Protein AF-A0A183IXB3-F1 (afdb_monomer_lite)

InterPro domains:
  IPR015925 Ryanodine/Inositol 1,4,5-trisphosphate receptor [PTHR46399] (3-960)

Structure (mmCIF, N/CA/C/O backbone):
data_AF-A0A183IXB3-F1
#
_entry.id   AF-A0A183IXB3-F1
#
loop_
_atom_site.group_PDB
_atom_site.id
_atom_site.type_symbol
_atom_site.label_atom_id
_atom_site.label_alt_id
_atom_site.label_comp_id
_atom_site.label_asym_id
_atom_site.label_entity_id
_atom_site.label_seq_id
_atom_site.pdbx_PDB_ins_code
_atom_site.Cartn_x
_atom_site.Cartn_y
_atom_site.Cartn_z
_atom_site.occupancy
_atom_site.B_iso_or_equiv
_atom_site.auth_seq_id
_atom_site.auth_comp_id
_atom_site.auth_asym_id
_atom_site.auth_atom_id
_atom_site.pdbx_PDB_model_num
ATOM 1 N N . MET A 1 1 ? 52.511 28.702 7.974 1.00 37.56 1 MET A N 1
ATOM 2 C CA . MET A 1 1 ? 52.671 28.571 6.511 1.00 37.56 1 MET A CA 1
ATOM 3 C C . MET A 1 1 ? 51.299 28.709 5.874 1.00 37.56 1 MET A C 1
ATOM 5 O O . MET A 1 1 ? 50.476 27.823 6.050 1.00 37.56 1 MET A O 1
ATOM 9 N N . ALA A 1 2 ? 51.013 29.846 5.237 1.00 42.59 2 ALA A N 1
ATOM 10 C CA . ALA A 1 2 ? 49.772 30.032 4.493 1.00 42.59 2 ALA A CA 1
ATOM 11 C C . ALA A 1 2 ? 49.895 29.275 3.166 1.00 42.59 2 ALA A C 1
ATOM 13 O O . ALA A 1 2 ? 50.762 29.586 2.352 1.00 42.59 2 ALA A O 1
ATOM 14 N N . THR A 1 3 ? 49.078 28.247 2.972 1.00 45.62 3 THR A N 1
ATOM 15 C CA . THR A 1 3 ? 48.996 27.524 1.705 1.00 45.62 3 THR A CA 1
ATOM 16 C C . THR A 1 3 ? 48.398 28.457 0.653 1.00 45.62 3 THR A C 1
ATOM 18 O O . THR A 1 3 ? 47.239 28.855 0.762 1.00 45.62 3 THR A O 1
ATOM 21 N N . LEU A 1 4 ? 49.201 28.830 -0.346 1.00 59.72 4 LEU A N 1
ATOM 22 C CA . LEU A 1 4 ? 48.761 29.473 -1.586 1.00 59.72 4 LEU A CA 1
ATOM 23 C C . LEU A 1 4 ? 47.841 28.498 -2.333 1.00 59.72 4 LEU A C 1
ATOM 25 O O . LEU A 1 4 ? 48.293 27.703 -3.152 1.00 59.72 4 LEU A O 1
ATOM 29 N N . VAL A 1 5 ? 46.554 28.515 -1.994 1.00 69.44 5 VAL A N 1
ATOM 30 C CA . VAL A 1 5 ? 45.537 27.691 -2.649 1.00 69.44 5 VAL A CA 1
ATOM 31 C C . VAL A 1 5 ? 44.807 28.558 -3.678 1.00 69.44 5 VAL A C 1
ATOM 33 O O . VAL A 1 5 ? 44.275 29.609 -3.307 1.00 69.44 5 VAL A O 1
ATOM 36 N N . PRO A 1 6 ? 44.771 28.155 -4.963 1.00 73.81 6 PRO A N 1
ATOM 37 C CA . PRO A 1 6 ? 43.984 28.830 -5.990 1.00 73.81 6 PRO A CA 1
ATOM 38 C C . PRO A 1 6 ? 42.522 29.009 -5.567 1.00 73.81 6 PRO A C 1
ATOM 40 O O . PRO A 1 6 ? 41.934 28.121 -4.949 1.00 73.81 6 PRO A O 1
ATOM 43 N N . TRP A 1 7 ? 41.915 30.139 -5.939 1.00 70.25 7 TRP A N 1
ATOM 44 C CA . TRP A 1 7 ? 40.543 30.502 -5.555 1.00 70.25 7 TRP A CA 1
ATOM 45 C C . TRP A 1 7 ? 39.515 29.393 -5.831 1.00 70.25 7 TRP A C 1
ATOM 47 O O . TRP A 1 7 ? 38.607 29.163 -5.031 1.00 70.25 7 TRP A O 1
ATOM 57 N N . ASP A 1 8 ? 39.694 28.659 -6.929 1.00 71.81 8 ASP A N 1
ATOM 58 C CA . ASP A 1 8 ? 38.784 27.600 -7.370 1.00 71.81 8 ASP A CA 1
ATOM 59 C C . ASP A 1 8 ? 38.846 26.327 -6.525 1.00 71.81 8 ASP A C 1
ATOM 61 O O . ASP A 1 8 ? 37.930 25.506 -6.596 1.00 71.81 8 ASP A O 1
ATOM 65 N N . LEU A 1 9 ? 39.859 26.201 -5.669 1.00 70.62 9 LEU A N 1
ATOM 66 C CA . LEU A 1 9 ? 40.050 25.081 -4.750 1.00 70.62 9 LEU A CA 1
ATOM 67 C C . LEU A 1 9 ? 39.692 25.432 -3.296 1.00 70.62 9 LEU A C 1
ATOM 69 O O . LEU A 1 9 ? 39.676 24.546 -2.447 1.00 70.62 9 LEU A O 1
ATOM 73 N N . LEU A 1 10 ? 39.348 26.693 -3.004 1.00 74.50 10 LEU A N 1
ATOM 74 C CA . LEU A 1 10 ? 38.886 27.108 -1.675 1.00 74.50 10 LEU A CA 1
ATOM 75 C C . LEU A 1 10 ? 37.510 26.516 -1.351 1.00 74.50 10 LEU A C 1
ATOM 77 O O . LEU A 1 10 ? 36.643 26.417 -2.224 1.00 74.50 10 LEU A O 1
ATOM 81 N N . THR A 1 11 ? 37.260 26.190 -0.089 1.00 73.69 11 THR A N 1
ATOM 82 C CA . THR A 1 11 ? 35.940 25.740 0.370 1.00 73.69 11 THR A CA 1
ATOM 83 C C . THR A 1 11 ? 34.926 26.889 0.390 1.00 73.69 11 THR A C 1
ATOM 85 O O . THR A 1 11 ? 35.274 28.073 0.411 1.00 73.69 11 THR A O 1
ATOM 88 N N . ASP A 1 12 ? 33.632 26.561 0.398 1.00 71.25 12 ASP A N 1
ATOM 89 C CA . ASP A 1 12 ? 32.568 27.572 0.340 1.00 71.25 12 ASP A CA 1
ATOM 90 C C . ASP A 1 12 ? 32.552 28.484 1.584 1.00 71.25 12 ASP A C 1
ATOM 92 O O . ASP A 1 12 ? 32.219 29.668 1.496 1.00 71.25 12 ASP A O 1
ATOM 96 N N . PHE A 1 13 ? 33.001 27.960 2.731 1.00 73.06 13 PHE A N 1
ATOM 97 C CA . PHE A 1 13 ? 33.194 28.729 3.961 1.00 73.06 13 PHE A CA 1
ATOM 98 C C . PHE A 1 13 ? 34.309 29.775 3.812 1.00 73.06 13 PHE A C 1
ATOM 100 O O . PHE A 1 13 ? 34.109 30.941 4.155 1.00 73.06 13 PHE A O 1
ATOM 107 N N . GLU A 1 14 ? 35.446 29.391 3.231 1.00 82.06 14 GLU A N 1
ATOM 108 C CA . GLU A 1 14 ? 36.592 30.281 3.008 1.00 82.06 14 GLU A CA 1
ATOM 109 C C . GLU A 1 14 ? 36.273 31.368 1.973 1.00 82.06 14 GLU A C 1
ATOM 111 O O . GLU A 1 14 ? 36.608 32.537 2.171 1.00 82.06 14 GLU A O 1
ATOM 116 N N . ARG A 1 15 ? 35.532 31.026 0.907 1.00 82.25 15 ARG A N 1
ATOM 117 C CA . ARG A 1 15 ? 35.107 31.998 -0.119 1.00 82.25 15 ARG A CA 1
ATOM 118 C C . ARG A 1 15 ? 34.061 32.989 0.387 1.00 82.25 15 ARG A C 1
ATOM 120 O O . ARG A 1 15 ? 33.935 34.077 -0.179 1.00 82.25 15 ARG A O 1
ATOM 127 N N . ARG A 1 16 ? 33.304 32.653 1.438 1.00 82.94 16 ARG A N 1
ATOM 128 C CA . ARG A 1 16 ? 32.133 33.425 1.891 1.00 82.94 16 ARG A CA 1
ATOM 129 C C . ARG A 1 16 ? 32.466 34.876 2.228 1.00 82.94 16 ARG A C 1
ATOM 131 O O . ARG A 1 16 ? 31.748 35.775 1.795 1.00 82.94 16 ARG A O 1
ATOM 138 N N . LYS A 1 17 ? 33.568 35.119 2.945 1.00 83.06 17 LYS A N 1
ATOM 139 C CA . LYS A 1 17 ? 34.004 36.473 3.339 1.00 83.06 17 LYS A CA 1
ATOM 140 C C . LYS A 1 17 ? 34.331 37.351 2.127 1.00 83.06 17 LYS A C 1
ATOM 142 O O . LYS A 1 17 ? 33.995 38.533 2.100 1.00 83.06 17 LYS A O 1
ATOM 147 N N . TYR A 1 18 ? 34.967 36.763 1.120 1.00 84.12 18 TYR A N 1
ATOM 148 C CA . TYR A 1 18 ? 35.392 37.455 -0.093 1.00 84.12 18 TYR A CA 1
ATOM 149 C C . TYR A 1 18 ? 34.226 37.672 -1.065 1.00 84.12 18 TYR A C 1
ATOM 151 O O . TYR A 1 18 ? 34.069 38.778 -1.574 1.00 84.12 18 TYR A O 1
ATOM 159 N N . ARG A 1 19 ? 33.345 36.673 -1.243 1.00 88.75 19 ARG A N 1
ATOM 160 C CA . ARG A 1 19 ? 32.093 36.838 -2.005 1.00 88.75 19 ARG A CA 1
ATOM 161 C C . ARG A 1 19 ? 31.212 37.926 -1.405 1.00 88.75 19 ARG A C 1
ATOM 163 O O . ARG A 1 19 ? 30.673 38.733 -2.149 1.00 88.75 19 ARG A O 1
ATOM 170 N N . PHE A 1 20 ? 31.091 37.970 -0.076 1.00 88.25 20 PHE A N 1
ATOM 171 C CA . PHE A 1 20 ? 30.305 38.999 0.601 1.00 88.25 20 PHE A CA 1
ATOM 172 C C . PHE A 1 20 ? 30.840 40.403 0.293 1.00 88.25 20 PHE A C 1
ATOM 174 O O . PHE A 1 20 ? 30.079 41.266 -0.125 1.00 88.25 20 PHE A O 1
ATOM 181 N N . ARG A 1 21 ? 32.159 40.616 0.394 1.00 86.69 21 ARG A N 1
ATOM 182 C CA . ARG A 1 21 ? 32.780 41.908 0.054 1.00 86.69 21 ARG A CA 1
ATOM 183 C C . ARG A 1 21 ? 32.625 42.280 -1.421 1.00 86.69 21 ARG A C 1
ATOM 185 O O . ARG A 1 21 ? 32.303 43.423 -1.716 1.00 86.69 21 ARG A O 1
ATOM 192 N N . ALA A 1 22 ? 32.820 41.330 -2.335 1.00 88.56 22 ALA A N 1
ATOM 193 C CA . ALA A 1 22 ? 32.638 41.575 -3.765 1.00 88.56 22 ALA A CA 1
ATOM 194 C C . ALA A 1 22 ? 31.181 41.945 -4.101 1.00 88.56 22 ALA A C 1
ATOM 196 O O . ALA A 1 22 ? 30.941 42.861 -4.884 1.00 88.56 22 ALA A O 1
ATOM 197 N N . LEU A 1 23 ? 30.209 41.285 -3.463 1.00 87.81 23 LEU A N 1
ATOM 198 C CA . LEU A 1 23 ? 28.787 41.593 -3.621 1.00 87.81 23 LEU A CA 1
ATOM 199 C C . LEU A 1 23 ? 28.423 42.976 -3.081 1.00 87.81 23 LEU A C 1
ATOM 201 O O . LEU A 1 23 ? 27.657 43.677 -3.729 1.00 87.81 23 LEU A O 1
ATOM 205 N N . GLU A 1 24 ? 28.965 43.387 -1.935 1.00 91.00 24 GLU A N 1
ATOM 206 C CA . GLU A 1 24 ? 28.725 44.732 -1.394 1.00 91.00 24 GLU A CA 1
ATOM 207 C C . GLU A 1 24 ? 29.256 45.826 -2.332 1.00 91.00 24 GLU A C 1
ATOM 209 O O . GLU A 1 24 ? 28.568 46.816 -2.568 1.00 91.00 24 GLU A O 1
ATOM 214 N N . ILE A 1 25 ? 30.418 45.611 -2.958 1.00 89.25 25 ILE A N 1
ATOM 215 C CA . ILE A 1 25 ? 30.968 46.540 -3.957 1.00 89.25 25 ILE A CA 1
ATOM 216 C C . ILE A 1 25 ? 30.069 46.606 -5.197 1.00 89.25 25 ILE A C 1
ATOM 218 O O . ILE A 1 25 ? 29.739 47.694 -5.663 1.00 89.25 25 ILE A O 1
ATOM 222 N N . LEU A 1 26 ? 29.626 45.460 -5.721 1.00 88.56 26 LEU A N 1
ATOM 223 C CA . LEU A 1 26 ? 28.742 45.425 -6.890 1.00 88.56 26 LEU A CA 1
ATOM 224 C C . LEU A 1 26 ? 27.377 46.060 -6.603 1.00 88.56 26 LEU A C 1
ATOM 226 O O . LEU A 1 26 ? 26.865 46.799 -7.441 1.00 88.56 26 LEU A O 1
ATOM 230 N N . LYS A 1 27 ? 26.807 45.828 -5.414 1.00 88.88 27 LYS A N 1
ATOM 231 C CA . LYS A 1 27 ? 25.570 46.485 -4.970 1.00 88.88 27 LYS A CA 1
ATOM 232 C C . LYS A 1 27 ? 25.749 47.990 -4.843 1.00 88.88 27 LYS A C 1
ATOM 234 O O . LYS A 1 27 ? 24.876 48.724 -5.285 1.00 88.88 27 LYS A O 1
ATOM 239 N N . PHE A 1 28 ? 26.862 48.446 -4.271 1.00 90.44 28 PHE A N 1
ATOM 240 C CA . PHE A 1 28 ? 27.171 49.868 -4.162 1.00 90.44 28 PHE A CA 1
ATOM 241 C C . PHE A 1 28 ? 27.279 50.520 -5.545 1.00 90.44 28 PHE A C 1
ATOM 243 O O . PHE A 1 28 ? 26.660 51.553 -5.787 1.00 90.44 28 PHE A O 1
ATOM 250 N N . LEU A 1 29 ? 28.002 49.897 -6.478 1.00 88.69 29 LEU A N 1
ATOM 251 C CA . LEU A 1 29 ? 28.122 50.389 -7.852 1.00 88.69 29 LEU A CA 1
ATOM 252 C C . LEU A 1 29 ? 26.759 50.433 -8.553 1.00 88.69 29 LEU A C 1
ATOM 254 O O . LEU A 1 29 ? 26.414 51.446 -9.155 1.00 88.69 29 LEU A O 1
ATOM 258 N N . HIS A 1 30 ? 25.956 49.380 -8.403 1.00 85.62 30 HIS A N 1
ATOM 259 C CA . HIS A 1 30 ? 24.617 49.315 -8.980 1.00 85.62 30 HIS A CA 1
ATOM 260 C C . HIS A 1 30 ? 23.666 50.365 -8.386 1.00 85.62 30 HIS A C 1
ATOM 262 O O . HIS A 1 30 ? 22.948 51.028 -9.127 1.00 85.62 30 HIS A O 1
ATOM 268 N N . TYR A 1 31 ? 23.700 50.562 -7.064 1.00 86.62 31 TYR A N 1
ATOM 269 C CA . TYR A 1 31 ? 22.894 51.567 -6.365 1.00 86.62 31 TYR A CA 1
ATOM 270 C C . TYR A 1 31 ? 23.221 52.993 -6.825 1.00 86.62 31 TYR A C 1
ATOM 272 O O . TYR A 1 31 ? 22.331 53.828 -6.936 1.00 86.62 31 TYR A O 1
ATOM 280 N N . ASN A 1 32 ? 24.485 53.258 -7.163 1.00 84.56 32 ASN A N 1
ATOM 281 C CA . ASN A 1 32 ? 24.925 54.540 -7.714 1.00 84.56 32 ASN A CA 1
ATOM 282 C C . ASN A 1 32 ? 24.759 54.640 -9.246 1.00 84.56 32 ASN A C 1
ATOM 284 O O . ASN A 1 32 ? 25.284 55.564 -9.861 1.00 84.56 32 ASN A O 1
ATOM 288 N N . GLY A 1 33 ? 24.051 53.698 -9.879 1.00 80.12 33 GLY A N 1
ATOM 289 C CA . GLY A 1 33 ? 23.740 53.736 -11.310 1.00 80.12 33 GLY A CA 1
ATOM 290 C C . GLY A 1 33 ? 24.886 53.325 -12.240 1.00 80.12 33 GLY A C 1
ATOM 291 O O . GLY A 1 33 ? 24.761 53.465 -13.456 1.00 80.12 33 GLY A O 1
ATOM 292 N N . TYR A 1 34 ? 25.992 52.789 -11.715 1.00 86.81 34 TYR A N 1
ATOM 293 C CA . TYR A 1 34 ? 27.088 52.288 -12.543 1.00 86.81 34 TYR A CA 1
ATOM 294 C C . TYR A 1 34 ? 26.743 50.920 -13.142 1.00 86.81 34 TYR A C 1
ATOM 296 O O . TYR A 1 34 ? 26.358 49.978 -12.442 1.00 86.81 34 TYR A O 1
ATOM 304 N N . ARG A 1 35 ? 26.939 50.784 -14.458 1.00 78.25 35 ARG A N 1
ATOM 305 C CA . ARG A 1 35 ? 26.770 49.518 -15.180 1.00 78.25 35 ARG A CA 1
ATOM 306 C C . ARG A 1 35 ? 28.109 48.789 -15.255 1.00 78.25 35 ARG A C 1
ATOM 308 O O . ARG A 1 35 ? 28.985 49.168 -16.024 1.00 78.25 35 ARG A O 1
ATOM 315 N N . VAL A 1 36 ? 28.270 47.744 -14.448 1.00 80.56 36 VAL A N 1
ATOM 316 C CA . VAL A 1 36 ? 29.469 46.894 -14.470 1.00 80.56 36 VAL A CA 1
ATOM 317 C C . VAL A 1 36 ? 29.323 45.872 -15.597 1.00 80.56 36 VAL A C 1
ATOM 319 O O . VAL A 1 36 ? 28.424 45.034 -15.555 1.00 80.56 36 VAL A O 1
ATOM 322 N N . VAL A 1 37 ? 30.190 45.950 -16.608 1.00 80.56 37 VAL A N 1
ATOM 323 C CA . VAL A 1 37 ? 30.231 45.015 -17.743 1.00 80.56 37 VAL A CA 1
ATOM 324 C C . VAL A 1 37 ? 31.506 44.184 -17.628 1.00 80.56 37 VAL A C 1
ATOM 326 O O . VAL A 1 37 ? 32.587 44.733 -17.419 1.00 80.56 37 VAL A O 1
ATOM 329 N N . GLY A 1 38 ? 31.381 42.859 -17.705 1.00 71.00 38 GLY A N 1
ATOM 330 C CA . GLY A 1 38 ? 32.539 41.967 -17.716 1.00 71.00 38 GLY A CA 1
ATOM 331 C C . GLY A 1 38 ? 33.293 42.089 -19.037 1.00 71.00 38 GLY A C 1
ATOM 332 O O . GLY A 1 38 ? 32.671 42.170 -20.092 1.00 71.00 38 GLY A O 1
ATOM 333 N N . VAL A 1 39 ? 34.625 42.096 -18.989 1.00 59.06 39 VAL A N 1
ATOM 334 C CA . VAL A 1 39 ? 35.444 41.986 -20.201 1.00 59.06 39 VAL A CA 1
ATOM 335 C C . VAL A 1 39 ? 35.280 40.561 -20.726 1.00 59.06 39 VAL A C 1
ATOM 337 O O . VAL A 1 39 ? 35.747 39.614 -20.094 1.00 59.06 39 VAL A O 1
ATOM 340 N N . GLU A 1 40 ? 34.581 40.392 -21.848 1.00 46.03 40 GLU A N 1
ATOM 341 C CA . GLU A 1 40 ? 34.599 39.132 -22.586 1.00 46.03 40 GLU A CA 1
ATOM 342 C C . GLU A 1 40 ? 36.045 38.845 -22.999 1.00 46.03 40 GLU A C 1
ATOM 344 O O . GLU A 1 40 ? 36.694 39.636 -23.689 1.00 46.03 40 GLU A O 1
ATOM 349 N N . ASN A 1 41 ? 36.585 37.731 -22.506 1.00 40.91 41 ASN A N 1
ATOM 350 C CA . ASN A 1 41 ? 37.897 37.249 -22.901 1.00 40.91 41 ASN A CA 1
ATOM 351 C C . ASN A 1 41 ? 37.908 37.047 -24.420 1.00 40.91 41 ASN A C 1
ATOM 353 O O . ASN A 1 41 ? 37.266 36.134 -24.927 1.00 40.91 41 ASN A O 1
ATOM 357 N N . ARG A 1 42 ? 38.699 37.860 -25.126 1.00 41.56 42 ARG A N 1
ATOM 358 C CA . ARG A 1 42 ? 39.133 37.608 -26.504 1.00 41.56 42 ARG A CA 1
ATOM 359 C C . ARG A 1 42 ? 40.046 36.379 -26.553 1.00 41.56 42 ARG A C 1
ATOM 361 O O . ARG A 1 42 ? 41.266 36.511 -26.658 1.00 41.56 42 ARG A O 1
ATOM 368 N N . ARG A 1 43 ? 39.476 35.183 -26.438 1.00 41.50 43 ARG A N 1
ATOM 369 C CA . ARG A 1 43 ? 40.112 33.942 -26.888 1.00 41.50 43 ARG A CA 1
ATOM 370 C C . ARG A 1 43 ? 39.084 33.133 -27.671 1.00 41.50 43 ARG A C 1
ATOM 372 O O . ARG A 1 43 ? 38.010 32.858 -27.155 1.00 41.50 43 ARG A O 1
ATOM 379 N N . ASP A 1 44 ? 39.494 32.803 -28.894 1.00 39.00 44 ASP A N 1
ATOM 380 C CA . ASP A 1 44 ? 38.886 31.890 -29.870 1.00 39.00 44 ASP A CA 1
ATOM 381 C C . ASP A 1 44 ? 37.976 32.498 -30.958 1.00 39.00 44 ASP A C 1
ATOM 383 O O . ASP A 1 44 ? 36.860 32.051 -31.191 1.00 39.00 44 ASP A O 1
ATOM 387 N N . GLU A 1 45 ? 38.530 33.422 -31.757 1.00 40.00 45 GLU A N 1
ATOM 388 C CA . GLU A 1 45 ? 38.028 33.769 -33.109 1.00 40.00 45 GLU A CA 1
ATOM 389 C C . GLU A 1 45 ? 38.405 32.729 -34.198 1.00 40.00 45 GLU A C 1
ATOM 391 O O . GLU A 1 45 ? 38.385 33.014 -35.395 1.00 40.00 45 GLU A O 1
ATOM 396 N N . HIS A 1 46 ? 38.714 31.485 -33.822 1.00 40.34 46 HIS A N 1
ATOM 397 C CA . HIS A 1 46 ? 38.923 30.377 -34.764 1.00 40.34 46 HIS A CA 1
ATOM 398 C C . HIS A 1 46 ? 38.070 29.155 -34.402 1.00 40.34 46 HIS A C 1
ATOM 400 O O . HIS A 1 46 ? 38.570 28.055 -34.204 1.00 40.34 46 HIS A O 1
ATOM 406 N N . SER A 1 47 ? 36.750 29.344 -34.334 1.00 35.88 47 SER A N 1
ATOM 407 C CA . SER A 1 47 ? 35.780 28.275 -34.611 1.00 35.88 47 SER A CA 1
ATOM 408 C C . SER A 1 47 ? 34.418 28.872 -34.982 1.00 35.88 47 SER A C 1
ATOM 410 O O . SER A 1 47 ? 33.479 28.903 -34.193 1.00 35.88 47 SER A O 1
ATOM 412 N N . THR A 1 48 ? 34.288 29.362 -36.215 1.00 38.50 48 THR A N 1
ATOM 413 C CA . THR A 1 48 ? 33.000 29.762 -36.810 1.00 38.50 48 THR A CA 1
ATOM 414 C C . THR A 1 48 ? 32.123 28.533 -37.087 1.00 38.50 48 THR A C 1
ATOM 416 O O . THR A 1 48 ? 31.933 28.164 -38.240 1.00 38.50 48 THR A O 1
ATOM 419 N N . ASN A 1 49 ? 31.668 27.861 -36.021 1.00 39.78 49 ASN A N 1
ATOM 420 C CA . ASN A 1 49 ? 30.606 26.841 -36.015 1.00 39.78 49 ASN A CA 1
ATOM 421 C C . ASN A 1 49 ? 30.034 26.545 -34.601 1.00 39.78 49 ASN A C 1
ATOM 423 O O . ASN A 1 49 ? 29.377 25.525 -34.412 1.00 39.78 49 ASN A O 1
ATOM 427 N N . SER A 1 50 ? 30.271 27.388 -33.585 1.00 36.84 50 SER A N 1
ATOM 428 C CA . SER A 1 50 ? 29.990 27.048 -32.174 1.00 36.84 50 SER A CA 1
ATOM 429 C C . SER A 1 50 ? 29.068 28.016 -31.410 1.00 36.84 50 SER A C 1
ATOM 431 O O . SER A 1 50 ? 28.993 27.937 -30.183 1.00 36.84 50 SER A O 1
ATOM 433 N N . GLU A 1 51 ? 28.305 28.887 -32.080 1.00 39.53 51 GLU A N 1
ATOM 434 C CA . GLU A 1 51 ? 27.409 29.822 -31.368 1.00 39.53 51 GLU A CA 1
ATOM 435 C C . GLU A 1 51 ? 26.208 29.139 -30.674 1.00 39.53 51 GLU A C 1
ATOM 437 O O . GLU A 1 51 ? 25.733 29.647 -29.657 1.00 39.53 51 GLU A O 1
ATOM 442 N N . ASP A 1 52 ? 25.806 27.927 -31.082 1.00 43.06 52 ASP A N 1
ATOM 443 C CA . ASP A 1 52 ? 24.748 27.160 -30.393 1.00 43.06 52 ASP A CA 1
ATOM 444 C C . ASP A 1 52 ? 25.242 26.343 -29.180 1.00 43.06 52 ASP A C 1
ATOM 446 O O . ASP A 1 52 ? 24.458 25.987 -28.295 1.00 43.06 52 ASP A O 1
ATOM 450 N N . HIS A 1 53 ? 26.547 26.069 -29.071 1.00 41.84 53 HIS A N 1
ATOM 451 C CA . HIS A 1 53 ? 27.088 25.236 -27.989 1.00 41.84 53 HIS A CA 1
ATOM 452 C C . HIS A 1 53 ? 27.311 26.010 -26.670 1.00 41.84 53 HIS A C 1
ATOM 454 O O . HIS A 1 53 ? 27.186 25.428 -25.589 1.00 41.84 53 HIS A O 1
ATOM 460 N N . SER A 1 54 ? 27.542 27.330 -26.713 1.00 51.78 54 SER A N 1
ATOM 461 C CA . SER A 1 54 ? 27.969 28.102 -25.525 1.00 51.78 54 SER A CA 1
ATOM 462 C C . SER A 1 54 ? 26.851 28.482 -24.533 1.00 51.78 54 SER A C 1
ATOM 464 O O . SER A 1 54 ? 27.132 28.808 -23.373 1.00 51.78 54 SER A O 1
ATOM 466 N N . SER A 1 55 ? 25.576 28.451 -24.943 1.00 54.69 55 SER A N 1
ATOM 467 C CA . SER A 1 55 ? 24.433 28.755 -24.059 1.00 54.69 55 SER A CA 1
ATOM 468 C C . SER A 1 55 ? 23.940 27.518 -23.291 1.00 54.69 55 SER A C 1
ATOM 470 O O . SER A 1 55 ? 23.513 27.623 -22.137 1.00 54.69 55 SER A O 1
ATOM 472 N N . MET A 1 56 ? 24.079 26.335 -23.900 1.00 54.00 56 MET A N 1
ATOM 473 C CA . MET A 1 56 ? 23.682 25.032 -23.358 1.00 54.00 56 MET A CA 1
ATOM 474 C C . MET A 1 56 ? 24.567 24.605 -22.176 1.00 54.00 56 MET A C 1
ATOM 476 O O . MET A 1 56 ? 24.058 24.156 -21.148 1.00 54.00 56 MET A O 1
ATOM 480 N N . GLU A 1 57 ? 25.885 24.798 -22.289 1.00 54.34 57 GLU A N 1
ATOM 481 C CA . GLU A 1 57 ? 26.876 24.470 -21.248 1.00 54.34 57 GLU A CA 1
ATOM 482 C C . GLU A 1 57 ? 26.808 25.403 -20.030 1.00 54.34 57 GLU A C 1
ATOM 484 O O . GLU A 1 57 ? 27.377 25.110 -18.984 1.00 54.34 57 GLU A O 1
ATOM 489 N N . LYS A 1 58 ? 26.058 26.509 -20.105 1.00 59.91 58 LYS A N 1
ATOM 490 C CA . LYS A 1 58 ? 25.801 27.399 -18.958 1.00 59.91 58 LYS A CA 1
ATOM 491 C C . LYS A 1 58 ? 24.587 26.963 -18.128 1.00 59.91 58 LYS A C 1
ATOM 493 O O . LYS A 1 58 ? 24.379 27.492 -17.034 1.00 59.91 58 LYS A O 1
ATOM 498 N N . ARG A 1 59 ? 23.782 25.997 -18.598 1.00 75.19 59 ARG A N 1
ATOM 499 C CA . ARG A 1 59 ? 22.621 25.493 -17.844 1.00 75.19 59 ARG A CA 1
ATOM 500 C C . ARG A 1 59 ? 23.076 24.634 -16.666 1.00 75.19 59 ARG A C 1
ATOM 502 O O . ARG A 1 59 ? 23.925 23.751 -16.789 1.00 75.19 59 ARG A O 1
ATOM 509 N N . PHE A 1 60 ? 22.476 24.877 -15.502 1.00 83.69 60 PHE A N 1
ATOM 510 C CA . PHE A 1 60 ? 22.775 24.124 -14.284 1.00 83.69 60 PHE A CA 1
ATOM 511 C C . PHE A 1 60 ? 22.496 22.621 -14.447 1.00 83.69 60 PHE A C 1
ATOM 513 O O . PHE A 1 60 ? 23.308 21.806 -14.015 1.00 83.69 60 PHE A O 1
ATOM 520 N N . ALA A 1 61 ? 21.378 22.255 -15.088 1.00 84.75 61 ALA A N 1
ATOM 521 C CA . ALA A 1 61 ? 20.982 20.862 -15.274 1.00 84.75 61 ALA A CA 1
ATOM 522 C C . ALA A 1 61 ? 21.958 20.102 -16.191 1.00 84.75 61 ALA A C 1
ATOM 524 O O . ALA A 1 61 ? 22.459 19.066 -15.759 1.00 84.75 61 ALA A O 1
ATOM 525 N N . CYS A 1 62 ? 22.328 20.642 -17.362 1.00 84.62 62 CYS A N 1
ATOM 526 C CA . CYS A 1 62 ? 23.417 20.105 -18.196 1.00 84.62 62 CYS A CA 1
ATOM 527 C C . CYS A 1 62 ? 24.689 19.788 -17.393 1.00 84.62 62 CYS A C 1
ATOM 529 O O . CYS A 1 62 ? 25.114 18.636 -17.335 1.00 84.62 62 CYS A O 1
ATOM 531 N N . ASN A 1 63 ? 25.258 20.791 -16.713 1.00 86.94 63 ASN A N 1
ATOM 532 C CA . ASN A 1 63 ? 26.500 20.635 -15.945 1.00 86.94 63 ASN A CA 1
ATOM 533 C C . ASN A 1 63 ? 26.386 19.587 -14.834 1.00 86.94 63 ASN A C 1
ATOM 535 O O . ASN A 1 63 ? 27.333 18.858 -14.530 1.00 86.94 63 ASN A O 1
ATOM 539 N N . LEU A 1 64 ? 25.229 19.542 -14.174 1.00 88.94 64 LEU A N 1
ATOM 540 C CA . LEU A 1 64 ? 24.972 18.584 -13.111 1.00 88.94 64 LEU A CA 1
ATOM 541 C C . LEU A 1 64 ? 24.892 17.153 -13.666 1.00 88.94 64 LEU A C 1
ATOM 543 O O . LEU A 1 64 ? 25.485 16.244 -13.083 1.00 88.94 64 LEU A O 1
ATOM 547 N N . LEU A 1 65 ? 24.206 16.956 -14.795 1.00 91.06 65 LEU A N 1
ATOM 548 C CA . LEU A 1 65 ? 24.074 15.658 -15.460 1.00 91.06 65 LEU A CA 1
ATOM 549 C C . LEU A 1 65 ? 25.416 15.150 -15.999 1.00 91.06 65 LEU A C 1
ATOM 551 O O . LEU A 1 65 ? 25.735 13.978 -15.802 1.00 91.06 65 LEU A O 1
ATOM 555 N N . GLU A 1 66 ? 26.239 16.020 -16.587 1.00 89.81 66 GLU A N 1
ATOM 556 C CA . GLU A 1 66 ? 27.592 15.671 -17.045 1.00 89.81 66 GLU A CA 1
ATOM 557 C C . GLU A 1 66 ? 28.488 15.232 -15.877 1.00 89.81 66 GLU A C 1
ATOM 559 O O . GLU A 1 66 ? 29.172 14.203 -15.949 1.00 89.81 66 GLU A O 1
ATOM 564 N N . LYS A 1 67 ? 28.424 15.942 -14.741 1.00 89.25 67 LYS A N 1
ATOM 565 C CA . LYS A 1 67 ? 29.100 15.510 -13.508 1.00 89.25 67 LYS A CA 1
ATOM 566 C C . LYS A 1 67 ? 28.588 14.155 -13.031 1.00 89.25 67 LYS A C 1
ATOM 568 O O . LYS A 1 67 ? 29.400 13.301 -12.681 1.00 89.25 67 LYS A O 1
ATOM 573 N N . PHE A 1 68 ? 27.275 13.925 -13.027 1.00 90.69 68 PHE A N 1
ATOM 574 C CA . PHE A 1 68 ? 26.708 12.635 -12.625 1.00 90.69 68 PHE A CA 1
ATOM 575 C C . PHE A 1 68 ? 27.153 11.486 -13.527 1.00 90.69 68 PHE A C 1
ATOM 577 O O . PHE A 1 68 ? 27.517 10.431 -13.006 1.00 90.69 68 PHE A O 1
ATOM 584 N N . LEU A 1 69 ? 27.186 11.689 -14.845 1.00 90.06 69 LEU A N 1
ATOM 585 C CA . LEU A 1 69 ? 27.690 10.699 -15.797 1.00 90.06 69 LEU A CA 1
ATOM 586 C C . LEU A 1 69 ? 29.166 10.378 -15.529 1.00 90.06 69 LEU A C 1
ATOM 588 O O . LEU A 1 69 ? 29.533 9.209 -15.433 1.00 90.06 69 LEU A O 1
ATOM 592 N N . THR A 1 70 ? 29.984 11.405 -15.290 1.00 89.00 70 THR A N 1
ATOM 593 C CA . THR A 1 70 ? 31.415 11.249 -14.984 1.00 89.00 70 THR A CA 1
ATOM 594 C C . THR A 1 70 ? 31.634 10.477 -13.678 1.00 89.00 70 THR A C 1
ATOM 596 O O . THR A 1 70 ? 32.452 9.558 -13.610 1.00 89.00 70 THR A O 1
ATOM 599 N N . TYR A 1 71 ? 30.878 10.801 -12.621 1.00 86.56 71 TYR A N 1
ATOM 600 C CA . TYR A 1 71 ? 30.920 10.046 -11.366 1.00 86.56 71 TYR A CA 1
ATOM 601 C C . TYR A 1 71 ? 30.480 8.594 -11.556 1.00 86.56 71 TYR A C 1
ATOM 603 O O . TYR A 1 71 ? 31.080 7.699 -10.965 1.00 86.56 71 TYR A O 1
ATOM 611 N N . MET A 1 72 ? 29.470 8.346 -12.389 1.00 86.50 72 MET A N 1
ATOM 612 C CA . MET A 1 72 ? 28.989 6.999 -12.679 1.00 86.50 72 MET A CA 1
ATOM 613 C C . MET A 1 72 ? 30.040 6.152 -13.400 1.00 86.50 72 MET A C 1
ATOM 615 O O . MET A 1 72 ? 30.243 5.003 -13.014 1.00 86.50 72 MET A O 1
ATOM 619 N N . ASP A 1 73 ? 30.755 6.721 -14.371 1.00 86.38 73 ASP A N 1
ATOM 620 C CA . ASP A 1 73 ? 31.838 6.030 -15.083 1.00 86.38 73 ASP A CA 1
ATOM 621 C C . ASP A 1 73 ? 33.004 5.709 -14.136 1.00 86.38 73 ASP A C 1
ATOM 623 O O . ASP A 1 73 ? 33.484 4.574 -14.077 1.00 86.38 73 ASP A O 1
ATOM 627 N N . ASN A 1 74 ? 33.391 6.676 -13.299 1.00 84.00 74 ASN A N 1
ATOM 628 C CA . ASN A 1 74 ? 34.420 6.485 -12.276 1.00 84.00 74 ASN A CA 1
ATOM 629 C C . ASN A 1 74 ? 34.048 5.378 -11.279 1.00 84.00 74 ASN A C 1
ATOM 631 O O . ASN A 1 74 ? 34.888 4.556 -10.902 1.00 84.00 74 ASN A O 1
ATOM 635 N N . VAL A 1 75 ? 32.786 5.332 -10.853 1.00 81.06 75 VAL A N 1
ATOM 636 C CA . VAL A 1 75 ? 32.275 4.297 -9.949 1.00 81.06 75 VAL A CA 1
ATOM 637 C C . VAL A 1 75 ? 32.215 2.948 -10.658 1.00 81.06 75 VAL A C 1
ATOM 639 O O . VAL A 1 75 ? 32.641 1.948 -10.085 1.00 81.06 75 VAL A O 1
ATOM 642 N N . ALA A 1 76 ? 31.777 2.893 -11.916 1.00 82.50 76 ALA A N 1
ATOM 643 C CA . ALA A 1 76 ? 31.723 1.653 -12.682 1.00 82.50 76 ALA A CA 1
ATOM 644 C C . ALA A 1 76 ? 33.099 0.971 -12.796 1.00 82.50 76 ALA A C 1
ATOM 646 O O . ALA A 1 76 ? 33.169 -0.262 -12.721 1.00 82.50 76 ALA A O 1
ATOM 647 N N . LEU A 1 77 ? 34.182 1.750 -12.897 1.00 81.44 77 LEU A N 1
ATOM 648 C CA . LEU A 1 77 ? 35.564 1.256 -12.872 1.00 81.44 77 LEU A CA 1
ATOM 649 C C . LEU A 1 77 ? 36.005 0.794 -11.472 1.00 81.44 77 LEU A C 1
ATOM 651 O O . LEU A 1 77 ? 36.648 -0.247 -11.340 1.00 81.44 77 LEU A O 1
ATOM 655 N N . LYS A 1 78 ? 35.643 1.542 -10.422 1.00 76.81 78 LYS A N 1
ATOM 656 C CA . LYS A 1 78 ? 36.117 1.323 -9.041 1.00 76.81 78 LYS A CA 1
ATOM 657 C C . LYS A 1 78 ? 35.341 0.261 -8.259 1.00 76.81 78 LYS A C 1
ATOM 659 O O . LYS A 1 78 ? 35.900 -0.342 -7.345 1.00 76.81 78 LYS A O 1
ATOM 664 N N . VAL A 1 79 ? 34.077 0.005 -8.595 1.00 72.62 79 VAL A N 1
ATOM 665 C CA . VAL A 1 79 ? 33.278 -1.065 -7.976 1.00 72.62 79 VAL A CA 1
ATOM 666 C C . VAL A 1 79 ? 33.861 -2.407 -8.419 1.00 72.62 79 VAL A C 1
ATOM 668 O O . VAL A 1 79 ? 33.675 -2.811 -9.563 1.00 72.62 79 VAL A O 1
ATOM 671 N N . GLN A 1 80 ? 34.569 -3.123 -7.549 1.00 64.25 80 GLN A N 1
ATOM 672 C CA . GLN A 1 80 ? 34.982 -4.506 -7.815 1.00 64.25 80 GLN A CA 1
ATOM 673 C C . GLN A 1 80 ? 34.001 -5.488 -7.161 1.00 64.25 80 GLN A C 1
ATOM 675 O O . GLN A 1 80 ? 33.463 -5.181 -6.095 1.00 64.25 80 GLN A O 1
ATOM 680 N N . PRO A 1 81 ? 33.737 -6.662 -7.771 1.00 58.59 81 PRO A N 1
ATOM 681 C CA . PRO A 1 81 ? 32.995 -7.713 -7.087 1.00 58.59 81 PRO A CA 1
ATOM 682 C C . PRO A 1 81 ? 33.745 -8.067 -5.803 1.00 58.59 81 PRO A C 1
ATOM 684 O O . PRO A 1 81 ? 34.963 -8.255 -5.841 1.00 58.59 81 PRO A O 1
ATOM 687 N N . VAL A 1 82 ? 33.028 -8.134 -4.678 1.00 53.16 82 VAL A N 1
ATOM 688 C CA . VAL A 1 82 ? 33.600 -8.537 -3.388 1.00 53.16 82 VAL A CA 1
ATOM 689 C C . VAL A 1 82 ? 34.235 -9.912 -3.587 1.00 53.16 82 VAL A C 1
ATOM 691 O O . VAL A 1 82 ? 33.533 -10.914 -3.724 1.00 53.16 82 VAL A O 1
ATOM 694 N N . LYS A 1 83 ? 35.568 -9.965 -3.685 1.00 46.59 83 LYS A N 1
ATOM 695 C CA . LYS A 1 83 ? 36.286 -11.236 -3.709 1.00 46.59 83 LYS A CA 1
ATOM 696 C C . LYS A 1 83 ? 36.136 -11.825 -2.308 1.00 46.59 83 LYS A C 1
ATOM 698 O O . LYS A 1 83 ? 36.552 -11.156 -1.361 1.00 46.59 83 LYS A O 1
ATOM 703 N N . PRO A 1 84 ? 35.566 -13.032 -2.139 1.00 45.22 84 PRO A N 1
ATOM 704 C CA . PRO A 1 84 ? 35.721 -13.726 -0.874 1.00 45.22 84 PRO A CA 1
ATOM 705 C C . PRO A 1 84 ? 37.225 -13.859 -0.626 1.00 45.22 84 PRO A C 1
ATOM 707 O O . PRO A 1 84 ? 37.986 -14.186 -1.546 1.00 45.22 84 PRO A O 1
ATOM 710 N N . SER A 1 85 ? 37.664 -13.532 0.588 1.00 42.72 85 SER A N 1
ATOM 711 C CA . SER A 1 85 ? 39.040 -13.773 1.007 1.00 42.72 85 SER A CA 1
ATOM 712 C C . SER A 1 85 ? 39.407 -15.233 0.706 1.00 42.72 85 SER A C 1
ATOM 714 O O . SER A 1 85 ? 38.544 -16.117 0.678 1.00 42.72 85 SER A O 1
ATOM 716 N N . LYS A 1 86 ? 40.686 -15.477 0.384 1.00 42.56 86 LYS A N 1
ATOM 717 C CA . LYS A 1 86 ? 41.221 -16.811 0.055 1.00 42.56 86 LYS A CA 1
ATOM 718 C C . LYS A 1 86 ? 40.623 -17.859 1.001 1.00 42.56 86 LYS A C 1
ATOM 720 O O . LYS A 1 86 ? 40.602 -17.635 2.208 1.00 42.56 86 LYS A O 1
ATOM 725 N N . ALA A 1 87 ? 40.168 -18.975 0.430 1.00 39.75 87 ALA A N 1
ATOM 726 C CA . ALA A 1 87 ? 39.234 -19.971 0.973 1.00 39.75 87 ALA A CA 1
ATOM 727 C C . ALA A 1 87 ? 39.590 -20.672 2.312 1.00 39.75 87 ALA A C 1
ATOM 729 O O . ALA A 1 87 ? 38.998 -21.697 2.625 1.00 39.75 87 ALA A O 1
ATOM 730 N N . PHE A 1 88 ? 40.517 -20.145 3.114 1.00 36.22 88 PHE A N 1
ATOM 731 C CA . PHE A 1 88 ? 40.962 -20.726 4.384 1.00 36.22 88 PHE A CA 1
ATOM 732 C C . PHE A 1 88 ? 41.220 -19.699 5.503 1.00 36.22 88 PHE A C 1
ATOM 734 O O . PHE A 1 88 ? 41.771 -20.058 6.541 1.00 36.22 88 PHE A O 1
A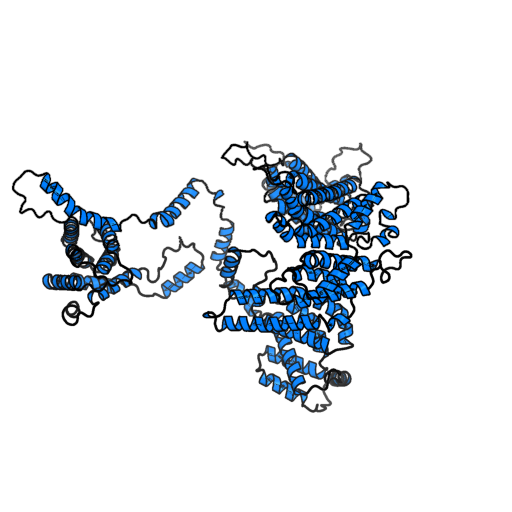TOM 741 N N . CYS A 1 89 ? 40.829 -18.428 5.350 1.00 39.72 89 CYS A N 1
ATOM 742 C CA . CYS A 1 89 ? 41.005 -17.446 6.424 1.00 39.72 89 CYS A CA 1
ATOM 743 C C . CYS A 1 89 ? 39.763 -17.366 7.330 1.00 39.72 89 CYS A C 1
ATOM 745 O O . CYS A 1 89 ? 38.674 -17.043 6.864 1.00 39.72 89 CYS A O 1
ATOM 747 N N . ARG A 1 90 ? 39.929 -17.600 8.642 1.00 45.00 90 ARG A N 1
ATOM 748 C CA . ARG A 1 90 ? 38.880 -17.395 9.669 1.00 45.00 90 ARG A CA 1
ATOM 749 C C . ARG A 1 90 ? 38.600 -15.912 9.976 1.00 45.00 90 ARG A C 1
ATOM 751 O O . ARG A 1 90 ? 37.736 -15.619 10.796 1.00 45.00 90 ARG A O 1
ATOM 758 N N . ARG A 1 91 ? 39.318 -14.978 9.338 1.00 38.91 91 ARG A N 1
ATOM 759 C CA . ARG A 1 91 ? 39.058 -13.533 9.414 1.00 38.91 91 ARG A CA 1
ATOM 760 C C . ARG A 1 91 ? 38.326 -13.064 8.160 1.00 38.91 91 ARG A C 1
ATOM 762 O O . ARG A 1 91 ? 38.824 -13.192 7.041 1.00 38.91 91 ARG A O 1
ATOM 769 N N . SER A 1 92 ? 37.133 -12.518 8.367 1.00 39.53 92 SER A N 1
ATOM 770 C CA . SER A 1 92 ? 36.344 -11.821 7.357 1.00 39.53 92 SER A CA 1
ATOM 771 C C . SER A 1 92 ? 36.914 -10.421 7.124 1.00 39.53 92 SER A C 1
ATOM 773 O O . SER A 1 92 ? 36.335 -9.430 7.564 1.00 39.53 92 SER A O 1
ATOM 775 N N . ASP A 1 93 ? 38.052 -10.336 6.440 1.00 36.47 93 ASP A N 1
ATOM 776 C CA . ASP A 1 93 ? 38.553 -9.061 5.931 1.00 36.47 93 ASP A CA 1
ATOM 777 C C . ASP A 1 93 ? 37.785 -8.742 4.640 1.00 36.47 93 ASP A C 1
ATOM 779 O O . ASP A 1 93 ? 38.179 -9.119 3.533 1.00 36.47 93 ASP A O 1
ATOM 783 N N . TYR A 1 94 ? 36.622 -8.102 4.786 1.00 48.62 94 TYR A N 1
ATOM 784 C CA . TYR A 1 94 ? 35.966 -7.436 3.665 1.00 48.62 94 TYR A CA 1
ATOM 785 C C . TYR A 1 94 ? 36.885 -6.298 3.218 1.00 48.62 94 TYR A C 1
ATOM 787 O O . TYR A 1 94 ? 37.247 -5.449 4.029 1.00 48.62 94 TYR A O 1
ATOM 795 N N . VAL A 1 95 ? 37.274 -6.268 1.941 1.00 49.72 95 VAL A N 1
ATOM 796 C CA . VAL A 1 95 ? 37.966 -5.099 1.384 1.00 49.72 95 VAL A CA 1
ATOM 797 C C . VAL A 1 95 ? 37.040 -3.902 1.579 1.00 49.72 95 VAL A C 1
ATOM 799 O O . VAL A 1 95 ? 35.927 -3.895 1.048 1.00 49.72 95 VAL A O 1
ATOM 802 N N . ASP A 1 96 ? 37.479 -2.928 2.374 1.00 49.72 96 ASP A N 1
ATOM 803 C CA . ASP A 1 96 ? 36.751 -1.686 2.598 1.00 49.72 96 ASP A CA 1
ATOM 804 C C . ASP A 1 96 ? 36.330 -1.097 1.247 1.00 49.72 96 ASP A C 1
ATOM 806 O O . ASP A 1 96 ? 37.165 -0.843 0.374 1.00 49.72 96 ASP A O 1
ATOM 810 N N . THR A 1 97 ? 35.022 -0.906 1.046 1.00 58.28 97 THR A N 1
ATOM 811 C CA . THR A 1 97 ? 34.518 -0.256 -0.169 1.00 58.28 97 THR A CA 1
ATOM 812 C C . THR A 1 97 ? 35.186 1.107 -0.304 1.00 58.28 97 THR A C 1
ATOM 814 O O . THR A 1 97 ? 35.271 1.859 0.675 1.00 58.28 97 THR A O 1
ATOM 817 N N . SER A 1 98 ? 35.693 1.421 -1.502 1.00 63.91 98 SER A N 1
ATOM 818 C CA . SER A 1 98 ? 36.411 2.676 -1.723 1.00 63.91 98 SER A CA 1
ATOM 819 C C . SER A 1 98 ? 35.539 3.868 -1.321 1.00 63.91 98 SER A C 1
ATOM 821 O O . SER A 1 98 ? 34.307 3.821 -1.420 1.00 63.91 98 SER A O 1
ATOM 823 N N . HIS A 1 99 ? 36.177 4.948 -0.864 1.00 69.12 99 HIS A N 1
ATOM 824 C CA . HIS A 1 99 ? 35.478 6.173 -0.469 1.00 69.12 99 HIS A CA 1
ATOM 825 C C . HIS A 1 99 ? 34.510 6.657 -1.565 1.00 69.12 99 HIS A C 1
ATOM 827 O O . HIS A 1 99 ? 33.402 7.088 -1.262 1.00 69.12 99 HIS A O 1
ATOM 833 N N . ASP A 1 100 ? 34.877 6.479 -2.837 1.00 68.06 100 ASP A N 1
ATOM 834 C CA . ASP A 1 100 ? 34.049 6.843 -3.989 1.00 68.06 100 ASP A CA 1
ATOM 835 C C . ASP A 1 100 ? 32.773 6.002 -4.113 1.00 68.06 100 ASP A C 1
ATOM 837 O O . ASP A 1 100 ? 31.719 6.535 -4.447 1.00 68.06 100 ASP A O 1
ATOM 841 N N . VAL A 1 101 ? 32.832 4.701 -3.803 1.00 70.94 101 VAL A N 1
ATOM 842 C CA . VAL A 1 101 ? 31.648 3.826 -3.799 1.00 70.94 101 VAL A CA 1
ATOM 843 C C . VAL A 1 101 ? 30.725 4.180 -2.631 1.00 70.94 101 VAL A C 1
ATOM 845 O O . VAL A 1 101 ? 29.510 4.242 -2.815 1.00 70.94 101 VAL A O 1
ATOM 848 N N . LYS A 1 102 ? 31.289 4.485 -1.452 1.00 74.31 102 LYS A N 1
ATOM 849 C CA . LYS A 1 102 ? 30.525 4.955 -0.280 1.00 74.31 102 LYS A CA 1
ATOM 850 C C . LYS A 1 102 ? 29.874 6.323 -0.543 1.00 74.31 102 LYS A C 1
ATOM 852 O O . LYS A 1 102 ? 28.720 6.528 -0.172 1.00 74.31 102 LYS A O 1
ATOM 857 N N . PHE A 1 103 ? 30.581 7.244 -1.201 1.00 80.69 103 PHE A N 1
ATOM 858 C CA . PHE A 1 103 ? 30.049 8.545 -1.622 1.00 80.69 103 PHE A CA 1
ATOM 859 C C . PHE A 1 103 ? 28.924 8.381 -2.652 1.00 80.69 103 PHE A C 1
ATOM 861 O O . PHE A 1 103 ? 27.854 8.978 -2.510 1.00 80.69 103 PHE A O 1
ATOM 868 N N . PHE A 1 104 ? 29.127 7.524 -3.655 1.00 82.50 104 PHE A N 1
ATOM 869 C CA . PHE A 1 104 ? 28.121 7.228 -4.669 1.00 82.50 104 PHE A CA 1
ATOM 870 C C . PHE A 1 104 ? 26.825 6.695 -4.053 1.00 82.50 104 PHE A C 1
ATOM 872 O O . PHE A 1 104 ? 25.750 7.230 -4.326 1.00 82.50 104 PHE A O 1
ATOM 879 N N . SER A 1 105 ? 26.916 5.684 -3.184 1.00 78.62 105 SER A N 1
ATOM 880 C CA . SER A 1 105 ? 25.728 5.054 -2.608 1.00 78.62 105 SER A CA 1
ATOM 881 C C . SER A 1 105 ? 25.003 5.943 -1.598 1.00 78.62 105 SER A C 1
ATOM 883 O O . SER A 1 105 ? 23.781 6.055 -1.659 1.00 78.62 105 SER A O 1
ATOM 885 N N . LYS A 1 106 ? 25.737 6.612 -0.698 1.00 82.38 106 LYS A N 1
ATOM 886 C CA . LYS A 1 106 ? 25.136 7.362 0.418 1.00 82.38 106 LYS A CA 1
ATOM 887 C C . LYS A 1 106 ? 24.766 8.801 0.090 1.00 82.38 106 LYS A C 1
ATOM 889 O O . LYS A 1 106 ? 23.924 9.369 0.780 1.00 82.38 106 LYS A O 1
ATOM 894 N N . ILE A 1 107 ? 25.403 9.408 -0.909 1.00 83.62 107 ILE A N 1
ATOM 895 C CA . ILE A 1 107 ? 25.210 10.828 -1.232 1.00 83.62 107 ILE A CA 1
ATOM 896 C C . ILE A 1 107 ? 24.655 10.978 -2.645 1.00 83.62 107 ILE A C 1
ATOM 898 O O . ILE A 1 107 ? 23.619 11.619 -2.819 1.00 83.62 107 ILE A O 1
ATOM 902 N N . LEU A 1 108 ? 25.287 10.359 -3.648 1.00 86.31 108 LEU A N 1
ATOM 903 C CA . LEU A 1 108 ? 24.917 10.598 -5.045 1.00 86.31 108 LEU A CA 1
ATOM 904 C C . LEU A 1 108 ? 23.552 10.006 -5.418 1.00 86.31 108 LEU A C 1
ATOM 906 O O . LEU A 1 108 ? 22.733 10.706 -6.010 1.00 86.31 108 LEU A O 1
ATOM 910 N N . LEU A 1 109 ? 23.277 8.750 -5.050 1.00 88.69 109 LEU A N 1
ATOM 911 C CA . LEU A 1 109 ? 21.987 8.113 -5.348 1.00 88.69 109 LEU A CA 1
ATOM 912 C C . LEU A 1 109 ? 20.804 8.822 -4.657 1.00 88.69 109 LEU A C 1
ATOM 914 O O . LEU A 1 109 ? 19.823 9.120 -5.344 1.00 88.69 109 LEU A O 1
ATOM 918 N N . PRO A 1 110 ? 20.857 9.167 -3.350 1.00 88.25 110 PRO A N 1
ATOM 919 C CA . PRO A 1 110 ? 19.793 9.951 -2.722 1.00 88.25 110 PRO A CA 1
ATOM 920 C C . PRO A 1 110 ? 19.620 11.341 -3.340 1.00 88.25 110 PRO A C 1
ATOM 922 O O . PRO A 1 110 ? 18.485 11.793 -3.494 1.00 88.25 110 PRO A O 1
ATOM 925 N N . LEU A 1 111 ? 20.719 12.000 -3.731 1.00 88.56 111 LEU A N 1
ATOM 926 C CA . LEU A 1 111 ? 20.672 13.300 -4.400 1.00 88.56 111 LEU A CA 1
ATOM 927 C C . LEU A 1 111 ? 19.976 13.208 -5.763 1.00 88.56 111 LEU A C 1
ATOM 929 O O . LEU A 1 111 ? 19.098 14.021 -6.038 1.00 88.56 111 LEU A O 1
ATOM 933 N N . LEU A 1 112 ? 20.308 12.202 -6.580 1.00 90.44 112 LEU A N 1
ATOM 934 C CA . LEU A 1 112 ? 19.631 11.928 -7.854 1.00 90.44 112 LEU A CA 1
ATOM 935 C C . LEU A 1 112 ? 18.130 11.700 -7.639 1.00 90.44 112 LEU A C 1
ATOM 937 O O . LEU A 1 112 ? 17.303 12.334 -8.293 1.00 90.44 112 LEU A O 1
ATOM 941 N N . VAL A 1 113 ? 17.770 10.848 -6.674 1.00 90.81 113 VAL A N 1
ATOM 942 C CA . VAL A 1 113 ? 16.368 10.572 -6.327 1.00 90.81 113 VAL A CA 1
ATOM 943 C C . VAL A 1 113 ? 15.626 11.850 -5.937 1.00 90.81 113 VAL A C 1
ATOM 945 O O . VAL A 1 113 ? 14.506 12.065 -6.400 1.00 90.81 113 VAL A O 1
ATOM 948 N N . ALA A 1 114 ? 16.218 12.690 -5.087 1.00 89.38 114 ALA A N 1
ATOM 949 C CA . ALA A 1 114 ? 15.602 13.941 -4.656 1.00 89.38 114 ALA A CA 1
ATOM 950 C C . ALA A 1 114 ? 15.472 14.938 -5.816 1.00 89.38 114 ALA A C 1
ATOM 952 O O . ALA A 1 114 ? 14.405 15.517 -6.013 1.00 89.38 114 ALA A O 1
ATOM 953 N N . TYR A 1 115 ? 16.526 15.093 -6.618 1.00 90.94 115 TYR A N 1
ATOM 954 C CA . TYR A 1 115 ? 16.572 16.041 -7.725 1.00 90.94 115 TYR A CA 1
ATOM 955 C C . TYR A 1 115 ? 15.499 15.751 -8.781 1.00 90.94 115 TYR A C 1
ATOM 957 O O . TYR A 1 115 ? 14.696 16.633 -9.090 1.00 90.94 115 TYR A O 1
ATOM 965 N N . PHE A 1 116 ? 15.424 14.510 -9.269 1.00 92.25 116 PHE A N 1
ATOM 966 C CA . PHE A 1 116 ? 14.460 14.114 -10.300 1.00 92.25 116 PHE A CA 1
ATOM 967 C C . PHE A 1 116 ? 13.016 14.049 -9.793 1.00 92.25 116 PHE A C 1
ATOM 969 O O . PHE A 1 116 ? 12.086 14.275 -10.560 1.00 92.25 116 PHE A O 1
ATOM 976 N N . ARG A 1 117 ? 12.789 13.794 -8.497 1.00 90.75 117 ARG A N 1
ATOM 977 C CA . ARG A 1 117 ? 11.438 13.905 -7.921 1.00 90.75 117 ARG A CA 1
ATOM 978 C C . ARG A 1 117 ? 10.943 15.346 -7.920 1.00 90.75 117 ARG A C 1
ATOM 980 O O . ARG A 1 117 ? 9.806 15.586 -8.314 1.00 90.75 117 ARG A O 1
ATOM 987 N N . SER A 1 118 ? 11.795 16.285 -7.512 1.00 88.88 118 SER A N 1
ATOM 988 C CA . SER A 1 118 ? 11.435 17.703 -7.425 1.00 88.88 118 SER A CA 1
ATOM 989 C C . SER A 1 118 ? 11.307 18.384 -8.789 1.00 88.88 118 SER A C 1
ATOM 991 O O . SER A 1 118 ? 10.558 19.345 -8.910 1.00 88.88 118 SER A O 1
ATOM 993 N N . HIS A 1 119 ? 12.002 17.887 -9.817 1.00 87.38 119 HIS A N 1
ATOM 994 C CA . HIS A 1 119 ? 12.064 18.518 -11.143 1.00 87.38 119 HIS A CA 1
ATOM 995 C C . HIS A 1 119 ? 11.468 17.647 -12.257 1.00 87.38 119 HIS A C 1
ATOM 997 O O . HIS A 1 119 ? 11.845 17.783 -13.417 1.00 87.38 119 HIS A O 1
ATOM 1003 N N . SER A 1 120 ? 10.529 16.754 -11.940 1.00 87.00 120 SER A N 1
ATOM 1004 C CA . SER A 1 120 ? 9.992 15.821 -12.942 1.00 87.00 120 SER A CA 1
ATOM 1005 C C . SER A 1 120 ? 9.279 16.492 -14.113 1.00 87.00 120 SER A C 1
ATOM 1007 O O . SER A 1 120 ? 9.512 16.140 -15.269 1.00 87.00 120 SER A O 1
ATOM 1009 N N . GLY A 1 121 ? 8.498 17.539 -13.837 1.00 85.81 121 GLY A N 1
ATOM 1010 C CA . GLY A 1 121 ? 7.858 18.340 -14.881 1.00 85.81 121 GLY A CA 1
ATOM 1011 C C . GLY A 1 121 ? 8.851 19.014 -15.837 1.00 85.81 121 GLY A C 1
ATOM 1012 O O . GLY A 1 121 ? 8.539 19.170 -17.011 1.00 85.81 121 GLY A O 1
ATOM 1013 N N . TYR A 1 122 ? 10.060 19.355 -15.375 1.00 89.00 122 TYR A N 1
ATOM 1014 C CA . TYR A 1 122 ? 11.093 19.980 -16.211 1.00 89.00 122 TYR A CA 1
ATOM 1015 C C . TYR A 1 122 ? 11.638 19.016 -17.275 1.00 89.00 122 TYR A C 1
ATOM 1017 O O . TYR A 1 122 ? 11.795 19.405 -18.433 1.00 89.00 122 TYR A O 1
ATOM 1025 N N . PHE A 1 123 ? 11.881 17.753 -16.905 1.00 89.12 123 PHE A N 1
ATOM 1026 C CA . PHE A 1 123 ? 12.418 16.738 -17.820 1.00 89.12 123 PHE A CA 1
ATOM 1027 C C . PHE A 1 123 ? 11.371 16.169 -18.784 1.00 89.12 123 PHE A C 1
ATOM 1029 O O . PHE A 1 123 ? 11.721 15.793 -19.901 1.00 89.12 123 PHE A O 1
ATOM 1036 N N . LEU A 1 124 ? 10.095 16.148 -18.383 1.00 86.94 124 LEU A N 1
ATOM 1037 C CA . LEU A 1 124 ? 8.988 15.628 -19.196 1.00 86.94 124 LEU A CA 1
ATOM 1038 C C . LEU A 1 124 ? 8.299 16.691 -20.071 1.00 86.94 124 LEU A C 1
ATOM 1040 O O . LEU A 1 124 ? 7.430 16.352 -20.874 1.00 86.94 124 LEU A O 1
ATOM 1044 N N . ALA A 1 125 ? 8.653 17.972 -19.935 1.00 83.56 125 ALA A N 1
ATOM 1045 C CA . ALA A 1 125 ? 8.054 19.040 -20.729 1.00 83.56 125 ALA A CA 1
ATOM 1046 C C . ALA A 1 125 ? 8.331 18.843 -22.233 1.00 83.56 125 ALA A C 1
ATOM 1048 O O . ALA A 1 125 ? 9.482 18.765 -22.674 1.00 83.56 125 ALA A O 1
ATOM 1049 N N . SER A 1 126 ? 7.264 18.793 -23.034 1.00 67.06 126 SER A N 1
ATOM 1050 C CA . SER A 1 126 ? 7.331 18.801 -24.499 1.00 67.06 126 SER A CA 1
ATOM 1051 C C . SER A 1 126 ? 7.283 20.244 -25.006 1.00 67.06 126 SER A C 1
ATOM 1053 O O . SER A 1 126 ? 6.224 20.863 -24.994 1.00 67.06 126 SER A O 1
ATOM 1055 N N . GLY A 1 127 ? 8.418 20.796 -25.444 1.00 57.09 127 GLY A N 1
ATOM 1056 C CA . GLY A 1 127 ? 8.446 22.096 -26.118 1.00 57.09 127 GLY A CA 1
ATOM 1057 C C . GLY A 1 127 ? 9.833 22.732 -26.210 1.00 57.09 127 GLY A C 1
ATOM 1058 O O . GLY A 1 127 ? 10.628 22.649 -25.280 1.00 57.09 127 GLY A O 1
ATOM 1059 N N . THR A 1 128 ? 10.081 23.423 -27.323 1.00 49.03 128 THR A N 1
ATOM 1060 C CA . THR A 1 128 ? 11.253 24.269 -27.629 1.00 49.03 128 THR A CA 1
ATOM 1061 C C . THR A 1 128 ? 11.247 25.619 -26.888 1.00 49.03 128 THR A C 1
ATOM 1063 O O . THR A 1 128 ? 11.997 26.529 -27.230 1.00 49.03 128 THR A O 1
ATOM 1066 N N . GLY A 1 129 ? 10.398 25.776 -25.867 1.00 52.62 129 GLY A N 1
ATOM 1067 C CA . GLY A 1 129 ? 10.368 26.963 -25.016 1.00 52.62 129 GLY A CA 1
ATOM 1068 C C . GLY A 1 129 ? 11.451 26.925 -23.932 1.00 52.62 129 GLY A C 1
ATOM 1069 O O . GLY A 1 129 ? 11.794 25.864 -23.416 1.00 52.62 129 GLY A O 1
ATOM 1070 N N . SER A 1 130 ? 11.932 28.103 -23.519 1.00 54.94 130 SER A N 1
ATOM 1071 C CA . SER A 1 130 ? 12.999 28.302 -22.512 1.00 54.94 130 SER A CA 1
ATOM 1072 C C . SER A 1 130 ? 12.762 27.613 -21.144 1.00 54.94 130 SER A C 1
ATOM 1074 O O . SER A 1 130 ? 13.687 27.483 -20.342 1.00 54.94 130 SER A O 1
ATOM 1076 N N . ALA A 1 131 ? 11.547 27.118 -20.877 1.00 63.00 131 ALA A N 1
ATOM 1077 C CA . ALA A 1 131 ? 11.132 26.527 -19.603 1.00 63.00 131 ALA A CA 1
ATOM 1078 C C . ALA A 1 131 ? 11.375 25.004 -19.453 1.00 63.00 131 ALA A C 1
ATOM 1080 O O . ALA A 1 131 ? 11.215 24.488 -18.348 1.00 63.00 131 ALA A O 1
ATOM 1081 N N . GLY A 1 132 ? 11.749 24.277 -20.518 1.00 74.81 132 GLY A N 1
ATOM 1082 C CA . GLY A 1 132 ? 11.935 22.813 -20.496 1.00 74.81 132 GLY A CA 1
ATOM 1083 C C . GLY A 1 132 ? 13.393 22.334 -20.556 1.00 74.81 132 GLY A C 1
ATOM 1084 O O . GLY A 1 132 ? 14.312 23.096 -20.895 1.00 74.81 132 GLY A O 1
ATOM 1085 N N . ALA A 1 133 ? 13.609 21.053 -20.234 1.00 83.25 133 ALA A N 1
ATOM 1086 C CA . ALA A 1 133 ? 14.875 20.364 -20.482 1.00 83.25 133 ALA A CA 1
ATOM 1087 C C . ALA A 1 133 ? 15.163 20.275 -21.988 1.00 83.25 133 ALA A C 1
ATOM 1089 O O . ALA A 1 133 ? 14.278 19.982 -22.793 1.00 83.25 133 ALA A O 1
ATOM 1090 N N . THR A 1 134 ? 16.414 20.515 -22.361 1.00 86.38 134 THR A N 1
ATOM 1091 C CA . THR A 1 134 ? 16.903 20.383 -23.736 1.00 86.38 134 THR A CA 1
ATOM 1092 C C . THR A 1 134 ? 16.989 18.922 -24.167 1.00 86.38 134 THR A C 1
ATOM 1094 O O . THR A 1 134 ? 17.019 18.004 -23.346 1.00 86.38 134 THR A O 1
ATOM 1097 N N . ASN A 1 135 ? 17.093 18.701 -25.475 1.00 85.81 135 ASN A N 1
ATOM 1098 C CA . ASN A 1 135 ? 17.285 17.372 -26.053 1.00 85.81 135 ASN A CA 1
ATOM 1099 C C . ASN A 1 135 ? 18.537 16.675 -25.492 1.00 85.81 135 ASN A C 1
ATOM 1101 O O . ASN A 1 135 ? 18.447 15.526 -25.068 1.00 85.81 135 ASN A O 1
ATOM 1105 N N . LYS A 1 136 ? 19.661 17.400 -25.371 1.00 86.06 136 LYS A N 1
ATOM 1106 C CA . LYS A 1 136 ? 20.899 16.885 -24.759 1.00 86.06 136 LYS A CA 1
ATOM 1107 C C . LYS A 1 136 ? 20.680 16.493 -23.292 1.00 86.06 136 LYS A C 1
ATOM 1109 O O . LYS A 1 136 ? 21.121 15.432 -22.864 1.00 86.06 136 LYS A O 1
ATOM 1114 N N . GLU A 1 137 ? 19.966 17.314 -22.514 1.00 88.88 137 GLU A N 1
ATOM 1115 C CA . GLU A 1 137 ? 19.623 16.986 -21.120 1.00 88.88 137 GLU A CA 1
ATOM 1116 C C . GLU A 1 137 ? 18.783 15.708 -21.040 1.00 88.88 137 GLU A C 1
ATOM 1118 O O . GLU A 1 137 ? 19.103 14.824 -20.249 1.00 88.88 137 GLU A O 1
ATOM 1123 N N . LYS A 1 138 ? 17.770 15.563 -21.900 1.00 89.19 138 LYS A N 1
ATOM 1124 C CA . LYS A 1 138 ? 16.930 14.357 -21.977 1.00 89.19 138 LYS A CA 1
ATOM 1125 C C . LYS A 1 138 ? 17.741 13.108 -22.350 1.00 89.19 138 LYS A C 1
ATOM 1127 O O . LYS A 1 138 ? 17.550 12.057 -21.736 1.00 89.19 138 LYS A O 1
ATOM 1132 N N . GLU A 1 139 ? 18.678 13.218 -23.293 1.00 89.50 139 GLU A N 1
ATOM 1133 C CA . GLU A 1 139 ? 19.589 12.122 -23.657 1.00 89.50 139 GLU A CA 1
ATOM 1134 C C . GLU A 1 139 ? 20.491 11.718 -22.488 1.00 89.50 139 GLU A C 1
ATOM 1136 O O . GLU A 1 139 ? 20.659 10.528 -22.216 1.00 89.50 139 GLU A O 1
ATOM 1141 N N . MET A 1 140 ? 21.025 12.690 -21.740 1.00 90.31 140 MET A N 1
ATOM 1142 C CA . MET A 1 140 ? 21.850 12.419 -20.561 1.00 90.31 140 MET A CA 1
ATOM 1143 C C . MET A 1 140 ? 21.072 11.690 -19.459 1.00 90.31 140 MET A C 1
ATOM 1145 O O . MET A 1 140 ? 21.637 10.809 -18.811 1.00 90.31 140 MET A O 1
ATOM 1149 N N . VAL A 1 141 ? 19.778 11.982 -19.265 1.00 92.44 141 VAL A N 1
ATOM 1150 C CA . VAL A 1 141 ? 18.922 11.228 -18.325 1.00 92.44 141 VAL A CA 1
ATOM 1151 C C . VAL A 1 141 ? 18.787 9.764 -18.755 1.00 92.44 141 VAL A C 1
ATOM 1153 O O . VAL A 1 141 ? 18.966 8.863 -17.931 1.00 92.44 141 VAL A O 1
ATOM 1156 N N . ALA A 1 142 ? 18.530 9.509 -20.041 1.00 90.75 142 ALA A N 1
ATOM 1157 C CA . ALA A 1 142 ? 18.469 8.148 -20.574 1.00 90.75 142 ALA A CA 1
ATOM 1158 C C . ALA A 1 142 ? 19.828 7.425 -20.475 1.00 90.75 142 ALA A C 1
ATOM 1160 O O . ALA A 1 142 ? 19.882 6.243 -20.126 1.00 90.75 142 ALA A O 1
ATOM 1161 N N . GLY A 1 143 ? 20.932 8.145 -20.692 1.00 90.56 143 GLY A N 1
ATOM 1162 C CA . GLY A 1 143 ? 22.293 7.640 -20.508 1.00 90.56 143 GLY A CA 1
ATOM 1163 C C . GLY A 1 143 ? 22.605 7.260 -19.057 1.00 90.56 143 GLY A C 1
ATOM 1164 O O . GLY A 1 143 ? 23.149 6.183 -18.810 1.00 90.56 143 GLY A O 1
ATOM 1165 N N . LEU A 1 144 ? 22.210 8.095 -18.086 1.00 92.44 144 LEU A N 1
ATOM 1166 C CA . LEU A 1 144 ? 22.336 7.796 -16.653 1.00 92.44 144 LEU A CA 1
ATOM 1167 C C . LEU A 1 144 ? 21.567 6.525 -16.283 1.00 92.44 144 LEU A C 1
ATOM 1169 O O . LEU A 1 144 ? 22.090 5.671 -15.566 1.00 92.44 144 LEU A O 1
ATOM 1173 N N . PHE A 1 145 ? 20.341 6.382 -16.794 1.00 93.62 145 PHE A N 1
ATOM 1174 C CA . PHE A 1 145 ? 19.539 5.178 -16.604 1.00 93.62 145 PHE A CA 1
ATOM 1175 C C . PHE A 1 145 ? 20.251 3.933 -17.148 1.00 93.62 145 PHE A C 1
ATOM 1177 O O . PHE A 1 145 ? 20.460 2.976 -16.401 1.00 93.62 145 PHE A O 1
ATOM 1184 N N . ALA A 1 146 ? 20.671 3.956 -18.415 1.00 91.44 146 ALA A N 1
ATOM 1185 C CA . ALA A 1 146 ? 21.274 2.798 -19.068 1.00 91.44 146 ALA A CA 1
ATOM 1186 C C . ALA A 1 146 ? 22.578 2.356 -18.385 1.00 91.44 146 ALA A C 1
ATOM 1188 O O . ALA A 1 146 ? 22.777 1.168 -18.119 1.00 91.44 146 ALA A O 1
ATOM 1189 N N . ARG A 1 147 ? 23.453 3.308 -18.036 1.00 90.62 147 ARG A N 1
ATOM 1190 C CA . ARG A 1 147 ? 24.728 3.023 -17.363 1.00 90.62 147 ARG A CA 1
ATOM 1191 C C . ARG A 1 147 ? 24.523 2.465 -15.954 1.00 90.62 147 ARG A C 1
ATOM 1193 O O . ARG A 1 147 ? 25.168 1.476 -15.601 1.00 90.62 147 ARG A O 1
ATOM 1200 N N . LEU A 1 148 ? 23.600 3.028 -15.169 1.00 91.31 148 LEU A N 1
ATOM 1201 C CA . LEU A 1 148 ? 23.301 2.526 -13.824 1.00 91.31 148 LEU A CA 1
ATOM 1202 C C . LEU A 1 148 ? 22.631 1.143 -13.868 1.00 91.31 148 LEU A C 1
ATOM 1204 O O . LEU A 1 148 ? 22.989 0.268 -13.078 1.00 91.31 148 LEU A O 1
ATOM 1208 N N . ALA A 1 149 ? 21.711 0.914 -14.811 1.00 91.38 149 ALA A N 1
ATOM 1209 C CA . ALA A 1 149 ? 21.061 -0.382 -15.000 1.00 91.38 149 ALA A CA 1
ATOM 1210 C C . ALA A 1 149 ? 22.085 -1.465 -15.374 1.00 91.38 149 ALA A C 1
ATOM 1212 O O . ALA A 1 149 ? 22.112 -2.535 -14.763 1.00 91.38 149 ALA A O 1
ATOM 1213 N N . MET A 1 150 ? 22.996 -1.156 -16.301 1.00 88.81 150 MET A N 1
ATOM 1214 C CA . MET A 1 150 ? 24.094 -2.048 -16.684 1.00 88.81 150 MET A CA 1
ATOM 1215 C C . MET A 1 150 ? 25.081 -2.305 -15.540 1.00 88.81 150 MET A C 1
ATOM 1217 O O . MET A 1 150 ? 25.561 -3.432 -15.381 1.00 88.81 150 MET A O 1
ATOM 1221 N N . LEU A 1 151 ? 25.378 -1.292 -14.721 1.00 87.75 151 LEU A N 1
ATOM 1222 C CA . LEU A 1 151 ? 26.244 -1.440 -13.552 1.00 87.75 151 LEU A CA 1
ATOM 1223 C C . LEU A 1 151 ? 25.626 -2.386 -12.513 1.00 87.75 151 LEU A C 1
ATOM 1225 O O . LEU A 1 151 ? 26.316 -3.290 -12.037 1.00 87.75 151 LEU A O 1
ATOM 1229 N N . LEU A 1 152 ? 24.332 -2.230 -12.205 1.00 87.44 152 LEU A N 1
ATOM 1230 C CA . LEU A 1 152 ? 23.621 -3.135 -11.296 1.00 87.44 152 LEU A CA 1
ATOM 1231 C C . LEU A 1 152 ? 23.519 -4.551 -11.863 1.00 87.44 152 LEU A C 1
ATOM 1233 O O . LEU A 1 152 ? 23.774 -5.501 -11.128 1.00 87.44 152 LEU A O 1
ATOM 1237 N N . ARG A 1 153 ? 23.233 -4.703 -13.163 1.00 87.31 153 ARG A N 1
ATOM 1238 C CA . ARG A 1 153 ? 23.211 -6.012 -13.838 1.00 87.31 153 ARG A CA 1
ATOM 1239 C C . ARG A 1 153 ? 24.532 -6.764 -13.672 1.00 87.31 153 ARG A C 1
ATOM 1241 O O . ARG A 1 153 ? 24.541 -7.945 -13.349 1.00 87.31 153 ARG A O 1
ATOM 1248 N N . ARG A 1 154 ? 25.665 -6.077 -13.848 1.00 83.62 154 ARG A N 1
ATOM 1249 C CA . ARG A 1 154 ? 27.000 -6.699 -13.783 1.00 83.62 154 ARG A CA 1
ATOM 1250 C C . ARG A 1 154 ? 27.539 -6.874 -12.363 1.00 83.62 154 ARG A C 1
ATOM 1252 O O . ARG A 1 154 ? 28.353 -7.766 -12.137 1.00 83.62 154 ARG A O 1
ATOM 1259 N N . LYS A 1 155 ? 27.173 -5.992 -11.426 1.00 79.31 155 LYS A N 1
ATOM 1260 C CA . LYS A 1 155 ? 27.846 -5.873 -10.120 1.00 79.31 155 LYS A CA 1
ATOM 1261 C C . LYS A 1 155 ? 26.886 -5.785 -8.927 1.00 79.31 155 LYS A C 1
ATOM 1263 O O . LYS A 1 155 ? 27.277 -5.226 -7.908 1.00 79.31 155 LYS A O 1
ATOM 1268 N N . LEU A 1 156 ? 25.678 -6.362 -9.001 1.00 78.88 156 LEU A N 1
ATOM 1269 C CA . LEU A 1 156 ? 24.671 -6.309 -7.921 1.00 78.88 156 LEU A CA 1
ATOM 1270 C C . LEU A 1 156 ? 25.253 -6.629 -6.533 1.00 78.88 156 LEU A C 1
ATOM 1272 O O . LEU A 1 156 ? 25.071 -5.863 -5.590 1.00 78.88 156 LEU A O 1
ATOM 1276 N N . ASN A 1 157 ? 26.023 -7.715 -6.422 1.00 73.12 157 ASN A N 1
ATOM 1277 C CA . ASN A 1 157 ? 26.601 -8.161 -5.149 1.00 73.12 157 ASN A CA 1
ATOM 1278 C C . ASN A 1 157 ? 27.566 -7.140 -4.519 1.00 73.12 157 ASN A C 1
ATOM 1280 O O . ASN A 1 157 ? 27.772 -7.163 -3.310 1.00 73.12 157 ASN A O 1
ATOM 1284 N N . ALA A 1 158 ? 28.149 -6.236 -5.312 1.00 71.38 158 ALA A N 1
ATOM 1285 C CA . ALA A 1 158 ? 29.040 -5.194 -4.809 1.00 71.38 158 ALA A CA 1
ATOM 1286 C C . ALA A 1 158 ? 28.289 -4.023 -4.147 1.00 71.38 158 ALA A C 1
ATOM 1288 O O . ALA A 1 158 ? 28.897 -3.258 -3.404 1.00 71.38 158 ALA A O 1
ATOM 1289 N N . PHE A 1 159 ? 26.978 -3.888 -4.384 1.00 72.25 159 PHE A N 1
ATOM 1290 C CA . PHE A 1 159 ? 26.141 -2.861 -3.755 1.00 72.25 159 PHE A CA 1
ATOM 1291 C C . PHE A 1 159 ? 25.628 -3.272 -2.365 1.00 72.25 159 PHE A C 1
ATOM 1293 O O . PHE A 1 159 ? 25.282 -2.403 -1.566 1.00 72.25 159 PHE A O 1
ATOM 1300 N N . GLY A 1 160 ? 25.589 -4.572 -2.049 1.00 69.69 160 GLY A N 1
ATOM 1301 C CA . GLY A 1 160 ? 25.146 -5.073 -0.743 1.00 69.69 160 GLY A CA 1
ATOM 1302 C C . GLY A 1 160 ? 23.755 -4.554 -0.341 1.00 69.69 160 GLY A C 1
ATOM 1303 O O . GLY A 1 160 ? 22.798 -4.642 -1.115 1.00 69.69 160 GLY A O 1
ATOM 1304 N N . CYS A 1 161 ? 23.646 -3.983 0.864 1.00 66.69 161 CYS A N 1
ATOM 1305 C CA . CYS A 1 161 ? 22.408 -3.395 1.396 1.00 66.69 161 CYS A CA 1
ATOM 1306 C C . CYS A 1 161 ? 21.941 -2.118 0.665 1.00 66.69 161 CYS A C 1
ATOM 1308 O O . CYS A 1 161 ? 20.779 -1.741 0.791 1.00 66.69 161 CYS A O 1
ATOM 1310 N N . GLU A 1 162 ? 22.799 -1.482 -0.138 1.00 72.69 162 GLU A N 1
ATOM 1311 C CA . GLU A 1 162 ? 22.486 -0.254 -0.893 1.00 72.69 162 GLU A CA 1
ATOM 1312 C C . GLU A 1 162 ? 21.858 -0.538 -2.276 1.00 72.69 162 GLU A C 1
ATOM 1314 O O . GLU A 1 162 ? 21.563 0.376 -3.058 1.00 72.69 162 GLU A O 1
ATOM 1319 N N . SER A 1 163 ? 21.626 -1.815 -2.597 1.00 79.62 163 SER A N 1
ATOM 1320 C CA . SER A 1 163 ? 20.949 -2.256 -3.823 1.00 79.62 163 SER A CA 1
ATOM 1321 C C . SER A 1 163 ? 19.541 -1.662 -3.947 1.00 79.62 163 SER A C 1
ATOM 1323 O O . SER A 1 163 ? 19.189 -1.138 -5.003 1.00 79.62 163 SER A O 1
ATOM 1325 N N . HIS A 1 164 ? 18.770 -1.625 -2.858 1.00 84.94 164 HIS A N 1
ATOM 1326 C CA . HIS A 1 164 ? 17.414 -1.066 -2.850 1.00 84.94 164 HIS A CA 1
ATOM 1327 C C . HIS A 1 164 ? 17.382 0.436 -3.196 1.00 84.94 164 HIS A C 1
ATOM 1329 O O . HIS A 1 164 ? 16.546 0.883 -3.985 1.00 84.94 164 HIS A O 1
ATOM 1335 N N . THR A 1 165 ? 18.326 1.227 -2.671 1.00 86.25 165 THR A N 1
ATOM 1336 C CA . THR A 1 165 ? 18.463 2.658 -3.003 1.00 86.25 165 THR A CA 1
ATOM 1337 C C . THR A 1 165 ? 18.780 2.852 -4.486 1.00 86.25 165 THR A C 1
ATOM 1339 O O . THR A 1 165 ? 18.231 3.747 -5.131 1.00 86.25 165 THR A O 1
ATOM 1342 N N . SER A 1 166 ? 19.615 1.974 -5.046 1.00 88.62 166 SER A N 1
ATOM 1343 C CA . SER A 1 166 ? 19.994 1.990 -6.462 1.00 88.62 166 SER A CA 1
ATOM 1344 C C . SER A 1 166 ? 18.814 1.647 -7.378 1.00 88.62 166 SER A C 1
ATOM 1346 O O . SER A 1 166 ? 18.571 2.356 -8.355 1.00 88.62 166 SER A O 1
ATOM 1348 N N . VAL A 1 167 ? 18.020 0.628 -7.027 1.00 91.62 167 VAL A N 1
ATOM 1349 C CA . VAL A 1 167 ? 16.781 0.268 -7.742 1.00 91.62 167 VAL A CA 1
ATOM 1350 C C . VAL A 1 167 ? 15.771 1.413 -7.684 1.00 91.62 167 VAL A C 1
ATOM 1352 O O . VAL A 1 167 ? 15.218 1.807 -8.710 1.00 91.62 167 VAL A O 1
ATOM 1355 N N . ARG A 1 168 ? 15.585 2.031 -6.512 1.00 91.19 168 ARG A N 1
ATOM 1356 C CA . ARG A 1 168 ? 14.715 3.207 -6.356 1.00 91.19 168 ARG A CA 1
ATOM 1357 C C . ARG A 1 168 ? 15.191 4.395 -7.194 1.00 91.19 168 ARG A C 1
ATOM 1359 O O . ARG A 1 168 ? 14.359 5.117 -7.742 1.00 91.19 168 ARG A O 1
ATOM 1366 N N . CYS A 1 169 ? 16.503 4.601 -7.308 1.00 93.75 169 CYS A N 1
ATOM 1367 C CA . CYS A 1 169 ? 17.076 5.610 -8.196 1.00 93.75 169 CYS A CA 1
ATOM 1368 C C . CYS A 1 169 ? 16.738 5.320 -9.660 1.00 93.75 169 CYS A C 1
ATOM 1370 O O . CYS A 1 169 ? 16.263 6.217 -10.351 1.00 93.75 169 CYS A O 1
ATOM 1372 N N . LEU A 1 170 ? 16.891 4.074 -10.115 1.00 94.94 170 LEU A N 1
ATOM 1373 C CA . LEU A 1 170 ? 16.508 3.673 -11.470 1.00 94.94 170 LEU A CA 1
ATOM 1374 C C . LEU A 1 170 ? 15.013 3.873 -11.743 1.00 94.94 170 LEU A C 1
ATOM 1376 O O . LEU A 1 170 ? 14.666 4.438 -12.773 1.00 94.94 170 LEU A O 1
ATOM 1380 N N . GLN A 1 171 ? 14.128 3.501 -10.815 1.00 95.38 171 GLN A N 1
ATOM 1381 C CA . GLN A 1 171 ? 12.684 3.734 -10.962 1.00 95.38 171 GLN A CA 1
ATOM 1382 C C . GLN A 1 171 ? 12.339 5.224 -11.080 1.00 95.38 171 GLN A C 1
ATOM 1384 O O . GLN A 1 171 ? 11.433 5.595 -11.825 1.00 95.38 171 GLN A O 1
ATOM 1389 N N . VAL A 1 172 ? 13.046 6.088 -10.344 1.00 94.69 172 VAL A N 1
ATOM 1390 C CA . VAL A 1 172 ? 12.874 7.541 -10.458 1.00 94.69 172 VAL A CA 1
ATOM 1391 C C . VAL A 1 172 ? 13.410 8.040 -11.796 1.00 94.69 172 VAL A C 1
ATOM 1393 O O . VAL A 1 172 ? 12.704 8.795 -12.453 1.00 94.69 172 VAL A O 1
ATOM 1396 N N . LEU A 1 173 ? 14.597 7.605 -12.226 1.00 94.50 173 LEU A N 1
ATOM 1397 C CA . LEU A 1 173 ? 15.164 7.989 -13.522 1.00 94.50 173 LEU A CA 1
ATOM 1398 C C . LEU A 1 173 ? 14.231 7.608 -14.672 1.00 94.50 173 LEU A C 1
ATOM 1400 O O . LEU A 1 173 ? 13.908 8.467 -15.479 1.00 94.50 173 LEU A O 1
ATOM 1404 N N . VAL A 1 174 ? 13.724 6.371 -14.687 1.00 94.00 174 VAL A N 1
ATOM 1405 C CA . VAL A 1 174 ? 12.769 5.881 -15.693 1.00 94.00 174 VAL A CA 1
ATOM 1406 C C . VAL A 1 174 ? 11.563 6.806 -15.832 1.00 94.00 174 VAL A C 1
ATOM 1408 O O . VAL A 1 174 ? 11.229 7.200 -16.943 1.00 94.00 174 VAL A O 1
ATOM 1411 N N . ARG A 1 175 ? 10.964 7.227 -14.710 1.00 92.44 175 ARG A N 1
ATOM 1412 C CA . ARG A 1 175 ? 9.807 8.142 -14.695 1.00 92.44 175 ARG A CA 1
ATOM 1413 C C . ARG A 1 175 ? 10.110 9.553 -15.211 1.00 92.44 175 ARG A C 1
ATOM 1415 O O . ARG A 1 175 ? 9.199 10.359 -15.337 1.00 92.44 175 ARG A O 1
ATOM 1422 N N . ASN A 1 176 ? 11.377 9.867 -15.464 1.00 92.06 176 ASN A N 1
ATOM 1423 C CA . ASN A 1 176 ? 11.852 11.162 -15.945 1.00 92.06 176 ASN A CA 1
ATOM 1424 C C . ASN A 1 176 ? 12.454 11.094 -17.358 1.00 92.06 176 ASN A C 1
ATOM 1426 O O . ASN A 1 176 ? 12.963 12.099 -17.846 1.00 92.06 176 ASN A O 1
ATOM 1430 N N . ILE A 1 177 ? 12.405 9.935 -18.024 1.00 90.81 177 ILE A N 1
ATOM 1431 C CA . ILE A 1 177 ? 12.851 9.796 -19.413 1.00 90.81 177 ILE A CA 1
ATOM 1432 C C . ILE A 1 177 ? 11.709 10.211 -20.346 1.00 90.81 177 ILE A C 1
ATOM 1434 O O . ILE A 1 177 ? 10.653 9.579 -20.364 1.00 90.81 177 ILE A O 1
ATOM 1438 N N . ASP A 1 178 ? 11.923 11.238 -21.167 1.00 89.56 178 ASP A N 1
ATOM 1439 C CA . ASP A 1 178 ? 10.996 11.607 -22.243 1.00 89.56 178 ASP A CA 1
ATOM 1440 C C . ASP A 1 178 ? 11.256 10.745 -23.486 1.00 89.56 178 ASP A C 1
ATOM 1442 O O . ASP A 1 178 ? 11.945 11.142 -24.428 1.00 89.56 178 ASP A O 1
ATOM 1446 N N . VAL A 1 179 ? 10.713 9.527 -23.462 1.00 87.69 179 VAL A N 1
ATOM 1447 C CA . VAL A 1 179 ? 10.879 8.532 -24.530 1.00 87.69 179 VAL A CA 1
ATOM 1448 C C . VAL A 1 179 ? 10.406 9.072 -25.879 1.00 87.69 179 VAL A C 1
ATOM 1450 O O . VAL A 1 179 ? 11.085 8.877 -26.882 1.00 87.69 179 VAL A O 1
ATOM 1453 N N . ARG A 1 180 ? 9.285 9.798 -25.918 1.00 85.44 180 ARG A N 1
ATOM 1454 C CA . ARG A 1 180 ? 8.701 10.285 -27.173 1.00 85.44 180 ARG A CA 1
ATOM 1455 C C . ARG A 1 180 ? 9.611 11.290 -27.867 1.00 85.44 180 ARG A C 1
ATOM 1457 O O . ARG A 1 180 ? 9.800 11.214 -29.078 1.00 85.44 180 ARG A O 1
ATOM 1464 N N . THR A 1 181 ? 10.180 12.229 -27.116 1.00 86.12 181 THR A N 1
ATOM 1465 C CA . THR A 1 181 ? 11.118 13.203 -27.681 1.00 86.12 181 THR A CA 1
ATOM 1466 C C . THR A 1 181 ? 12.406 12.509 -28.129 1.00 86.12 181 THR A C 1
ATOM 1468 O O . THR A 1 181 ? 12.880 12.771 -29.229 1.00 86.12 181 THR A O 1
ATOM 1471 N N . LEU A 1 182 ? 12.929 11.570 -27.337 1.00 84.31 182 LEU A N 1
ATOM 1472 C CA . LEU A 1 182 ? 14.156 10.834 -27.667 1.00 84.31 182 LEU A CA 1
ATOM 1473 C C . LEU A 1 182 ? 14.021 9.965 -28.923 1.00 84.31 182 LEU A C 1
ATOM 1475 O O . LEU A 1 182 ? 14.941 9.936 -29.740 1.00 84.31 182 LEU A O 1
ATOM 1479 N N . VAL A 1 183 ? 12.871 9.309 -29.106 1.00 82.62 183 VAL A N 1
ATOM 1480 C CA . VAL A 1 183 ? 12.565 8.554 -30.329 1.00 82.62 183 VAL A CA 1
ATOM 1481 C C . VAL A 1 183 ? 12.446 9.502 -31.524 1.00 82.62 183 VAL A C 1
ATOM 1483 O O . VAL A 1 183 ? 13.050 9.244 -32.556 1.00 82.62 183 VAL A O 1
ATOM 1486 N N . LYS A 1 184 ? 11.760 10.646 -31.385 1.00 83.31 184 LYS A N 1
ATOM 1487 C CA . LYS A 1 184 ? 11.637 11.636 -32.474 1.00 83.31 184 LYS A CA 1
ATOM 1488 C C . LYS A 1 184 ? 12.970 12.233 -32.924 1.00 83.31 184 LYS A C 1
ATOM 1490 O O . LYS A 1 184 ? 13.112 12.569 -34.093 1.00 83.31 184 LYS A O 1
ATOM 1495 N N . ILE A 1 185 ? 13.925 12.387 -32.009 1.00 81.50 185 ILE A N 1
ATOM 1496 C CA . ILE A 1 185 ? 15.272 12.891 -32.318 1.00 81.50 185 ILE A CA 1
ATOM 1497 C C . ILE A 1 185 ? 16.118 11.822 -33.034 1.00 81.50 185 ILE A C 1
ATOM 1499 O O . ILE A 1 185 ? 17.157 12.158 -33.593 1.00 81.50 185 ILE A O 1
ATOM 1503 N N . ASN A 1 186 ? 15.681 10.553 -33.059 1.00 74.44 186 ASN A N 1
ATOM 1504 C CA . ASN A 1 186 ? 16.447 9.420 -33.590 1.00 74.44 186 ASN A CA 1
ATOM 1505 C C . ASN A 1 186 ? 17.856 9.327 -32.981 1.00 74.44 186 ASN A C 1
ATOM 1507 O O . ASN A 1 186 ? 18.843 9.070 -33.664 1.00 74.44 186 ASN A O 1
ATOM 1511 N N . SER A 1 187 ? 17.957 9.524 -31.665 1.00 77.50 187 SER A N 1
ATOM 1512 C CA . SER A 1 187 ? 19.230 9.367 -30.962 1.00 77.50 187 SER A CA 1
ATOM 1513 C C . SER A 1 187 ? 19.666 7.898 -30.963 1.00 77.50 187 SER A C 1
ATOM 1515 O O . SER A 1 187 ? 19.184 7.089 -30.160 1.00 77.50 187 SER A O 1
ATOM 1517 N N . ASP A 1 188 ? 20.595 7.539 -31.853 1.00 76.56 188 ASP A N 1
ATOM 1518 C CA . ASP A 1 188 ? 21.093 6.164 -31.993 1.00 76.56 188 ASP A CA 1
ATOM 1519 C C . ASP A 1 188 ? 21.694 5.626 -30.693 1.00 76.56 188 ASP A C 1
ATOM 1521 O O . ASP A 1 188 ? 21.492 4.462 -30.339 1.00 76.56 188 ASP A O 1
ATOM 1525 N N . THR A 1 189 ? 22.366 6.487 -29.928 1.00 77.81 189 THR A N 1
ATOM 1526 C CA . THR A 1 189 ? 22.955 6.132 -28.631 1.00 77.81 189 THR A CA 1
ATOM 1527 C C . THR A 1 189 ? 21.887 5.684 -27.636 1.00 77.81 189 THR A C 1
ATOM 1529 O O . THR A 1 189 ? 22.050 4.665 -26.957 1.00 77.81 189 THR A O 1
ATOM 1532 N N . VAL A 1 190 ? 20.773 6.417 -27.548 1.00 78.06 190 VAL A N 1
ATOM 1533 C CA . VAL A 1 190 ? 19.679 6.108 -26.618 1.00 78.06 190 VAL A CA 1
ATOM 1534 C C . VAL A 1 190 ? 18.910 4.876 -27.078 1.00 78.06 190 VAL A C 1
ATOM 1536 O O . VAL A 1 190 ? 18.660 3.984 -26.266 1.00 78.06 190 VAL A O 1
ATOM 1539 N N . ARG A 1 191 ? 18.592 4.779 -28.375 1.00 82.75 191 ARG A N 1
ATOM 1540 C CA . ARG A 1 191 ? 17.897 3.619 -28.949 1.00 82.75 191 ARG A CA 1
ATOM 1541 C C . ARG A 1 191 ? 18.692 2.332 -28.734 1.00 82.75 191 ARG A C 1
ATOM 1543 O O . ARG A 1 191 ? 18.147 1.355 -28.226 1.00 82.75 191 ARG A O 1
ATOM 1550 N N . THR A 1 192 ? 19.994 2.361 -29.017 1.00 87.06 192 THR A N 1
ATOM 1551 C CA . THR A 1 192 ? 20.903 1.226 -28.787 1.00 87.06 192 THR A CA 1
ATOM 1552 C C . THR A 1 192 ? 20.989 0.878 -27.301 1.00 87.06 192 THR A C 1
ATOM 1554 O O . THR A 1 192 ? 20.914 -0.290 -26.930 1.00 87.06 192 THR A O 1
ATOM 1557 N N . SER A 1 193 ? 21.084 1.879 -26.421 1.00 87.62 193 SER A N 1
AT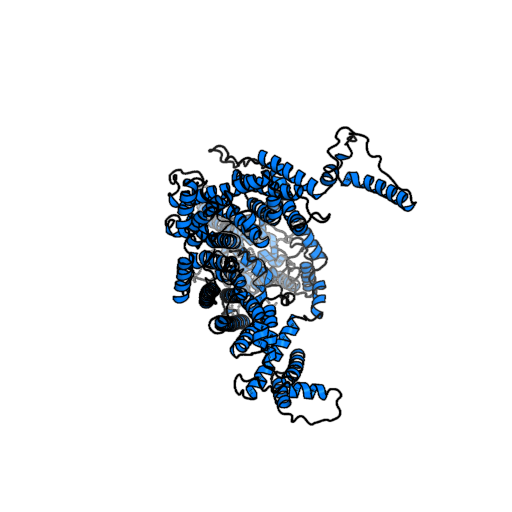OM 1558 C CA . SER A 1 193 ? 21.148 1.658 -24.969 1.00 87.62 193 SER A CA 1
ATOM 1559 C C . SER A 1 193 ? 19.881 0.999 -24.413 1.00 87.62 193 SER A C 1
ATOM 1561 O O . SER A 1 193 ? 19.969 0.084 -23.591 1.00 87.62 193 SER A O 1
ATOM 1563 N N . LEU A 1 194 ? 18.701 1.430 -24.873 1.00 88.88 194 LEU A N 1
ATOM 1564 C CA . LEU A 1 194 ? 17.420 0.832 -24.493 1.00 88.88 194 LEU A CA 1
ATOM 1565 C C . LEU A 1 194 ? 17.271 -0.581 -25.068 1.00 88.88 194 LEU A C 1
ATOM 1567 O O . LEU A 1 194 ? 16.866 -1.487 -24.344 1.00 88.88 194 LEU A O 1
ATOM 1571 N N . LEU A 1 195 ? 17.669 -0.805 -26.321 1.00 90.81 195 LEU A N 1
ATOM 1572 C CA . LEU A 1 195 ? 17.681 -2.134 -26.932 1.00 90.81 195 LEU A CA 1
ATOM 1573 C C . LEU A 1 195 ? 18.582 -3.117 -26.164 1.00 90.81 195 LEU A C 1
ATOM 1575 O O . LEU A 1 195 ? 18.176 -4.250 -25.902 1.00 90.81 195 LEU A O 1
ATOM 1579 N N . ILE A 1 196 ? 19.781 -2.689 -25.753 1.00 92.12 196 ILE A N 1
ATOM 1580 C CA . ILE A 1 196 ? 20.689 -3.493 -24.915 1.00 92.12 196 ILE A CA 1
ATOM 1581 C C . ILE A 1 196 ? 20.033 -3.819 -23.570 1.00 92.12 196 ILE A C 1
ATOM 1583 O O . ILE A 1 196 ? 20.161 -4.942 -23.080 1.00 92.12 196 ILE A O 1
ATOM 1587 N N . PHE A 1 197 ? 19.323 -2.860 -22.972 1.00 94.31 197 PHE A N 1
ATOM 1588 C CA . PHE A 1 197 ? 18.590 -3.084 -21.730 1.00 94.31 197 PHE A CA 1
ATOM 1589 C C . PHE A 1 197 ? 17.482 -4.135 -21.898 1.00 94.31 197 PHE A C 1
ATOM 1591 O O . PHE A 1 197 ? 17.437 -5.077 -21.110 1.00 94.31 197 PHE A O 1
ATOM 1598 N N . PHE A 1 198 ? 16.634 -4.022 -22.926 1.00 95.75 198 PHE A N 1
ATOM 1599 C CA . PHE A 1 198 ? 15.538 -4.969 -23.170 1.00 95.75 198 PHE A CA 1
ATOM 1600 C C . PHE A 1 198 ? 16.037 -6.376 -23.507 1.00 95.75 198 PHE A C 1
ATOM 1602 O O . PHE A 1 198 ? 15.550 -7.346 -22.929 1.00 95.75 198 PHE A O 1
ATOM 1609 N N . ASN A 1 199 ? 17.043 -6.506 -24.376 1.00 94.94 199 ASN A N 1
ATOM 1610 C CA . ASN A 1 199 ? 17.661 -7.809 -24.643 1.00 94.94 199 ASN A CA 1
ATOM 1611 C C . ASN A 1 199 ? 18.305 -8.384 -23.380 1.00 94.94 199 ASN A C 1
ATOM 1613 O O . ASN A 1 199 ? 18.135 -9.559 -23.075 1.00 94.94 199 ASN A O 1
ATOM 1617 N N . GLY A 1 200 ? 18.969 -7.539 -22.591 1.00 94.62 200 GLY A N 1
ATOM 1618 C CA . GLY A 1 200 ? 19.542 -7.955 -21.323 1.00 94.62 200 GLY A CA 1
ATOM 1619 C C . GLY A 1 200 ? 18.514 -8.475 -20.324 1.00 94.62 200 GLY A C 1
ATOM 1620 O O . GLY A 1 200 ? 18.725 -9.519 -19.715 1.00 94.62 200 GLY A O 1
ATOM 1621 N N . ALA A 1 201 ? 17.391 -7.772 -20.199 1.00 95.88 201 ALA A N 1
ATOM 1622 C CA . ALA A 1 201 ? 16.259 -8.183 -19.383 1.00 95.88 201 ALA A CA 1
ATOM 1623 C C . ALA A 1 201 ? 15.678 -9.528 -19.846 1.00 95.88 201 ALA A C 1
ATOM 1625 O O . ALA A 1 201 ? 15.412 -10.396 -19.015 1.00 95.88 201 ALA A O 1
ATOM 1626 N N . ALA A 1 202 ? 15.514 -9.707 -21.161 1.00 95.38 202 ALA A N 1
ATOM 1627 C CA . ALA A 1 202 ? 15.046 -10.955 -21.753 1.00 95.38 202 ALA A CA 1
ATOM 1628 C C . ALA A 1 202 ? 15.997 -12.119 -21.438 1.00 95.38 202 ALA A C 1
ATOM 1630 O O . ALA A 1 202 ? 15.552 -13.148 -20.934 1.00 95.38 202 ALA A O 1
ATOM 1631 N N . ASP A 1 203 ? 17.301 -11.946 -21.667 1.00 94.12 203 ASP A N 1
ATOM 1632 C CA . ASP A 1 203 ? 18.309 -12.982 -21.420 1.00 94.12 203 ASP A CA 1
ATOM 1633 C C . ASP A 1 203 ? 18.353 -13.408 -19.947 1.00 94.12 203 ASP A C 1
ATOM 1635 O O . ASP A 1 203 ? 18.419 -14.601 -19.646 1.00 94.12 203 ASP A O 1
ATOM 1639 N N . ASP A 1 204 ? 18.292 -12.445 -19.020 1.00 92.88 204 ASP A N 1
ATOM 1640 C CA . ASP A 1 204 ? 18.341 -12.719 -17.581 1.00 92.88 204 ASP A CA 1
ATOM 1641 C C . ASP A 1 204 ? 17.082 -13.468 -17.104 1.00 92.88 204 ASP A C 1
ATOM 1643 O O . ASP A 1 204 ? 17.178 -14.376 -16.273 1.00 92.88 204 ASP A O 1
ATOM 1647 N N . LEU A 1 205 ? 15.908 -13.132 -17.653 1.00 93.12 205 LEU A N 1
ATOM 1648 C CA . LEU A 1 205 ? 14.649 -13.830 -17.376 1.00 93.12 205 LEU A CA 1
ATOM 1649 C C . LEU A 1 205 ? 14.633 -15.247 -17.958 1.00 93.12 205 LEU A C 1
ATOM 1651 O O . LEU A 1 205 ? 14.302 -16.188 -17.237 1.00 93.12 205 LEU A O 1
ATOM 1655 N N . ILE A 1 206 ? 15.042 -15.418 -19.219 1.00 91.12 206 ILE A N 1
ATOM 1656 C CA . ILE A 1 206 ? 15.160 -16.736 -19.862 1.00 91.12 206 ILE A CA 1
ATOM 1657 C C . ILE A 1 206 ? 16.129 -17.614 -19.066 1.00 91.12 206 ILE A C 1
ATOM 1659 O O . ILE A 1 206 ? 15.851 -18.789 -18.816 1.00 91.12 206 ILE A O 1
ATOM 1663 N N . LEU A 1 207 ? 17.259 -17.049 -18.631 1.00 88.19 207 LEU A N 1
ATOM 1664 C CA . LEU A 1 207 ? 18.235 -17.756 -17.810 1.00 88.19 207 LEU A CA 1
ATOM 1665 C C . LEU A 1 207 ? 17.640 -18.166 -16.459 1.00 88.19 207 LEU A C 1
ATOM 1667 O O . LEU A 1 207 ? 17.815 -19.316 -16.065 1.00 88.19 207 LEU A O 1
ATOM 1671 N N . ALA A 1 208 ? 16.895 -17.285 -15.786 1.00 87.06 208 ALA A N 1
ATOM 1672 C CA . ALA A 1 208 ? 16.210 -17.623 -14.539 1.00 87.06 208 ALA A CA 1
ATOM 1673 C C . ALA A 1 208 ? 15.183 -18.755 -14.735 1.00 87.06 208 ALA A C 1
ATOM 1675 O O . ALA A 1 208 ? 15.197 -19.726 -13.977 1.00 87.06 208 ALA A O 1
ATOM 1676 N N . VAL A 1 209 ? 14.347 -18.688 -15.779 1.00 87.88 209 VAL A N 1
ATOM 1677 C CA . VAL A 1 209 ? 13.380 -19.749 -16.124 1.00 87.88 209 VAL A CA 1
ATOM 1678 C C . VAL A 1 209 ? 14.093 -21.070 -16.392 1.00 87.88 209 VAL A C 1
ATOM 1680 O O . VAL A 1 209 ? 13.705 -22.104 -15.849 1.00 87.88 209 VAL A O 1
ATOM 1683 N N . ARG A 1 210 ? 15.155 -21.050 -17.203 1.00 85.00 210 ARG A N 1
ATOM 1684 C CA . ARG A 1 210 ? 15.933 -22.244 -17.548 1.00 85.00 210 ARG A CA 1
ATOM 1685 C C . ARG A 1 210 ? 16.602 -22.858 -16.322 1.00 85.00 210 ARG A C 1
ATOM 1687 O O . ARG A 1 210 ? 16.532 -24.070 -16.145 1.00 85.00 210 ARG A O 1
ATOM 1694 N N . ASP A 1 211 ? 17.220 -22.044 -15.468 1.00 80.06 211 ASP A N 1
ATOM 1695 C CA . ASP A 1 211 ? 17.863 -22.500 -14.231 1.00 80.06 211 ASP A CA 1
ATOM 1696 C C . ASP A 1 211 ? 16.842 -23.129 -13.266 1.00 80.06 211 ASP A C 1
ATOM 1698 O O . ASP A 1 211 ? 17.143 -24.113 -12.579 1.00 80.06 211 ASP A O 1
ATOM 1702 N N . ILE A 1 212 ? 15.620 -22.585 -13.226 1.00 79.25 212 ILE A N 1
ATOM 1703 C CA . ILE A 1 212 ? 14.512 -23.140 -12.448 1.00 79.25 212 ILE A CA 1
ATOM 1704 C C . ILE A 1 212 ? 14.046 -24.463 -13.063 1.00 79.25 212 ILE A C 1
ATOM 1706 O O . ILE A 1 212 ? 14.015 -25.456 -12.341 1.00 79.25 212 ILE A O 1
ATOM 1710 N N . ARG A 1 213 ? 13.743 -24.528 -14.364 1.00 78.94 213 ARG A N 1
ATOM 1711 C CA . ARG A 1 213 ? 13.218 -25.740 -15.025 1.00 78.94 213 ARG A CA 1
ATOM 1712 C C . ARG A 1 213 ? 14.226 -26.893 -15.062 1.00 78.94 213 ARG A C 1
ATOM 1714 O O . ARG A 1 213 ? 13.876 -28.013 -14.710 1.00 78.94 213 ARG A O 1
ATOM 1721 N N . ASN A 1 214 ? 15.491 -26.626 -15.381 1.00 72.19 214 ASN A N 1
ATOM 1722 C CA . ASN A 1 214 ? 16.509 -27.662 -15.605 1.00 72.19 214 ASN A CA 1
ATOM 1723 C C . ASN A 1 214 ? 17.236 -28.099 -14.318 1.00 72.19 214 ASN A C 1
ATOM 1725 O O . ASN A 1 214 ? 18.409 -28.464 -14.366 1.00 72.19 214 ASN A O 1
ATOM 1729 N N . GLN A 1 215 ? 16.566 -28.010 -13.160 1.00 61.88 215 GLN A N 1
ATOM 1730 C CA . GLN A 1 215 ? 17.098 -28.390 -11.842 1.00 61.88 215 GLN A CA 1
ATOM 1731 C C . GLN A 1 215 ? 18.511 -27.851 -11.554 1.00 61.88 215 GLN A C 1
ATOM 1733 O O . GLN A 1 215 ? 19.309 -28.574 -10.969 1.00 61.88 215 GLN A O 1
ATOM 1738 N N . GLY A 1 216 ? 18.810 -26.609 -11.976 1.00 54.94 216 GLY A N 1
ATOM 1739 C CA . GLY A 1 216 ? 20.110 -25.940 -11.865 1.00 54.94 216 GLY A CA 1
ATOM 1740 C C . GLY A 1 216 ? 21.283 -26.899 -11.677 1.00 54.94 216 GLY A C 1
ATOM 1741 O O . GLY A 1 216 ? 21.623 -27.191 -10.530 1.00 54.94 216 GLY A O 1
ATOM 1742 N N . CYS A 1 217 ? 21.889 -27.392 -12.767 1.00 47.44 217 CYS A N 1
ATOM 1743 C CA . CYS A 1 217 ? 23.106 -28.207 -12.690 1.00 47.44 217 CYS A CA 1
ATOM 1744 C C . CYS A 1 217 ? 24.019 -27.639 -11.586 1.00 47.44 217 CYS A C 1
ATOM 1746 O O . CYS A 1 217 ? 24.228 -26.428 -11.582 1.00 47.44 217 CYS A O 1
ATOM 1748 N N . TYR A 1 218 ? 24.502 -28.489 -10.665 1.00 46.53 218 TYR A N 1
ATOM 1749 C CA . TYR A 1 218 ? 25.310 -28.189 -9.458 1.00 46.53 218 TYR A CA 1
ATOM 1750 C C . TYR A 1 218 ? 24.625 -28.276 -8.073 1.00 46.53 218 TYR A C 1
ATOM 1752 O O . TYR A 1 218 ? 25.090 -27.638 -7.130 1.00 46.53 218 TYR A O 1
ATOM 1760 N N . VAL A 1 219 ? 23.637 -29.159 -7.873 1.00 39.22 219 VAL A N 1
ATOM 1761 C CA . VAL A 1 219 ? 23.211 -29.580 -6.512 1.00 39.22 219 VAL A CA 1
ATOM 1762 C C . VAL A 1 219 ? 24.358 -30.252 -5.713 1.00 39.22 219 VAL A C 1
ATOM 1764 O O . VAL A 1 219 ? 24.323 -30.286 -4.487 1.00 39.22 219 VAL A O 1
ATOM 1767 N N . SER A 1 220 ? 25.436 -30.700 -6.371 1.00 39.09 220 SER A N 1
ATOM 1768 C CA . SER A 1 220 ? 26.538 -31.446 -5.731 1.00 39.09 220 SER A CA 1
ATOM 1769 C C . SER A 1 220 ? 27.778 -30.627 -5.325 1.00 39.09 220 SER A C 1
ATOM 1771 O O . SER A 1 220 ? 28.710 -31.199 -4.765 1.00 39.09 220 SER A O 1
ATOM 1773 N N . LEU A 1 221 ? 27.840 -29.310 -5.561 1.00 40.47 221 LEU A N 1
ATOM 1774 C CA . LEU A 1 221 ? 28.993 -28.494 -5.137 1.00 40.47 221 LEU A CA 1
ATOM 1775 C C . LEU A 1 221 ? 28.681 -27.746 -3.835 1.00 40.47 221 LEU A C 1
ATOM 1777 O O . LEU A 1 221 ? 28.205 -26.611 -3.845 1.00 40.47 221 LEU A O 1
ATOM 1781 N N . ARG A 1 222 ? 28.999 -28.372 -2.693 1.00 38.06 222 ARG A N 1
ATOM 1782 C CA . ARG A 1 222 ? 29.134 -27.674 -1.401 1.00 38.06 222 ARG A CA 1
ATOM 1783 C C . ARG A 1 222 ? 30.038 -26.446 -1.591 1.00 38.06 222 ARG A C 1
ATOM 1785 O O . ARG A 1 222 ? 31.219 -26.598 -1.886 1.00 38.06 222 ARG A O 1
ATOM 1792 N N . GLY A 1 223 ? 29.499 -25.240 -1.385 1.00 45.28 223 GLY A N 1
ATOM 1793 C CA . GLY A 1 223 ? 30.318 -24.055 -1.087 1.00 45.28 223 GLY A CA 1
ATOM 1794 C C . GLY A 1 223 ? 30.182 -22.804 -1.963 1.00 45.28 223 GLY A C 1
ATOM 1795 O O . GLY A 1 223 ? 30.946 -21.869 -1.741 1.00 45.28 223 GLY A O 1
ATOM 1796 N N . LYS A 1 224 ? 29.244 -22.700 -2.913 1.00 43.75 224 LYS A N 1
ATOM 1797 C CA . LYS A 1 224 ? 28.934 -21.422 -3.599 1.00 43.75 224 LYS A CA 1
ATOM 1798 C C . LYS A 1 224 ? 27.423 -21.288 -3.802 1.00 43.75 224 LYS A C 1
ATOM 1800 O O . LYS A 1 224 ? 26.752 -22.290 -4.015 1.00 43.75 224 LYS A O 1
ATOM 1805 N N . THR A 1 225 ? 26.890 -20.068 -3.703 1.00 51.41 225 THR A N 1
ATOM 1806 C CA . THR A 1 225 ? 25.467 -19.749 -3.930 1.00 51.41 225 THR A CA 1
ATOM 1807 C C . THR A 1 225 ? 24.952 -20.435 -5.195 1.00 51.41 225 THR A C 1
ATOM 1809 O O . THR A 1 225 ? 25.577 -20.298 -6.248 1.00 51.41 225 THR A O 1
ATOM 1812 N N . LEU A 1 226 ? 23.831 -21.159 -5.097 1.00 53.91 226 LEU A N 1
ATOM 1813 C CA . LEU A 1 226 ? 23.183 -21.804 -6.243 1.00 53.91 226 LEU A CA 1
ATOM 1814 C C . LEU A 1 226 ? 22.986 -20.771 -7.365 1.00 53.91 226 LEU A C 1
ATOM 1816 O O . LEU A 1 226 ? 22.439 -19.696 -7.115 1.00 53.91 226 LEU A O 1
ATOM 1820 N N . LYS A 1 227 ? 23.419 -21.081 -8.596 1.00 58.78 227 LYS A N 1
ATOM 1821 C CA . LYS A 1 227 ? 23.287 -20.162 -9.746 1.00 58.78 227 LYS A CA 1
ATOM 1822 C C . LYS A 1 227 ? 21.830 -19.724 -9.959 1.00 58.78 227 LYS A C 1
ATOM 1824 O O . LYS A 1 227 ? 21.580 -18.531 -10.125 1.00 58.78 227 LYS A O 1
ATOM 1829 N N . SER A 1 228 ? 20.890 -20.662 -9.800 1.00 57.84 228 SER A N 1
ATOM 1830 C CA . SER A 1 228 ? 19.440 -20.428 -9.853 1.00 57.84 228 SER A CA 1
ATOM 1831 C C . SER A 1 228 ? 18.934 -19.433 -8.804 1.00 57.84 228 SER A C 1
ATOM 1833 O O . SER A 1 228 ? 17.970 -18.715 -9.040 1.00 57.84 228 SER A O 1
ATOM 1835 N N . TRP A 1 229 ? 19.577 -19.369 -7.635 1.00 65.50 229 TRP A N 1
ATOM 1836 C CA . TRP A 1 229 ? 19.217 -18.422 -6.582 1.00 65.50 229 TRP A CA 1
ATOM 1837 C C . TRP A 1 229 ? 19.693 -17.010 -6.925 1.00 65.50 229 TRP A C 1
ATOM 1839 O O . TRP A 1 229 ? 18.947 -16.050 -6.751 1.00 65.50 229 TRP A O 1
ATOM 1849 N N . SER A 1 230 ? 20.913 -16.862 -7.452 1.00 71.62 230 SER A N 1
ATOM 1850 C CA . SER A 1 230 ? 21.446 -15.551 -7.848 1.00 71.62 230 SER A CA 1
ATOM 1851 C C . SER A 1 230 ? 20.703 -14.921 -9.030 1.00 71.62 230 SER A C 1
ATOM 1853 O O . SER A 1 230 ? 20.450 -13.717 -8.996 1.00 71.62 230 SER A O 1
ATOM 1855 N N . SER A 1 231 ? 20.319 -15.715 -10.037 1.00 79.81 231 SER A N 1
ATOM 1856 C CA . SER A 1 231 ? 19.536 -15.232 -11.182 1.00 79.81 231 SER A CA 1
ATOM 1857 C C . SER A 1 231 ? 18.129 -14.813 -10.751 1.00 79.81 231 SER A C 1
ATOM 1859 O O . SER A 1 231 ? 17.715 -13.688 -11.028 1.00 79.81 231 SER A O 1
ATOM 1861 N N . LEU A 1 232 ? 17.443 -15.647 -9.963 1.00 83.00 232 LEU A N 1
ATOM 1862 C CA . LEU A 1 232 ? 16.129 -15.316 -9.407 1.00 83.00 232 LEU A CA 1
ATOM 1863 C C . LEU A 1 232 ? 16.168 -14.077 -8.494 1.00 83.00 232 LEU A C 1
ATOM 1865 O O . LEU A 1 232 ? 15.292 -13.222 -8.580 1.00 83.00 232 LEU A O 1
ATOM 1869 N N . THR A 1 233 ? 17.205 -13.937 -7.663 1.00 84.00 233 THR A N 1
ATOM 1870 C CA . THR A 1 233 ? 17.376 -12.771 -6.777 1.00 84.00 233 THR A CA 1
ATOM 1871 C C . THR A 1 233 ? 17.493 -11.475 -7.581 1.00 84.00 233 THR A C 1
ATOM 1873 O O . THR A 1 233 ? 16.827 -10.494 -7.253 1.00 84.00 233 THR A O 1
ATOM 1876 N N . TYR A 1 234 ? 18.297 -11.461 -8.651 1.00 88.06 234 TYR A N 1
ATOM 1877 C CA . TYR A 1 234 ? 18.410 -10.293 -9.529 1.00 88.06 234 TYR A CA 1
ATOM 1878 C C . TYR A 1 234 ? 17.070 -9.956 -10.199 1.00 88.06 234 TYR A C 1
ATOM 1880 O O . TYR A 1 234 ? 16.649 -8.795 -10.181 1.00 88.06 234 TYR A O 1
ATOM 1888 N N . VAL A 1 235 ? 16.376 -10.968 -10.735 1.00 91.25 235 VAL A N 1
ATOM 1889 C CA . VAL A 1 235 ? 15.066 -10.789 -11.375 1.00 91.25 235 VAL A CA 1
ATOM 1890 C C . VAL A 1 235 ? 14.065 -10.170 -10.399 1.00 91.25 235 VAL A C 1
ATOM 1892 O O . VAL A 1 235 ? 13.492 -9.125 -10.700 1.00 91.25 235 VAL A O 1
ATOM 1895 N N . CYS A 1 236 ? 13.897 -10.761 -9.215 1.00 89.19 236 CYS A N 1
ATOM 1896 C CA . CYS A 1 236 ? 12.904 -10.320 -8.237 1.00 89.19 236 CYS A CA 1
ATOM 1897 C C . CYS A 1 236 ? 13.236 -8.958 -7.609 1.00 89.19 236 CYS A C 1
ATOM 1899 O O . CYS A 1 236 ? 12.340 -8.135 -7.430 1.00 89.19 236 CYS A O 1
ATOM 1901 N N . GLN A 1 237 ? 14.505 -8.695 -7.274 1.00 87.50 237 GLN A N 1
ATOM 1902 C CA . GLN A 1 237 ? 14.887 -7.489 -6.524 1.00 87.50 237 GLN A CA 1
ATOM 1903 C C . GLN A 1 237 ? 15.188 -6.274 -7.408 1.00 87.50 237 GLN A C 1
ATOM 1905 O O . GLN A 1 237 ? 15.042 -5.143 -6.945 1.00 87.50 237 GLN A O 1
ATOM 1910 N N . VAL A 1 238 ? 15.628 -6.480 -8.654 1.00 91.12 238 VAL A N 1
ATOM 1911 C CA . VAL A 1 238 ? 16.081 -5.396 -9.543 1.00 91.12 238 VAL A CA 1
ATOM 1912 C C . VAL A 1 238 ? 15.217 -5.303 -10.787 1.00 91.12 238 VAL A C 1
ATOM 1914 O O . VAL A 1 238 ? 14.622 -4.254 -11.038 1.00 91.12 238 VAL A O 1
ATOM 1917 N N . LEU A 1 239 ? 15.155 -6.377 -11.576 1.00 94.19 239 LEU A N 1
ATOM 1918 C CA . LEU A 1 239 ? 14.586 -6.305 -12.918 1.00 94.19 239 LEU A CA 1
ATOM 1919 C C . LEU A 1 239 ? 13.070 -6.107 -12.887 1.00 94.19 239 LEU A C 1
ATOM 1921 O O . LEU A 1 239 ? 12.546 -5.253 -13.596 1.00 94.19 239 LEU A O 1
ATOM 1925 N N . LEU A 1 240 ? 12.370 -6.844 -12.029 1.00 94.75 240 LEU A N 1
ATOM 1926 C CA . LEU A 1 240 ? 10.916 -6.826 -11.947 1.00 94.75 240 LEU A CA 1
ATOM 1927 C C . LEU A 1 240 ? 10.355 -5.461 -11.484 1.00 94.75 240 LEU A C 1
ATOM 1929 O O . LEU A 1 240 ? 9.500 -4.908 -12.186 1.00 94.75 240 LEU A O 1
ATOM 1933 N N . PRO A 1 241 ? 10.861 -4.827 -10.402 1.00 95.00 241 PRO A N 1
ATOM 1934 C CA . PRO A 1 241 ? 10.463 -3.464 -10.040 1.00 95.00 241 PRO A CA 1
ATOM 1935 C C . PRO A 1 241 ? 10.814 -2.419 -11.105 1.00 95.00 241 PRO A C 1
ATOM 1937 O O . PRO A 1 241 ? 10.149 -1.381 -11.184 1.00 95.00 241 PRO A O 1
ATOM 1940 N N . LEU A 1 242 ? 11.867 -2.662 -11.894 1.00 95.69 242 LEU A N 1
ATOM 1941 C CA . LEU A 1 242 ? 12.326 -1.739 -12.924 1.00 95.69 242 LEU A CA 1
ATOM 1942 C C . LEU A 1 242 ? 11.479 -1.812 -14.195 1.00 95.69 242 LEU A C 1
ATOM 1944 O O . LEU A 1 242 ? 11.026 -0.772 -14.670 1.00 95.69 242 LEU A O 1
ATOM 1948 N N . LEU A 1 243 ? 11.215 -3.019 -14.702 1.00 96.88 243 LEU A N 1
ATOM 1949 C CA . LEU A 1 243 ? 10.310 -3.253 -15.830 1.00 96.88 243 LEU A CA 1
ATOM 1950 C C . LEU A 1 243 ? 8.901 -2.749 -15.509 1.00 96.88 243 LEU A C 1
ATOM 1952 O O . LEU A 1 243 ? 8.310 -2.040 -16.317 1.00 96.88 243 LEU A O 1
ATOM 1956 N N . THR A 1 244 ? 8.406 -3.008 -14.293 1.00 97.00 244 THR A N 1
ATOM 1957 C CA . THR A 1 244 ? 7.106 -2.486 -13.839 1.00 97.00 244 THR A CA 1
ATOM 1958 C C . THR A 1 244 ? 7.063 -0.957 -13.908 1.00 97.00 244 THR A C 1
ATOM 1960 O O . THR A 1 244 ? 6.102 -0.384 -14.419 1.00 97.00 244 THR A O 1
ATOM 1963 N N . ALA A 1 245 ? 8.109 -0.274 -13.425 1.00 96.56 245 ALA A N 1
ATOM 1964 C CA . ALA A 1 245 ? 8.188 1.184 -13.485 1.00 96.56 245 ALA A CA 1
ATOM 1965 C C . ALA A 1 245 ? 8.305 1.709 -14.926 1.00 96.56 245 ALA A C 1
ATOM 1967 O O . ALA A 1 245 ? 7.719 2.747 -15.229 1.00 96.56 245 ALA A O 1
ATOM 1968 N N . LEU A 1 246 ? 9.028 0.998 -15.797 1.00 95.88 246 LEU A N 1
ATOM 1969 C CA . LEU A 1 246 ? 9.199 1.348 -17.206 1.00 95.88 246 LEU A CA 1
ATOM 1970 C C . LEU A 1 246 ? 7.889 1.233 -17.977 1.00 95.88 246 LEU A C 1
ATOM 1972 O O . LEU A 1 246 ? 7.468 2.210 -18.584 1.00 95.88 246 LEU A O 1
ATOM 1976 N N . PHE A 1 247 ? 7.203 0.096 -17.897 1.00 97.12 247 PHE A N 1
ATOM 1977 C CA . PHE A 1 247 ? 5.926 -0.094 -18.583 1.00 97.12 247 PHE A CA 1
ATOM 1978 C C . PHE A 1 247 ? 4.843 0.860 -18.064 1.00 97.12 247 PHE A C 1
ATOM 1980 O O . PHE A 1 247 ? 4.130 1.474 -18.857 1.00 97.12 247 PHE A O 1
ATOM 1987 N N . ALA A 1 248 ? 4.777 1.087 -16.747 1.00 95.19 248 ALA A N 1
ATOM 1988 C CA . ALA A 1 248 ? 3.860 2.075 -16.177 1.00 95.19 248 ALA A CA 1
ATOM 1989 C C . ALA A 1 248 ? 4.155 3.502 -16.679 1.00 95.19 248 ALA A C 1
ATOM 1991 O O . ALA A 1 248 ? 3.228 4.261 -16.965 1.00 95.19 248 ALA A O 1
ATOM 1992 N N . HIS A 1 249 ? 5.436 3.863 -16.820 1.00 94.38 249 HIS A N 1
ATOM 1993 C CA . HIS A 1 249 ? 5.841 5.154 -17.381 1.00 94.38 249 HIS A CA 1
ATOM 1994 C C . HIS A 1 249 ? 5.464 5.281 -18.862 1.00 94.38 249 HIS A C 1
ATOM 1996 O O . HIS A 1 249 ? 4.891 6.298 -19.260 1.00 94.38 249 HIS A O 1
ATOM 2002 N N . LEU A 1 250 ? 5.704 4.235 -19.661 1.00 94.31 250 LEU A N 1
ATOM 2003 C CA . LEU A 1 250 ? 5.335 4.189 -21.081 1.00 94.31 250 LEU A CA 1
ATOM 2004 C C . LEU A 1 250 ? 3.826 4.331 -21.297 1.00 94.31 250 LEU A C 1
ATOM 2006 O O . LEU A 1 250 ? 3.423 5.026 -22.228 1.00 94.31 250 LEU A O 1
ATOM 2010 N N . ASN A 1 251 ? 3.005 3.734 -20.428 1.00 92.25 251 ASN A N 1
ATOM 2011 C CA . ASN A 1 251 ? 1.558 3.947 -20.429 1.00 92.25 251 ASN A CA 1
ATOM 2012 C C . ASN A 1 251 ? 1.221 5.414 -20.099 1.00 92.25 251 ASN A C 1
ATOM 2014 O O . ASN A 1 251 ? 0.584 6.099 -20.891 1.00 92.25 251 ASN A O 1
ATOM 2018 N N . SER A 1 252 ? 1.733 5.951 -18.984 1.00 90.38 252 SER A N 1
ATOM 2019 C CA . SER A 1 252 ? 1.413 7.325 -18.550 1.00 90.38 252 SER A CA 1
ATOM 2020 C C . SER A 1 252 ? 1.805 8.417 -19.556 1.00 90.38 252 SER A C 1
ATOM 2022 O O . SER A 1 252 ? 1.178 9.473 -19.606 1.00 90.38 252 SER A O 1
ATOM 2024 N N . THR A 1 253 ? 2.833 8.158 -20.368 1.00 88.62 253 THR A N 1
ATOM 2025 C CA . THR A 1 253 ? 3.330 9.066 -21.412 1.00 88.62 253 THR A CA 1
ATOM 2026 C C . THR A 1 253 ? 2.794 8.734 -22.808 1.00 88.62 253 THR A C 1
ATOM 2028 O O . THR A 1 253 ? 3.079 9.467 -23.757 1.00 88.62 253 THR A O 1
ATOM 2031 N N . ASN A 1 254 ? 2.007 7.659 -22.959 1.00 88.19 254 ASN A N 1
ATOM 2032 C CA . ASN A 1 254 ? 1.563 7.113 -24.245 1.00 88.19 254 ASN A CA 1
ATOM 2033 C C . ASN A 1 254 ? 2.721 6.899 -25.244 1.00 88.19 254 ASN A C 1
ATOM 2035 O O . ASN A 1 254 ? 2.579 7.172 -26.438 1.00 88.19 254 ASN A O 1
ATOM 2039 N N . ALA A 1 255 ? 3.880 6.454 -24.752 1.00 88.69 255 ALA A N 1
ATOM 2040 C CA . ALA A 1 255 ? 5.102 6.260 -25.541 1.00 88.69 255 ALA A CA 1
ATOM 2041 C C . ALA A 1 255 ? 5.362 4.786 -25.914 1.00 88.69 255 ALA A C 1
ATOM 2043 O O . ALA A 1 255 ? 6.375 4.464 -26.531 1.00 88.69 255 ALA A O 1
ATOM 2044 N N . GLY A 1 256 ? 4.458 3.870 -25.547 1.00 89.56 256 GLY A N 1
ATOM 2045 C CA . GLY A 1 256 ? 4.595 2.439 -25.843 1.00 89.56 256 GLY A CA 1
ATOM 2046 C C . GLY A 1 256 ? 4.669 2.128 -27.342 1.00 89.56 256 GLY A C 1
ATOM 2047 O O . GLY A 1 256 ? 5.553 1.393 -27.768 1.00 89.56 256 GLY A O 1
ATOM 2048 N N . GLN A 1 257 ? 3.818 2.768 -28.148 1.00 89.62 257 GLN A N 1
ATOM 2049 C CA . GLN A 1 257 ? 3.833 2.676 -29.617 1.00 89.62 257 GLN A CA 1
ATOM 2050 C C . GLN A 1 257 ? 5.077 3.298 -30.276 1.00 89.62 257 GLN A C 1
ATOM 2052 O O . GLN A 1 257 ? 5.380 2.970 -31.419 1.00 89.62 257 GLN A O 1
ATOM 2057 N N . ASP A 1 258 ? 5.793 4.173 -29.561 1.00 88.81 258 ASP A N 1
ATOM 2058 C CA . ASP A 1 258 ? 7.009 4.827 -30.053 1.00 88.81 258 ASP A CA 1
ATOM 2059 C C . ASP A 1 258 ? 8.261 3.961 -29.780 1.00 88.81 258 ASP A C 1
ATOM 2061 O O . ASP A 1 258 ? 9.201 3.970 -30.569 1.00 88.81 258 ASP A O 1
ATOM 2065 N N . LEU A 1 259 ? 8.290 3.212 -28.665 1.00 90.38 259 LEU A N 1
ATOM 2066 C CA . LEU A 1 259 ? 9.474 2.459 -28.215 1.00 90.38 259 LEU A CA 1
ATOM 2067 C C . LEU A 1 259 ? 9.376 0.936 -28.392 1.00 90.38 259 LEU A C 1
ATOM 2069 O O . LEU A 1 259 ? 10.382 0.299 -28.693 1.00 90.38 259 LEU A O 1
ATOM 2073 N N . LEU A 1 260 ? 8.209 0.325 -28.166 1.00 92.94 260 LEU A N 1
ATOM 2074 C CA . LEU A 1 260 ? 8.036 -1.138 -28.111 1.00 92.94 260 LEU A CA 1
ATOM 2075 C C . LEU A 1 260 ? 7.751 -1.744 -29.498 1.00 92.94 260 LEU A C 1
ATOM 2077 O O . LEU A 1 260 ? 6.844 -2.561 -29.673 1.00 92.94 260 LEU A O 1
ATOM 2081 N N . ILE A 1 261 ? 8.531 -1.318 -30.486 1.00 89.06 261 ILE A N 1
ATOM 2082 C CA . ILE A 1 261 ? 8.437 -1.724 -31.893 1.00 89.06 261 ILE A CA 1
ATOM 2083 C C . ILE A 1 261 ? 9.746 -2.390 -32.350 1.00 89.06 261 ILE A C 1
ATOM 2085 O O . ILE A 1 261 ? 10.753 -2.361 -31.638 1.00 89.06 261 ILE A O 1
ATOM 2089 N N . ASP A 1 262 ? 9.727 -3.013 -33.529 1.00 85.88 262 ASP A N 1
ATOM 2090 C CA . ASP A 1 262 ? 10.904 -3.606 -34.184 1.00 85.88 262 ASP A CA 1
ATOM 2091 C C . ASP A 1 262 ? 11.669 -4.604 -33.289 1.00 85.88 262 ASP A C 1
ATOM 2093 O O . ASP A 1 262 ? 11.069 -5.490 -32.681 1.00 85.88 262 ASP A O 1
ATOM 2097 N N . GLU A 1 263 ? 12.995 -4.496 -33.183 1.00 85.50 263 GLU A N 1
ATOM 2098 C CA . GLU A 1 263 ? 13.825 -5.431 -32.408 1.00 85.50 263 GLU A CA 1
ATOM 2099 C C . GLU A 1 263 ? 13.492 -5.433 -30.905 1.00 85.50 263 GLU A C 1
ATOM 2101 O O . GLU A 1 263 ? 13.568 -6.474 -30.244 1.00 85.50 263 GLU A O 1
ATOM 2106 N N . ILE A 1 264 ? 13.070 -4.284 -30.357 1.00 90.69 264 ILE A N 1
ATOM 2107 C CA . ILE A 1 264 ? 12.638 -4.180 -28.956 1.00 90.69 264 ILE A CA 1
ATOM 2108 C C . ILE A 1 264 ? 11.353 -4.985 -28.743 1.00 90.69 264 ILE A C 1
ATOM 2110 O O . ILE A 1 264 ? 11.177 -5.588 -27.682 1.00 90.69 264 ILE A O 1
ATOM 2114 N N . GLN A 1 265 ? 10.477 -5.064 -29.747 1.00 91.38 265 GLN A N 1
ATOM 2115 C CA . GLN A 1 265 ? 9.255 -5.861 -29.671 1.00 91.38 265 GLN A CA 1
ATOM 2116 C C . GLN A 1 265 ? 9.559 -7.352 -29.469 1.00 91.38 265 GLN A C 1
ATOM 2118 O O . GLN A 1 265 ? 8.970 -7.974 -28.587 1.00 91.38 265 GLN A O 1
ATOM 2123 N N . ILE A 1 266 ? 10.532 -7.912 -30.200 1.00 88.75 266 ILE A N 1
ATOM 2124 C CA . ILE A 1 266 ? 10.955 -9.318 -30.051 1.00 88.75 266 ILE A CA 1
ATOM 2125 C C . ILE A 1 266 ? 11.510 -9.573 -28.642 1.00 88.75 266 ILE A C 1
ATOM 2127 O O . ILE A 1 266 ? 11.138 -10.552 -27.990 1.00 88.75 266 ILE A O 1
ATOM 2131 N N . ALA A 1 267 ? 12.376 -8.685 -28.140 1.00 92.81 267 ALA A N 1
ATOM 2132 C CA . ALA A 1 267 ? 12.888 -8.776 -26.770 1.00 92.81 267 ALA A CA 1
ATOM 2133 C C . ALA A 1 267 ? 11.754 -8.705 -25.733 1.00 92.81 267 ALA A C 1
ATOM 2135 O O . ALA A 1 267 ? 11.786 -9.386 -24.711 1.00 92.81 267 ALA A O 1
ATOM 2136 N N . THR A 1 268 ? 10.716 -7.924 -26.019 1.00 94.44 268 THR A N 1
ATOM 2137 C CA . THR A 1 268 ? 9.565 -7.764 -25.133 1.00 94.44 268 THR A CA 1
ATOM 2138 C C . THR A 1 268 ? 8.672 -9.009 -25.108 1.00 94.44 268 THR A C 1
ATOM 2140 O O . THR A 1 268 ? 8.272 -9.429 -24.025 1.00 94.44 268 THR A O 1
ATOM 2143 N N . TYR A 1 269 ? 8.450 -9.676 -26.246 1.00 93.38 269 TYR A N 1
ATOM 2144 C CA . TYR A 1 269 ? 7.786 -10.989 -26.272 1.00 93.38 269 TYR A CA 1
ATOM 2145 C C . TYR A 1 269 ? 8.539 -12.031 -25.433 1.00 93.38 269 TYR A C 1
ATOM 2147 O O . TYR A 1 269 ? 7.920 -12.730 -24.634 1.00 93.38 269 TYR A O 1
ATOM 2155 N N . LYS A 1 270 ? 9.877 -12.073 -25.526 1.00 94.00 270 LYS A N 1
ATOM 2156 C CA . LYS A 1 270 ? 10.719 -12.947 -24.685 1.00 94.00 270 LYS A CA 1
ATOM 2157 C C . LYS A 1 270 ? 10.565 -12.661 -23.190 1.00 94.00 270 LYS A C 1
ATOM 2159 O O . LYS A 1 270 ? 10.523 -13.592 -22.385 1.00 94.00 270 LYS A O 1
ATOM 2164 N N . ILE A 1 271 ? 10.499 -11.380 -22.812 1.00 95.94 271 ILE A N 1
ATOM 2165 C CA . ILE A 1 271 ? 10.275 -10.953 -21.423 1.00 95.94 271 ILE A CA 1
ATOM 2166 C C . ILE A 1 271 ? 8.924 -11.473 -20.926 1.00 95.94 271 ILE A C 1
ATOM 2168 O O . ILE A 1 271 ? 8.864 -12.048 -19.843 1.00 95.94 271 ILE A O 1
ATOM 2172 N N . VAL A 1 272 ? 7.855 -11.296 -21.703 1.00 94.94 272 VAL A N 1
ATOM 2173 C CA . VAL A 1 272 ? 6.489 -11.679 -21.308 1.00 94.94 272 VAL A CA 1
ATOM 2174 C C . VAL A 1 272 ? 6.339 -13.192 -21.204 1.00 94.94 272 VAL A C 1
ATOM 2176 O O . VAL A 1 272 ? 5.864 -13.665 -20.174 1.00 94.94 272 VAL A O 1
ATOM 2179 N N . ASP A 1 273 ? 6.815 -13.940 -22.204 1.00 93.94 273 ASP A N 1
ATOM 2180 C CA . ASP A 1 273 ? 6.873 -15.408 -22.174 1.00 93.94 273 ASP A CA 1
ATOM 2181 C C . ASP A 1 273 ? 7.608 -15.900 -20.918 1.00 93.94 273 ASP A C 1
ATOM 2183 O O . ASP A 1 273 ? 7.091 -16.709 -20.146 1.00 93.94 273 ASP A O 1
ATOM 2187 N N . SER A 1 274 ? 8.776 -15.321 -20.625 1.00 93.88 274 SER A N 1
ATOM 2188 C CA . SER A 1 274 ? 9.564 -15.708 -19.453 1.00 93.88 274 SER A CA 1
ATOM 2189 C C . SER A 1 274 ? 8.891 -15.340 -18.126 1.00 93.88 274 SER A C 1
ATOM 2191 O O . SER A 1 274 ? 8.924 -16.132 -17.186 1.00 93.88 274 SER A O 1
ATOM 2193 N N . LEU A 1 275 ? 8.264 -14.163 -18.017 1.00 93.81 275 LEU A N 1
ATOM 2194 C CA . LEU A 1 275 ? 7.511 -13.761 -16.821 1.00 93.81 275 LEU A CA 1
ATOM 2195 C C . LEU A 1 275 ? 6.316 -14.690 -16.579 1.00 93.81 275 LEU A C 1
ATOM 2197 O O . LEU A 1 275 ? 6.072 -15.098 -15.441 1.00 93.81 275 LEU A O 1
ATOM 2201 N N . TYR A 1 276 ? 5.610 -15.066 -17.644 1.00 90.06 276 TYR A N 1
ATOM 2202 C CA . TYR A 1 276 ? 4.493 -15.997 -17.568 1.00 90.06 276 TYR A CA 1
ATOM 2203 C C . TYR A 1 276 ? 4.972 -17.401 -17.167 1.00 90.06 276 TYR A C 1
ATOM 2205 O O . TYR A 1 276 ? 4.463 -17.986 -16.207 1.00 90.06 276 TYR A O 1
ATOM 2213 N N . ALA A 1 277 ? 6.050 -17.892 -17.783 1.00 89.69 277 ALA A N 1
ATOM 2214 C CA . ALA A 1 277 ? 6.710 -19.137 -17.405 1.00 89.69 277 ALA A CA 1
ATOM 2215 C C . ALA A 1 277 ? 7.163 -19.154 -15.933 1.00 89.69 277 ALA A C 1
ATOM 2217 O O . ALA A 1 277 ? 6.987 -20.174 -15.262 1.00 89.69 277 ALA A O 1
ATOM 2218 N N . LEU A 1 278 ? 7.715 -18.051 -15.408 1.00 88.44 278 LEU A N 1
ATOM 2219 C CA . LEU A 1 278 ? 8.081 -17.923 -13.990 1.00 88.44 278 LEU A CA 1
ATOM 2220 C C . LEU A 1 278 ? 6.856 -18.020 -13.075 1.00 88.44 278 LEU A C 1
ATOM 2222 O O . LEU A 1 278 ? 6.929 -18.703 -12.055 1.00 88.44 278 LEU A O 1
ATOM 2226 N N . SER A 1 279 ? 5.736 -17.390 -13.447 1.00 85.81 279 SER A N 1
ATOM 2227 C CA . SER A 1 279 ? 4.501 -17.439 -12.650 1.00 85.81 279 SER A CA 1
ATOM 2228 C C . SER A 1 279 ? 3.911 -18.852 -12.546 1.00 85.81 279 SER A C 1
ATOM 2230 O O . SER A 1 279 ? 3.474 -19.269 -11.475 1.00 85.81 279 SER A O 1
ATOM 2232 N N . LEU A 1 280 ? 4.001 -19.637 -13.624 1.00 81.06 280 LEU A N 1
ATOM 2233 C CA . LEU A 1 280 ? 3.520 -21.022 -13.677 1.00 81.06 280 LEU A CA 1
ATOM 2234 C C . LEU A 1 280 ? 4.504 -22.043 -13.080 1.00 81.06 280 LEU A C 1
ATOM 2236 O O . LEU A 1 280 ? 4.147 -23.197 -12.846 1.00 81.06 280 LEU A O 1
ATOM 2240 N N . SER A 1 281 ? 5.752 -21.648 -12.810 1.00 71.25 281 SER A N 1
ATOM 2241 C CA . SER A 1 281 ? 6.807 -22.572 -12.365 1.00 71.25 281 SER A CA 1
ATOM 2242 C C . SER A 1 281 ? 6.627 -23.084 -10.929 1.00 71.25 281 SER A C 1
ATOM 2244 O O . SER A 1 281 ? 7.366 -23.973 -10.514 1.00 71.25 281 SER A O 1
ATOM 2246 N N . THR A 1 282 ? 5.650 -22.597 -10.156 1.00 64.88 282 THR A N 1
ATOM 2247 C CA . THR A 1 282 ? 5.430 -23.038 -8.765 1.00 64.88 282 THR A CA 1
ATOM 2248 C C . THR A 1 282 ? 5.083 -24.522 -8.643 1.00 64.88 282 THR A C 1
ATOM 2250 O O . THR A 1 282 ? 5.485 -25.161 -7.671 1.00 64.88 282 THR A O 1
ATOM 2253 N N . THR A 1 283 ? 4.431 -25.101 -9.655 1.00 60.16 283 THR A N 1
ATOM 2254 C CA . THR A 1 283 ? 4.105 -26.538 -9.704 1.00 60.16 283 THR A CA 1
ATOM 2255 C C . THR A 1 283 ? 5.325 -27.398 -10.060 1.00 60.16 283 THR A C 1
ATOM 2257 O O . THR A 1 283 ? 5.449 -28.518 -9.583 1.00 60.16 283 THR A O 1
ATOM 2260 N N . ALA A 1 284 ? 6.285 -26.861 -10.822 1.00 60.00 284 ALA A N 1
ATOM 2261 C CA . ALA A 1 284 ? 7.502 -27.570 -11.242 1.00 60.00 284 ALA A CA 1
ATOM 2262 C C . ALA A 1 284 ? 8.629 -27.570 -10.181 1.00 60.00 284 ALA A C 1
ATOM 2264 O O . ALA A 1 284 ? 9.689 -28.166 -10.378 1.00 60.00 284 ALA A O 1
ATOM 2265 N N . VAL A 1 285 ? 8.442 -26.859 -9.063 1.00 63.75 285 VAL A N 1
ATOM 2266 C CA . VAL A 1 285 ? 9.477 -26.591 -8.042 1.00 63.75 285 VAL A CA 1
ATOM 2267 C C . VAL A 1 285 ? 9.057 -27.146 -6.668 1.00 63.75 285 VAL A C 1
ATOM 2269 O O . VAL A 1 285 ? 9.603 -26.737 -5.647 1.00 63.75 285 VAL A O 1
ATOM 2272 N N . GLN A 1 286 ? 8.115 -28.101 -6.618 1.00 62.94 286 GLN A N 1
ATOM 2273 C CA . GLN A 1 286 ? 7.569 -28.650 -5.363 1.00 62.94 286 GLN A CA 1
ATOM 2274 C C . GLN A 1 286 ? 8.655 -29.107 -4.370 1.00 62.94 286 GLN A C 1
ATOM 2276 O O . GLN A 1 286 ? 8.561 -28.794 -3.182 1.00 62.94 286 GLN A O 1
ATOM 2281 N N . ASP A 1 287 ? 9.739 -29.712 -4.859 1.00 65.31 287 ASP A N 1
ATOM 2282 C CA . ASP A 1 287 ? 10.823 -30.238 -4.016 1.00 65.31 287 ASP A CA 1
ATOM 2283 C C . ASP A 1 287 ? 11.802 -29.167 -3.491 1.00 65.31 287 ASP A C 1
ATOM 2285 O O . ASP A 1 287 ? 12.602 -29.423 -2.589 1.00 65.31 287 ASP A O 1
ATOM 2289 N N . ARG A 1 288 ? 11.765 -27.934 -4.021 1.00 73.06 288 ARG A N 1
ATOM 2290 C CA . ARG A 1 288 ? 12.720 -26.854 -3.693 1.00 73.06 288 ARG A CA 1
ATOM 2291 C C . ARG A 1 288 ? 12.038 -25.726 -2.918 1.00 73.06 288 ARG A C 1
ATOM 2293 O O . ARG A 1 288 ? 11.802 -24.638 -3.446 1.00 73.06 288 ARG A O 1
ATOM 2300 N N . LYS A 1 289 ? 11.788 -25.977 -1.626 1.00 74.62 289 LYS A N 1
ATOM 2301 C CA . LYS A 1 289 ? 11.047 -25.085 -0.707 1.00 74.62 289 LYS A CA 1
ATOM 2302 C C . LYS A 1 289 ? 11.509 -23.618 -0.722 1.00 74.62 289 LYS A C 1
ATOM 2304 O O . LYS A 1 289 ? 10.665 -22.732 -0.721 1.00 74.62 289 LYS A O 1
ATOM 2309 N N . SER A 1 290 ? 12.816 -23.342 -0.767 1.00 73.50 290 SER A N 1
ATOM 2310 C CA . SER A 1 290 ? 13.344 -21.965 -0.758 1.00 73.50 290 SER A CA 1
ATOM 2311 C C . SER A 1 290 ? 13.063 -21.198 -2.053 1.00 73.50 290 SER A C 1
ATOM 2313 O O . SER A 1 290 ? 12.667 -20.038 -2.004 1.00 73.50 290 SER A O 1
ATOM 2315 N N . ILE A 1 291 ? 13.236 -21.843 -3.211 1.00 76.12 291 ILE A N 1
ATOM 2316 C CA . ILE A 1 291 ? 12.950 -21.241 -4.522 1.00 76.12 291 ILE A CA 1
ATOM 2317 C C . ILE A 1 291 ? 11.441 -21.055 -4.684 1.00 76.12 291 ILE A C 1
ATOM 2319 O O . ILE A 1 291 ? 11.005 -19.988 -5.107 1.00 76.12 291 ILE A O 1
ATOM 2323 N N . LYS A 1 292 ? 10.648 -22.059 -4.287 1.00 79.69 292 LYS A N 1
ATOM 2324 C CA . LYS A 1 292 ? 9.185 -21.975 -4.269 1.00 79.69 292 LYS A CA 1
ATOM 2325 C C . LYS A 1 292 ? 8.712 -20.782 -3.433 1.00 79.69 292 LYS A C 1
ATOM 2327 O O . LYS A 1 292 ? 7.987 -19.943 -3.953 1.00 79.69 292 LYS A O 1
ATOM 2332 N N . TYR A 1 293 ? 9.198 -20.660 -2.196 1.00 82.31 293 TYR A N 1
ATOM 2333 C CA . TYR A 1 293 ? 8.869 -19.541 -1.311 1.00 82.31 293 TYR A CA 1
ATOM 2334 C C . TYR A 1 293 ? 9.210 -18.179 -1.934 1.00 82.31 293 TYR A C 1
ATOM 2336 O O . TYR A 1 293 ? 8.400 -17.256 -1.881 1.00 82.31 293 TYR A O 1
ATOM 2344 N N . GLU A 1 294 ? 10.384 -18.036 -2.559 1.00 81.38 294 GLU A N 1
ATOM 2345 C CA . GLU A 1 294 ? 10.796 -16.754 -3.143 1.00 81.38 294 GLU A CA 1
ATOM 2346 C C . GLU A 1 294 ? 9.967 -16.374 -4.386 1.00 81.38 294 GLU A C 1
ATOM 2348 O O . GLU A 1 294 ? 9.659 -15.192 -4.566 1.00 81.38 294 GLU A O 1
ATOM 2353 N N . ILE A 1 295 ? 9.561 -17.353 -5.208 1.00 83.06 295 ILE A N 1
ATOM 2354 C CA . ILE A 1 295 ? 8.646 -17.145 -6.346 1.00 83.06 295 ILE A CA 1
ATOM 2355 C C . ILE A 1 295 ? 7.246 -16.779 -5.841 1.00 83.06 295 ILE A C 1
ATOM 2357 O O . ILE A 1 295 ? 6.673 -15.794 -6.299 1.00 83.06 295 ILE A O 1
ATOM 2361 N N . GLU A 1 296 ? 6.710 -17.515 -4.863 1.00 85.75 296 GLU A N 1
ATOM 2362 C CA . GLU A 1 296 ? 5.394 -17.247 -4.265 1.00 85.75 296 GLU A CA 1
ATOM 2363 C C . GLU A 1 296 ? 5.325 -15.849 -3.648 1.00 85.75 296 GLU A C 1
ATOM 2365 O O . GLU A 1 296 ? 4.365 -15.112 -3.872 1.00 85.75 296 GLU A O 1
ATOM 2370 N N . LYS A 1 297 ? 6.388 -15.444 -2.948 1.00 87.62 297 LYS A N 1
ATOM 2371 C CA . LYS A 1 297 ? 6.536 -14.111 -2.357 1.00 87.62 297 LYS A CA 1
ATOM 2372 C C . LYS A 1 297 ? 6.498 -12.984 -3.396 1.00 87.62 297 LYS A C 1
ATOM 2374 O O . LYS A 1 297 ? 5.988 -11.907 -3.092 1.00 87.62 297 LYS A O 1
ATOM 2379 N N . HIS A 1 298 ? 7.027 -13.206 -4.602 1.00 89.06 298 HIS A N 1
ATOM 2380 C CA . HIS A 1 298 ? 7.104 -12.191 -5.663 1.00 89.06 298 HIS A CA 1
ATOM 2381 C C . HIS A 1 298 ? 6.068 -12.370 -6.783 1.00 89.06 298 HIS A C 1
ATOM 2383 O O . HIS A 1 298 ? 6.041 -11.552 -7.702 1.00 89.06 298 HIS A O 1
ATOM 2389 N N . ARG A 1 299 ? 5.177 -13.367 -6.710 1.00 91.00 299 ARG A N 1
ATOM 2390 C CA . ARG A 1 299 ? 4.142 -13.625 -7.729 1.00 91.00 299 ARG A CA 1
ATOM 2391 C C . ARG A 1 299 ? 3.299 -12.386 -8.030 1.00 91.00 299 ARG A C 1
ATOM 2393 O O . ARG A 1 299 ? 3.159 -12.004 -9.187 1.00 91.00 299 ARG A O 1
ATOM 2400 N N . SER A 1 300 ? 2.814 -11.707 -6.991 1.00 91.25 300 SER A N 1
ATOM 2401 C CA . SER A 1 300 ? 2.057 -10.458 -7.152 1.00 91.25 300 SER A CA 1
ATOM 2402 C C . SER A 1 300 ? 2.848 -9.358 -7.874 1.00 91.25 300 SER A C 1
ATOM 2404 O O . SER A 1 300 ? 2.271 -8.588 -8.638 1.00 91.25 300 SER A O 1
ATOM 2406 N N . ALA A 1 301 ? 4.172 -9.293 -7.701 1.00 92.88 301 ALA A N 1
ATOM 2407 C CA . ALA A 1 301 ? 5.019 -8.351 -8.430 1.00 92.88 301 ALA A CA 1
ATOM 2408 C C . ALA A 1 301 ? 5.175 -8.752 -9.911 1.00 92.88 301 ALA A C 1
ATOM 2410 O O . ALA A 1 301 ? 5.205 -7.874 -10.771 1.00 92.88 301 ALA A O 1
ATOM 2411 N N . ILE A 1 302 ? 5.207 -10.058 -10.224 1.00 94.06 302 ILE A N 1
ATOM 2412 C CA . ILE A 1 302 ? 5.179 -10.571 -11.608 1.00 94.06 302 ILE A CA 1
ATOM 2413 C C . ILE A 1 302 ? 3.879 -10.141 -12.286 1.00 94.06 302 ILE A C 1
ATOM 2415 O O . ILE A 1 302 ? 3.911 -9.551 -13.366 1.00 94.06 302 ILE A O 1
ATOM 2419 N N . GLY A 1 303 ? 2.746 -10.343 -11.614 1.00 93.94 303 GLY A N 1
ATOM 2420 C CA . GLY A 1 303 ? 1.446 -9.903 -12.107 1.00 93.94 303 GLY A CA 1
ATOM 2421 C C . GLY A 1 303 ? 1.321 -8.387 -12.257 1.00 93.94 303 GLY A C 1
ATOM 2422 O O . GLY A 1 303 ? 0.780 -7.919 -13.254 1.00 93.94 303 GLY A O 1
ATOM 2423 N N . GLN A 1 304 ? 1.889 -7.591 -11.345 1.00 93.62 304 GLN A N 1
ATOM 2424 C CA . GLN A 1 304 ? 1.962 -6.130 -11.501 1.00 93.62 304 GLN A CA 1
ATOM 2425 C C . GLN A 1 304 ? 2.795 -5.708 -12.718 1.00 93.62 304 GLN A C 1
ATOM 2427 O O . GLN A 1 304 ? 2.417 -4.764 -13.414 1.00 93.62 304 GLN A O 1
ATOM 2432 N N . CYS A 1 305 ? 3.897 -6.405 -13.003 1.00 96.38 305 CYS A N 1
ATOM 2433 C CA . CYS A 1 305 ? 4.710 -6.148 -14.187 1.00 96.38 305 CYS A CA 1
ATOM 2434 C C . CYS A 1 305 ? 3.955 -6.492 -15.476 1.00 96.38 305 CYS A C 1
ATOM 2436 O O . CYS A 1 305 ? 3.934 -5.677 -16.397 1.00 96.38 305 CYS A O 1
ATOM 2438 N N . LEU A 1 306 ? 3.289 -7.652 -15.526 1.00 96.25 306 LEU A N 1
ATOM 2439 C CA . LEU A 1 306 ? 2.457 -8.067 -16.663 1.00 96.25 306 LEU A CA 1
ATOM 2440 C C . LEU A 1 306 ? 1.250 -7.139 -16.860 1.00 96.25 306 LEU A C 1
ATOM 2442 O O . LEU A 1 306 ? 0.938 -6.760 -17.985 1.00 96.25 306 LEU A O 1
ATOM 2446 N N . ARG A 1 307 ? 0.623 -6.682 -15.771 1.00 94.81 307 ARG A N 1
ATOM 2447 C CA . ARG A 1 307 ? -0.412 -5.640 -15.786 1.00 94.81 307 ARG A CA 1
ATOM 2448 C C . ARG A 1 307 ? 0.093 -4.336 -16.399 1.00 94.81 307 ARG A C 1
ATOM 2450 O O . ARG A 1 307 ? -0.597 -3.746 -17.231 1.00 94.81 307 ARG A O 1
ATOM 2457 N N . ALA A 1 308 ? 1.256 -3.855 -15.958 1.00 96.12 308 ALA A N 1
ATOM 2458 C CA . ALA A 1 308 ? 1.843 -2.623 -16.475 1.00 96.12 308 ALA A CA 1
ATOM 2459 C C . ALA A 1 308 ? 2.184 -2.769 -17.964 1.00 96.12 308 ALA A C 1
ATOM 2461 O O . ALA A 1 308 ? 1.838 -1.895 -18.757 1.00 96.12 308 ALA A O 1
ATOM 2462 N N . PHE A 1 309 ? 2.772 -3.905 -18.347 1.00 96.88 309 PHE A N 1
ATOM 2463 C CA . PHE A 1 309 ? 3.059 -4.262 -19.733 1.00 96.88 309 PHE A CA 1
ATOM 2464 C C . PHE A 1 309 ? 1.799 -4.254 -20.616 1.00 96.88 309 PHE A C 1
ATOM 2466 O O . PHE A 1 309 ? 1.771 -3.589 -21.653 1.00 96.88 309 PHE A O 1
ATOM 2473 N N . ALA A 1 310 ? 0.728 -4.909 -20.161 1.00 96.00 310 ALA A N 1
ATOM 2474 C CA . ALA A 1 310 ? -0.539 -4.997 -20.883 1.00 96.00 310 ALA A CA 1
ATOM 2475 C C . ALA A 1 310 ? -1.198 -3.632 -21.150 1.00 96.00 310 ALA A C 1
ATOM 2477 O O . ALA A 1 310 ? -2.004 -3.520 -22.066 1.00 96.00 310 ALA A O 1
ATOM 2478 N N . SER A 1 311 ? -0.835 -2.596 -20.385 1.00 93.81 311 SER A N 1
ATOM 2479 C CA . SER A 1 311 ? -1.348 -1.232 -20.565 1.00 93.81 311 SER A CA 1
ATOM 2480 C C . SER A 1 311 ? -0.545 -0.340 -21.511 1.00 93.81 311 SER A C 1
ATOM 2482 O O . SER A 1 311 ? -0.918 0.812 -21.701 1.00 93.81 311 SER A O 1
ATOM 2484 N N . CYS A 1 312 ? 0.584 -0.805 -22.049 1.00 94.62 312 CYS A N 1
ATOM 2485 C CA . CYS A 1 312 ? 1.424 0.019 -22.925 1.00 94.62 312 CYS A CA 1
ATOM 2486 C C . CYS A 1 312 ? 1.881 -0.676 -24.205 1.00 94.62 312 CYS A C 1
ATOM 2488 O O . CYS A 1 312 ? 2.431 -0.009 -25.081 1.00 94.62 312 CYS A O 1
ATOM 2490 N N . PHE A 1 313 ? 1.744 -1.998 -24.306 1.00 95.50 313 PHE A N 1
ATOM 2491 C CA . PHE A 1 313 ? 2.248 -2.730 -25.459 1.00 95.50 313 PHE A CA 1
ATOM 2492 C C . PHE A 1 313 ? 1.380 -2.480 -26.702 1.00 95.50 313 PHE A C 1
ATOM 2494 O O . PHE A 1 313 ? 0.169 -2.673 -26.627 1.00 95.50 313 PHE A O 1
ATOM 2501 N N . PRO A 1 314 ? 1.963 -2.082 -27.850 1.00 92.50 314 PRO A N 1
ATOM 2502 C CA . PRO A 1 314 ? 1.196 -1.669 -29.026 1.00 92.50 314 PRO A CA 1
ATOM 2503 C C . PRO A 1 314 ? 0.689 -2.837 -29.891 1.00 92.50 314 PRO A C 1
ATOM 2505 O O . PRO A 1 314 ? 0.184 -2.602 -30.989 1.00 92.50 314 PRO A O 1
ATOM 2508 N N . VAL A 1 315 ? 0.831 -4.088 -29.435 1.00 91.88 315 VAL A N 1
ATOM 2509 C CA . VAL A 1 315 ? 0.392 -5.300 -30.149 1.00 91.88 315 VAL A CA 1
ATOM 2510 C C . VAL A 1 315 ? -0.521 -6.155 -29.266 1.00 91.88 315 VAL A C 1
ATOM 2512 O O . VAL A 1 315 ? -0.270 -6.293 -28.067 1.00 91.88 315 VAL A O 1
ATOM 2515 N N . ALA A 1 316 ? -1.594 -6.700 -29.847 1.00 91.75 316 ALA A N 1
ATOM 2516 C CA . ALA A 1 316 ? -2.631 -7.460 -29.151 1.00 91.75 316 ALA A CA 1
ATOM 2517 C C . ALA A 1 316 ? -2.102 -8.863 -28.807 1.00 91.75 316 ALA A C 1
ATOM 2519 O O . ALA A 1 316 ? -2.385 -9.866 -29.456 1.00 91.75 316 ALA A O 1
ATOM 2520 N N . PHE A 1 317 ? -1.218 -8.934 -27.812 1.00 93.00 317 PHE A N 1
ATOM 2521 C CA . PHE A 1 317 ? -0.431 -10.137 -27.536 1.00 93.00 317 PHE A CA 1
ATOM 2522 C C . PHE A 1 317 ? -1.242 -11.315 -26.968 1.00 93.00 317 PHE A C 1
ATOM 2524 O O . PHE A 1 317 ? -0.727 -12.428 -26.989 1.00 93.00 317 PHE A O 1
ATOM 2531 N N . LEU A 1 318 ? -2.470 -11.083 -26.484 1.00 94.50 318 LEU A N 1
ATOM 2532 C CA . LEU A 1 318 ? -3.413 -12.139 -26.077 1.00 94.50 318 LEU A CA 1
ATOM 2533 C C . LEU A 1 318 ? -4.355 -12.566 -27.217 1.00 94.50 318 LEU A C 1
ATOM 2535 O O . LEU A 1 318 ? -5.109 -13.522 -27.059 1.00 94.50 318 LEU A O 1
ATOM 2539 N N . GLU A 1 319 ? -4.325 -11.860 -28.350 1.00 93.19 319 GLU A N 1
ATOM 2540 C CA . GLU A 1 319 ? -5.155 -12.121 -29.529 1.00 93.19 319 GLU A CA 1
ATOM 2541 C C . GLU A 1 319 ? -4.256 -12.193 -30.782 1.00 93.19 319 GLU A C 1
ATOM 2543 O O . GLU A 1 319 ? -4.284 -11.300 -31.638 1.00 93.19 319 GLU A O 1
ATOM 2548 N N . PRO A 1 320 ? -3.395 -13.227 -30.885 1.00 88.94 320 PRO A N 1
ATOM 2549 C CA . PRO A 1 320 ? -2.369 -13.317 -31.921 1.00 88.94 320 PRO A CA 1
ATOM 2550 C C . PRO A 1 320 ? -2.917 -13.237 -33.351 1.00 88.94 320 PRO A C 1
ATOM 2552 O O . PRO A 1 320 ? -2.224 -12.719 -34.229 1.00 88.94 320 PRO A O 1
ATOM 2555 N N . ASP A 1 321 ? -4.164 -13.656 -33.563 1.00 88.06 321 ASP A N 1
ATOM 2556 C CA . ASP A 1 321 ? -4.843 -13.663 -34.861 1.00 88.06 321 ASP A CA 1
ATOM 2557 C C . ASP A 1 321 ? -4.996 -12.263 -35.484 1.00 88.06 321 ASP A C 1
ATOM 2559 O O . ASP A 1 321 ? -5.028 -12.131 -36.707 1.00 88.06 321 ASP A O 1
ATOM 2563 N N . PHE A 1 322 ? -5.024 -11.192 -34.679 1.00 87.44 322 PHE A N 1
ATOM 2564 C CA . PHE A 1 322 ? -5.117 -9.814 -35.187 1.00 87.44 322 PHE A CA 1
ATOM 2565 C C . PHE A 1 322 ? -3.758 -9.157 -35.449 1.00 87.44 322 PHE A C 1
ATOM 2567 O O . PHE A 1 322 ? -3.686 -8.059 -36.015 1.00 87.44 322 PHE A O 1
ATOM 2574 N N . ASN A 1 323 ? -2.653 -9.803 -35.068 1.00 87.75 323 ASN A N 1
ATOM 2575 C CA . ASN A 1 323 ? -1.331 -9.183 -35.126 1.00 87.75 323 ASN A CA 1
ATOM 2576 C C . ASN A 1 323 ? -0.792 -9.035 -36.552 1.00 87.75 323 ASN A C 1
ATOM 2578 O O . ASN A 1 323 ? 0.111 -8.227 -36.762 1.00 87.75 323 ASN A O 1
ATOM 2582 N N . THR A 1 324 ? -1.343 -9.738 -37.542 1.00 84.00 324 THR A N 1
ATOM 2583 C CA . THR A 1 324 ? -1.046 -9.485 -38.962 1.00 84.00 324 THR A CA 1
ATOM 2584 C C . THR A 1 324 ? -1.658 -8.176 -39.454 1.00 84.00 324 THR A C 1
ATOM 2586 O O . THR A 1 324 ? -1.089 -7.531 -40.325 1.00 84.00 324 THR A O 1
ATOM 2589 N N . ASN A 1 325 ? -2.777 -7.742 -38.867 1.00 84.00 325 ASN A N 1
ATOM 2590 C CA . ASN A 1 325 ? -3.501 -6.533 -39.276 1.00 84.00 325 ASN A CA 1
ATOM 2591 C C . ASN A 1 325 ? -3.014 -5.276 -38.535 1.00 84.00 325 ASN A C 1
ATOM 2593 O O . ASN A 1 325 ? -3.282 -4.147 -38.950 1.00 84.00 325 ASN A O 1
ATOM 2597 N N . ASN A 1 326 ? -2.298 -5.448 -37.423 1.00 86.50 326 ASN A N 1
ATOM 2598 C CA . ASN A 1 326 ? -1.834 -4.353 -36.580 1.00 86.50 326 ASN A CA 1
ATOM 2599 C C . ASN A 1 326 ? -0.586 -3.669 -37.169 1.00 86.50 326 ASN A C 1
ATOM 2601 O O . ASN A 1 326 ? 0.463 -4.288 -37.313 1.00 86.50 326 ASN A O 1
ATOM 2605 N N . ARG A 1 327 ? -0.655 -2.365 -37.470 1.00 85.56 327 ARG A N 1
ATOM 2606 C CA . ARG A 1 327 ? 0.453 -1.578 -38.066 1.00 85.56 327 ARG A CA 1
ATOM 2607 C C . ARG A 1 327 ? 1.756 -1.539 -37.254 1.00 85.56 327 ARG A C 1
ATOM 2609 O O . ARG A 1 327 ? 2.820 -1.296 -37.815 1.00 85.56 327 ARG A O 1
ATOM 2616 N N . PHE A 1 328 ? 1.675 -1.711 -35.937 1.00 87.12 328 PHE A N 1
ATOM 2617 C CA . PHE A 1 328 ? 2.830 -1.694 -35.036 1.00 87.12 328 PHE A CA 1
ATOM 2618 C C . PHE A 1 328 ? 3.433 -3.083 -34.833 1.00 87.12 328 PHE A C 1
ATOM 2620 O O . PHE A 1 328 ? 4.518 -3.209 -34.261 1.00 87.12 328 PHE A O 1
ATOM 2627 N N . SER A 1 329 ? 2.736 -4.124 -35.283 1.00 87.25 329 SER A N 1
ATOM 2628 C CA . SER A 1 329 ? 3.214 -5.493 -35.205 1.00 87.25 329 SER A CA 1
ATOM 2629 C C . SER A 1 329 ? 4.367 -5.713 -36.170 1.00 87.25 329 SER A C 1
ATOM 2631 O O . SER A 1 329 ? 4.292 -5.375 -37.353 1.00 87.25 329 SER A O 1
ATOM 2633 N N . PHE A 1 330 ? 5.417 -6.354 -35.667 1.00 81.38 330 PHE A N 1
ATOM 2634 C CA . PHE A 1 330 ? 6.522 -6.850 -36.473 1.00 81.38 330 PHE A CA 1
ATOM 2635 C C . PHE A 1 330 ? 6.029 -7.791 -37.585 1.00 81.38 330 PHE A C 1
ATOM 2637 O O . PHE A 1 330 ? 6.626 -7.835 -38.653 1.00 81.38 330 PHE A O 1
ATOM 2644 N N . LEU A 1 331 ? 4.904 -8.488 -37.373 1.00 77.69 331 LEU A N 1
ATOM 2645 C CA . LEU A 1 331 ? 4.314 -9.398 -38.360 1.00 77.69 331 LEU A CA 1
ATOM 2646 C C . LEU A 1 331 ? 3.656 -8.677 -39.549 1.00 77.69 331 LEU A C 1
ATOM 2648 O O . LEU A 1 331 ? 3.557 -9.272 -40.617 1.00 77.69 331 LEU A O 1
ATOM 2652 N N . ASN A 1 332 ? 3.226 -7.419 -39.387 1.00 77.44 332 ASN A N 1
ATOM 2653 C CA . ASN A 1 332 ? 2.579 -6.638 -40.453 1.00 77.44 332 ASN A CA 1
ATOM 2654 C C . ASN A 1 332 ? 3.591 -5.895 -41.347 1.00 77.44 332 ASN A C 1
ATOM 2656 O O . ASN A 1 332 ? 3.303 -5.561 -42.494 1.00 77.44 332 ASN A O 1
ATOM 2660 N N . LYS A 1 333 ? 4.811 -5.628 -40.863 1.00 69.69 333 LYS A N 1
ATOM 2661 C CA . LYS A 1 333 ? 5.863 -5.009 -41.686 1.00 69.69 333 LYS A CA 1
ATOM 2662 C C . LYS A 1 333 ? 6.325 -6.028 -42.754 1.00 69.69 333 LYS A C 1
ATOM 2664 O O . LYS A 1 333 ? 7.090 -6.943 -42.470 1.00 69.69 333 LYS A O 1
ATOM 2669 N N . PHE A 1 334 ? 5.766 -5.894 -43.960 1.00 56.78 334 PHE A N 1
ATOM 2670 C CA . PHE A 1 334 ? 5.780 -6.819 -45.105 1.00 56.78 334 PHE A CA 1
ATOM 2671 C C . PHE A 1 334 ? 7.102 -7.567 -45.432 1.00 56.78 334 PHE A C 1
ATOM 2673 O O . PHE A 1 334 ? 8.192 -7.007 -45.405 1.00 56.78 334 PHE A O 1
ATOM 2680 N N . HIS A 1 335 ? 6.924 -8.838 -45.834 1.00 49.78 335 HIS A N 1
ATOM 2681 C CA . HIS A 1 335 ? 7.710 -9.768 -46.681 1.00 49.78 335 HIS A CA 1
ATOM 2682 C C . HIS A 1 335 ? 9.253 -9.913 -46.604 1.00 49.78 335 HIS A C 1
ATOM 2684 O O . HIS A 1 335 ? 9.697 -11.058 -46.684 1.00 49.78 335 HIS A O 1
ATOM 2690 N N . ASP A 1 336 ? 10.069 -8.882 -46.377 1.00 48.94 336 ASP A N 1
ATOM 2691 C CA . ASP A 1 336 ? 11.534 -8.914 -46.630 1.00 48.94 336 ASP A CA 1
ATOM 2692 C C . ASP A 1 336 ? 12.427 -9.333 -45.440 1.00 48.94 336 ASP A C 1
ATOM 2694 O O . ASP A 1 336 ? 13.631 -9.074 -45.409 1.00 48.94 336 ASP A O 1
ATOM 2698 N N . GLN A 1 337 ? 11.863 -9.982 -44.421 1.00 57.72 337 GLN A N 1
ATOM 2699 C CA . GLN A 1 337 ? 12.578 -10.256 -43.169 1.00 57.72 337 GLN A CA 1
ATOM 2700 C C . GLN A 1 337 ? 12.610 -11.739 -42.784 1.00 57.72 337 GLN A C 1
ATOM 2702 O O . GLN A 1 337 ? 11.715 -12.517 -43.117 1.00 57.72 337 GLN A O 1
ATOM 2707 N N . SER A 1 338 ? 13.689 -12.098 -42.078 1.00 61.75 338 SER A N 1
ATOM 2708 C CA . SER A 1 338 ? 14.106 -13.450 -41.687 1.00 61.75 338 SER A CA 1
ATOM 2709 C C . SER A 1 338 ? 12.949 -14.351 -41.241 1.00 61.75 338 SER A C 1
ATOM 2711 O O . SER A 1 338 ? 12.284 -14.069 -40.243 1.00 61.75 338 SER A O 1
ATOM 2713 N N . VAL A 1 339 ? 12.764 -15.480 -41.936 1.00 67.19 339 VAL A N 1
ATOM 2714 C CA . VAL A 1 339 ? 11.834 -16.568 -41.565 1.00 67.19 339 VAL A CA 1
ATOM 2715 C C . VAL A 1 339 ? 11.994 -16.951 -40.088 1.00 67.19 339 VAL A C 1
ATOM 2717 O O . VAL A 1 339 ? 11.004 -17.113 -39.377 1.00 67.19 339 VAL A O 1
ATOM 2720 N N . LEU A 1 340 ? 13.236 -16.948 -39.594 1.00 69.50 340 LEU A N 1
ATOM 2721 C CA . LEU A 1 340 ? 13.570 -17.266 -38.207 1.00 69.50 340 LEU A CA 1
ATOM 2722 C C . LEU A 1 340 ? 12.929 -16.294 -37.205 1.00 69.50 340 LEU A C 1
ATOM 2724 O O . LEU A 1 340 ? 12.523 -16.708 -36.127 1.00 69.50 340 LEU A O 1
ATOM 2728 N N . ALA A 1 341 ? 12.810 -15.003 -37.529 1.00 69.19 341 ALA A N 1
ATOM 2729 C CA . ALA A 1 341 ? 12.198 -14.033 -36.619 1.00 69.19 341 ALA A CA 1
ATOM 2730 C C . ALA A 1 341 ? 10.685 -14.271 -36.464 1.00 69.19 341 ALA A C 1
ATOM 2732 O O . ALA A 1 341 ? 10.151 -14.121 -35.364 1.00 69.19 341 ALA A O 1
ATOM 2733 N N . ARG A 1 342 ? 10.006 -14.699 -37.539 1.00 72.69 342 ARG A N 1
ATOM 2734 C CA . ARG A 1 342 ? 8.578 -15.058 -37.499 1.00 72.69 342 ARG A CA 1
ATOM 2735 C C . ARG A 1 342 ? 8.341 -16.356 -36.731 1.00 72.69 342 ARG A C 1
ATOM 2737 O O . ARG A 1 342 ? 7.457 -16.392 -35.881 1.00 72.69 342 ARG A O 1
ATOM 2744 N N . GLU A 1 343 ? 9.152 -17.384 -36.974 1.00 77.00 343 GLU A N 1
ATOM 2745 C CA . GLU A 1 343 ? 9.080 -18.657 -36.238 1.00 77.00 343 GLU A CA 1
ATOM 2746 C C . GLU A 1 343 ? 9.322 -18.462 -34.734 1.00 77.00 343 GLU A C 1
ATOM 2748 O O . GLU A 1 343 ? 8.607 -19.021 -33.898 1.00 77.00 343 GLU A O 1
ATOM 2753 N N . MET A 1 344 ? 10.283 -17.606 -34.372 1.00 77.50 344 MET A N 1
ATOM 2754 C CA . MET A 1 344 ? 10.553 -17.258 -32.976 1.00 77.50 344 MET A CA 1
ATOM 2755 C C . MET A 1 344 ? 9.366 -16.537 -32.329 1.00 77.50 344 MET A C 1
ATOM 2757 O O . MET A 1 344 ? 8.969 -16.899 -31.223 1.00 77.50 344 MET A O 1
ATOM 2761 N N . LEU A 1 345 ? 8.767 -15.550 -33.008 1.00 79.88 345 LEU A N 1
ATOM 2762 C CA . LEU A 1 345 ? 7.579 -14.857 -32.498 1.00 79.88 345 LEU A CA 1
ATOM 2763 C C . LEU A 1 345 ? 6.396 -15.810 -32.324 1.00 79.88 345 LEU A C 1
ATOM 2765 O O . LEU A 1 345 ? 5.770 -15.787 -31.270 1.00 79.88 345 LEU A O 1
ATOM 2769 N N . HIS A 1 346 ? 6.148 -16.693 -33.292 1.00 81.50 346 HIS A N 1
ATOM 2770 C CA . HIS A 1 346 ? 5.109 -17.715 -33.178 1.00 81.50 346 HIS A CA 1
ATOM 2771 C C . HIS A 1 346 ? 5.335 -18.619 -31.955 1.00 81.50 346 HIS A C 1
ATOM 2773 O O . HIS A 1 346 ? 4.408 -18.860 -31.186 1.00 81.50 346 HIS A O 1
ATOM 2779 N N . THR A 1 347 ? 6.578 -19.058 -31.727 1.00 85.69 347 THR A N 1
ATOM 2780 C CA . THR A 1 347 ? 6.946 -19.909 -30.580 1.00 85.69 347 THR A CA 1
ATOM 2781 C C . THR A 1 347 ? 6.691 -19.216 -29.237 1.00 85.69 347 THR A C 1
ATOM 2783 O O . THR A 1 347 ? 6.154 -19.824 -28.311 1.00 85.69 347 THR A O 1
ATOM 2786 N N . TYR A 1 348 ? 7.053 -17.937 -29.107 1.00 85.56 348 TYR A N 1
ATOM 2787 C CA . TYR A 1 348 ? 6.802 -17.188 -27.872 1.00 85.56 348 TYR A CA 1
ATOM 2788 C C . TYR A 1 348 ? 5.318 -16.869 -27.683 1.00 85.56 348 TYR A C 1
ATOM 2790 O O . TYR A 1 348 ? 4.814 -16.964 -26.567 1.00 85.56 348 TYR A O 1
ATOM 2798 N N . SER A 1 349 ? 4.602 -16.537 -28.759 1.00 84.44 349 SER A N 1
ATOM 2799 C CA . SER A 1 349 ? 3.160 -16.296 -28.710 1.00 84.44 349 SER A CA 1
ATOM 2800 C C . SER A 1 349 ? 2.375 -17.545 -28.314 1.00 84.44 349 SER A C 1
ATOM 2802 O O . SER A 1 349 ? 1.431 -17.413 -27.549 1.00 84.44 349 SER A O 1
ATOM 2804 N N . SER A 1 350 ? 2.788 -18.749 -28.730 1.00 86.06 350 SER A N 1
ATOM 2805 C CA . SER A 1 350 ? 2.099 -19.993 -28.347 1.00 86.06 350 SER A CA 1
ATOM 2806 C C . SER A 1 350 ? 2.210 -20.356 -26.861 1.00 86.06 350 SER A C 1
ATOM 2808 O O . SER A 1 350 ? 1.411 -21.142 -26.362 1.00 86.06 350 SER A O 1
ATOM 2810 N N . ASN A 1 351 ? 3.192 -19.803 -26.141 1.00 86.69 351 ASN A N 1
ATOM 2811 C CA . ASN A 1 351 ? 3.358 -20.031 -24.700 1.00 86.69 351 ASN A CA 1
ATOM 2812 C C . ASN A 1 351 ? 2.563 -19.035 -23.838 1.00 86.69 351 ASN A C 1
ATOM 2814 O O . ASN A 1 351 ? 2.394 -19.248 -22.633 1.00 86.69 351 ASN A O 1
ATOM 2818 N N . ILE A 1 352 ? 2.116 -17.931 -24.440 1.00 90.81 352 ILE A N 1
ATOM 2819 C CA . ILE A 1 352 ? 1.265 -16.921 -23.815 1.00 90.81 352 ILE A CA 1
ATOM 2820 C C . ILE A 1 352 ? -0.191 -17.382 -23.998 1.00 90.81 352 ILE A C 1
ATOM 2822 O O . ILE A 1 352 ? -0.553 -17.835 -25.080 1.00 90.81 352 ILE A O 1
ATOM 2826 N N . PRO A 1 353 ? -1.039 -17.305 -22.961 1.00 91.56 353 PRO A N 1
ATOM 2827 C CA . PRO A 1 353 ? -2.412 -17.784 -23.050 1.00 91.56 353 PRO A CA 1
ATOM 2828 C C . PRO A 1 353 ? -3.263 -16.866 -23.940 1.00 91.56 353 PRO A C 1
ATOM 2830 O O . PRO A 1 353 ? -3.006 -15.661 -24.024 1.00 91.56 353 PRO A O 1
ATOM 2833 N N . LEU A 1 354 ? -4.312 -17.419 -24.544 1.00 94.56 354 LEU A N 1
ATOM 2834 C CA . LEU A 1 354 ? -5.270 -16.643 -25.328 1.00 94.56 354 LEU A CA 1
ATOM 2835 C C . LEU A 1 354 ? -6.233 -15.867 -24.421 1.00 94.56 354 LEU A C 1
ATOM 2837 O O . LEU A 1 354 ? -6.521 -16.281 -23.296 1.00 94.56 354 LEU A O 1
ATOM 2841 N N . LEU A 1 355 ? -6.745 -14.740 -24.923 1.00 94.94 355 LEU A N 1
ATOM 2842 C CA . LEU A 1 355 ? -7.702 -13.877 -24.222 1.00 94.94 355 LEU A CA 1
ATOM 2843 C C . LEU A 1 355 ? -8.900 -14.665 -23.666 1.00 94.94 355 LEU A C 1
ATOM 2845 O O . LEU A 1 355 ? -9.191 -14.560 -22.472 1.00 94.94 355 LEU A O 1
ATOM 2849 N N . ASP A 1 356 ? -9.553 -15.459 -24.516 1.00 95.00 356 ASP A N 1
ATOM 2850 C CA . ASP A 1 356 ? -10.756 -16.216 -24.156 1.00 95.00 356 ASP A CA 1
ATOM 2851 C C . ASP A 1 356 ? -10.454 -17.313 -23.120 1.00 95.00 356 ASP A C 1
ATOM 2853 O O . ASP A 1 356 ? -11.204 -17.468 -22.160 1.00 95.00 356 ASP A O 1
ATOM 2857 N N . ASP A 1 357 ? -9.308 -17.997 -23.224 1.00 94.25 357 ASP A N 1
ATOM 2858 C CA . ASP A 1 357 ? -8.895 -19.027 -22.258 1.00 94.25 357 ASP A CA 1
ATOM 2859 C C . ASP A 1 357 ? -8.683 -18.450 -20.852 1.00 94.25 357 ASP A C 1
ATOM 2861 O O . ASP A 1 357 ? -9.031 -19.069 -19.843 1.00 94.25 357 ASP A O 1
ATOM 2865 N N . VAL A 1 358 ? -8.061 -17.268 -20.764 1.00 94.81 358 VAL A N 1
ATOM 2866 C CA . VAL A 1 358 ? -7.824 -16.598 -19.476 1.00 94.81 358 VAL A CA 1
ATOM 2867 C C . VAL A 1 358 ? -9.134 -16.076 -18.899 1.00 94.81 358 VAL A C 1
ATOM 2869 O O . VAL A 1 358 ? -9.353 -16.212 -17.694 1.00 94.81 358 VAL A O 1
ATOM 2872 N N . LEU A 1 359 ? -9.997 -15.491 -19.735 1.00 96.88 359 LEU A N 1
ATOM 2873 C CA . LEU A 1 359 ? -11.301 -14.999 -19.302 1.00 96.88 359 LEU A CA 1
ATOM 2874 C C . LEU A 1 359 ? -12.171 -16.141 -18.771 1.00 96.88 359 LEU A C 1
ATOM 2876 O O . LEU A 1 359 ? -12.667 -16.031 -17.651 1.00 96.88 359 LEU A O 1
ATOM 2880 N N . GLN A 1 360 ? -12.262 -17.253 -19.504 1.00 96.62 360 GLN A N 1
ATOM 2881 C CA . GLN A 1 360 ? -13.049 -18.415 -19.098 1.00 96.62 360 GLN A CA 1
ATOM 2882 C C . GLN A 1 360 ? -12.571 -18.973 -17.753 1.00 96.62 360 GLN A C 1
ATOM 2884 O O . GLN A 1 360 ? -13.381 -19.203 -16.863 1.00 96.62 360 GLN A O 1
ATOM 2889 N N . LYS A 1 361 ? -11.254 -19.099 -17.535 1.00 94.56 361 LYS A N 1
ATOM 2890 C CA . LYS A 1 361 ? -10.706 -19.539 -16.235 1.00 94.56 361 LYS A CA 1
ATOM 2891 C C . LYS A 1 361 ? -11.089 -18.612 -15.080 1.00 94.56 361 LYS A C 1
ATOM 2893 O O . LYS A 1 361 ? -11.336 -19.080 -13.970 1.00 94.56 361 LYS A O 1
ATOM 2898 N N . ILE A 1 362 ? -11.114 -17.300 -15.321 1.00 96.06 362 ILE A N 1
ATOM 2899 C CA . ILE A 1 362 ? -11.543 -16.316 -14.319 1.00 96.06 362 ILE A CA 1
ATOM 2900 C C . ILE A 1 362 ? -13.044 -16.465 -14.043 1.00 96.06 362 ILE A C 1
ATOM 2902 O O . ILE A 1 362 ? -13.445 -16.442 -12.880 1.00 96.06 362 ILE A O 1
ATOM 2906 N N . GLU A 1 363 ? -13.863 -16.636 -15.082 1.00 96.44 363 GLU A N 1
ATOM 2907 C CA . GLU A 1 363 ? -15.305 -16.860 -14.951 1.00 96.44 363 GLU A CA 1
ATOM 2908 C C . GLU A 1 363 ? -15.613 -18.167 -14.213 1.00 96.44 363 GLU A C 1
ATOM 2910 O O . GLU A 1 363 ? -16.462 -18.174 -13.324 1.00 96.44 363 GLU A O 1
ATOM 2915 N N . ASP A 1 364 ? -14.887 -19.246 -14.495 1.00 94.94 364 ASP A N 1
ATOM 2916 C CA . ASP A 1 364 ? -15.039 -20.537 -13.822 1.00 94.94 364 ASP A CA 1
ATOM 2917 C C . ASP A 1 364 ? -14.742 -20.417 -12.321 1.00 94.94 364 ASP A C 1
ATOM 2919 O O . ASP A 1 364 ? -15.550 -20.837 -11.488 1.00 94.94 364 ASP A O 1
ATOM 2923 N N . VAL A 1 365 ? -13.632 -19.766 -11.951 1.00 94.00 365 VAL A N 1
ATOM 2924 C CA . VAL A 1 365 ? -13.298 -19.516 -10.539 1.00 94.00 365 VAL A CA 1
ATOM 2925 C C . VAL A 1 365 ? -14.322 -18.612 -9.867 1.00 94.00 365 VAL A C 1
ATOM 2927 O O . VAL A 1 365 ? -14.731 -18.894 -8.739 1.00 94.00 365 VAL A O 1
ATOM 2930 N N . ALA A 1 366 ? -14.771 -17.560 -10.552 1.00 93.69 366 ALA A N 1
ATOM 2931 C CA . ALA A 1 366 ? -15.823 -16.688 -10.051 1.00 93.69 366 ALA A CA 1
ATOM 2932 C C . ALA A 1 366 ? -17.140 -17.453 -9.851 1.00 93.69 366 ALA A C 1
ATOM 2934 O O . ALA A 1 366 ? -17.867 -17.194 -8.900 1.00 93.69 366 ALA A O 1
ATOM 2935 N N . ASN A 1 367 ? -17.463 -18.409 -10.723 1.00 93.50 367 ASN A N 1
ATOM 2936 C CA . ASN A 1 367 ? -18.703 -19.175 -10.660 1.00 93.50 367 ASN A CA 1
ATOM 2937 C C . ASN A 1 367 ? -18.714 -20.247 -9.578 1.00 93.50 367 ASN A C 1
ATOM 2939 O O . ASN A 1 367 ? -19.753 -20.442 -8.948 1.00 93.50 367 ASN A O 1
ATOM 2943 N N . VAL A 1 368 ? -17.572 -20.886 -9.336 1.00 92.38 368 VAL A N 1
ATOM 2944 C CA . VAL A 1 368 ? -17.406 -21.916 -8.302 1.00 92.38 368 VAL A CA 1
ATOM 2945 C C . VAL A 1 368 ? -17.143 -21.308 -6.914 1.00 92.38 368 VAL A C 1
ATOM 2947 O O . VAL A 1 368 ? -17.309 -21.992 -5.905 1.00 92.38 368 VAL A O 1
ATOM 2950 N N . GLY A 1 369 ? -16.763 -20.028 -6.835 1.00 88.38 369 GLY A N 1
ATOM 2951 C CA . GLY A 1 369 ? -16.347 -19.387 -5.583 1.00 88.38 369 GLY A CA 1
ATOM 2952 C C . GLY A 1 369 ? -14.971 -19.878 -5.119 1.00 88.38 369 GLY A C 1
ATOM 2953 O O . GLY A 1 369 ? -14.756 -20.109 -3.926 1.00 88.38 369 GLY A O 1
ATOM 2954 N N . GLY A 1 370 ? -14.052 -20.100 -6.068 1.00 87.75 370 GLY A N 1
ATOM 2955 C CA . GLY A 1 370 ? -12.715 -20.634 -5.795 1.00 87.75 370 GLY A CA 1
ATOM 2956 C C . GLY A 1 370 ? -11.899 -19.716 -4.882 1.00 87.75 370 GLY A C 1
ATOM 2957 O O . GLY A 1 370 ? -11.996 -18.490 -4.976 1.00 87.75 370 GLY A O 1
ATOM 2958 N N . LYS A 1 371 ? -11.094 -20.295 -3.984 1.00 87.94 371 LYS A N 1
ATOM 2959 C CA . LYS A 1 371 ? -10.315 -19.526 -3.006 1.00 87.94 371 LYS A CA 1
ATOM 2960 C C . LYS A 1 371 ? -8.944 -19.162 -3.559 1.00 87.94 371 LYS A C 1
ATOM 2962 O O . LYS A 1 371 ? -8.379 -19.862 -4.394 1.00 87.94 371 LYS A O 1
ATOM 2967 N N . TYR A 1 372 ? -8.360 -18.100 -3.006 1.00 88.31 372 TYR A N 1
ATOM 2968 C CA . TYR A 1 372 ? -6.990 -17.682 -3.324 1.00 88.31 372 TYR A CA 1
ATOM 2969 C C . TYR A 1 372 ? -5.958 -18.813 -3.216 1.00 88.31 372 TYR A C 1
ATOM 2971 O O . TYR A 1 372 ? -5.074 -18.915 -4.061 1.00 88.31 372 TYR A O 1
ATOM 2979 N N . ASP A 1 373 ? -6.073 -19.653 -2.186 1.00 86.44 373 ASP A N 1
ATOM 2980 C CA . ASP A 1 373 ? -5.111 -20.724 -1.911 1.00 86.44 373 ASP A CA 1
ATOM 2981 C C . ASP A 1 373 ? -5.177 -21.867 -2.947 1.00 86.44 373 ASP A C 1
ATOM 2983 O O . ASP A 1 373 ? -4.192 -22.590 -3.104 1.00 86.44 373 ASP A O 1
ATOM 2987 N N . ASP A 1 374 ? -6.294 -21.999 -3.676 1.00 87.56 374 ASP A N 1
ATOM 2988 C CA . ASP A 1 374 ? -6.514 -23.060 -4.667 1.00 87.56 374 ASP A CA 1
ATOM 2989 C C . ASP A 1 374 ? -5.756 -22.773 -5.975 1.00 87.56 374 ASP A C 1
ATOM 2991 O O . ASP A 1 374 ? -5.074 -23.649 -6.508 1.00 87.56 374 ASP A O 1
ATOM 2995 N N . ASP A 1 375 ? -5.823 -21.531 -6.469 1.00 88.19 375 ASP A N 1
ATOM 2996 C CA . ASP A 1 375 ? -5.044 -21.078 -7.630 1.00 88.19 375 ASP A CA 1
ATOM 2997 C C . ASP A 1 375 ? -4.615 -19.602 -7.508 1.00 88.19 375 ASP A C 1
ATOM 2999 O O . ASP A 1 375 ? -5.244 -18.704 -8.078 1.00 88.19 375 ASP A O 1
ATOM 3003 N N . PRO A 1 376 ? -3.493 -19.316 -6.819 1.00 89.69 376 PRO A N 1
ATOM 3004 C CA . PRO A 1 376 ? -2.999 -17.953 -6.632 1.00 89.69 376 PRO A CA 1
ATOM 3005 C C . PRO A 1 376 ? -2.666 -17.205 -7.933 1.00 89.69 376 PRO A C 1
ATOM 3007 O O . PRO A 1 376 ? -2.603 -15.973 -7.929 1.00 89.69 376 PRO A O 1
ATOM 3010 N N . ASN A 1 377 ? -2.409 -17.911 -9.044 1.00 90.06 377 ASN A N 1
ATOM 3011 C CA . ASN A 1 377 ? -2.025 -17.277 -10.310 1.00 90.06 377 ASN A CA 1
ATOM 3012 C C . ASN A 1 377 ? -3.205 -16.540 -10.951 1.00 90.06 377 ASN A C 1
ATOM 3014 O O . ASN A 1 377 ? -3.010 -15.473 -11.540 1.00 90.06 377 ASN A O 1
ATOM 3018 N N . ILE A 1 378 ? -4.430 -17.037 -10.767 1.00 92.25 378 ILE A N 1
ATOM 3019 C CA . ILE A 1 378 ? -5.642 -16.355 -11.233 1.00 92.25 378 ILE A CA 1
ATOM 3020 C C . ILE A 1 378 ? -5.765 -14.970 -10.590 1.00 92.25 378 ILE A C 1
ATOM 3022 O O . ILE A 1 378 ? -5.972 -13.977 -11.292 1.00 92.25 378 ILE A O 1
ATOM 3026 N N . PHE A 1 379 ? -5.541 -14.881 -9.280 1.00 92.69 379 PHE A N 1
ATOM 3027 C CA . PHE A 1 379 ? -5.707 -13.650 -8.504 1.00 92.69 379 PHE A CA 1
ATOM 3028 C C . PHE A 1 379 ? -4.550 -12.665 -8.660 1.00 92.69 379 PHE A C 1
ATOM 3030 O O . PHE A 1 379 ? -4.774 -11.471 -8.864 1.00 92.69 379 PHE A O 1
ATOM 3037 N N . ASP A 1 380 ? -3.307 -13.140 -8.548 1.00 92.31 380 ASP A N 1
ATOM 3038 C CA . ASP A 1 380 ? -2.138 -12.260 -8.555 1.00 92.31 380 ASP A CA 1
ATOM 3039 C C . ASP A 1 380 ? -1.675 -11.904 -9.977 1.00 92.31 380 ASP A C 1
ATOM 3041 O O . ASP A 1 380 ? -1.030 -10.868 -10.130 1.00 92.31 380 ASP A O 1
ATOM 3045 N N . VAL A 1 381 ? -1.979 -12.720 -11.001 1.00 93.25 381 VAL A N 1
ATOM 3046 C CA . VAL A 1 381 ? -1.445 -12.564 -12.370 1.00 93.25 381 VAL A CA 1
ATOM 3047 C C . VAL A 1 381 ? -2.541 -12.342 -13.411 1.00 93.25 381 VAL A C 1
ATOM 3049 O O . VAL A 1 381 ? -2.548 -11.289 -14.051 1.00 93.25 381 VAL A O 1
ATOM 3052 N N . HIS A 1 382 ? -3.462 -13.294 -13.593 1.00 94.81 382 HIS A N 1
ATOM 3053 C CA . HIS A 1 382 ? -4.438 -13.243 -14.691 1.00 94.81 382 HIS A CA 1
ATOM 3054 C C . HIS A 1 382 ? -5.414 -12.075 -14.551 1.00 94.81 382 HIS A C 1
ATOM 3056 O O . HIS A 1 382 ? -5.524 -11.265 -15.471 1.00 94.81 382 HIS A O 1
ATOM 3062 N N . LEU A 1 383 ? -6.055 -11.932 -13.388 1.00 94.75 383 LEU A N 1
ATOM 3063 C CA . LEU A 1 383 ? -7.025 -10.870 -13.120 1.00 94.75 383 LEU A CA 1
ATOM 3064 C C . LEU A 1 383 ? -6.438 -9.455 -13.339 1.00 94.75 383 LEU A C 1
ATOM 3066 O O . LEU A 1 383 ? -6.983 -8.710 -14.161 1.00 94.75 383 LEU A O 1
ATOM 3070 N N . PRO A 1 384 ? -5.322 -9.049 -12.690 1.00 95.00 384 PRO A N 1
ATOM 3071 C CA . PRO A 1 384 ? -4.738 -7.722 -12.895 1.00 95.00 384 PRO A CA 1
ATOM 3072 C C . PRO A 1 384 ? -4.277 -7.468 -14.335 1.00 95.00 384 PRO A C 1
ATOM 3074 O O . PRO A 1 384 ? -4.420 -6.345 -14.826 1.00 95.00 384 PRO A O 1
ATOM 3077 N N . MET A 1 385 ? -3.714 -8.483 -15.002 1.00 95.56 385 MET A N 1
ATOM 3078 C CA . MET A 1 385 ? -3.255 -8.384 -16.389 1.00 95.56 385 MET A CA 1
ATOM 3079 C C . MET A 1 385 ? -4.428 -8.143 -17.337 1.00 95.56 385 MET A C 1
ATOM 3081 O O . MET A 1 385 ? -4.385 -7.193 -18.120 1.00 95.56 385 MET A O 1
ATOM 3085 N N . LEU A 1 386 ? -5.487 -8.949 -17.226 1.00 96.56 386 LEU A N 1
ATOM 3086 C CA . LEU A 1 386 ? -6.630 -8.897 -18.131 1.00 96.56 386 LEU A CA 1
ATOM 3087 C C . LEU A 1 386 ? -7.428 -7.597 -17.985 1.00 96.56 386 LEU A C 1
ATOM 3089 O O . LEU A 1 386 ? -7.788 -6.988 -18.990 1.00 96.56 386 LEU A O 1
ATOM 3093 N N . CYS A 1 387 ? -7.607 -7.105 -16.750 1.00 95.88 387 CYS A N 1
ATOM 3094 C CA . CYS A 1 387 ? -8.262 -5.813 -16.498 1.00 95.88 387 CYS A CA 1
ATOM 3095 C C . CYS A 1 387 ? -7.553 -4.671 -17.244 1.00 95.88 387 CYS A C 1
ATOM 3097 O O . CYS A 1 387 ? -8.181 -3.796 -17.840 1.00 95.88 387 CYS A O 1
ATOM 3099 N N . SER A 1 388 ? -6.221 -4.691 -17.215 1.00 95.31 388 SER A N 1
ATOM 3100 C CA . SER A 1 388 ? -5.362 -3.686 -17.841 1.00 95.31 388 SER A CA 1
ATOM 3101 C C . SER A 1 388 ? -5.343 -3.814 -19.363 1.00 95.31 388 SER A C 1
ATOM 3103 O O . SER A 1 388 ? -5.491 -2.811 -20.059 1.00 95.31 388 SER A O 1
ATOM 3105 N N . TYR A 1 389 ? -5.230 -5.052 -19.859 1.00 95.94 389 TYR A N 1
ATOM 3106 C CA . TYR A 1 389 ? -5.267 -5.384 -21.280 1.00 95.94 389 TYR A CA 1
ATOM 3107 C C . TYR A 1 389 ? -6.569 -4.901 -21.920 1.00 95.94 389 TYR A C 1
ATOM 3109 O O . TYR A 1 389 ? -6.530 -4.095 -22.845 1.00 95.94 389 TYR A O 1
ATOM 3117 N N . MET A 1 390 ? -7.722 -5.312 -21.378 1.00 94.56 390 MET A N 1
ATOM 3118 C CA . MET A 1 390 ? -9.028 -4.946 -21.931 1.00 94.56 390 MET A CA 1
ATOM 3119 C C . MET A 1 390 ? -9.282 -3.439 -21.872 1.00 94.56 390 MET A C 1
ATOM 3121 O O . MET A 1 390 ? -9.778 -2.863 -22.837 1.00 94.56 390 MET A O 1
ATOM 3125 N N . THR A 1 391 ? -8.887 -2.776 -20.777 1.00 92.75 391 THR A N 1
ATOM 3126 C CA . THR A 1 391 ? -9.028 -1.315 -20.669 1.00 92.75 391 THR A CA 1
ATOM 3127 C C . THR A 1 391 ? -8.218 -0.589 -21.743 1.00 92.75 391 THR A C 1
ATOM 3129 O O . THR A 1 391 ? -8.699 0.382 -22.324 1.00 92.75 391 THR A O 1
ATOM 3132 N N . TYR A 1 392 ? -6.988 -1.040 -22.002 1.00 91.94 392 TYR A N 1
ATOM 3133 C CA . TYR A 1 392 ? -6.112 -0.423 -22.993 1.00 91.94 392 TYR A CA 1
ATOM 3134 C C . TYR A 1 392 ? -6.565 -0.709 -24.429 1.00 91.94 392 TYR A C 1
ATOM 3136 O O . TYR A 1 392 ? -6.597 0.206 -25.248 1.00 91.94 392 TYR A O 1
ATOM 3144 N N . TRP A 1 393 ? -6.943 -1.950 -24.741 1.00 91.31 393 TRP A N 1
ATOM 3145 C CA . TRP A 1 393 ? -7.275 -2.369 -26.106 1.00 91.31 393 TRP A CA 1
ATOM 3146 C C . TRP A 1 393 ? -8.677 -1.970 -26.563 1.00 91.31 393 TRP A C 1
ATOM 3148 O O . TRP A 1 393 ? -8.882 -1.764 -27.757 1.00 91.31 393 TRP A O 1
ATOM 3158 N N . ARG A 1 394 ? -9.619 -1.717 -25.644 1.00 89.69 394 ARG A N 1
ATOM 3159 C CA . ARG A 1 394 ? -10.968 -1.234 -25.994 1.00 89.69 394 ARG A CA 1
ATOM 3160 C C . ARG A 1 394 ? -10.976 0.069 -26.798 1.00 89.69 394 ARG A C 1
ATOM 3162 O O . ARG A 1 394 ? -11.921 0.329 -27.541 1.00 89.69 394 ARG A O 1
ATOM 3169 N N . GLN A 1 395 ? -9.969 0.930 -26.661 1.00 86.56 395 GLN A N 1
ATOM 3170 C CA . GLN A 1 395 ? -9.905 2.161 -27.465 1.00 86.56 395 GLN A CA 1
ATOM 3171 C C . GLN A 1 395 ? -9.625 1.889 -28.959 1.00 86.56 395 GLN A C 1
ATOM 3173 O O . GLN A 1 395 ? -9.895 2.756 -29.788 1.00 86.56 395 GLN A O 1
ATOM 3178 N N . PHE A 1 396 ? -9.130 0.690 -29.290 1.00 83.69 396 PHE A N 1
ATOM 3179 C CA . PHE A 1 396 ? -8.815 0.228 -30.646 1.00 83.69 396 PHE A CA 1
ATOM 3180 C C . PHE A 1 396 ? -9.815 -0.811 -31.193 1.00 83.69 396 PHE A C 1
ATOM 3182 O O . PHE A 1 396 ? -9.655 -1.255 -32.328 1.00 83.69 396 PHE A O 1
ATOM 3189 N N . GLY A 1 397 ? -10.810 -1.218 -30.397 1.00 79.88 397 GLY A N 1
ATOM 3190 C CA . GLY A 1 397 ? -11.891 -2.116 -30.817 1.00 79.88 397 GLY A CA 1
ATOM 3191 C C . GLY A 1 397 ? -13.031 -1.392 -31.539 1.00 79.88 397 GLY A C 1
ATOM 3192 O O . GLY A 1 397 ? -12.962 -0.187 -31.779 1.00 79.88 397 GLY A O 1
ATOM 3193 N N . GLU A 1 398 ? -14.105 -2.123 -31.848 1.00 70.38 398 GLU A N 1
ATOM 3194 C CA . GLU A 1 398 ? -15.273 -1.619 -32.602 1.00 70.38 398 GLU A CA 1
ATOM 3195 C C . GLU A 1 398 ? -15.952 -0.412 -31.927 1.00 70.38 398 GLU A C 1
ATOM 3197 O O . GLU A 1 398 ? -16.385 0.516 -32.604 1.00 70.38 398 GLU A O 1
ATOM 3202 N N . ASP A 1 399 ? -15.955 -0.369 -30.590 1.00 65.62 399 ASP A N 1
ATOM 3203 C CA . ASP A 1 399 ? -16.504 0.743 -29.800 1.00 65.62 399 ASP A CA 1
ATOM 3204 C C . ASP A 1 399 ? -15.563 1.973 -29.730 1.00 65.62 399 ASP A C 1
ATOM 3206 O O . ASP A 1 399 ? -15.863 2.971 -29.061 1.00 65.62 399 ASP A O 1
ATOM 3210 N N . GLY A 1 400 ? -14.358 1.872 -30.299 1.00 67.69 400 GLY A N 1
ATOM 3211 C CA . GLY A 1 400 ? -13.260 2.839 -30.235 1.00 67.69 400 GLY A CA 1
ATOM 3212 C C . GLY A 1 400 ? -13.180 3.786 -31.427 1.00 67.69 400 GLY A C 1
ATOM 3213 O O . GLY A 1 400 ? -14.187 4.241 -31.964 1.00 67.69 400 GLY A O 1
ATOM 3214 N N . THR A 1 401 ? -11.958 4.147 -31.821 1.00 63.44 401 THR A N 1
ATOM 3215 C CA . THR A 1 401 ? -11.752 4.908 -33.059 1.00 63.44 401 THR A CA 1
ATOM 3216 C C . THR A 1 401 ? -11.987 3.990 -34.260 1.00 63.44 401 THR A C 1
ATOM 3218 O O . THR A 1 401 ? -11.311 2.961 -34.332 1.00 63.44 401 THR A O 1
ATOM 3221 N N . PRO A 1 402 ? -12.871 4.342 -35.213 1.00 58.41 402 PRO A N 1
ATOM 3222 C CA . PRO A 1 402 ? -13.129 3.499 -36.372 1.00 58.41 402 PRO A CA 1
ATOM 3223 C C . PRO A 1 402 ? -11.837 3.327 -37.178 1.00 58.41 402 PRO A C 1
ATOM 3225 O O . PRO A 1 402 ? -11.248 4.302 -37.647 1.00 58.41 402 PRO A O 1
ATOM 3228 N N . SER A 1 403 ? -11.382 2.082 -37.303 1.00 64.81 403 SER A N 1
ATOM 3229 C CA . SER A 1 403 ? -10.280 1.688 -38.177 1.00 64.81 403 SER A CA 1
ATOM 3230 C C . SER A 1 403 ? -10.827 0.786 -39.277 1.00 64.81 403 SER A C 1
ATOM 3232 O O . SER A 1 403 ? -11.697 -0.041 -39.015 1.00 64.81 403 SER A O 1
ATOM 3234 N N . GLU A 1 404 ? -10.329 0.945 -40.504 1.00 63.41 404 GLU A N 1
ATOM 3235 C CA . GLU A 1 404 ? -10.724 0.108 -41.647 1.00 63.41 404 GLU A CA 1
ATOM 3236 C C . GLU A 1 404 ? -10.330 -1.366 -41.448 1.00 63.41 404 GLU A C 1
ATOM 3238 O O . GLU A 1 404 ? -10.963 -2.255 -42.014 1.00 63.41 404 GLU A O 1
ATOM 3243 N N . THR A 1 405 ? -9.315 -1.640 -40.618 1.00 75.81 405 THR A N 1
ATOM 3244 C CA . THR A 1 405 ? -8.851 -2.992 -40.295 1.00 75.81 405 THR A CA 1
ATOM 3245 C C . THR A 1 405 ? -9.060 -3.316 -38.819 1.00 75.81 405 THR A C 1
ATOM 3247 O O . THR A 1 405 ? -8.662 -2.573 -37.921 1.00 75.81 405 THR A O 1
ATOM 3250 N N . LYS A 1 406 ? -9.676 -4.471 -38.550 1.00 82.69 406 LYS A N 1
ATOM 3251 C CA . LYS A 1 406 ? -9.905 -4.955 -37.185 1.00 82.69 406 LYS A CA 1
ATOM 3252 C C . LYS A 1 406 ? -8.590 -5.436 -36.561 1.00 82.69 406 LYS A C 1
ATOM 3254 O O . LYS A 1 406 ? -7.935 -6.324 -37.111 1.00 82.69 406 LYS A O 1
ATOM 3259 N N . VAL A 1 407 ? -8.221 -4.843 -35.420 1.00 85.75 407 VAL A N 1
ATOM 3260 C CA . VAL A 1 407 ? -6.963 -5.115 -34.688 1.00 85.75 407 VAL A CA 1
ATOM 3261 C C . VAL A 1 407 ? -7.161 -5.763 -33.306 1.00 85.75 407 VAL A C 1
ATOM 3263 O O . VAL A 1 407 ? -6.175 -6.103 -32.661 1.00 85.75 407 VAL A O 1
ATOM 3266 N N . THR A 1 408 ? -8.407 -5.926 -32.847 1.00 90.38 408 THR A N 1
ATOM 3267 C CA . THR A 1 408 ? -8.800 -6.628 -31.605 1.00 90.38 408 THR A CA 1
ATOM 3268 C C . THR A 1 408 ? -10.297 -6.974 -31.654 1.00 90.38 408 THR A C 1
ATOM 3270 O O . THR A 1 408 ? -11.067 -6.303 -32.351 1.00 90.38 408 THR A O 1
ATOM 3273 N N . ASN A 1 409 ? -10.718 -8.004 -30.918 1.00 88.88 409 ASN A N 1
ATOM 3274 C CA . ASN A 1 409 ? -12.117 -8.369 -30.672 1.00 88.88 409 ASN A CA 1
ATOM 3275 C C . ASN A 1 409 ? -12.713 -7.707 -29.419 1.00 88.88 409 ASN A C 1
ATOM 3277 O O . ASN A 1 409 ? -13.903 -7.876 -29.154 1.00 88.88 409 ASN A O 1
ATOM 3281 N N . ILE A 1 410 ? -11.924 -6.962 -28.640 1.00 90.88 410 ILE A N 1
ATOM 3282 C CA . ILE A 1 410 ? -12.399 -6.386 -27.380 1.00 90.88 410 ILE A CA 1
ATOM 3283 C C . ILE A 1 410 ? -13.493 -5.344 -27.633 1.00 90.88 410 ILE A C 1
ATOM 3285 O O . ILE A 1 410 ? -13.276 -4.324 -28.290 1.00 90.88 410 ILE A O 1
ATOM 3289 N N . ASN A 1 411 ? -14.648 -5.580 -27.018 1.00 88.31 411 ASN A N 1
ATOM 3290 C CA . ASN A 1 411 ? -15.810 -4.699 -27.003 1.00 88.31 411 ASN A CA 1
ATOM 3291 C C . ASN A 1 411 ? -16.322 -4.507 -25.560 1.00 88.31 411 ASN A C 1
ATOM 3293 O O . ASN A 1 411 ? -15.772 -5.052 -24.593 1.00 88.31 411 ASN A O 1
ATOM 3297 N N . SER A 1 412 ? -17.390 -3.729 -25.396 1.00 87.25 412 SER A N 1
ATOM 3298 C CA . SER A 1 412 ? -18.037 -3.525 -24.097 1.00 87.25 412 SER A CA 1
ATOM 3299 C C . SER A 1 412 ? -18.550 -4.817 -23.440 1.00 87.25 412 SER A C 1
ATOM 3301 O O . SER A 1 412 ? -18.582 -4.882 -22.212 1.00 87.25 412 SER A O 1
ATOM 3303 N N . GLU A 1 413 ? -18.919 -5.858 -24.192 1.00 89.69 413 GLU A N 1
ATOM 3304 C CA . GLU A 1 413 ? -19.378 -7.136 -23.624 1.00 89.69 413 GLU A CA 1
ATOM 3305 C C . GLU A 1 413 ? -18.248 -7.850 -22.868 1.00 89.69 413 GLU A C 1
ATOM 3307 O O . GLU A 1 413 ? -18.428 -8.229 -21.711 1.00 89.69 413 GLU A O 1
ATOM 3312 N N . TYR A 1 414 ? -17.057 -7.941 -23.470 1.00 92.38 414 TYR A N 1
ATOM 3313 C CA . TYR A 1 414 ? -15.862 -8.511 -22.834 1.00 92.38 414 TYR A CA 1
ATOM 3314 C C . TYR A 1 414 ? -15.495 -7.793 -21.529 1.00 92.38 414 TYR A C 1
ATOM 3316 O O . TYR A 1 414 ? -15.207 -8.435 -20.515 1.00 92.38 414 TYR A O 1
ATOM 3324 N N . ILE A 1 415 ? -15.557 -6.457 -21.529 1.00 93.06 415 ILE A N 1
ATOM 3325 C CA . ILE A 1 415 ? -15.314 -5.650 -20.326 1.00 93.06 415 ILE A CA 1
ATOM 3326 C C . ILE A 1 415 ? -16.343 -5.956 -19.236 1.00 93.06 415 ILE A C 1
ATOM 3328 O O . ILE A 1 415 ? -15.960 -6.113 -18.076 1.00 93.06 415 ILE A O 1
ATOM 3332 N N . ASN A 1 416 ? -17.630 -6.040 -19.589 1.00 93.00 416 ASN A N 1
ATOM 3333 C CA . ASN A 1 416 ? -18.688 -6.336 -18.624 1.00 93.00 416 ASN A CA 1
ATOM 3334 C C . ASN A 1 416 ? -18.529 -7.742 -18.032 1.00 93.00 416 ASN A C 1
ATOM 3336 O O . ASN A 1 416 ? -18.581 -7.867 -16.810 1.00 93.00 416 ASN A O 1
ATOM 3340 N N . LYS A 1 417 ? -18.259 -8.767 -18.855 1.00 94.31 417 LYS A N 1
ATOM 3341 C CA . LYS A 1 417 ? -18.006 -10.146 -18.392 1.00 94.31 417 LYS A CA 1
ATOM 3342 C C . LYS A 1 417 ? -16.875 -10.198 -17.369 1.00 94.31 417 LYS A C 1
ATOM 3344 O O . LYS A 1 417 ? -17.076 -10.653 -16.242 1.00 94.31 417 LYS A O 1
ATOM 3349 N N . LEU A 1 418 ? -15.713 -9.635 -17.713 1.00 96.38 418 LEU A N 1
ATOM 3350 C CA . LEU A 1 418 ? -14.567 -9.611 -16.805 1.00 96.38 418 LEU A CA 1
ATOM 3351 C C . LEU A 1 418 ? -14.854 -8.812 -15.528 1.00 96.38 418 LEU A C 1
ATOM 3353 O O . LEU A 1 418 ? -14.490 -9.246 -14.436 1.00 96.38 418 LEU A O 1
ATOM 3357 N N . PHE A 1 419 ? -15.489 -7.644 -15.643 1.00 95.50 419 PHE A N 1
ATOM 3358 C CA . PHE A 1 419 ? -15.782 -6.803 -14.484 1.00 95.50 419 PHE A CA 1
ATOM 3359 C C . PHE A 1 419 ? -16.764 -7.481 -13.521 1.00 95.50 419 PHE A C 1
ATOM 3361 O O . PHE A 1 419 ? -16.552 -7.443 -12.309 1.00 95.50 419 PHE A O 1
ATOM 3368 N N . VAL A 1 420 ? -17.795 -8.146 -14.048 1.00 94.94 420 VAL A N 1
ATOM 3369 C CA . VAL A 1 420 ? -18.758 -8.934 -13.268 1.00 94.94 420 VAL A CA 1
ATOM 3370 C C . VAL A 1 420 ? -18.074 -10.116 -12.583 1.00 94.94 420 VAL A C 1
ATOM 3372 O O . VAL A 1 420 ? -18.207 -10.268 -11.367 1.00 94.94 420 VAL A O 1
ATOM 3375 N N . ALA A 1 421 ? -17.284 -10.907 -13.316 1.00 95.75 421 ALA A N 1
ATOM 3376 C CA . ALA A 1 421 ? -16.532 -12.021 -12.742 1.00 95.75 421 ALA A CA 1
ATOM 3377 C C . ALA A 1 421 ? -15.594 -11.541 -11.621 1.00 95.75 421 ALA A C 1
ATOM 3379 O O . ALA A 1 421 ? -15.581 -12.095 -10.523 1.00 95.75 421 ALA A O 1
ATOM 3380 N N . ALA A 1 422 ? -14.875 -10.441 -11.847 1.00 95.44 422 ALA A N 1
ATOM 3381 C CA . ALA A 1 422 ? -14.008 -9.841 -10.846 1.00 95.44 422 ALA A CA 1
ATOM 3382 C C . ALA A 1 422 ? -14.764 -9.330 -9.608 1.00 95.44 422 ALA A C 1
ATOM 3384 O O . ALA A 1 422 ? -14.295 -9.532 -8.486 1.00 95.44 422 ALA A O 1
ATOM 3385 N N . LEU A 1 423 ? -15.921 -8.680 -9.778 1.00 94.56 423 LEU A N 1
ATOM 3386 C CA . LEU A 1 423 ? -16.751 -8.235 -8.656 1.00 94.56 423 LEU A CA 1
ATOM 3387 C C . LEU A 1 423 ? -17.309 -9.409 -7.850 1.00 94.56 423 LEU A C 1
ATOM 3389 O O . LEU A 1 423 ? -17.346 -9.321 -6.624 1.00 94.56 423 LEU A O 1
ATOM 3393 N N . LYS A 1 424 ? -17.683 -10.511 -8.508 1.00 94.12 424 LYS A N 1
ATOM 3394 C CA . LYS A 1 424 ? -18.107 -11.748 -7.843 1.00 94.12 424 LYS A CA 1
ATOM 3395 C C . LYS A 1 424 ? -16.991 -12.308 -6.961 1.00 94.12 424 LYS A C 1
ATOM 3397 O O . LYS A 1 424 ? -17.194 -12.502 -5.766 1.00 94.12 424 LYS A O 1
ATOM 3402 N N . VAL A 1 425 ? -15.771 -12.402 -7.497 1.00 93.12 425 VAL A N 1
ATOM 3403 C CA . VAL A 1 425 ? -14.597 -12.824 -6.719 1.00 93.12 425 VAL A CA 1
ATOM 3404 C C . VAL A 1 425 ? -14.330 -11.880 -5.535 1.00 93.12 425 VAL A C 1
ATOM 3406 O O . VAL A 1 425 ? -14.037 -12.344 -4.429 1.00 93.12 425 VAL A O 1
ATOM 3409 N N . VAL A 1 426 ? -14.442 -10.559 -5.727 1.00 93.44 426 VAL A N 1
ATOM 3410 C CA . VAL A 1 426 ? -14.306 -9.573 -4.637 1.00 93.44 426 VAL A CA 1
ATOM 3411 C C . VAL A 1 426 ? -15.383 -9.781 -3.566 1.00 93.44 426 VAL A C 1
ATOM 3413 O O . VAL A 1 426 ? -15.071 -9.745 -2.372 1.00 93.44 426 VAL A O 1
ATOM 3416 N N . ALA A 1 427 ? -16.630 -10.036 -3.963 1.00 92.81 427 ALA A N 1
ATOM 3417 C CA . ALA A 1 427 ? -17.740 -10.276 -3.045 1.00 92.81 427 ALA A CA 1
ATOM 3418 C C . ALA A 1 427 ? -17.529 -11.529 -2.185 1.00 92.81 427 ALA A C 1
ATOM 3420 O O . ALA A 1 427 ? -17.701 -11.472 -0.958 1.00 92.81 427 ALA A O 1
ATOM 3421 N N . ASP A 1 428 ? -17.076 -12.621 -2.798 1.00 91.56 428 ASP A N 1
ATOM 3422 C CA . ASP A 1 428 ? -16.816 -13.889 -2.113 1.00 91.56 428 ASP A CA 1
ATOM 3423 C C . ASP A 1 428 ? -15.712 -13.741 -1.057 1.00 91.56 428 ASP A C 1
ATOM 3425 O O . ASP A 1 428 ? -15.850 -14.213 0.075 1.00 91.56 428 ASP A O 1
ATOM 3429 N N . HIS A 1 429 ? -14.658 -12.985 -1.376 1.00 92.06 429 HIS A N 1
ATOM 3430 C CA . HIS A 1 429 ? -13.479 -12.829 -0.519 1.00 92.06 429 HIS A CA 1
ATOM 3431 C C . HIS A 1 429 ? -13.555 -11.679 0.494 1.00 92.06 429 HIS A C 1
ATOM 3433 O O . HIS A 1 429 ? -12.747 -11.634 1.427 1.00 92.06 429 HIS A O 1
ATOM 3439 N N . THR A 1 430 ? -14.519 -10.766 0.357 1.00 92.69 430 THR A N 1
ATOM 3440 C CA . THR A 1 430 ? -14.802 -9.741 1.376 1.00 92.69 430 THR A CA 1
ATOM 3441 C C . THR A 1 430 ? -15.076 -10.436 2.721 1.00 92.69 430 THR A C 1
ATOM 3443 O O . THR A 1 430 ? -15.798 -11.428 2.773 1.00 92.69 430 THR A O 1
ATOM 3446 N N . GLY A 1 431 ? -14.473 -9.977 3.812 1.00 88.75 431 GLY A N 1
ATOM 3447 C CA . GLY A 1 431 ? -14.554 -10.572 5.149 1.00 88.75 431 GLY A CA 1
ATOM 3448 C C . GLY A 1 431 ? -13.644 -11.786 5.386 1.00 88.75 431 GLY A C 1
ATOM 3449 O O . GLY A 1 431 ? -13.574 -12.280 6.507 1.00 88.75 431 GLY A O 1
ATOM 3450 N N . SER A 1 432 ? -12.924 -12.284 4.372 1.00 89.88 432 SER A N 1
ATOM 3451 C CA . SER A 1 432 ? -12.031 -13.446 4.523 1.00 89.88 432 SER A CA 1
ATOM 3452 C C . SER A 1 432 ? -10.650 -13.054 5.056 1.00 89.88 432 SER A C 1
ATOM 3454 O O . SER A 1 432 ? -10.060 -12.081 4.583 1.00 89.88 432 SER A O 1
ATOM 3456 N N . LYS A 1 433 ? -10.073 -13.836 5.979 1.00 84.38 433 LYS A N 1
ATOM 3457 C CA . LYS A 1 433 ? -8.738 -13.586 6.565 1.00 84.38 433 LYS A CA 1
ATOM 3458 C C . LYS A 1 433 ? -7.605 -13.623 5.524 1.00 84.38 433 LYS A C 1
ATOM 3460 O O . LYS A 1 433 ? -6.758 -12.733 5.500 1.00 84.38 433 LYS A O 1
ATOM 3465 N N . ASN A 1 434 ? -7.648 -14.569 4.582 1.00 80.06 434 ASN A N 1
ATOM 3466 C CA . ASN A 1 434 ? -6.566 -14.811 3.610 1.00 80.06 434 ASN A CA 1
ATOM 3467 C C . ASN A 1 434 ? -6.601 -13.882 2.375 1.00 80.06 434 ASN A C 1
ATOM 3469 O O . ASN A 1 434 ? -5.771 -13.995 1.476 1.00 80.06 434 ASN A O 1
ATOM 3473 N N . ALA A 1 435 ? -7.529 -12.923 2.313 1.00 85.31 435 ALA A N 1
ATOM 3474 C CA . ALA A 1 435 ? -7.772 -12.099 1.126 1.00 85.31 435 ALA A CA 1
ATOM 3475 C C . ALA A 1 435 ? -7.002 -10.758 1.090 1.00 85.31 435 ALA A C 1
ATOM 3477 O O . ALA A 1 435 ? -7.501 -9.751 0.589 1.00 85.31 435 ALA A O 1
ATOM 3478 N N . ILE A 1 436 ? -5.760 -10.715 1.594 1.00 83.00 436 ILE A N 1
ATOM 3479 C CA . ILE A 1 436 ? -4.913 -9.494 1.586 1.00 83.00 436 ILE A CA 1
ATOM 3480 C C . ILE A 1 436 ? -4.681 -8.965 0.155 1.00 83.00 436 ILE A C 1
ATOM 3482 O O . ILE A 1 436 ? -4.481 -7.767 -0.060 1.00 83.00 436 ILE A O 1
ATOM 3486 N N . TRP A 1 437 ? -4.738 -9.850 -0.840 1.00 87.50 437 TRP A N 1
ATOM 3487 C CA . TRP A 1 437 ? -4.566 -9.531 -2.255 1.00 87.50 437 TRP A CA 1
ATOM 3488 C C . TRP A 1 437 ? -5.636 -8.565 -2.807 1.00 87.50 437 TRP A C 1
ATOM 3490 O O . TRP A 1 437 ? -5.326 -7.825 -3.744 1.00 87.50 437 TRP A O 1
ATOM 3500 N N . LEU A 1 438 ? -6.835 -8.483 -2.201 1.00 88.75 438 LEU A N 1
ATOM 3501 C CA . LEU A 1 438 ? -7.939 -7.622 -2.659 1.00 88.75 438 LEU A CA 1
ATOM 3502 C C . LEU A 1 438 ? -7.508 -6.161 -2.827 1.00 88.75 438 LEU A C 1
ATOM 3504 O O . LEU A 1 438 ? -7.708 -5.570 -3.884 1.00 88.75 438 LEU A O 1
ATOM 3508 N N . PHE A 1 439 ? -6.827 -5.594 -1.828 1.00 83.81 439 PHE A N 1
ATOM 3509 C CA . PHE A 1 439 ? -6.355 -4.206 -1.870 1.00 83.81 439 PHE A CA 1
ATOM 3510 C C . PHE A 1 439 ? -5.349 -3.940 -3.007 1.00 83.81 439 PHE A C 1
ATOM 3512 O O . PHE A 1 439 ? -5.286 -2.835 -3.543 1.00 83.81 439 PHE A O 1
ATOM 3519 N N . ARG A 1 440 ? -4.554 -4.947 -3.401 1.00 83.81 440 ARG A N 1
ATOM 3520 C CA . ARG A 1 440 ? -3.609 -4.827 -4.527 1.00 83.81 440 ARG A CA 1
ATOM 3521 C C . ARG A 1 440 ? -4.320 -4.932 -5.875 1.00 83.81 440 ARG A C 1
ATOM 3523 O O . ARG A 1 440 ? -3.912 -4.273 -6.833 1.00 83.81 440 ARG A O 1
ATOM 3530 N N . PHE A 1 441 ? -5.357 -5.763 -5.944 1.00 88.81 441 PHE A N 1
ATOM 3531 C CA . PHE A 1 441 ? -6.099 -6.053 -7.163 1.00 88.81 441 PHE A CA 1
ATOM 3532 C C . PHE A 1 441 ? -7.095 -4.950 -7.536 1.00 88.81 441 PHE A C 1
ATOM 3534 O O . PHE A 1 441 ? -7.056 -4.492 -8.679 1.00 88.81 441 PHE A O 1
ATOM 3541 N N . THR A 1 442 ? -7.940 -4.480 -6.609 1.00 89.94 442 THR A N 1
ATOM 3542 C CA . THR A 1 442 ? -9.063 -3.573 -6.925 1.00 89.94 442 THR A CA 1
ATOM 3543 C C . THR A 1 442 ? -8.677 -2.264 -7.632 1.00 89.94 442 THR A C 1
ATOM 3545 O O . THR A 1 442 ? -9.452 -1.810 -8.478 1.00 89.94 442 THR A O 1
ATOM 3548 N N . PRO A 1 443 ? -7.479 -1.664 -7.448 1.00 89.19 443 PRO A N 1
ATOM 3549 C CA . PRO A 1 443 ? -7.041 -0.540 -8.280 1.00 89.19 443 PRO A CA 1
ATOM 3550 C C . PRO A 1 443 ? -6.950 -0.855 -9.784 1.00 89.19 443 PRO A C 1
ATOM 3552 O O . PRO A 1 443 ? -6.888 0.070 -10.590 1.00 89.19 443 PRO A O 1
ATOM 3555 N N . SER A 1 444 ? -6.901 -2.133 -10.174 1.00 90.25 444 SER A N 1
ATOM 3556 C CA . SER A 1 444 ? -6.906 -2.599 -11.572 1.00 90.25 444 SER A CA 1
ATOM 3557 C C . SER A 1 444 ? -8.294 -2.566 -12.206 1.00 90.25 444 SER A C 1
ATOM 3559 O O . SER A 1 444 ? -8.379 -2.411 -13.416 1.00 90.25 444 SER A O 1
ATOM 3561 N N . LEU A 1 445 ? -9.361 -2.656 -11.405 1.00 93.50 445 LEU A N 1
ATOM 3562 C CA . LEU A 1 445 ? -10.748 -2.593 -11.880 1.00 93.50 445 LEU A CA 1
ATOM 3563 C C . LEU A 1 445 ? -11.228 -1.160 -12.102 1.00 93.50 445 LEU A C 1
ATOM 3565 O O . LEU A 1 445 ? -12.076 -0.901 -12.949 1.00 93.50 445 LEU A O 1
ATOM 3569 N N . GLN A 1 446 ? -10.680 -0.204 -11.352 1.00 92.25 446 GLN A N 1
ATOM 3570 C CA . GLN A 1 446 ? -11.115 1.189 -11.420 1.00 92.25 446 GLN A CA 1
ATOM 3571 C C . GLN A 1 446 ? -11.086 1.813 -12.832 1.00 92.25 446 GLN A C 1
ATOM 3573 O O . GLN A 1 446 ? -12.002 2.576 -13.135 1.00 92.25 446 GLN A O 1
ATOM 3578 N N . PRO A 1 447 ? -10.069 1.567 -13.684 1.00 91.94 447 PRO A N 1
ATOM 3579 C CA . PRO A 1 447 ? -10.040 2.081 -15.053 1.00 91.94 447 PRO A CA 1
ATOM 3580 C C . PRO A 1 447 ? -11.104 1.479 -15.982 1.00 91.94 447 PRO A C 1
ATOM 3582 O O . PRO A 1 447 ? -11.395 2.087 -17.005 1.00 91.94 447 PRO A O 1
ATOM 3585 N N . MET A 1 448 ? -11.691 0.327 -15.630 1.00 93.56 448 MET A N 1
ATOM 3586 C CA . MET A 1 448 ? -12.734 -0.328 -16.430 1.00 93.56 448 MET A CA 1
ATOM 3587 C C . MET A 1 448 ? -14.104 0.331 -16.250 1.00 93.56 448 MET A C 1
ATOM 3589 O O . MET A 1 448 ? -14.892 0.344 -17.187 1.00 93.56 448 MET A O 1
ATOM 3593 N N . ILE A 1 449 ? -14.370 0.911 -15.071 1.00 93.19 449 ILE A N 1
ATOM 3594 C CA . ILE A 1 449 ? -15.677 1.464 -14.666 1.00 93.19 449 ILE A CA 1
ATOM 3595 C C . ILE A 1 449 ? -16.356 2.335 -15.743 1.00 93.19 449 ILE A C 1
ATOM 3597 O O . ILE A 1 449 ? -17.541 2.118 -15.974 1.00 93.19 449 ILE A O 1
ATOM 3601 N N . PRO A 1 450 ? -15.672 3.269 -16.442 1.00 91.19 450 PRO A N 1
ATOM 3602 C CA . PRO A 1 450 ? -16.297 4.091 -17.486 1.00 91.19 450 PRO A CA 1
ATOM 3603 C C . PRO A 1 450 ? -16.939 3.313 -18.645 1.00 91.19 450 PRO A C 1
ATOM 3605 O O . PRO A 1 450 ? -17.731 3.889 -19.385 1.00 91.19 450 PRO A O 1
ATOM 3608 N N . TYR A 1 451 ? -16.579 2.041 -18.824 1.00 89.06 451 TYR A N 1
ATOM 3609 C CA . TYR A 1 451 ? -16.993 1.195 -19.945 1.00 89.06 451 TYR A CA 1
ATOM 3610 C C . TYR A 1 451 ? -17.945 0.060 -19.535 1.00 89.06 451 TYR A C 1
ATOM 3612 O O . TYR A 1 451 ? -18.326 -0.752 -20.378 1.00 89.06 451 TYR A O 1
ATOM 3620 N N . VAL A 1 452 ? -18.305 -0.012 -18.253 1.00 90.50 452 VAL A N 1
ATOM 3621 C CA . VAL A 1 452 ? -19.199 -1.028 -17.688 1.00 90.50 452 VAL A CA 1
ATOM 3622 C C . VAL A 1 452 ? -20.630 -0.481 -17.647 1.00 90.50 452 VAL A C 1
ATOM 3624 O O . VAL A 1 452 ? -20.857 0.723 -17.520 1.00 90.50 452 VAL A O 1
ATOM 3627 N N . THR A 1 453 ? -21.605 -1.375 -17.777 1.00 89.50 453 THR A N 1
ATOM 3628 C CA . THR A 1 453 ? -23.033 -1.079 -17.608 1.00 89.50 453 THR A CA 1
ATOM 3629 C C . THR A 1 453 ? -23.391 -0.767 -16.148 1.00 89.50 453 THR A C 1
ATOM 3631 O O . THR A 1 453 ? -22.601 -0.962 -15.225 1.00 89.50 453 THR A O 1
ATOM 3634 N N . ILE A 1 454 ? -24.607 -0.265 -15.918 1.00 87.38 454 ILE A N 1
ATOM 3635 C CA . ILE A 1 454 ? -25.119 -0.009 -14.561 1.00 87.38 454 ILE A CA 1
ATOM 3636 C C . ILE A 1 454 ? -25.540 -1.301 -13.831 1.00 87.38 454 ILE A C 1
ATOM 3638 O O . ILE A 1 454 ? -25.644 -1.304 -12.604 1.00 87.38 454 ILE A O 1
ATOM 3642 N N . ASP A 1 455 ? -25.743 -2.391 -14.574 1.00 88.12 455 ASP A N 1
ATOM 3643 C CA . ASP A 1 455 ? -26.324 -3.661 -14.122 1.00 88.12 455 ASP A CA 1
ATOM 3644 C C . ASP A 1 455 ? -25.631 -4.289 -12.891 1.00 88.12 455 ASP A C 1
ATOM 3646 O O . ASP A 1 455 ? -26.341 -4.762 -12.000 1.00 88.12 455 ASP A O 1
ATOM 3650 N N . PRO A 1 456 ? -24.290 -4.219 -12.715 1.00 89.50 456 PRO A N 1
ATOM 3651 C CA . PRO A 1 456 ? -23.619 -4.807 -11.550 1.00 89.50 456 PRO A CA 1
ATOM 3652 C C . PRO A 1 456 ? -23.970 -4.171 -10.191 1.00 89.50 456 PRO A C 1
ATOM 3654 O O . PRO A 1 456 ? -23.530 -4.664 -9.146 1.00 89.50 456 PRO A O 1
ATOM 3657 N N . LEU A 1 457 ? -24.718 -3.060 -10.178 1.00 89.19 457 LEU A N 1
ATOM 3658 C CA . LEU A 1 457 ? -25.119 -2.359 -8.959 1.00 89.19 457 LEU A CA 1
ATOM 3659 C C . LEU A 1 457 ? -25.875 -3.274 -7.987 1.00 89.19 457 LEU A C 1
ATOM 3661 O O . LEU A 1 457 ? -25.524 -3.329 -6.806 1.00 89.19 457 LEU A O 1
ATOM 3665 N N . ASN A 1 458 ? -26.896 -3.969 -8.487 1.00 88.81 458 ASN A N 1
ATOM 3666 C CA . ASN A 1 458 ? -27.834 -4.718 -7.652 1.00 88.81 458 ASN A CA 1
ATOM 3667 C C . ASN A 1 458 ? -27.245 -6.053 -7.199 1.00 88.81 458 ASN A C 1
ATOM 3669 O O . ASN A 1 458 ? -27.321 -6.385 -6.019 1.00 88.81 458 ASN A O 1
ATOM 3673 N N . ASP A 1 459 ? -26.606 -6.772 -8.118 1.00 88.56 459 ASP A N 1
ATOM 3674 C CA . ASP A 1 459 ? -26.174 -8.149 -7.877 1.00 88.56 459 ASP A CA 1
ATOM 3675 C C . ASP A 1 459 ? -24.807 -8.243 -7.188 1.00 88.56 459 ASP A C 1
ATOM 3677 O O . ASP A 1 459 ? -24.494 -9.268 -6.581 1.00 88.56 459 ASP A O 1
ATOM 3681 N N . TYR A 1 460 ? -23.994 -7.177 -7.230 1.00 91.75 460 TYR A N 1
ATOM 3682 C CA . TYR A 1 460 ? -22.625 -7.214 -6.702 1.00 91.75 460 TYR A CA 1
ATOM 3683 C C . TYR A 1 460 ? -22.282 -6.039 -5.786 1.00 91.75 460 TYR A C 1
ATOM 3685 O O . TYR A 1 460 ? -21.929 -6.256 -4.625 1.00 91.75 460 TYR A O 1
ATOM 3693 N N . LEU A 1 461 ? -22.390 -4.788 -6.254 1.00 94.00 461 LEU A N 1
ATOM 3694 C CA . LEU A 1 461 ? -21.948 -3.632 -5.455 1.00 94.00 461 LEU A CA 1
ATOM 3695 C C . LEU A 1 461 ? -22.761 -3.479 -4.162 1.00 94.00 461 LEU A C 1
ATOM 3697 O O . LEU A 1 461 ? -22.184 -3.268 -3.091 1.00 94.00 461 LEU A O 1
ATOM 3701 N N . LEU A 1 462 ? -24.087 -3.609 -4.239 1.00 94.44 462 LEU A N 1
ATOM 3702 C CA . LEU A 1 462 ? -24.958 -3.513 -3.072 1.00 94.44 462 LEU A CA 1
ATOM 3703 C C . LEU A 1 462 ? -24.720 -4.662 -2.063 1.00 94.44 462 LEU A C 1
ATOM 3705 O O . LEU A 1 462 ? -24.535 -4.361 -0.879 1.00 94.44 462 LEU A O 1
ATOM 3709 N N . PRO A 1 463 ? -24.637 -5.946 -2.470 1.00 94.94 463 PRO A N 1
ATOM 3710 C CA . PRO A 1 463 ? -24.260 -7.043 -1.578 1.00 94.94 463 PRO A CA 1
ATOM 3711 C C . PRO A 1 463 ? -22.903 -6.864 -0.891 1.00 94.94 463 PRO A C 1
ATOM 3713 O O . PRO A 1 463 ? -22.804 -7.121 0.312 1.00 94.94 463 PRO A O 1
ATOM 3716 N N . ILE A 1 464 ? -21.876 -6.377 -1.603 1.00 96.00 464 ILE A N 1
ATOM 3717 C CA . ILE A 1 464 ? -20.560 -6.088 -1.005 1.00 96.00 464 ILE A CA 1
ATOM 3718 C C . ILE A 1 464 ? -20.692 -5.000 0.069 1.00 96.00 464 ILE A C 1
ATOM 3720 O O . ILE A 1 464 ? -20.214 -5.182 1.191 1.00 96.00 464 ILE A O 1
ATOM 3724 N N . ALA A 1 465 ? -21.392 -3.900 -0.231 1.00 97.19 465 ALA A N 1
ATOM 3725 C CA . ALA A 1 465 ? -21.633 -2.824 0.731 1.00 97.19 465 ALA A CA 1
ATOM 3726 C C . ALA A 1 465 ? -22.384 -3.323 1.981 1.00 97.19 465 ALA A C 1
ATOM 3728 O O . ALA A 1 465 ? -22.014 -2.987 3.106 1.00 97.19 465 ALA A O 1
ATOM 3729 N N . ALA A 1 466 ? -23.398 -4.173 1.798 1.00 96.25 466 ALA A N 1
ATOM 3730 C CA . ALA A 1 466 ? -24.155 -4.775 2.893 1.00 96.25 466 ALA A CA 1
ATOM 3731 C C . ALA A 1 466 ? -23.321 -5.762 3.732 1.00 96.25 466 ALA A C 1
ATOM 3733 O O . ALA A 1 466 ? -23.552 -5.902 4.935 1.00 96.25 466 ALA A O 1
ATOM 3734 N N . LYS A 1 467 ? -22.356 -6.459 3.118 1.00 95.75 467 LYS A N 1
ATOM 3735 C CA . LYS A 1 467 ? -21.414 -7.347 3.815 1.00 95.75 467 LYS A CA 1
ATOM 3736 C C . LYS A 1 467 ? -20.421 -6.540 4.656 1.00 95.75 467 LYS A C 1
ATOM 3738 O O . LYS A 1 467 ? -20.274 -6.834 5.836 1.00 95.75 467 LYS A O 1
ATOM 3743 N N . ILE A 1 468 ? -19.843 -5.471 4.098 1.00 96.00 468 ILE A N 1
ATOM 3744 C CA . ILE A 1 468 ? -18.960 -4.544 4.832 1.00 96.00 468 ILE A CA 1
ATOM 3745 C C . ILE A 1 468 ? -19.700 -3.892 6.003 1.00 96.00 468 ILE A C 1
ATOM 3747 O O . ILE A 1 468 ? -19.146 -3.810 7.095 1.00 96.00 468 ILE A O 1
ATOM 3751 N N . ARG A 1 469 ? -20.962 -3.484 5.814 1.00 96.06 469 ARG A N 1
ATOM 3752 C CA . ARG A 1 469 ? -21.801 -2.977 6.908 1.00 96.06 469 ARG A CA 1
ATOM 3753 C C . ARG A 1 469 ? -21.931 -3.989 8.045 1.00 96.06 469 ARG A C 1
ATOM 3755 O O . ARG A 1 469 ? -21.676 -3.630 9.189 1.00 96.06 469 ARG A O 1
ATOM 3762 N N . ARG A 1 470 ? -22.295 -5.240 7.740 1.00 96.00 470 ARG A N 1
ATOM 3763 C CA . ARG A 1 470 ? -22.416 -6.307 8.750 1.00 96.00 470 ARG A CA 1
ATOM 3764 C C . ARG A 1 470 ? -21.094 -6.555 9.478 1.00 96.00 470 ARG A C 1
ATOM 3766 O O . ARG A 1 470 ? -21.088 -6.682 10.697 1.00 96.00 470 ARG A O 1
ATOM 3773 N N . SER A 1 471 ? -19.977 -6.565 8.750 1.00 93.75 471 SER A N 1
ATOM 3774 C CA . SER A 1 471 ? -18.642 -6.673 9.349 1.00 93.75 471 SER A CA 1
ATOM 3775 C C . SER A 1 471 ? -18.303 -5.477 10.244 1.00 93.75 471 SER A C 1
ATOM 3777 O O . SER A 1 471 ? -17.707 -5.677 11.295 1.00 93.75 471 SER A O 1
ATOM 3779 N N . ALA A 1 472 ? -18.708 -4.255 9.881 1.00 93.75 472 ALA A N 1
ATOM 3780 C CA . ALA A 1 472 ? -18.517 -3.069 10.716 1.00 93.75 472 ALA A CA 1
ATOM 3781 C C . ALA A 1 472 ? -19.341 -3.124 12.010 1.00 93.75 472 ALA A C 1
ATOM 3783 O O . ALA A 1 472 ? -18.818 -2.821 13.077 1.00 93.75 472 ALA A O 1
ATOM 3784 N N . GLU A 1 473 ? -20.605 -3.547 11.928 1.00 94.38 473 GLU A N 1
ATOM 3785 C CA . GLU A 1 473 ? -21.480 -3.737 13.094 1.00 94.38 473 GLU A CA 1
ATOM 3786 C C . GLU A 1 473 ? -20.922 -4.815 14.045 1.00 94.38 473 GLU A C 1
ATOM 3788 O O . GLU A 1 473 ? -20.908 -4.619 15.260 1.00 94.38 473 GLU A O 1
ATOM 3793 N N . GLN A 1 474 ? -20.411 -5.928 13.504 1.00 91.94 474 GLN A N 1
ATOM 3794 C CA . GLN A 1 474 ? -19.774 -6.983 14.298 1.00 91.94 474 GLN A CA 1
ATOM 3795 C C . GLN A 1 474 ? -18.473 -6.505 14.959 1.00 91.94 474 GLN A C 1
ATOM 3797 O O . GLN A 1 474 ? -18.314 -6.674 16.166 1.00 91.94 474 GLN A O 1
ATOM 3802 N N . ALA A 1 475 ? -17.581 -5.870 14.194 1.00 88.50 475 ALA A N 1
ATOM 3803 C CA . ALA A 1 475 ? -16.314 -5.347 14.704 1.00 88.50 475 ALA A CA 1
ATOM 3804 C C . ALA A 1 475 ? -16.533 -4.316 15.823 1.00 88.50 475 ALA A C 1
ATOM 3806 O O . ALA A 1 475 ? -15.857 -4.347 16.848 1.00 88.50 475 ALA A O 1
ATOM 3807 N N . PHE A 1 476 ? -17.536 -3.446 15.669 1.00 88.81 476 PHE A N 1
ATOM 3808 C CA . PHE A 1 476 ? -17.917 -2.480 16.698 1.00 88.81 476 PHE A CA 1
ATOM 3809 C C . PHE A 1 476 ? -18.413 -3.148 17.980 1.00 88.81 476 PHE A C 1
ATOM 3811 O O . PHE A 1 476 ? -18.047 -2.737 19.080 1.00 88.81 476 PHE A O 1
ATOM 3818 N N . LYS A 1 477 ? -19.218 -4.209 17.852 1.00 90.19 477 LYS A N 1
ATOM 3819 C CA . LYS A 1 477 ? -19.712 -4.974 19.000 1.00 90.19 477 LYS A CA 1
ATOM 3820 C C . LYS A 1 477 ? -18.569 -5.639 19.773 1.00 90.19 477 LYS A C 1
ATOM 3822 O O . LYS A 1 477 ? -18.581 -5.613 21.002 1.00 90.19 477 LYS A O 1
ATOM 3827 N N . GLU A 1 478 ? -17.582 -6.204 19.080 1.00 85.88 478 GLU A N 1
ATOM 3828 C CA . GLU A 1 478 ? -16.399 -6.786 19.726 1.00 85.88 478 GLU A CA 1
ATOM 3829 C C . GLU A 1 478 ? -15.472 -5.714 20.327 1.00 85.88 478 GLU A C 1
ATOM 3831 O O . GLU A 1 478 ? -14.947 -5.915 21.423 1.00 85.88 478 GLU A O 1
ATOM 3836 N N . GLU A 1 479 ? -15.332 -4.541 19.696 1.00 84.38 479 GLU A N 1
ATOM 3837 C CA . GLU A 1 479 ? -14.633 -3.385 20.284 1.00 84.38 479 GLU A CA 1
ATOM 3838 C C . GLU A 1 479 ? -15.321 -2.915 21.579 1.00 84.38 479 GLU A C 1
ATOM 3840 O O . GLU A 1 479 ? -14.662 -2.668 22.593 1.00 84.38 479 GLU A O 1
ATOM 3845 N N . GLU A 1 480 ? -16.653 -2.844 21.594 1.00 84.69 480 GLU A N 1
ATOM 3846 C CA . GLU A 1 480 ? -17.417 -2.480 22.787 1.00 84.69 480 GLU A CA 1
ATOM 3847 C C . GLU A 1 480 ? -17.353 -3.561 23.877 1.00 84.69 480 GLU A C 1
ATOM 3849 O O . GLU A 1 480 ? -17.263 -3.238 25.069 1.00 84.69 480 GLU A O 1
ATOM 3854 N N . ARG A 1 481 ? -17.318 -4.843 23.494 1.00 83.94 481 ARG A N 1
ATOM 3855 C CA . ARG A 1 481 ? -17.084 -5.955 24.425 1.00 83.94 481 ARG A CA 1
ATOM 3856 C C . ARG A 1 481 ? -15.699 -5.866 25.056 1.00 83.94 481 ARG A C 1
ATOM 3858 O O . ARG A 1 481 ? -15.596 -5.991 26.271 1.00 83.94 481 ARG A O 1
ATOM 3865 N N . LEU A 1 482 ? -14.663 -5.556 24.275 1.00 82.88 482 LEU A N 1
ATOM 3866 C CA . LEU A 1 482 ? -13.315 -5.326 24.794 1.00 82.88 482 LEU A CA 1
ATOM 3867 C C . LEU A 1 482 ? -13.274 -4.131 25.757 1.00 82.88 482 LEU A C 1
ATOM 3869 O O . LEU A 1 482 ? -12.622 -4.195 26.797 1.00 82.88 482 LEU A O 1
ATOM 3873 N N . ARG A 1 483 ? -14.005 -3.054 25.443 1.00 81.31 483 ARG A N 1
ATOM 3874 C CA . ARG A 1 483 ? -14.108 -1.865 26.303 1.00 81.31 483 ARG A CA 1
ATOM 3875 C C . ARG A 1 483 ? -14.805 -2.156 27.634 1.00 81.31 483 ARG A C 1
ATOM 3877 O O . ARG A 1 483 ? -14.423 -1.585 28.650 1.00 81.31 483 ARG A O 1
ATOM 3884 N N . THR A 1 484 ? -15.844 -2.987 27.621 1.00 84.81 484 THR A N 1
ATOM 3885 C CA . THR A 1 484 ? -16.668 -3.289 28.806 1.00 84.81 484 THR A CA 1
ATOM 3886 C C . THR A 1 484 ? -16.130 -4.461 29.630 1.00 84.81 484 THR A C 1
ATOM 3888 O O . THR A 1 484 ? -16.271 -4.450 30.848 1.00 84.81 484 THR A O 1
ATOM 3891 N N . HIS A 1 485 ? -15.487 -5.442 28.992 1.00 84.31 485 HIS A N 1
ATOM 3892 C CA . HIS A 1 485 ? -15.013 -6.689 29.602 1.00 84.31 485 HIS A CA 1
ATOM 3893 C C . HIS A 1 485 ? -13.594 -7.062 29.105 1.00 84.31 485 HIS A C 1
ATOM 3895 O O . HIS A 1 485 ? -13.422 -8.088 28.428 1.00 84.31 485 HIS A O 1
ATOM 3901 N N . PRO A 1 486 ? -12.560 -6.262 29.438 1.00 79.56 486 PRO A N 1
ATOM 3902 C CA . PRO A 1 486 ? -11.201 -6.435 28.911 1.00 79.56 486 PRO A CA 1
ATOM 3903 C C . PRO A 1 486 ? -10.529 -7.745 29.351 1.00 79.56 486 PRO A C 1
ATOM 3905 O O . PRO A 1 486 ? -9.753 -8.315 28.596 1.00 79.56 486 PRO A O 1
ATOM 3908 N N . GLU A 1 487 ? -10.875 -8.264 30.530 1.00 77.69 487 GLU A N 1
ATOM 3909 C CA . GLU A 1 487 ? -10.326 -9.505 31.108 1.00 77.69 487 GLU A CA 1
ATOM 3910 C C . GLU A 1 487 ? -10.686 -10.768 30.293 1.00 77.69 487 GLU A C 1
ATOM 3912 O O . GLU A 1 487 ? -9.983 -11.772 30.341 1.00 77.69 487 GLU A O 1
ATOM 3917 N N . THR A 1 488 ? -11.795 -10.733 29.543 1.00 79.94 488 THR A N 1
ATOM 3918 C CA . THR A 1 488 ? -12.370 -11.910 28.849 1.00 79.94 488 THR A CA 1
ATOM 3919 C C . THR A 1 488 ? -12.272 -11.838 27.327 1.00 79.94 488 THR A C 1
ATOM 3921 O O . THR A 1 488 ? -12.676 -12.768 26.623 1.00 79.94 488 THR A O 1
ATOM 3924 N N . THR A 1 489 ? -11.780 -10.719 26.798 1.00 77.06 489 THR A N 1
ATOM 3925 C CA . THR A 1 489 ? -11.791 -10.431 25.364 1.00 77.06 489 THR A CA 1
ATOM 3926 C C . THR A 1 489 ? -10.363 -10.420 24.837 1.00 77.06 489 THR A C 1
ATOM 3928 O O . THR A 1 489 ? -9.530 -9.657 25.317 1.00 77.06 489 THR A O 1
ATOM 3931 N N . ASP A 1 490 ? -10.070 -11.254 23.835 1.00 83.50 490 ASP A N 1
ATOM 3932 C CA . ASP A 1 490 ? -8.752 -11.266 23.198 1.00 83.50 490 ASP A CA 1
ATOM 3933 C C . ASP A 1 490 ? -8.560 -10.003 22.351 1.00 83.50 490 ASP A C 1
ATOM 3935 O O . ASP A 1 490 ? -9.104 -9.865 21.254 1.00 83.50 490 ASP A O 1
ATOM 3939 N N . GLU A 1 491 ? -7.740 -9.085 22.861 1.00 81.25 491 GLU A N 1
ATOM 3940 C CA . GLU A 1 491 ? -7.352 -7.860 22.165 1.00 81.25 491 GLU A CA 1
ATOM 3941 C C . GLU A 1 491 ? -6.805 -8.125 20.752 1.00 81.25 491 GLU A C 1
ATOM 3943 O O . GLU A 1 491 ? -7.025 -7.316 19.851 1.00 81.25 491 GLU A O 1
ATOM 3948 N N . ASN A 1 492 ? -6.088 -9.235 20.529 1.00 81.12 492 ASN A N 1
ATOM 3949 C CA . ASN A 1 492 ? -5.504 -9.527 19.219 1.00 81.12 492 ASN A CA 1
ATOM 3950 C C . ASN A 1 492 ? -6.567 -9.926 18.195 1.00 81.12 492 ASN A C 1
ATOM 3952 O O . ASN A 1 492 ? -6.441 -9.543 17.032 1.00 81.12 492 ASN A O 1
ATOM 3956 N N . ALA A 1 493 ? -7.605 -10.649 18.622 1.00 82.31 493 ALA A N 1
ATOM 3957 C CA . ALA A 1 493 ? -8.719 -11.033 17.763 1.00 82.31 493 ALA A CA 1
ATOM 3958 C C . ALA A 1 493 ? -9.493 -9.798 17.277 1.00 82.31 493 ALA A C 1
ATOM 3960 O O . ALA A 1 493 ? -9.738 -9.666 16.080 1.00 82.31 493 ALA A O 1
ATOM 3961 N N . VAL A 1 494 ? -9.769 -8.841 18.173 1.00 82.38 494 VAL A N 1
ATOM 3962 C CA . VAL A 1 494 ? -10.432 -7.569 17.821 1.00 82.38 494 VAL A CA 1
ATOM 3963 C C . VAL A 1 494 ? -9.595 -6.765 16.820 1.00 82.38 494 VAL A C 1
ATOM 3965 O O . VAL A 1 494 ? -10.115 -6.259 15.828 1.00 82.38 494 VAL A O 1
ATOM 3968 N N . ILE A 1 495 ? -8.276 -6.682 17.026 1.00 79.44 495 ILE A N 1
ATOM 3969 C CA . ILE A 1 495 ? -7.368 -5.997 16.088 1.00 79.44 495 ILE A CA 1
ATOM 3970 C C . ILE A 1 495 ? -7.351 -6.699 14.721 1.00 79.44 495 ILE A C 1
ATOM 3972 O O . ILE A 1 495 ? -7.312 -6.035 13.682 1.00 79.44 495 ILE A O 1
ATOM 3976 N N . GLU A 1 496 ? -7.362 -8.033 14.697 1.00 82.44 496 GLU A N 1
ATOM 3977 C CA . GLU A 1 496 ? -7.394 -8.807 13.456 1.00 82.44 496 GLU A CA 1
ATOM 3978 C C . GLU A 1 496 ? -8.696 -8.552 12.680 1.00 82.44 496 GLU A C 1
ATOM 3980 O O . GLU A 1 496 ? -8.633 -8.212 11.496 1.00 82.44 496 GLU A O 1
ATOM 3985 N N . GLU A 1 497 ? -9.856 -8.627 13.337 1.00 83.31 497 GLU A N 1
ATOM 3986 C CA . GLU A 1 497 ? -11.162 -8.334 12.730 1.00 83.31 497 GLU A CA 1
ATOM 3987 C C . GLU A 1 497 ? -11.240 -6.899 12.196 1.00 83.31 497 GLU A C 1
ATOM 3989 O O . GLU A 1 497 ? -11.627 -6.685 11.041 1.00 83.31 497 GLU A O 1
ATOM 3994 N N . ASN A 1 498 ? -10.761 -5.924 12.974 1.00 85.25 498 ASN A N 1
ATOM 3995 C CA . ASN A 1 498 ? -10.667 -4.533 12.538 1.00 85.25 498 ASN A CA 1
ATOM 3996 C C . ASN A 1 498 ? -9.782 -4.399 11.293 1.00 85.25 498 ASN A C 1
ATOM 3998 O O . ASN A 1 498 ? -10.148 -3.712 10.341 1.00 85.25 498 ASN A O 1
ATOM 4002 N N . SER A 1 499 ? -8.640 -5.092 11.243 1.00 85.50 499 SER A N 1
ATOM 4003 C CA . SER A 1 499 ? -7.736 -5.035 10.090 1.00 85.50 499 SER A CA 1
ATOM 4004 C C . SER A 1 499 ? -8.367 -5.580 8.800 1.00 85.50 499 SER A C 1
ATOM 4006 O O . SER A 1 499 ? -8.117 -5.037 7.718 1.00 85.50 499 SER A O 1
ATOM 4008 N N . ILE A 1 500 ? -9.220 -6.606 8.908 1.00 87.06 500 ILE A N 1
ATOM 4009 C CA . ILE A 1 500 ? -9.980 -7.174 7.785 1.00 87.06 500 ILE A CA 1
ATOM 4010 C C . ILE A 1 500 ? -11.013 -6.159 7.300 1.00 87.06 500 ILE A C 1
ATOM 4012 O O . ILE A 1 500 ? -11.067 -5.873 6.103 1.00 87.06 500 ILE A O 1
ATOM 4016 N N . LEU A 1 501 ? -11.762 -5.550 8.225 1.00 89.94 501 LEU A N 1
ATOM 4017 C CA . LEU A 1 501 ? -12.733 -4.507 7.903 1.00 89.94 501 LEU A CA 1
ATOM 4018 C C . LEU A 1 501 ? -12.072 -3.322 7.187 1.00 89.94 501 LEU A C 1
ATOM 4020 O O . LEU A 1 501 ? -12.554 -2.887 6.139 1.00 89.94 501 LEU A O 1
ATOM 4024 N N . VAL A 1 502 ? -10.945 -2.819 7.708 1.00 88.81 502 VAL A N 1
ATOM 4025 C CA . VAL A 1 502 ? -10.219 -1.709 7.075 1.00 88.81 502 VAL A CA 1
ATOM 4026 C C . VAL A 1 502 ? -9.745 -2.104 5.678 1.00 88.81 502 VAL A C 1
ATOM 4028 O O . VAL A 1 502 ? -9.949 -1.347 4.730 1.00 88.81 502 VAL A O 1
ATOM 4031 N N . ARG A 1 503 ? -9.158 -3.294 5.507 1.00 90.00 503 ARG A N 1
ATOM 4032 C CA . ARG A 1 503 ? -8.754 -3.785 4.181 1.00 90.00 503 ARG A CA 1
ATOM 4033 C C . ARG A 1 503 ? -9.930 -3.772 3.203 1.00 90.00 503 ARG A C 1
ATOM 4035 O O . ARG A 1 503 ? -9.776 -3.277 2.086 1.00 90.00 503 ARG A O 1
ATOM 4042 N N . ASP A 1 504 ? -11.081 -4.294 3.611 1.00 92.06 504 ASP A N 1
ATOM 4043 C CA . ASP A 1 504 ? -12.246 -4.426 2.740 1.00 92.06 504 ASP A CA 1
ATOM 4044 C C . ASP A 1 504 ? -12.818 -3.063 2.347 1.00 92.06 504 ASP A C 1
ATOM 4046 O O . ASP A 1 504 ? -13.031 -2.816 1.157 1.00 92.06 504 ASP A O 1
ATOM 4050 N N . ILE A 1 505 ? -12.928 -2.131 3.301 1.00 92.12 505 ILE A N 1
ATOM 4051 C CA . ILE A 1 505 ? -13.294 -0.730 3.047 1.00 92.12 505 ILE A CA 1
ATOM 4052 C C . ILE A 1 505 ? -12.340 -0.101 2.024 1.00 92.12 505 ILE A C 1
ATOM 4054 O O . ILE A 1 505 ? -12.784 0.445 1.013 1.00 92.12 505 ILE A O 1
ATOM 4058 N N . TYR A 1 506 ? -11.026 -0.206 2.239 1.00 90.50 506 TYR A N 1
ATOM 4059 C CA . TYR A 1 506 ? -10.025 0.393 1.350 1.00 90.50 506 TYR A CA 1
ATOM 4060 C C . TYR A 1 506 ? -9.913 -0.316 -0.007 1.00 90.50 506 TYR A C 1
ATOM 4062 O O . TYR A 1 506 ? -9.418 0.282 -0.963 1.00 90.50 506 TYR A O 1
ATOM 4070 N N . SER A 1 507 ? -10.392 -1.556 -0.124 1.00 91.00 507 SER A N 1
ATOM 4071 C CA . SER A 1 507 ? -10.476 -2.269 -1.399 1.00 91.00 507 SER A CA 1
ATOM 4072 C C . SER A 1 507 ? -11.715 -1.865 -2.211 1.00 91.00 507 SER A C 1
ATOM 4074 O O . SER A 1 507 ? -11.596 -1.632 -3.417 1.00 91.00 507 SER A O 1
ATOM 4076 N N . PHE A 1 508 ? -12.876 -1.723 -1.559 1.00 95.19 508 PHE A N 1
ATOM 4077 C CA . PHE A 1 508 ? -14.176 -1.536 -2.207 1.00 95.19 508 PHE A CA 1
ATOM 4078 C C . PHE A 1 508 ? -14.572 -0.064 -2.380 1.00 95.19 508 PHE A C 1
ATOM 4080 O O . PHE A 1 508 ? -15.043 0.325 -3.448 1.00 95.19 508 PHE A O 1
ATOM 4087 N N . TYR A 1 509 ? -14.356 0.795 -1.379 1.00 94.88 509 TYR A N 1
ATOM 4088 C CA . TYR A 1 509 ? -14.845 2.182 -1.413 1.00 94.88 509 TYR A CA 1
ATOM 4089 C C . TYR A 1 509 ? -14.266 3.001 -2.575 1.00 94.88 509 TYR A C 1
ATOM 4091 O O . TYR A 1 509 ? -15.015 3.769 -3.179 1.00 94.88 509 TYR A O 1
ATOM 4099 N N . PRO A 1 510 ? -12.989 2.836 -2.975 1.00 93.81 510 PRO A N 1
ATOM 4100 C CA . PRO A 1 510 ? -12.478 3.482 -4.182 1.00 93.81 510 PRO A CA 1
ATOM 4101 C C . PRO A 1 510 ? -13.204 3.072 -5.475 1.00 93.81 510 PRO A C 1
ATOM 4103 O O . PRO A 1 510 ? -13.366 3.908 -6.366 1.00 93.81 510 PRO A O 1
ATOM 4106 N N . LEU A 1 511 ? -13.654 1.812 -5.585 1.00 94.25 511 LEU A N 1
ATOM 4107 C CA . LEU A 1 511 ? -14.489 1.355 -6.704 1.00 94.25 511 LEU A CA 1
ATOM 4108 C C . LEU A 1 511 ? -15.860 2.022 -6.640 1.00 94.25 511 LEU A C 1
ATOM 4110 O O . LEU A 1 511 ? -16.313 2.595 -7.629 1.00 94.25 511 LEU A O 1
ATOM 4114 N N . LEU A 1 512 ? -16.471 2.021 -5.453 1.00 95.38 512 LEU A N 1
ATOM 4115 C CA . LEU A 1 512 ? -17.793 2.591 -5.239 1.00 95.38 512 LEU A CA 1
ATOM 4116 C C . LEU A 1 512 ? -17.841 4.098 -5.517 1.00 95.38 512 LEU A C 1
ATOM 4118 O O . LEU A 1 512 ? -18.790 4.576 -6.133 1.00 95.38 512 LEU A O 1
ATOM 4122 N N . ILE A 1 513 ? -16.808 4.844 -5.114 1.00 94.44 513 ILE A N 1
ATOM 4123 C CA . ILE A 1 513 ? -16.672 6.282 -5.388 1.00 94.44 513 ILE A CA 1
ATOM 4124 C C . ILE A 1 513 ? -16.674 6.539 -6.895 1.00 94.44 513 ILE A C 1
ATOM 4126 O O . ILE A 1 513 ? -17.456 7.359 -7.371 1.00 94.44 513 ILE A O 1
ATOM 4130 N N . LYS A 1 514 ? -15.832 5.823 -7.650 1.00 94.19 514 LYS A N 1
ATOM 4131 C CA . LYS A 1 514 ? -15.740 5.994 -9.107 1.00 94.19 514 LYS A CA 1
ATOM 4132 C C . LYS A 1 514 ? -17.023 5.579 -9.824 1.00 94.19 514 LYS A C 1
ATOM 4134 O O . LYS A 1 514 ? -17.454 6.283 -10.731 1.00 94.19 514 LYS A O 1
ATOM 4139 N N . PHE A 1 515 ? -17.644 4.479 -9.401 1.00 93.94 515 PHE A N 1
ATOM 4140 C CA . PHE A 1 515 ? -18.915 4.017 -9.961 1.00 93.94 515 PHE A CA 1
ATOM 4141 C C . PHE A 1 515 ? -20.047 5.016 -9.684 1.00 93.94 515 PHE A C 1
ATOM 4143 O O . PHE A 1 515 ? -20.808 5.377 -10.580 1.00 93.94 515 PHE A O 1
ATOM 4150 N N . THR A 1 516 ? -20.094 5.550 -8.460 1.00 93.38 516 THR A N 1
ATOM 4151 C CA . THR A 1 516 ? -21.030 6.614 -8.079 1.00 93.38 516 THR A CA 1
ATOM 4152 C C . THR A 1 516 ? -20.827 7.850 -8.941 1.00 93.38 516 THR A C 1
ATOM 4154 O O . THR A 1 516 ? -21.799 8.379 -9.463 1.00 93.38 516 THR A O 1
ATOM 4157 N N . ASP A 1 517 ? -19.589 8.305 -9.138 1.00 93.25 517 ASP A N 1
ATOM 4158 C CA . ASP A 1 517 ? -19.302 9.492 -9.950 1.00 93.25 517 ASP A CA 1
ATOM 4159 C C . ASP A 1 517 ? -19.786 9.368 -11.392 1.00 93.25 517 ASP A C 1
ATOM 4161 O O . ASP A 1 517 ? -20.316 10.337 -11.940 1.00 93.25 517 ASP A O 1
ATOM 4165 N N . LEU A 1 518 ? -19.657 8.176 -11.978 1.00 92.88 518 LEU A N 1
ATOM 4166 C CA . LEU A 1 518 ? -20.124 7.893 -13.330 1.00 92.88 518 LEU A CA 1
ATOM 4167 C C . LEU A 1 518 ? -21.656 7.968 -13.436 1.00 92.88 518 LEU A C 1
ATOM 4169 O O . LEU A 1 518 ? -22.186 8.584 -14.361 1.00 92.88 518 LEU A O 1
ATOM 4173 N N . HIS A 1 519 ? -22.380 7.379 -12.479 1.00 91.25 519 HIS A N 1
ATOM 4174 C CA . HIS A 1 519 ? -23.837 7.221 -12.563 1.00 91.25 519 HIS A CA 1
ATOM 4175 C C . HIS A 1 519 ? -24.646 8.247 -11.756 1.00 91.25 519 HIS A C 1
ATOM 4177 O O . HIS A 1 519 ? -25.871 8.289 -11.870 1.00 91.25 519 HIS A O 1
ATOM 4183 N N . LYS A 1 520 ? -23.999 9.137 -10.995 1.00 90.31 520 LYS A N 1
ATOM 4184 C CA . LYS A 1 520 ? -24.656 10.109 -10.101 1.00 90.31 520 LYS A CA 1
ATOM 4185 C C . LYS A 1 520 ? -25.744 10.928 -10.786 1.00 90.31 520 LYS A C 1
ATOM 4187 O O . LYS A 1 520 ? -26.834 11.080 -10.244 1.00 90.31 520 LYS A O 1
ATOM 4192 N N . ALA A 1 521 ? -25.475 11.450 -11.982 1.00 88.69 521 ALA A N 1
ATOM 4193 C CA . ALA A 1 521 ? -26.458 12.244 -12.720 1.00 88.69 521 ALA A CA 1
ATOM 4194 C C . ALA A 1 521 ? -27.700 11.421 -13.110 1.00 88.69 521 ALA A C 1
ATOM 4196 O O . ALA A 1 521 ? -28.809 11.953 -13.125 1.00 88.69 521 ALA A O 1
ATOM 4197 N N . HIS A 1 522 ? -27.521 10.130 -13.406 1.00 88.44 522 HIS A N 1
ATOM 4198 C CA . HIS A 1 522 ? -28.616 9.208 -13.687 1.00 88.44 522 HIS A CA 1
ATOM 4199 C C . HIS A 1 522 ? -29.415 8.901 -12.415 1.00 88.44 522 HIS A C 1
ATOM 4201 O O . HIS A 1 522 ? -30.631 9.065 -12.424 1.00 88.44 522 HIS A O 1
ATOM 4207 N N . TRP A 1 523 ? -28.741 8.559 -11.313 1.00 88.81 523 TRP A N 1
ATOM 4208 C CA . TRP A 1 523 ? -29.376 8.245 -10.024 1.00 88.81 523 TRP A CA 1
ATOM 4209 C C . TRP A 1 523 ? -30.166 9.419 -9.439 1.00 88.81 523 TRP A C 1
ATOM 4211 O O . TRP A 1 523 ? -31.213 9.222 -8.831 1.00 88.81 523 TRP A O 1
ATOM 4221 N N . LEU A 1 524 ? -29.715 10.658 -9.664 1.00 85.94 524 LEU A N 1
ATOM 4222 C CA . LEU A 1 524 ? -30.458 11.847 -9.238 1.00 85.94 524 LEU A CA 1
ATOM 4223 C C . LEU A 1 524 ? -31.729 12.083 -10.072 1.00 85.94 524 LEU A C 1
ATOM 4225 O O . LEU A 1 524 ? -32.731 12.556 -9.542 1.00 85.94 524 LEU A O 1
ATOM 4229 N N . LYS A 1 525 ? -31.710 11.743 -11.369 1.00 84.12 525 LYS A N 1
ATOM 4230 C CA . LYS A 1 525 ? -32.882 11.857 -12.258 1.00 84.12 525 LYS A CA 1
ATOM 4231 C C . LYS A 1 525 ? -33.868 10.699 -12.088 1.00 84.12 525 LYS A C 1
ATOM 4233 O O . LYS A 1 525 ? -35.069 10.897 -12.251 1.00 84.12 525 LYS A O 1
ATOM 4238 N N . LYS A 1 526 ? -33.358 9.499 -11.813 1.00 81.50 526 LYS A N 1
ATOM 4239 C CA . LYS A 1 526 ? -34.110 8.255 -11.626 1.00 81.50 526 LYS A CA 1
ATOM 4240 C C . LYS A 1 526 ? -33.649 7.585 -10.323 1.00 81.50 526 LYS A C 1
ATOM 4242 O O . LYS A 1 526 ? -32.791 6.704 -10.377 1.00 81.50 526 LYS A O 1
ATOM 4247 N N . PRO A 1 527 ? -34.165 8.025 -9.162 1.00 80.56 527 PRO A N 1
ATOM 4248 C CA . PRO A 1 527 ? -33.838 7.394 -7.889 1.00 80.56 527 PRO A CA 1
ATOM 4249 C C . PRO A 1 527 ? -34.391 5.965 -7.844 1.00 80.56 527 PRO A C 1
ATOM 4251 O O . PRO A 1 527 ? -35.468 5.697 -8.378 1.00 80.56 527 PRO A O 1
ATOM 4254 N N . SER A 1 528 ? -33.663 5.060 -7.192 1.00 83.56 528 SER A N 1
ATOM 4255 C CA . SER A 1 528 ? -34.055 3.656 -7.020 1.00 83.56 528 SER A CA 1
ATOM 4256 C C . SER A 1 528 ? -33.910 3.221 -5.557 1.00 83.56 528 SER A C 1
ATOM 4258 O O . SER A 1 528 ? -33.221 3.886 -4.776 1.00 83.56 528 SER A O 1
ATOM 4260 N N . LEU A 1 529 ? -34.549 2.115 -5.162 1.00 83.25 529 LEU A N 1
ATOM 4261 C CA . LEU A 1 529 ? -34.410 1.587 -3.798 1.00 83.25 529 LEU A CA 1
ATOM 4262 C C . LEU A 1 529 ? -32.959 1.180 -3.519 1.00 83.25 529 LEU A C 1
ATOM 4264 O O . LEU A 1 529 ? -32.428 1.442 -2.445 1.00 83.25 529 LEU A O 1
ATOM 4268 N N . GLU A 1 530 ? -32.304 0.594 -4.510 1.00 86.75 530 GLU A N 1
ATOM 4269 C CA . GLU A 1 530 ? -30.971 0.011 -4.412 1.00 86.75 530 GLU A CA 1
ATOM 4270 C C . GLU A 1 530 ? -29.904 1.090 -4.233 1.00 86.75 530 GLU A C 1
ATOM 4272 O O . GLU A 1 530 ? -29.026 0.960 -3.381 1.00 86.75 530 GLU A O 1
ATOM 4277 N N . THR A 1 531 ? -30.026 2.208 -4.956 1.00 88.69 531 THR A N 1
ATOM 4278 C CA . THR A 1 531 ? -29.150 3.380 -4.777 1.00 88.69 531 THR A CA 1
ATOM 4279 C C . THR A 1 531 ? -29.316 4.023 -3.397 1.00 88.69 531 THR A C 1
ATOM 4281 O O . THR A 1 531 ? -28.330 4.480 -2.813 1.00 88.69 531 THR A O 1
ATOM 4284 N N . ASN A 1 532 ? -30.526 3.997 -2.825 1.00 87.00 532 ASN A N 1
ATOM 4285 C CA . ASN A 1 532 ? -30.743 4.404 -1.438 1.00 87.00 532 ASN A CA 1
ATOM 4286 C C . ASN A 1 532 ? -30.124 3.411 -0.442 1.00 87.00 532 ASN A C 1
ATOM 4288 O O . ASN A 1 532 ? -29.367 3.817 0.435 1.00 87.00 532 ASN A O 1
ATOM 4292 N N . CYS A 1 533 ? -30.386 2.110 -0.586 1.00 90.50 533 CYS A N 1
ATOM 4293 C CA . CYS A 1 533 ? -29.802 1.089 0.284 1.00 90.50 533 CYS A CA 1
ATOM 4294 C C . CYS A 1 533 ? -28.267 1.126 0.253 1.00 90.50 533 CYS A C 1
ATOM 4296 O O . CYS A 1 533 ? -27.615 0.910 1.274 1.00 90.50 533 CYS A O 1
ATOM 4298 N N . LEU A 1 534 ? -27.673 1.452 -0.895 1.00 94.06 534 LEU A N 1
ATOM 4299 C CA . LEU A 1 534 ? -26.237 1.656 -1.028 1.00 94.06 534 LEU A CA 1
ATOM 4300 C C . LEU A 1 534 ? -25.740 2.834 -0.171 1.00 94.06 534 LEU A C 1
ATOM 4302 O O . LEU A 1 534 ? -24.761 2.679 0.561 1.00 94.06 534 LEU A O 1
ATOM 4306 N N . TYR A 1 535 ? -26.429 3.982 -0.217 1.00 94.81 535 TYR A N 1
ATOM 4307 C CA . TYR A 1 535 ? -26.148 5.115 0.672 1.00 94.81 535 TYR A CA 1
ATOM 4308 C C . TYR A 1 535 ? -26.308 4.723 2.148 1.00 94.81 535 TYR A C 1
ATOM 4310 O O . TYR A 1 535 ? -25.407 4.986 2.941 1.00 94.81 535 TYR A O 1
ATOM 4318 N N . GLU A 1 536 ? -27.409 4.060 2.512 1.00 93.69 536 GLU A N 1
ATOM 4319 C CA . GLU A 1 536 ? -27.689 3.641 3.891 1.00 93.69 536 GLU A CA 1
ATOM 4320 C C . GLU A 1 536 ? -26.589 2.718 4.441 1.00 93.69 536 GLU A C 1
ATOM 4322 O O . GLU A 1 536 ? -26.132 2.915 5.566 1.00 93.69 536 GLU A O 1
ATOM 4327 N N . ASN A 1 537 ? -26.098 1.762 3.641 1.00 96.75 537 ASN A N 1
ATOM 4328 C CA . ASN A 1 537 ? -24.991 0.891 4.044 1.00 96.75 537 ASN A CA 1
ATOM 4329 C C . ASN A 1 537 ? -23.713 1.683 4.358 1.00 96.75 537 ASN A C 1
ATOM 4331 O O . ASN A 1 537 ? -23.103 1.476 5.408 1.00 96.75 537 ASN A O 1
ATOM 4335 N N . VAL A 1 538 ? -23.328 2.622 3.486 1.00 96.75 538 VAL A N 1
ATOM 4336 C CA . VAL A 1 538 ? -22.134 3.461 3.692 1.00 96.75 538 VAL A CA 1
ATOM 4337 C C . VAL A 1 538 ? -22.321 4.433 4.861 1.00 96.75 538 VAL A C 1
ATOM 4339 O O . VAL A 1 538 ? -21.373 4.672 5.606 1.00 96.75 538 VAL A O 1
ATOM 4342 N N . ALA A 1 539 ? -23.529 4.965 5.058 1.00 95.31 539 ALA A N 1
ATOM 4343 C CA . ALA A 1 539 ? -23.853 5.875 6.152 1.00 95.31 539 ALA A CA 1
ATOM 4344 C C . ALA A 1 539 ? -23.746 5.199 7.527 1.00 95.31 539 ALA A C 1
ATOM 4346 O O . ALA A 1 539 ? -23.181 5.791 8.447 1.00 95.31 539 ALA A O 1
ATOM 4347 N N . VAL A 1 540 ? -24.209 3.949 7.657 1.00 94.88 540 VAL A N 1
ATOM 4348 C CA . VAL A 1 540 ? -24.040 3.160 8.889 1.00 94.88 540 VAL A CA 1
ATOM 4349 C C . VAL A 1 540 ? -22.562 2.902 9.167 1.00 94.88 540 VAL A C 1
ATOM 4351 O O . VAL A 1 540 ? -22.099 3.182 10.270 1.00 94.88 540 VAL A O 1
ATOM 4354 N N . VAL A 1 541 ? -21.798 2.448 8.165 1.00 94.69 541 VAL A N 1
ATOM 4355 C CA . VAL A 1 541 ? -20.349 2.236 8.329 1.00 94.69 541 VAL A CA 1
ATOM 4356 C C . VAL A 1 541 ? -19.655 3.533 8.733 1.00 94.69 541 VAL A C 1
ATOM 4358 O O . VAL A 1 541 ? -18.817 3.507 9.625 1.00 94.69 541 VAL A O 1
ATOM 4361 N N . PHE A 1 542 ? -20.011 4.672 8.131 1.00 93.69 542 PHE A N 1
ATOM 4362 C CA . PHE A 1 542 ? -19.466 5.971 8.521 1.00 93.69 542 PHE A CA 1
ATOM 4363 C C . PHE A 1 542 ? -19.780 6.329 9.974 1.00 93.69 542 PHE A C 1
ATOM 4365 O O . PHE A 1 542 ? -18.880 6.781 10.677 1.00 93.69 542 PHE A O 1
ATOM 4372 N N . LYS A 1 543 ? -21.022 6.126 10.429 1.00 89.50 543 LYS A N 1
ATOM 4373 C CA . LYS A 1 543 ? -21.400 6.421 11.815 1.00 89.50 543 LYS A CA 1
ATOM 4374 C C . LYS A 1 543 ? -20.542 5.612 12.786 1.00 89.50 543 LYS A C 1
ATOM 4376 O O . LYS A 1 543 ? -19.862 6.205 13.619 1.00 89.50 543 LYS A O 1
ATOM 4381 N N . ILE A 1 544 ? -20.483 4.295 12.587 1.00 89.06 544 ILE A N 1
ATOM 4382 C CA . ILE A 1 544 ? -19.637 3.400 13.384 1.00 89.06 544 ILE A CA 1
ATOM 4383 C C . ILE A 1 544 ? -18.177 3.871 13.328 1.00 89.06 544 ILE A C 1
ATOM 4385 O O . ILE A 1 544 ? -17.537 4.053 14.357 1.00 89.06 544 ILE A O 1
ATOM 4389 N N . TRP A 1 545 ? -17.663 4.161 12.131 1.00 87.19 545 TRP A N 1
ATOM 4390 C CA . TRP A 1 545 ? -16.292 4.634 11.927 1.00 87.19 545 TRP A CA 1
ATOM 4391 C C . TRP A 1 545 ? -15.984 5.948 12.655 1.00 87.19 545 TRP A C 1
ATOM 4393 O O . TRP A 1 545 ? -14.864 6.148 13.116 1.00 87.19 545 TRP A O 1
ATOM 4403 N N . SER A 1 546 ? -16.962 6.849 12.765 1.00 80.38 546 SER A N 1
ATOM 4404 C CA . SER A 1 546 ? -16.814 8.129 13.466 1.00 80.38 546 SER A CA 1
ATOM 4405 C C . SER A 1 546 ? -16.795 7.990 14.995 1.00 80.38 546 SER A C 1
ATOM 4407 O O . SER A 1 546 ? -16.265 8.864 15.689 1.00 80.38 546 SER A O 1
ATOM 4409 N N . GLU A 1 547 ? -17.347 6.892 15.515 1.00 76.88 547 GLU A N 1
ATOM 4410 C CA . GLU A 1 547 ? -17.440 6.578 16.943 1.00 76.88 547 GLU A CA 1
ATOM 4411 C C . GLU A 1 547 ? -16.299 5.650 17.417 1.00 76.88 547 GLU A C 1
ATOM 4413 O O . GLU A 1 547 ? -15.827 5.802 18.548 1.00 76.88 547 GLU A O 1
ATOM 4418 N N . SER A 1 548 ? -15.816 4.756 16.545 1.00 68.25 548 SER A N 1
ATOM 4419 C CA . SER A 1 548 ? -14.745 3.773 16.792 1.00 68.25 548 SER A CA 1
ATOM 4420 C C . SER A 1 548 ? -13.319 4.322 16.729 1.00 68.25 548 SER A C 1
ATOM 4422 O O . SER A 1 548 ? -13.046 5.387 16.172 1.00 68.25 548 SER A O 1
ATOM 4424 N N . GLN A 1 549 ? -12.360 3.528 17.224 1.00 59.72 549 GLN A N 1
ATOM 4425 C CA . GLN A 1 549 ? -10.917 3.791 17.094 1.00 59.72 549 GLN A CA 1
ATOM 4426 C C . GLN A 1 549 ? -10.265 3.189 15.827 1.00 59.72 549 GLN A C 1
ATOM 4428 O O . GLN A 1 549 ? -9.038 3.131 15.734 1.00 59.72 549 GLN A O 1
ATOM 4433 N N . PHE A 1 550 ? -11.047 2.773 14.822 1.00 53.88 550 PHE A N 1
ATOM 4434 C CA . PHE A 1 550 ? -10.556 2.045 13.636 1.00 53.88 550 PHE A CA 1
ATOM 4435 C C . PHE A 1 550 ? -9.476 2.773 12.809 1.00 53.88 550 PHE A C 1
ATOM 4437 O O . PHE A 1 550 ? -8.694 2.124 12.112 1.00 53.88 550 PHE A O 1
ATOM 4444 N N . GLU A 1 551 ? -9.400 4.108 12.868 1.00 47.72 551 GLU A N 1
ATOM 4445 C CA . GLU A 1 551 ? -8.416 4.892 12.098 1.00 47.72 551 GLU A CA 1
ATOM 4446 C C . GLU A 1 551 ? -6.968 4.726 12.579 1.00 47.72 551 GLU A C 1
ATOM 4448 O O . GLU A 1 551 ? -6.032 4.968 11.814 1.00 47.72 551 GLU A O 1
ATOM 4453 N N . ASP A 1 552 ? -6.750 4.307 13.828 1.00 45.94 552 ASP A N 1
ATOM 4454 C CA . ASP A 1 552 ? -5.421 4.350 14.438 1.00 45.94 552 ASP A CA 1
ATOM 4455 C C . ASP A 1 552 ? -4.506 3.163 14.076 1.00 45.94 552 ASP A C 1
ATOM 4457 O O . ASP A 1 552 ? -3.296 3.227 14.336 1.00 45.94 552 ASP A O 1
ATOM 4461 N N . ASP A 1 553 ? -5.034 2.118 13.432 1.00 43.62 553 ASP A N 1
ATOM 4462 C CA . ASP A 1 553 ? -4.292 0.885 13.128 1.00 43.62 553 ASP A CA 1
ATOM 4463 C C . ASP A 1 553 ? -3.652 0.838 11.728 1.00 43.62 553 ASP A C 1
ATOM 4465 O O . ASP A 1 553 ? -2.789 -0.009 11.475 1.00 43.62 553 ASP A O 1
ATOM 4469 N N . VAL A 1 554 ? -3.972 1.777 10.825 1.00 42.41 554 VAL A N 1
ATOM 4470 C CA . VAL A 1 554 ? -3.440 1.785 9.447 1.00 42.41 554 VAL A CA 1
ATOM 4471 C C . VAL A 1 554 ? -2.818 3.139 9.102 1.00 42.41 554 VAL A C 1
ATOM 4473 O O . VAL A 1 554 ? -3.426 4.013 8.493 1.00 42.41 554 VAL A O 1
ATOM 4476 N N . GLY A 1 555 ? -1.547 3.317 9.475 1.00 37.81 555 GLY A N 1
ATOM 4477 C CA . GLY A 1 555 ? -0.736 4.407 8.928 1.00 37.81 555 GLY A CA 1
ATOM 4478 C C . GLY A 1 555 ? -0.514 4.244 7.408 1.00 37.81 555 GLY A C 1
ATOM 4479 O O . GLY A 1 555 ? -0.540 3.118 6.912 1.00 37.81 555 GLY A O 1
ATOM 4480 N N . PRO A 1 556 ? -0.204 5.317 6.650 1.00 32.16 556 PRO A N 1
ATOM 4481 C CA . PRO A 1 556 ? -0.176 5.318 5.174 1.00 32.16 556 PRO A CA 1
ATOM 4482 C C . PRO A 1 556 ? 0.963 4.507 4.524 1.00 32.16 556 PRO A C 1
ATOM 4484 O O . PRO A 1 556 ? 1.170 4.585 3.315 1.00 32.16 556 PRO A O 1
ATOM 4487 N N . SER A 1 557 ? 1.723 3.746 5.308 1.00 33.03 557 SER A N 1
ATOM 4488 C CA . SER A 1 557 ? 2.842 2.929 4.845 1.00 33.03 557 SER A CA 1
ATOM 4489 C C . SER A 1 557 ? 2.596 1.485 5.258 1.00 33.03 557 SER A C 1
ATOM 4491 O O . SER A 1 557 ? 3.088 1.038 6.294 1.00 33.03 557 SER A O 1
ATOM 4493 N N . ILE A 1 558 ? 1.835 0.754 4.443 1.00 39.78 558 ILE A N 1
ATOM 4494 C CA . ILE A 1 558 ? 1.677 -0.700 4.560 1.00 39.78 558 ILE A CA 1
ATOM 4495 C C . ILE A 1 558 ? 2.976 -1.358 4.058 1.00 39.78 558 ILE A C 1
ATOM 4497 O O . ILE A 1 558 ? 3.047 -1.938 2.981 1.00 39.78 558 ILE A O 1
ATOM 4501 N N . GLU A 1 559 ? 4.043 -1.228 4.844 1.00 26.92 559 GLU A N 1
ATOM 4502 C CA . GLU A 1 559 ? 5.042 -2.285 4.972 1.00 26.92 559 GLU A CA 1
ATOM 4503 C C . GLU A 1 559 ? 4.598 -3.110 6.178 1.00 26.92 559 GLU A C 1
ATOM 4505 O O . GLU A 1 559 ? 4.725 -2.664 7.320 1.00 26.92 559 GLU A O 1
ATOM 4510 N N . VAL A 1 560 ? 4.041 -4.298 5.935 1.00 31.17 560 VAL A N 1
ATOM 4511 C CA . VAL A 1 560 ? 3.710 -5.256 6.996 1.00 31.17 560 VAL A CA 1
ATOM 4512 C C . VAL A 1 560 ? 5.024 -5.696 7.647 1.00 31.17 560 VAL A C 1
ATOM 4514 O O . VAL A 1 560 ? 5.678 -6.636 7.206 1.00 31.17 560 VAL A O 1
ATOM 4517 N N . LYS A 1 561 ? 5.466 -4.970 8.676 1.00 26.25 561 LYS A N 1
ATOM 4518 C CA . LYS A 1 561 ? 6.613 -5.365 9.496 1.00 26.25 561 LYS A CA 1
ATOM 4519 C C . LYS A 1 561 ? 6.144 -6.446 10.463 1.00 26.25 561 LYS A C 1
ATOM 4521 O O . LYS A 1 561 ? 5.529 -6.150 11.482 1.00 26.25 561 LYS A O 1
ATOM 4526 N N . THR A 1 562 ? 6.421 -7.702 10.138 1.00 26.75 562 THR A N 1
ATOM 4527 C CA . THR A 1 562 ? 6.172 -8.855 11.011 1.00 26.75 562 THR A CA 1
ATOM 4528 C C . THR A 1 562 ? 7.176 -8.911 12.172 1.00 26.75 562 THR A C 1
ATOM 4530 O O . THR A 1 562 ? 8.363 -8.640 11.983 1.00 26.75 562 THR A O 1
ATOM 4533 N N . GLY A 1 563 ? 6.722 -9.307 13.369 1.00 33.81 563 GLY A N 1
ATOM 4534 C CA . GLY A 1 563 ? 7.569 -9.620 14.534 1.00 33.81 563 GLY A CA 1
ATOM 4535 C C . GLY A 1 563 ? 7.518 -8.611 15.695 1.00 33.81 563 GLY A C 1
ATOM 4536 O O . GLY A 1 563 ? 6.726 -7.670 15.700 1.00 33.81 563 GLY A O 1
ATOM 4537 N N . LYS A 1 564 ? 8.398 -8.801 16.697 1.00 28.08 564 LYS A N 1
ATOM 4538 C CA . LYS A 1 564 ? 8.478 -8.039 17.971 1.00 28.08 564 LYS A CA 1
ATOM 4539 C C . LYS A 1 564 ? 8.517 -6.501 17.805 1.00 28.08 564 LYS A C 1
ATOM 4541 O O . LYS A 1 564 ? 8.127 -5.774 18.716 1.00 28.08 564 LYS A O 1
ATOM 4546 N N . ALA A 1 565 ? 8.915 -5.996 16.633 1.00 29.19 565 ALA A N 1
ATOM 4547 C CA . ALA A 1 565 ? 8.904 -4.570 16.293 1.00 29.19 565 ALA A CA 1
ATOM 4548 C C . ALA A 1 565 ? 7.487 -3.973 16.140 1.00 29.19 565 ALA A C 1
ATOM 4550 O O . ALA A 1 565 ? 7.284 -2.811 16.491 1.00 29.19 565 ALA A O 1
ATOM 4551 N N . ALA A 1 566 ? 6.495 -4.755 15.694 1.00 32.91 566 ALA A N 1
ATOM 4552 C CA . ALA A 1 566 ? 5.092 -4.326 15.642 1.00 32.91 566 ALA A CA 1
ATOM 4553 C C . ALA A 1 566 ? 4.502 -4.158 17.054 1.00 32.91 566 ALA A C 1
ATOM 4555 O O . ALA A 1 566 ? 3.774 -3.204 17.327 1.00 32.91 566 ALA A O 1
ATOM 4556 N N . VAL A 1 567 ? 4.895 -5.033 17.985 1.00 35.09 567 VAL A N 1
ATOM 4557 C CA . VAL A 1 567 ? 4.472 -4.996 19.397 1.00 35.09 567 VAL A CA 1
ATOM 4558 C C . VAL A 1 567 ? 5.053 -3.774 20.124 1.00 35.09 567 VAL A C 1
ATOM 4560 O O . VAL A 1 567 ? 4.358 -3.122 20.903 1.00 35.09 567 VAL A O 1
ATOM 4563 N N . ALA A 1 568 ? 6.302 -3.400 19.824 1.00 32.50 568 ALA A N 1
ATOM 4564 C CA . ALA A 1 568 ? 6.957 -2.231 20.417 1.00 32.50 568 ALA A CA 1
ATOM 4565 C C . ALA A 1 568 ? 6.353 -0.889 19.953 1.00 32.50 568 ALA A C 1
ATOM 4567 O O . ALA A 1 568 ? 6.218 0.039 20.755 1.00 32.50 568 ALA A O 1
ATOM 4568 N N . VAL A 1 569 ? 5.936 -0.783 18.683 1.00 34.41 569 VAL A N 1
ATOM 4569 C CA . VAL A 1 569 ? 5.214 0.400 18.174 1.00 34.41 569 VAL A CA 1
ATOM 4570 C C . VAL A 1 569 ? 3.805 0.481 18.780 1.00 34.41 569 VAL A C 1
ATOM 4572 O O . VAL A 1 569 ? 3.384 1.568 19.175 1.00 34.41 569 VAL A O 1
ATOM 4575 N N . ARG A 1 570 ? 3.123 -0.661 18.966 1.00 40.59 570 ARG A N 1
ATOM 4576 C CA . ARG A 1 570 ? 1.797 -0.750 19.611 1.00 40.59 570 ARG A CA 1
ATOM 4577 C C . ARG A 1 570 ? 1.815 -0.352 21.095 1.00 40.59 570 ARG A C 1
ATOM 4579 O O . ARG A 1 570 ? 0.994 0.465 21.509 1.00 40.59 570 ARG A O 1
ATOM 4586 N N . LYS A 1 571 ? 2.801 -0.806 21.886 1.00 38.16 571 LYS A N 1
ATOM 4587 C CA . LYS A 1 571 ? 2.947 -0.401 23.306 1.00 38.16 571 LYS A CA 1
ATOM 4588 C C . LYS A 1 571 ? 3.226 1.097 23.482 1.00 38.16 571 LYS A C 1
ATOM 4590 O O . LYS A 1 571 ? 2.777 1.692 24.459 1.00 38.16 571 LYS A O 1
ATOM 4595 N N . LYS A 1 572 ? 3.925 1.730 22.533 1.00 35.03 572 LYS A N 1
ATOM 4596 C CA . LYS A 1 572 ? 4.224 3.172 22.574 1.00 35.03 572 LYS A CA 1
ATOM 4597 C C . LYS A 1 572 ? 3.021 4.047 22.186 1.00 35.03 572 LYS A C 1
ATOM 4599 O O . LYS A 1 572 ? 2.963 5.198 22.612 1.00 35.03 572 LYS A O 1
ATOM 4604 N N . LYS A 1 573 ? 2.061 3.508 21.420 1.00 37.25 573 LYS A N 1
ATOM 4605 C CA . LYS A 1 573 ? 0.849 4.218 20.969 1.00 37.25 573 LYS A CA 1
ATOM 4606 C C . LYS A 1 573 ? -0.300 4.161 21.994 1.00 37.25 573 LYS A C 1
ATOM 4608 O O . LYS A 1 573 ? -1.021 5.141 22.127 1.00 37.25 573 LYS A O 1
ATOM 4613 N N . ARG A 1 574 ? -0.387 3.096 22.809 1.00 40.75 574 ARG A N 1
ATOM 4614 C CA . ARG A 1 574 ? -1.415 2.920 23.865 1.00 40.75 574 ARG A CA 1
ATOM 4615 C C . ARG A 1 574 ? -1.400 3.959 25.002 1.00 40.75 574 ARG A C 1
ATOM 4617 O O . ARG A 1 574 ? -2.419 4.140 25.651 1.00 40.75 574 ARG A O 1
ATOM 4624 N N . ARG A 1 575 ? -0.284 4.658 25.256 1.00 36.31 575 ARG A N 1
ATOM 4625 C CA . ARG A 1 575 ? -0.174 5.651 26.355 1.00 36.31 575 ARG A CA 1
ATOM 4626 C C . ARG A 1 575 ? -0.501 7.097 25.956 1.00 36.31 575 ARG A C 1
ATOM 4628 O O . ARG A 1 575 ? -0.401 7.990 26.790 1.00 36.31 575 ARG A O 1
ATOM 4635 N N . VAL A 1 576 ? -0.878 7.358 24.702 1.00 35.94 576 VAL A N 1
ATOM 4636 C CA . VAL A 1 576 ? -1.223 8.709 24.228 1.00 35.94 576 VAL A CA 1
ATOM 4637 C C . VAL A 1 576 ? -2.666 8.708 23.738 1.00 35.94 576 VAL A C 1
ATOM 4639 O O . VAL A 1 576 ? -2.926 8.504 22.558 1.00 35.94 576 VAL A O 1
ATOM 4642 N N . SER A 1 577 ? -3.617 8.971 24.635 1.00 34.84 577 SER A N 1
ATOM 4643 C CA . SER A 1 577 ? -5.013 9.235 24.271 1.00 34.84 577 SER A CA 1
ATOM 4644 C C . SER A 1 577 ? -5.125 10.600 23.573 1.00 34.84 577 SER A C 1
ATOM 4646 O O . SER A 1 577 ? -5.506 11.604 24.179 1.00 34.84 577 SER A O 1
ATOM 4648 N N . LYS A 1 578 ? -4.707 10.694 22.307 1.00 40.28 578 LYS A N 1
ATOM 4649 C CA . LYS A 1 578 ? -5.018 11.837 21.437 1.00 40.28 578 LYS A CA 1
ATOM 4650 C C . LYS A 1 578 ? -4.609 11.563 19.993 1.00 40.28 578 LYS A C 1
ATOM 4652 O O . LYS A 1 578 ? -3.408 11.485 19.735 1.00 40.28 578 LYS A O 1
ATOM 4657 N N . ARG A 1 579 ? -5.580 11.607 19.066 1.00 43.47 579 ARG A N 1
ATOM 4658 C CA . ARG A 1 579 ? -5.664 12.589 17.953 1.00 43.47 579 ARG A CA 1
ATOM 4659 C C . ARG A 1 579 ? -6.794 12.241 16.963 1.00 43.47 579 ARG A C 1
ATOM 4661 O O . ARG A 1 579 ? -6.633 11.358 16.141 1.00 43.47 579 ARG A O 1
ATOM 4668 N N . ARG A 1 580 ? -7.880 13.030 16.974 1.00 45.59 580 ARG A N 1
ATOM 4669 C CA . ARG A 1 580 ? -8.947 13.059 15.944 1.00 45.59 580 ARG A CA 1
ATOM 4670 C C . ARG A 1 580 ? -8.667 14.068 14.805 1.00 45.59 580 ARG A C 1
ATOM 4672 O O . ARG A 1 580 ? -9.585 14.480 14.116 1.00 45.59 580 ARG A O 1
ATOM 4679 N N . ASP A 1 581 ? -7.414 14.493 14.611 1.00 39.59 581 ASP A N 1
ATOM 4680 C CA . ASP A 1 581 ? -7.056 15.542 13.630 1.00 39.59 581 ASP A CA 1
ATOM 4681 C C . ASP A 1 581 ? -6.827 15.003 12.192 1.00 39.59 581 ASP A C 1
ATOM 4683 O O . ASP A 1 581 ? -6.500 15.779 11.298 1.00 39.59 581 ASP A O 1
ATOM 4687 N N . GLN A 1 582 ? -6.971 13.690 11.938 1.00 42.91 582 GLN A N 1
ATOM 4688 C CA . GLN A 1 582 ? -6.760 13.070 10.610 1.00 42.91 582 GLN A CA 1
ATOM 4689 C C . GLN A 1 582 ? -8.031 12.541 9.918 1.00 42.91 582 GLN A C 1
ATOM 4691 O O . GLN A 1 582 ? -7.957 12.148 8.753 1.00 42.91 582 GLN A O 1
ATOM 4696 N N . SER A 1 583 ? -9.196 12.599 10.566 1.00 45.91 583 SER A N 1
ATOM 4697 C CA . SER A 1 583 ? -10.446 12.006 10.060 1.00 45.91 583 SER A CA 1
ATOM 4698 C C . SER A 1 583 ? -11.037 12.729 8.838 1.00 45.91 583 SER A C 1
ATOM 4700 O O . SER A 1 583 ? -11.762 12.128 8.046 1.00 45.91 583 SER A O 1
ATOM 4702 N N . GLY A 1 584 ? -10.676 13.998 8.602 1.00 44.62 584 GLY A N 1
ATOM 4703 C CA . GLY A 1 584 ? -11.161 14.781 7.453 1.00 44.62 584 GLY A CA 1
ATOM 4704 C C . GLY A 1 584 ? -10.749 14.242 6.070 1.00 44.62 584 GLY A C 1
ATOM 4705 O O . GLY A 1 584 ? -11.424 14.537 5.083 1.00 44.62 584 GLY A O 1
ATOM 4706 N N . ASN A 1 585 ? -9.691 13.421 5.996 1.00 52.59 585 ASN A N 1
ATOM 4707 C CA . ASN A 1 585 ? -9.175 12.815 4.756 1.00 52.59 585 ASN A CA 1
ATOM 4708 C C . ASN A 1 585 ? -9.462 11.303 4.641 1.00 52.59 585 ASN A C 1
ATOM 4710 O O . ASN A 1 585 ? -8.857 10.623 3.810 1.00 52.59 585 ASN A O 1
ATOM 4714 N N . SER A 1 586 ? -10.365 10.761 5.463 1.00 82.00 586 SER A N 1
ATOM 4715 C CA . SER A 1 586 ? -10.710 9.336 5.445 1.00 82.00 586 SER A CA 1
ATOM 4716 C C . SER A 1 586 ? -11.449 8.925 4.164 1.00 82.00 586 SER A C 1
ATOM 4718 O O . SER A 1 586 ? -12.346 9.629 3.687 1.00 82.00 586 SER A O 1
ATOM 4720 N N . ILE A 1 587 ? -11.122 7.748 3.613 1.00 87.12 587 ILE A N 1
ATOM 4721 C CA . ILE A 1 587 ? -11.820 7.181 2.443 1.00 87.12 587 ILE A CA 1
ATOM 4722 C C . ILE A 1 587 ? -13.310 6.937 2.729 1.00 87.12 587 ILE A C 1
ATOM 4724 O O . ILE A 1 587 ? -14.137 7.059 1.826 1.00 87.12 587 ILE A O 1
ATOM 4728 N N . VAL A 1 588 ? -13.661 6.659 3.991 1.00 90.00 588 VAL A N 1
ATOM 4729 C CA . VAL A 1 588 ? -15.045 6.476 4.450 1.00 90.00 588 VAL A CA 1
ATOM 4730 C C . VAL A 1 588 ? -15.825 7.782 4.313 1.00 90.00 588 VAL A C 1
ATOM 4732 O O . VAL A 1 588 ? -16.903 7.802 3.720 1.00 90.00 588 VAL A O 1
ATOM 4735 N N . VAL A 1 589 ? -15.230 8.893 4.759 1.00 90.19 589 VAL A N 1
ATOM 4736 C CA . VAL A 1 589 ? -15.791 10.245 4.612 1.00 90.19 589 VAL A CA 1
ATOM 4737 C C . VAL A 1 589 ? -15.923 10.620 3.135 1.00 90.19 589 VAL A C 1
ATOM 4739 O O . VAL A 1 589 ? -16.957 11.141 2.718 1.00 90.19 589 VAL A O 1
ATOM 4742 N N . ALA A 1 590 ? -14.902 10.332 2.320 1.00 91.31 590 ALA A N 1
ATOM 4743 C CA . ALA A 1 590 ? -14.932 10.607 0.884 1.00 91.31 590 ALA A CA 1
ATOM 4744 C C . ALA A 1 590 ? -16.053 9.833 0.166 1.00 91.31 590 ALA A C 1
ATOM 4746 O O . ALA A 1 590 ? -16.770 10.412 -0.654 1.00 91.31 590 ALA A O 1
ATOM 4747 N N . CYS A 1 591 ? -16.233 8.551 0.500 1.00 94.56 591 CYS A N 1
ATOM 4748 C CA . CYS A 1 591 ? -17.285 7.705 -0.058 1.00 94.56 591 CYS A CA 1
ATOM 4749 C C . CYS A 1 591 ? -18.680 8.198 0.340 1.00 94.56 591 CYS A C 1
ATOM 4751 O O . CYS A 1 591 ? -19.518 8.427 -0.538 1.00 94.56 591 CYS A O 1
ATOM 4753 N N . LEU A 1 592 ? -18.896 8.479 1.632 1.00 95.31 592 LEU A N 1
ATOM 4754 C CA . LEU A 1 592 ? -20.155 9.036 2.123 1.00 95.31 592 LEU A CA 1
ATOM 4755 C C . LEU A 1 592 ? -20.506 10.343 1.406 1.00 95.31 592 LEU A C 1
ATOM 4757 O O . LEU A 1 592 ? -21.614 10.481 0.898 1.00 95.31 592 LEU A O 1
ATOM 4761 N N . LYS A 1 593 ? -19.567 11.293 1.308 1.00 93.50 593 LYS A N 1
ATOM 4762 C CA . LYS A 1 593 ? -19.792 12.581 0.626 1.00 93.50 593 LYS A CA 1
ATOM 4763 C C . LYS A 1 593 ? -20.181 12.418 -0.839 1.00 93.50 593 LYS A C 1
ATOM 4765 O O . LYS A 1 593 ? -20.962 13.215 -1.360 1.00 93.50 593 LYS A O 1
ATOM 4770 N N . ARG A 1 594 ? -19.633 11.410 -1.525 1.00 94.19 594 ARG A N 1
ATOM 4771 C CA . ARG A 1 594 ? -19.955 11.150 -2.934 1.00 94.19 594 ARG A CA 1
ATOM 4772 C C . ARG A 1 594 ? -21.391 10.668 -3.110 1.00 94.19 594 ARG A C 1
ATOM 4774 O O . ARG A 1 594 ? -22.068 11.150 -4.021 1.00 94.19 594 ARG A O 1
ATOM 4781 N N . LEU A 1 595 ? -21.844 9.796 -2.208 1.00 94.19 595 LEU A N 1
ATOM 4782 C CA . LEU A 1 595 ? -23.201 9.245 -2.165 1.00 94.19 595 LEU A CA 1
ATOM 4783 C C . LEU A 1 595 ? -24.221 10.170 -1.486 1.00 94.19 595 LEU A C 1
ATOM 4785 O O . LEU A 1 595 ? -25.415 10.015 -1.714 1.00 94.19 595 LEU A O 1
ATOM 4789 N N . LEU A 1 596 ? -23.788 11.154 -0.696 1.00 92.69 596 LEU A N 1
ATOM 4790 C CA . LEU A 1 596 ? -24.681 12.020 0.079 1.00 92.69 596 LEU A CA 1
ATOM 4791 C C . LEU A 1 596 ? -25.778 12.693 -0.766 1.00 92.69 596 LEU A C 1
ATOM 4793 O O . LEU A 1 596 ? -26.928 12.677 -0.334 1.00 92.69 596 LEU A O 1
ATOM 4797 N N . PRO A 1 597 ? -25.512 13.213 -1.983 1.00 90.62 597 PRO A N 1
ATOM 4798 C CA . PRO A 1 597 ? -26.576 13.757 -2.825 1.00 90.62 597 PRO A CA 1
ATOM 4799 C C . PRO A 1 597 ? -27.637 12.726 -3.219 1.00 90.62 597 PRO A C 1
ATOM 4801 O O . PRO A 1 597 ? -28.791 13.099 -3.372 1.00 90.62 597 PRO A O 1
ATOM 4804 N N . VAL A 1 598 ? -27.270 11.446 -3.354 1.00 88.56 598 VAL A N 1
ATOM 4805 C CA . VAL A 1 598 ? -28.214 10.348 -3.627 1.00 88.56 598 VAL A CA 1
ATOM 4806 C C . VAL A 1 598 ? -29.139 10.145 -2.425 1.00 88.56 598 VAL A C 1
ATOM 4808 O O . VAL A 1 598 ? -30.351 10.080 -2.601 1.00 88.56 598 VAL A O 1
ATOM 4811 N N . GLY A 1 599 ? -28.586 10.139 -1.207 1.00 87.94 599 GLY A N 1
ATOM 4812 C CA . GLY A 1 599 ? -29.370 10.052 0.029 1.00 87.94 599 GLY A CA 1
ATOM 4813 C C . GLY A 1 599 ? -30.267 11.275 0.268 1.00 87.94 599 GLY A C 1
ATOM 4814 O O . GLY A 1 599 ? -31.408 11.133 0.696 1.00 87.94 599 GLY A O 1
ATOM 4815 N N . LEU A 1 600 ? -29.794 12.485 -0.052 1.00 87.88 600 LEU A N 1
ATOM 4816 C CA . LEU A 1 600 ? -30.587 13.715 0.078 1.00 87.88 600 LEU A CA 1
ATOM 4817 C C . LEU A 1 600 ? -31.734 13.796 -0.940 1.00 87.88 600 LEU A C 1
ATOM 4819 O O . LEU A 1 600 ? -32.777 14.367 -0.630 1.00 87.88 600 LEU A O 1
ATOM 4823 N N . ASN A 1 601 ? -31.576 13.191 -2.122 1.00 83.62 601 ASN A N 1
ATOM 4824 C CA . ASN A 1 601 ? -32.585 13.182 -3.189 1.00 83.62 601 ASN A CA 1
ATOM 4825 C C . ASN A 1 601 ? -33.874 12.413 -2.824 1.00 83.62 601 ASN A C 1
ATOM 4827 O O . ASN A 1 601 ? -34.845 12.440 -3.576 1.00 83.62 601 ASN A O 1
ATOM 4831 N N . LEU A 1 602 ? -33.897 11.721 -1.679 1.00 77.69 602 LEU A N 1
ATOM 4832 C CA . LEU A 1 602 ? -35.085 11.048 -1.142 1.00 77.69 602 LEU A CA 1
ATOM 4833 C C . LEU A 1 602 ? -36.090 12.013 -0.513 1.00 77.69 602 LEU A C 1
ATOM 4835 O O . LEU A 1 602 ? -37.273 11.685 -0.406 1.00 77.69 602 LEU A O 1
ATOM 4839 N N . PHE A 1 603 ? -35.617 13.174 -0.065 1.00 79.88 603 PHE A N 1
ATOM 4840 C CA . PHE A 1 603 ? -36.399 14.129 0.704 1.00 79.88 603 PHE A CA 1
ATOM 4841 C C . PHE A 1 603 ? -36.935 15.242 -0.197 1.00 79.88 603 PHE A C 1
ATOM 4843 O O . PHE A 1 603 ? -36.240 15.753 -1.076 1.00 79.88 603 PHE A O 1
ATOM 4850 N N . GLY A 1 604 ? -38.187 15.637 0.036 1.00 75.62 604 GLY A N 1
ATOM 4851 C CA . GLY A 1 604 ? -38.767 16.827 -0.574 1.00 75.62 604 GLY A CA 1
ATOM 4852 C C . GLY A 1 604 ? -38.201 18.119 0.001 1.00 75.62 604 GLY A C 1
ATOM 4853 O O . GLY A 1 604 ? -37.488 18.126 1.004 1.00 75.62 604 GLY A O 1
ATOM 4854 N N . GLY A 1 605 ? -38.567 19.249 -0.607 1.00 73.12 605 GLY A N 1
ATOM 4855 C CA . GLY A 1 605 ? -38.131 20.564 -0.129 1.00 73.12 605 GLY A CA 1
ATOM 4856 C C . GLY A 1 605 ? -38.559 20.862 1.315 1.00 73.12 605 GLY A C 1
ATOM 4857 O O . GLY A 1 605 ? -37.798 21.469 2.061 1.00 73.12 605 GLY A O 1
ATOM 4858 N N . SER A 1 606 ? -39.746 20.406 1.738 1.00 74.69 606 SER A N 1
ATOM 4859 C CA . SER A 1 606 ? -40.201 20.537 3.131 1.00 74.69 606 SER A CA 1
ATOM 4860 C C . SER A 1 606 ? -39.396 19.687 4.107 1.00 74.69 606 SER A C 1
ATOM 4862 O O . SER A 1 606 ? -39.044 20.151 5.186 1.00 74.69 606 SER A O 1
ATOM 4864 N N . GLU A 1 607 ? -39.108 18.447 3.737 1.00 82.56 607 GLU A N 1
ATOM 4865 C CA . GLU A 1 607 ? -38.390 17.486 4.561 1.00 82.56 607 GLU A CA 1
ATOM 4866 C C . GLU A 1 607 ? -36.916 17.868 4.698 1.00 82.56 607 GLU A C 1
ATOM 4868 O O . GLU A 1 607 ? -36.349 17.695 5.772 1.00 82.56 607 GLU A O 1
ATOM 4873 N N . LEU A 1 608 ? -36.311 18.452 3.659 1.00 83.50 608 LEU A N 1
ATOM 4874 C CA . LEU A 1 608 ? -34.953 18.999 3.719 1.00 83.50 608 LEU A CA 1
ATOM 4875 C C . LEU A 1 608 ? -34.843 20.194 4.685 1.00 83.50 608 LEU A C 1
ATOM 4877 O O . LEU A 1 608 ? -33.835 20.315 5.380 1.00 83.50 608 LEU A O 1
ATOM 4881 N N . ASP A 1 609 ? -35.874 21.043 4.785 1.00 83.94 609 ASP A N 1
ATOM 4882 C CA . ASP A 1 609 ? -35.917 22.127 5.784 1.00 83.94 609 ASP A CA 1
ATOM 4883 C C . ASP A 1 609 ? -36.010 21.574 7.216 1.00 83.94 609 ASP A C 1
ATOM 4885 O O . ASP A 1 609 ? -35.309 22.034 8.120 1.00 83.94 609 ASP A O 1
ATOM 4889 N N . ILE A 1 610 ? -36.831 20.536 7.424 1.00 87.44 610 ILE A N 1
ATOM 4890 C CA . ILE A 1 610 ? -36.909 19.827 8.711 1.00 87.44 610 ILE A CA 1
ATOM 4891 C C . ILE A 1 610 ? -35.557 19.175 9.031 1.00 87.44 610 ILE A C 1
ATOM 4893 O O . ILE A 1 610 ? -35.060 19.312 10.147 1.00 87.44 610 ILE A O 1
ATOM 4897 N N . LEU A 1 611 ? -34.931 18.518 8.054 1.00 89.75 611 LEU A N 1
ATOM 4898 C CA . LEU A 1 611 ? -33.643 17.843 8.198 1.00 89.75 611 LEU A CA 1
ATOM 4899 C C . LEU A 1 611 ? -32.525 18.799 8.635 1.00 89.75 611 LEU A C 1
ATOM 4901 O O . LEU A 1 611 ? -31.725 18.448 9.502 1.00 89.75 611 LEU A O 1
ATOM 4905 N N . GLN A 1 612 ? -32.478 20.011 8.080 1.00 88.25 612 GLN A N 1
ATOM 4906 C CA . GLN A 1 612 ? -31.497 21.022 8.478 1.00 88.25 612 GLN A CA 1
ATOM 4907 C C . GLN A 1 612 ? -31.660 21.421 9.956 1.00 88.25 612 GLN A C 1
ATOM 4909 O O . GLN A 1 612 ? -30.672 21.489 10.687 1.00 88.25 612 GLN A O 1
ATOM 4914 N N . LYS A 1 613 ? -32.900 21.595 10.428 1.00 90.44 613 LYS A N 1
ATOM 4915 C CA . LYS A 1 613 ? -33.190 21.877 11.847 1.00 90.44 613 LYS A CA 1
ATOM 4916 C C . LYS A 1 613 ? -32.847 20.689 12.746 1.00 90.44 613 LYS A C 1
ATOM 4918 O O . LYS A 1 613 ? -32.309 20.870 13.833 1.00 90.44 613 LYS A O 1
ATOM 4923 N N . VAL A 1 614 ? -33.118 19.466 12.291 1.00 92.94 614 VAL A N 1
ATOM 4924 C CA . VAL A 1 614 ? -32.742 18.233 13.001 1.00 92.94 614 VAL A CA 1
ATOM 4925 C C . VAL A 1 614 ? -31.222 18.128 13.146 1.00 92.94 614 VAL A C 1
ATOM 4927 O O . VAL A 1 614 ? -30.737 17.833 14.235 1.00 92.94 614 VAL A O 1
ATOM 4930 N N . LYS A 1 615 ? -30.457 18.439 12.092 1.00 92.75 615 LYS A N 1
ATOM 4931 C CA . LYS A 1 615 ? -28.989 18.506 12.149 1.00 92.75 615 LYS A CA 1
ATOM 4932 C C . LYS A 1 615 ? -28.512 19.497 13.217 1.00 92.75 615 LYS A C 1
ATOM 4934 O O . LYS A 1 615 ? -27.632 19.161 14.003 1.00 92.75 615 LYS A O 1
ATOM 4939 N N . GLU A 1 616 ? -29.084 20.700 13.266 1.00 90.75 616 GLU A N 1
ATOM 4940 C CA . GLU A 1 616 ? -28.741 21.712 14.280 1.00 90.75 616 GLU A CA 1
ATOM 4941 C C . GLU A 1 616 ? -29.030 21.221 15.705 1.00 90.75 616 GLU A C 1
ATOM 4943 O O . GLU A 1 616 ? -28.201 21.408 16.595 1.00 90.75 616 GLU A O 1
ATOM 4948 N N . LYS A 1 617 ? -30.146 20.511 15.904 1.00 91.31 617 LYS A N 1
ATOM 4949 C CA . LYS A 1 617 ? -30.496 19.878 17.185 1.00 91.31 617 LYS A CA 1
ATOM 4950 C C . LYS A 1 617 ? -29.521 18.772 17.598 1.00 91.31 617 LYS A C 1
ATOM 4952 O O . LYS A 1 617 ? -29.119 18.723 18.757 1.00 91.31 617 LYS A O 1
ATOM 4957 N N . PHE A 1 618 ? -29.071 17.931 16.663 1.00 89.50 618 PHE A N 1
ATOM 4958 C CA . PHE A 1 618 ? -28.023 16.939 16.942 1.00 89.50 618 PHE A CA 1
ATOM 4959 C C . PHE A 1 618 ? -26.677 17.593 17.285 1.00 89.50 618 PHE A C 1
ATOM 4961 O O . PHE A 1 618 ? -25.985 17.130 18.190 1.00 89.50 618 PHE A O 1
ATOM 4968 N N . ILE A 1 619 ? -26.312 18.693 16.617 1.00 86.50 619 ILE A N 1
ATOM 4969 C CA . ILE A 1 619 ? -25.107 19.471 16.954 1.00 86.50 619 ILE A CA 1
ATOM 4970 C C . ILE A 1 619 ? -25.228 20.074 18.363 1.00 86.50 619 ILE A C 1
ATOM 4972 O O . ILE A 1 619 ? -24.253 20.073 19.116 1.00 86.50 619 ILE A O 1
ATOM 4976 N N . ALA A 1 620 ? -26.425 20.538 18.735 1.00 87.06 620 ALA A N 1
ATOM 4977 C CA . ALA A 1 620 ? -26.747 21.031 20.074 1.00 87.06 620 ALA A CA 1
ATOM 4978 C C . ALA A 1 620 ? -26.841 19.922 21.144 1.00 87.06 620 ALA A C 1
ATOM 4980 O O . ALA A 1 620 ? -26.876 20.239 22.331 1.00 87.06 620 ALA A O 1
ATOM 4981 N N . ARG A 1 621 ? -26.798 18.642 20.742 1.00 85.31 621 ARG A N 1
ATOM 4982 C CA . ARG A 1 621 ? -26.941 17.453 21.602 1.00 85.31 621 ARG A CA 1
ATOM 4983 C C . ARG A 1 621 ? -28.293 17.362 22.322 1.00 85.31 621 ARG A C 1
ATOM 4985 O O . ARG A 1 621 ? -28.351 16.926 23.471 1.00 85.31 621 ARG A O 1
ATOM 4992 N N . ASP A 1 622 ? -29.370 17.747 21.638 1.00 88.50 622 ASP A N 1
ATOM 4993 C CA . ASP A 1 622 ? -30.743 17.502 22.099 1.00 88.50 622 ASP A CA 1
ATOM 4994 C C . ASP A 1 622 ? -31.016 15.984 22.232 1.00 88.50 622 ASP A C 1
ATOM 4996 O O . ASP A 1 622 ? -30.414 15.166 21.534 1.00 88.50 622 ASP A O 1
ATOM 5000 N N . ASN A 1 623 ? -31.948 15.594 23.110 1.00 88.62 623 ASN A N 1
ATOM 5001 C CA . ASN A 1 623 ? -32.318 14.186 23.308 1.00 88.62 623 ASN A CA 1
ATOM 5002 C C . ASN A 1 623 ? -33.011 13.603 22.051 1.00 88.62 623 ASN A C 1
ATOM 5004 O O . ASN A 1 623 ? -33.888 14.249 21.472 1.00 88.62 623 ASN A O 1
ATOM 5008 N N . GLU A 1 624 ? -32.684 12.366 21.655 1.00 84.81 624 GLU A N 1
ATOM 5009 C CA . GLU A 1 624 ? -33.241 11.710 20.459 1.00 84.81 624 GLU A CA 1
ATOM 5010 C C . GLU A 1 624 ? -34.778 11.639 20.465 1.00 84.81 624 GLU A C 1
ATOM 5012 O O . GLU A 1 624 ? -35.412 11.829 19.426 1.00 84.81 624 GLU A O 1
ATOM 5017 N N . GLU A 1 625 ? -35.409 11.422 21.622 1.00 87.25 625 GLU A N 1
ATOM 5018 C CA . GLU A 1 625 ? -36.878 11.402 21.744 1.00 87.25 625 GLU A CA 1
ATOM 5019 C C . GLU A 1 625 ? -37.508 12.783 21.481 1.00 87.25 625 GLU A C 1
ATOM 5021 O O . GLU A 1 625 ? -38.573 12.901 20.864 1.00 87.25 625 GLU A O 1
ATOM 5026 N N . GLN A 1 626 ? -36.820 13.855 21.883 1.00 88.38 626 GLN A N 1
ATOM 5027 C CA . GLN A 1 626 ? -37.242 15.232 21.609 1.00 88.38 626 GLN A CA 1
ATOM 5028 C C . GLN A 1 626 ? -37.080 15.574 20.125 1.00 88.38 626 GLN A C 1
ATOM 5030 O O . GLN A 1 626 ? -37.921 16.255 19.540 1.00 88.38 626 GLN A O 1
ATOM 5035 N N . ILE A 1 627 ? -36.027 15.061 19.486 1.00 89.38 627 ILE A N 1
ATOM 5036 C CA . ILE A 1 627 ? -35.819 15.207 18.043 1.00 89.38 627 ILE A CA 1
ATOM 5037 C C . ILE A 1 627 ? -36.913 14.454 17.269 1.00 89.38 627 ILE A C 1
ATOM 5039 O O . ILE A 1 627 ? -37.512 15.018 16.352 1.00 89.38 627 ILE A O 1
ATOM 5043 N N . ARG A 1 628 ? -37.246 13.217 17.661 1.00 89.44 628 ARG A N 1
ATOM 5044 C CA . ARG A 1 628 ? -38.323 12.433 17.028 1.00 89.44 628 ARG A CA 1
ATOM 5045 C C . ARG A 1 628 ? -39.693 13.106 17.153 1.00 89.44 628 ARG A C 1
ATOM 5047 O O . ARG A 1 628 ? -40.400 13.224 16.151 1.00 89.44 628 ARG A O 1
ATOM 5054 N N . SER A 1 629 ? -40.050 13.598 18.340 1.00 86.94 629 SER A N 1
ATOM 5055 C CA . SER A 1 629 ? -41.310 14.334 18.553 1.00 86.94 629 SER A CA 1
ATOM 5056 C C . SER A 1 629 ? -41.351 15.669 17.792 1.00 86.94 629 SER A C 1
ATOM 5058 O O . SER A 1 629 ? -42.394 16.044 17.246 1.00 86.94 629 SER A O 1
ATOM 5060 N N . PHE A 1 630 ? -40.214 16.358 17.651 1.00 88.50 630 PHE A N 1
ATOM 5061 C CA . PHE A 1 630 ? -40.087 17.539 16.792 1.00 88.50 630 PHE A CA 1
ATOM 5062 C C . PHE A 1 630 ? -40.346 17.221 15.309 1.00 88.50 630 PHE A C 1
ATOM 5064 O O . PHE A 1 630 ? -41.055 17.968 14.632 1.00 88.50 630 PHE A O 1
ATOM 5071 N N . ILE A 1 631 ? -39.819 16.106 14.795 1.00 86.56 631 ILE A N 1
ATOM 5072 C CA . ILE A 1 631 ? -40.062 15.692 13.405 1.00 86.56 631 ILE A CA 1
ATOM 5073 C C . ILE A 1 631 ? -41.544 15.343 13.208 1.00 86.56 631 ILE A C 1
ATOM 5075 O O . ILE A 1 631 ? -42.159 15.819 12.255 1.00 86.56 631 ILE A O 1
ATOM 5079 N N . GLN A 1 632 ? -42.144 14.568 14.120 1.00 86.12 632 GLN A N 1
ATOM 5080 C CA . GLN A 1 632 ? -43.564 14.195 14.055 1.00 86.12 632 GLN A CA 1
ATOM 5081 C C . GLN A 1 632 ? -44.490 15.416 14.081 1.00 86.12 632 GLN A C 1
ATOM 5083 O O . GLN A 1 632 ? -45.392 15.522 13.251 1.00 86.12 632 GLN A O 1
ATOM 5088 N N . SER A 1 633 ? -44.248 16.358 14.996 1.00 84.38 633 SER A N 1
ATOM 5089 C CA . SER A 1 633 ? -45.022 17.602 15.071 1.00 84.38 633 SER A CA 1
ATOM 5090 C C . SER A 1 633 ? -44.859 18.439 13.802 1.00 84.38 633 SER A C 1
ATOM 5092 O O . SER A 1 633 ? -45.862 18.852 13.231 1.00 84.38 633 SER A O 1
ATOM 5094 N N . SER A 1 634 ? -43.633 18.598 13.293 1.00 82.81 634 SER A N 1
ATOM 5095 C CA . SER A 1 634 ? -43.337 19.379 12.081 1.00 82.81 634 SER A CA 1
ATOM 5096 C C . SER A 1 634 ? -43.934 18.793 10.796 1.00 82.81 634 SER A C 1
ATOM 5098 O O . SER A 1 634 ? -44.251 19.545 9.875 1.00 82.81 634 SER A O 1
ATOM 5100 N N . LEU A 1 635 ? -44.099 17.468 10.721 1.00 78.25 635 LEU A N 1
ATOM 5101 C CA . LEU A 1 635 ? -44.762 16.794 9.599 1.00 78.25 635 LEU A CA 1
ATOM 5102 C C . LEU A 1 635 ? -46.297 16.923 9.652 1.00 78.25 635 LEU A C 1
ATOM 5104 O O . LEU A 1 635 ? -46.937 16.889 8.604 1.00 78.25 635 LEU A O 1
ATOM 5108 N N . ASN A 1 636 ? -46.877 17.084 10.849 1.00 71.19 636 ASN A N 1
ATOM 5109 C CA . ASN A 1 636 ? -48.327 17.110 11.086 1.00 71.19 636 ASN A CA 1
ATOM 5110 C C . ASN A 1 636 ? -48.963 18.507 11.061 1.00 71.19 636 ASN A C 1
ATOM 5112 O O . ASN A 1 636 ? -50.189 18.595 11.051 1.00 71.19 636 ASN A O 1
ATOM 5116 N N . VAL A 1 637 ? -48.180 19.592 11.065 1.00 60.56 637 VAL A N 1
ATOM 5117 C CA . VAL A 1 637 ? -48.735 20.957 11.049 1.00 60.56 637 VAL A CA 1
ATOM 5118 C C . VAL A 1 637 ? -49.470 21.215 9.721 1.00 60.56 637 VAL A C 1
ATOM 5120 O O . VAL A 1 637 ? -48.820 21.243 8.667 1.00 60.56 637 VAL A O 1
ATOM 5123 N N . PRO A 1 638 ? -50.796 21.478 9.727 1.00 51.34 638 PRO A N 1
ATOM 5124 C CA . PRO A 1 638 ? -51.469 22.072 8.580 1.00 51.34 638 PRO A CA 1
ATOM 5125 C C . PRO A 1 638 ? -50.839 23.445 8.373 1.00 51.34 638 PRO A C 1
ATOM 5127 O O . PRO A 1 638 ? -50.883 24.290 9.262 1.00 51.34 638 PRO A O 1
ATOM 5130 N N . LYS A 1 639 ? -50.176 23.653 7.235 1.00 50.78 639 LYS A N 1
ATOM 5131 C CA . LYS A 1 639 ? -49.456 24.900 6.957 1.00 50.78 639 LYS A CA 1
ATOM 5132 C C . LYS A 1 639 ? -50.459 26.054 6.874 1.00 50.78 639 LYS A C 1
ATOM 5134 O O . LYS A 1 639 ? -51.018 26.293 5.806 1.00 50.78 639 LYS A O 1
ATOM 5139 N N . GLU A 1 640 ? -50.694 26.746 7.987 1.00 47.66 640 GLU A N 1
ATOM 5140 C CA . GLU A 1 640 ? -51.471 27.982 8.005 1.00 47.66 640 GLU A CA 1
ATOM 5141 C C . GLU A 1 640 ? -50.860 28.963 6.997 1.00 47.66 640 GLU A C 1
ATOM 5143 O O . GLU A 1 640 ? -49.654 29.236 6.988 1.00 47.66 640 GLU A O 1
ATOM 5148 N N . GLN A 1 641 ? -51.706 29.426 6.076 1.00 46.59 641 GLN A N 1
ATOM 5149 C CA . GLN A 1 641 ? -51.358 30.372 5.025 1.00 46.59 641 GLN A CA 1
ATOM 5150 C C . GLN A 1 641 ? -51.166 31.757 5.631 1.00 46.59 641 GLN A C 1
ATOM 5152 O O . GLN A 1 641 ? -52.043 32.615 5.549 1.00 46.59 641 GLN A O 1
ATOM 5157 N N . ASP A 1 642 ? -49.996 31.999 6.206 1.00 45.31 642 ASP A N 1
ATOM 5158 C CA . ASP A 1 642 ? -49.657 33.343 6.639 1.00 45.31 642 ASP A CA 1
ATOM 5159 C C . ASP A 1 642 ? -49.228 34.166 5.412 1.00 45.31 642 ASP A C 1
ATOM 5161 O O . ASP A 1 642 ? -48.146 33.979 4.842 1.00 45.31 642 ASP A O 1
ATOM 5165 N N . ARG A 1 643 ? -50.140 35.028 4.940 1.00 50.28 643 ARG A N 1
ATOM 5166 C CA . ARG A 1 643 ? -50.126 35.695 3.620 1.00 50.28 643 ARG A CA 1
ATOM 5167 C C . ARG A 1 643 ? -49.015 36.747 3.436 1.00 50.28 643 ARG A C 1
ATOM 5169 O O . ARG A 1 643 ? -48.984 37.412 2.409 1.00 50.28 643 ARG A O 1
ATOM 5176 N N . ASN A 1 644 ? -48.122 36.914 4.419 1.00 52.16 644 ASN A N 1
ATOM 5177 C CA . ASN A 1 644 ? -47.263 38.098 4.557 1.00 52.16 644 ASN A CA 1
ATOM 5178 C C . ASN A 1 644 ? -45.745 37.830 4.694 1.00 52.16 644 ASN A C 1
ATOM 5180 O O . ASN A 1 644 ? -44.986 38.741 5.028 1.00 52.16 644 ASN A O 1
ATOM 5184 N N . GLN A 1 645 ? -45.249 36.616 4.418 1.00 54.00 645 GLN A N 1
ATOM 5185 C CA . GLN A 1 645 ? -43.798 36.351 4.408 1.00 54.00 645 GLN A CA 1
ATOM 5186 C C . GLN A 1 645 ? -43.160 36.575 3.026 1.00 54.00 645 GLN A C 1
ATOM 5188 O O . GLN A 1 645 ? -43.539 35.934 2.050 1.00 54.00 645 GLN A O 1
ATOM 5193 N N . LYS A 1 646 ? -42.089 37.388 2.964 1.00 52.06 646 LYS A N 1
ATOM 5194 C CA . LYS A 1 646 ? -41.276 37.680 1.754 1.00 52.06 646 LYS A CA 1
ATOM 5195 C C . LYS A 1 646 ? -40.733 36.442 1.004 1.00 52.06 646 LYS A C 1
ATOM 5197 O O . LYS A 1 646 ? -40.391 36.558 -0.169 1.00 52.06 646 LYS A O 1
ATOM 5202 N N . ASN A 1 647 ? -40.714 35.262 1.636 1.00 54.41 647 ASN A N 1
ATOM 5203 C CA . ASN A 1 647 ? -40.274 33.987 1.044 1.00 54.41 647 ASN A CA 1
ATOM 5204 C C . ASN A 1 647 ? -41.441 33.049 0.663 1.00 54.41 647 ASN A C 1
ATOM 5206 O O . ASN A 1 647 ? -41.229 31.851 0.468 1.00 54.41 647 ASN A O 1
ATOM 5210 N N . GLN A 1 648 ? -42.676 33.558 0.567 1.00 53.59 648 GLN A N 1
ATOM 5211 C CA . GLN A 1 648 ? -43.855 32.757 0.215 1.00 53.59 648 GLN A CA 1
ATOM 5212 C C . GLN A 1 648 ? -43.727 32.063 -1.139 1.00 53.59 648 GLN A C 1
ATOM 5214 O O . GLN A 1 648 ? -43.983 30.869 -1.221 1.00 53.59 648 GLN A O 1
ATOM 5219 N N . TRP A 1 649 ? -43.258 32.766 -2.172 1.00 59.44 649 TRP A N 1
ATOM 5220 C CA . TRP A 1 649 ? -43.050 32.171 -3.494 1.00 59.44 649 TRP A CA 1
ATOM 5221 C C . TRP A 1 649 ? -41.994 31.055 -3.457 1.00 59.44 649 TRP A C 1
ATOM 5223 O O . TRP A 1 649 ? -42.126 30.076 -4.177 1.00 59.44 649 TRP A O 1
ATOM 5233 N N . GLN A 1 650 ? -40.983 31.156 -2.585 1.00 55.62 650 GLN A N 1
ATOM 5234 C CA . GLN A 1 650 ? -39.975 30.115 -2.363 1.00 55.62 650 GLN A CA 1
ATOM 5235 C C . GLN A 1 650 ? -40.593 28.895 -1.666 1.00 55.62 650 GLN A C 1
ATOM 5237 O O . GLN A 1 650 ? -40.371 27.768 -2.095 1.00 55.62 650 GLN A O 1
ATOM 5242 N N . LYS A 1 651 ? -41.419 29.104 -0.631 1.00 57.06 651 LYS A N 1
ATOM 5243 C CA . LYS A 1 651 ? -42.170 28.034 0.053 1.00 57.06 651 LYS A CA 1
ATOM 5244 C C . LYS A 1 651 ? -43.185 27.355 -0.873 1.00 57.06 651 LYS A C 1
ATOM 5246 O O . LYS A 1 651 ? -43.260 26.130 -0.881 1.00 57.06 651 LYS A O 1
ATOM 5251 N N . GLU A 1 652 ? -43.903 28.126 -1.686 1.00 53.97 652 GLU A N 1
ATOM 5252 C CA . GLU A 1 652 ? -44.822 27.623 -2.711 1.00 53.97 652 GLU A CA 1
ATOM 5253 C C . GLU A 1 652 ? -44.085 26.903 -3.841 1.00 53.97 652 GLU A C 1
ATOM 5255 O O . GLU A 1 652 ? -44.580 25.900 -4.343 1.00 53.97 652 GLU A O 1
ATOM 5260 N N . LEU A 1 653 ? -42.895 27.369 -4.231 1.00 54.59 653 LEU A N 1
ATOM 5261 C CA . LEU A 1 653 ? -42.043 26.708 -5.216 1.00 54.59 653 LEU A CA 1
ATOM 5262 C C . LEU A 1 653 ? -41.512 25.381 -4.665 1.00 54.59 653 LEU A C 1
ATOM 5264 O O . LEU A 1 653 ? -41.640 24.370 -5.339 1.00 54.59 653 LEU A O 1
ATOM 5268 N N . TYR A 1 654 ? -41.006 25.336 -3.430 1.00 51.44 654 TYR A N 1
ATOM 5269 C CA . TYR A 1 654 ? -40.593 24.085 -2.783 1.00 51.44 654 TYR A CA 1
ATOM 5270 C C . TYR A 1 654 ? -41.772 23.128 -2.536 1.00 51.44 654 TYR A C 1
ATOM 5272 O O . TYR A 1 654 ? -41.578 21.916 -2.580 1.00 51.44 654 TYR A O 1
ATOM 5280 N N . GLN A 1 655 ? -42.998 23.639 -2.363 1.00 52.03 655 GLN A N 1
ATOM 5281 C CA . GLN A 1 655 ? -44.229 22.835 -2.330 1.00 52.03 655 GLN A CA 1
ATOM 5282 C C . GLN A 1 655 ? -44.687 22.351 -3.715 1.00 52.03 655 GLN A C 1
ATOM 5284 O O . GLN A 1 655 ? -45.177 21.233 -3.833 1.00 52.03 655 GLN A O 1
ATOM 5289 N N . LYS A 1 656 ? -44.550 23.167 -4.769 1.00 49.12 656 LYS A N 1
ATOM 5290 C CA . LYS A 1 656 ? -44.958 22.818 -6.143 1.00 49.12 656 LYS A CA 1
ATOM 5291 C C . LYS A 1 656 ? -43.933 21.933 -6.855 1.00 49.12 656 LYS A C 1
ATOM 5293 O O . LYS A 1 656 ? -44.328 21.062 -7.623 1.00 49.12 656 LYS A O 1
ATOM 5298 N N . ILE A 1 657 ? -42.642 22.125 -6.580 1.00 53.34 657 ILE A N 1
ATOM 5299 C CA . ILE A 1 657 ? -41.540 21.247 -7.007 1.00 53.34 657 ILE A CA 1
ATOM 5300 C C . ILE A 1 657 ? -41.550 19.958 -6.169 1.00 53.34 657 ILE A C 1
ATOM 5302 O O . ILE A 1 657 ? -41.269 18.879 -6.683 1.00 53.34 657 ILE A O 1
ATOM 5306 N N . GLY A 1 658 ? -41.932 20.050 -4.894 1.00 49.00 658 GLY A N 1
ATOM 5307 C CA . GLY A 1 658 ? -42.009 18.931 -3.964 1.00 49.00 658 GLY A CA 1
ATOM 5308 C C . GLY A 1 658 ? -43.403 18.319 -3.842 1.00 49.00 658 GLY A C 1
ATOM 5309 O O . GLY A 1 658 ? -43.982 18.350 -2.762 1.00 49.00 658 GLY A O 1
ATOM 5310 N N . LYS A 1 659 ? -43.913 17.645 -4.883 1.00 47.69 659 LYS A N 1
ATOM 5311 C CA . LYS A 1 659 ? -44.787 16.477 -4.635 1.00 47.69 659 LYS A CA 1
ATOM 5312 C C . LYS A 1 659 ? -43.898 15.302 -4.223 1.00 47.69 659 LYS A C 1
ATOM 5314 O O . LYS A 1 659 ? -43.706 14.350 -4.974 1.00 47.69 659 LYS A O 1
ATOM 5319 N N . ALA A 1 660 ? -43.295 15.421 -3.050 1.00 50.66 660 ALA A N 1
ATOM 5320 C CA . ALA A 1 660 ? -42.467 14.403 -2.440 1.00 50.66 660 ALA A CA 1
ATOM 5321 C C . ALA A 1 660 ? -43.219 13.864 -1.225 1.00 50.66 660 ALA A C 1
ATOM 5323 O O . ALA A 1 660 ? -43.501 14.594 -0.289 1.00 50.66 660 ALA A O 1
ATOM 5324 N N . GLN A 1 661 ? -43.550 12.581 -1.259 1.00 49.59 661 GLN A N 1
ATOM 5325 C CA . GLN A 1 661 ? -43.771 11.780 -0.053 1.00 49.59 661 GLN A CA 1
ATOM 5326 C C . GLN A 1 661 ? -42.702 10.666 0.016 1.00 49.59 661 GLN A C 1
ATOM 5328 O O . GLN A 1 661 ? -42.915 9.650 0.656 1.00 49.59 661 GLN A O 1
ATOM 5333 N N . MET A 1 662 ? -41.537 10.875 -0.629 1.00 56.38 662 MET A N 1
ATOM 5334 C CA . MET A 1 662 ? -40.601 9.884 -1.210 1.00 56.38 662 MET A CA 1
ATOM 5335 C C . MET A 1 662 ? -41.065 9.375 -2.594 1.00 56.38 662 MET A C 1
ATOM 5337 O O . MET A 1 662 ? -42.064 8.677 -2.722 1.00 56.38 662 MET A O 1
ATOM 5341 N N . LEU A 1 663 ? -40.380 9.776 -3.672 1.00 52.41 663 LEU A N 1
ATOM 5342 C CA . LEU A 1 663 ? -40.814 9.643 -5.078 1.00 52.41 663 LEU A CA 1
ATOM 5343 C C . LEU A 1 663 ? -40.905 8.179 -5.591 1.00 52.41 663 LEU A C 1
ATOM 5345 O O . LEU A 1 663 ? -40.013 7.709 -6.288 1.00 52.41 663 LEU A O 1
ATOM 5349 N N . ARG A 1 664 ? -42.040 7.505 -5.331 1.00 52.31 664 ARG A N 1
ATOM 5350 C CA . ARG A 1 664 ? -42.498 6.226 -5.941 1.00 52.31 664 ARG A CA 1
ATOM 5351 C C . ARG A 1 664 ? -41.737 4.936 -5.572 1.00 52.31 664 ARG A C 1
ATOM 5353 O O . ARG A 1 664 ? -41.842 3.967 -6.315 1.00 52.31 664 ARG A O 1
ATOM 5360 N N . ILE A 1 665 ? -41.020 4.888 -4.447 1.00 53.41 665 ILE A N 1
ATOM 5361 C CA . ILE A 1 665 ? -40.277 3.673 -4.046 1.00 53.41 665 ILE A CA 1
ATOM 5362 C C . ILE A 1 665 ? -41.144 2.666 -3.255 1.00 53.41 665 ILE A C 1
ATOM 5364 O O . ILE A 1 665 ? -40.897 1.479 -3.362 1.00 53.41 665 ILE A O 1
ATOM 5368 N N . GLU A 1 666 ? -42.180 3.107 -2.534 1.00 49.53 666 GLU A N 1
ATOM 5369 C CA . GLU A 1 666 ? -43.306 2.330 -1.956 1.00 49.53 666 GLU A CA 1
ATOM 5370 C C . GLU A 1 666 ? -44.096 3.294 -1.037 1.00 49.53 666 GLU A C 1
ATOM 5372 O O . GLU A 1 666 ? -43.534 4.318 -0.627 1.00 49.53 666 GLU A O 1
ATOM 5377 N N . PRO A 1 667 ? -45.369 3.037 -0.675 1.00 55.94 667 PRO A N 1
ATOM 5378 C CA . PRO A 1 667 ? -46.042 3.826 0.357 1.00 55.94 667 PRO A CA 1
ATOM 5379 C C . PRO A 1 667 ? -45.375 3.585 1.728 1.00 55.94 667 PRO A C 1
ATOM 5381 O O . PRO A 1 667 ? -45.618 2.577 2.388 1.00 55.94 667 PRO A O 1
ATOM 5384 N N . MET A 1 668 ? -44.508 4.504 2.168 1.00 64.81 668 MET A N 1
ATOM 5385 C CA . MET A 1 668 ? -43.884 4.456 3.499 1.00 64.81 668 MET A CA 1
ATOM 5386 C C . MET A 1 668 ? -44.821 5.011 4.577 1.00 64.81 668 MET A C 1
ATOM 5388 O O . MET A 1 668 ? -45.465 6.041 4.394 1.00 64.81 668 MET A O 1
ATOM 5392 N N . THR A 1 669 ? -44.862 4.342 5.733 1.00 75.94 669 THR A N 1
ATOM 5393 C CA . THR A 1 669 ? -45.570 4.842 6.918 1.00 75.94 669 THR A CA 1
ATOM 5394 C C . THR A 1 669 ? -44.900 6.107 7.455 1.00 75.94 669 THR A C 1
ATOM 5396 O O . THR A 1 669 ? -43.688 6.294 7.318 1.00 75.94 669 THR A O 1
ATOM 5399 N N . GLN A 1 670 ? -45.677 6.966 8.115 1.00 74.06 670 GLN A N 1
ATOM 5400 C CA . GLN A 1 670 ? -45.179 8.218 8.693 1.00 74.06 670 GLN A CA 1
ATOM 5401 C C . GLN A 1 670 ? -44.010 7.999 9.670 1.00 74.06 670 GLN A C 1
ATOM 5403 O O . GLN A 1 670 ? -43.056 8.772 9.685 1.00 74.06 670 GLN A O 1
ATOM 5408 N N . GLU A 1 671 ? -44.035 6.906 10.428 1.00 80.44 671 GLU A N 1
ATOM 5409 C CA . GLU A 1 671 ? -42.962 6.523 11.349 1.00 80.44 671 GLU A CA 1
ATOM 5410 C C . GLU A 1 671 ? -41.634 6.229 10.632 1.00 80.44 671 GLU A C 1
ATOM 5412 O O . GLU A 1 671 ? -40.576 6.684 11.067 1.00 80.44 671 GLU A O 1
ATOM 5417 N N . LYS A 1 672 ? -41.674 5.564 9.469 1.00 79.94 672 LYS A N 1
ATOM 5418 C CA . LYS A 1 672 ? -40.471 5.318 8.658 1.00 79.94 672 LYS A CA 1
ATOM 5419 C C . LYS A 1 672 ? -39.893 6.612 8.074 1.00 79.94 672 LYS A C 1
ATOM 5421 O O . LYS A 1 672 ? -38.680 6.716 7.902 1.00 79.94 672 LYS A O 1
ATOM 5426 N N . VAL A 1 673 ? -40.737 7.601 7.766 1.00 80.44 673 VAL A N 1
ATOM 5427 C CA . VAL A 1 673 ? -40.287 8.930 7.309 1.00 80.44 673 VAL A CA 1
ATOM 5428 C C . VAL A 1 673 ? -39.568 9.668 8.438 1.00 80.44 673 VAL A C 1
ATOM 5430 O O .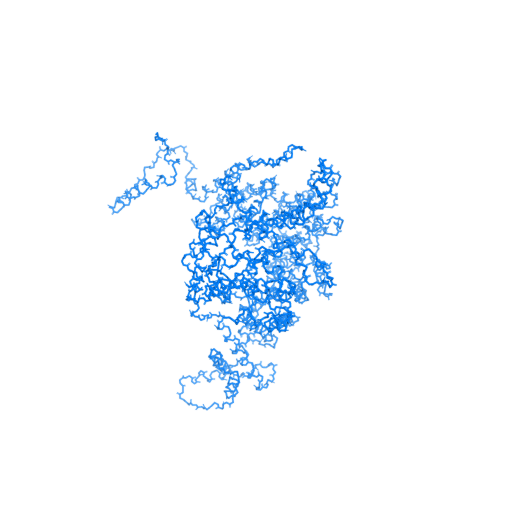 VAL A 1 673 ? -38.482 10.204 8.220 1.00 80.44 673 VAL A O 1
ATOM 5433 N N . VAL A 1 674 ? -40.131 9.638 9.650 1.00 86.25 674 VAL A N 1
ATOM 5434 C CA . VAL A 1 674 ? -39.510 10.216 10.854 1.00 86.25 674 VAL A CA 1
ATOM 5435 C C . VAL A 1 674 ? -38.138 9.592 11.110 1.00 86.25 674 VAL A C 1
ATOM 5437 O O . VAL A 1 674 ? -37.161 10.315 11.304 1.00 86.25 674 VAL A O 1
ATOM 5440 N N . ASP A 1 675 ? -38.045 8.263 11.050 1.00 87.31 675 ASP A N 1
ATOM 5441 C CA . ASP A 1 675 ? -36.793 7.534 11.259 1.00 87.31 675 ASP A CA 1
ATOM 5442 C C . ASP A 1 675 ? -35.728 7.884 10.204 1.00 87.31 675 ASP A C 1
ATOM 5444 O O . ASP A 1 675 ? -34.580 8.162 10.557 1.00 87.31 675 ASP A O 1
ATOM 5448 N N . LYS A 1 676 ? -36.101 7.982 8.917 1.00 86.62 676 LYS A N 1
ATOM 5449 C CA . LYS A 1 676 ? -35.164 8.401 7.858 1.00 86.62 676 LYS A CA 1
ATOM 5450 C C . LYS A 1 676 ? -34.653 9.832 8.041 1.00 86.62 676 LYS A C 1
ATOM 5452 O O . LYS A 1 676 ? -33.457 10.060 7.863 1.00 86.62 676 LYS A O 1
ATOM 5457 N N . ILE A 1 677 ? -35.520 10.784 8.402 1.00 88.81 677 ILE A N 1
ATOM 5458 C CA . ILE A 1 677 ? -35.108 12.175 8.669 1.00 88.81 677 ILE A CA 1
ATOM 5459 C C . ILE A 1 677 ? -34.166 12.223 9.880 1.00 88.81 677 ILE A C 1
ATOM 5461 O O . ILE A 1 677 ? -33.128 12.879 9.820 1.00 88.81 677 ILE A O 1
ATOM 5465 N N . SER A 1 678 ? -34.489 11.490 10.950 1.00 91.50 678 SER A N 1
ATOM 5466 C CA . SER A 1 678 ? -33.657 11.416 12.155 1.00 91.50 678 SER A CA 1
ATOM 5467 C C . SER A 1 678 ? -32.267 10.849 11.849 1.00 91.50 678 SER A C 1
ATOM 5469 O O . SER A 1 678 ? -31.265 11.484 12.169 1.00 91.50 678 SER A O 1
ATOM 5471 N N . LYS A 1 679 ? -32.191 9.695 11.170 1.00 90.31 679 LYS A N 1
ATOM 5472 C CA . LYS A 1 679 ? -30.922 9.040 10.802 1.00 90.31 679 LYS A CA 1
ATOM 5473 C C . LYS A 1 679 ? -30.061 9.903 9.879 1.00 90.31 679 LYS A C 1
ATOM 5475 O O . LYS A 1 679 ? -28.859 10.012 10.093 1.00 90.31 679 LYS A O 1
ATOM 5480 N N . MET A 1 680 ? -30.660 10.538 8.870 1.00 91.94 680 MET A N 1
ATOM 5481 C CA . MET A 1 680 ? -29.932 11.450 7.980 1.00 91.94 680 MET A CA 1
ATOM 5482 C C . MET A 1 680 ? -29.401 12.672 8.745 1.00 91.94 680 MET A C 1
ATOM 5484 O O . MET A 1 680 ? -28.274 13.104 8.509 1.00 91.94 680 MET A O 1
ATOM 5488 N N . GLY A 1 681 ? -30.186 13.222 9.676 1.00 91.69 681 GLY A N 1
ATOM 5489 C CA . GLY A 1 681 ? -29.780 14.369 10.488 1.00 91.69 681 GLY A CA 1
ATOM 5490 C C . GLY A 1 681 ? -28.600 14.055 11.406 1.00 91.69 681 GLY A C 1
ATOM 5491 O O . GLY A 1 681 ? -27.668 14.855 11.502 1.00 91.69 681 GLY A O 1
ATOM 5492 N N . ASP A 1 682 ? -28.606 12.866 12.002 1.00 91.62 682 ASP A N 1
ATOM 5493 C CA . ASP A 1 682 ? -27.513 12.343 12.820 1.00 91.62 682 ASP A CA 1
ATOM 5494 C C . ASP A 1 682 ? -26.223 12.159 11.996 1.00 91.62 682 ASP A C 1
ATOM 5496 O O . ASP A 1 682 ? -25.176 12.719 12.325 1.00 91.62 682 ASP A O 1
ATOM 5500 N N . VAL A 1 683 ? -26.310 11.508 10.828 1.00 93.06 683 VAL A N 1
ATOM 5501 C CA . VAL A 1 683 ? -25.171 11.343 9.902 1.00 93.06 683 VAL A CA 1
ATOM 5502 C C . VAL A 1 683 ? -24.591 12.694 9.464 1.00 93.06 683 VAL A C 1
ATOM 5504 O O . VAL A 1 683 ? -23.370 12.861 9.422 1.00 93.06 683 VAL A O 1
ATOM 5507 N N . LEU A 1 684 ? -25.437 13.684 9.160 1.00 92.38 684 LEU A N 1
ATOM 5508 C CA . LEU A 1 684 ? -24.996 15.038 8.800 1.00 92.38 684 LEU A CA 1
ATOM 5509 C C . LEU A 1 684 ? -24.342 15.786 9.971 1.00 92.38 684 LEU A C 1
ATOM 5511 O O . LEU A 1 684 ? -23.441 16.598 9.741 1.00 92.38 684 LEU A O 1
ATOM 5515 N N . SER A 1 685 ? -24.785 15.537 11.204 1.00 90.19 685 SER A N 1
ATOM 5516 C CA . SER A 1 685 ? -24.163 16.073 12.419 1.00 90.19 685 SER A CA 1
ATOM 5517 C C . SER A 1 685 ? -22.782 15.455 12.651 1.00 90.19 685 SER A C 1
ATOM 5519 O O . SER A 1 685 ? -21.799 16.183 12.818 1.00 90.19 685 SER A O 1
ATOM 5521 N N . ALA A 1 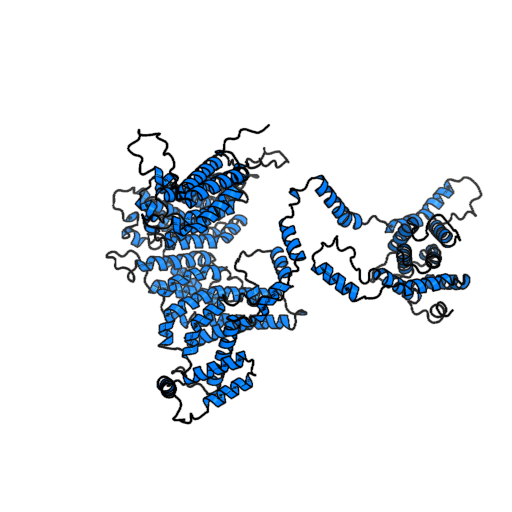686 ? -22.671 14.126 12.558 1.00 87.06 686 ALA A N 1
ATOM 5522 C CA . ALA A 1 686 ? -21.402 13.408 12.660 1.00 87.06 686 ALA A CA 1
ATOM 5523 C C . ALA A 1 686 ? -20.406 13.850 11.572 1.00 87.06 686 ALA A C 1
ATOM 5525 O O . ALA A 1 686 ? -19.239 14.118 11.865 1.00 87.06 686 ALA A O 1
ATOM 5526 N N . LEU A 1 687 ? -20.868 14.027 10.328 1.00 88.31 687 LEU A N 1
ATOM 5527 C CA . LEU A 1 687 ? -20.050 14.561 9.235 1.00 88.31 687 LEU A CA 1
ATOM 5528 C C . LEU A 1 687 ? -19.553 15.984 9.531 1.00 88.31 687 LEU A C 1
ATOM 5530 O O . LEU A 1 687 ? -18.369 16.265 9.354 1.00 88.31 687 LEU A O 1
ATOM 5534 N N . HIS A 1 688 ? -20.422 16.856 10.051 1.00 86.38 688 HIS A N 1
ATOM 5535 C CA . HIS A 1 688 ? -20.046 18.213 10.454 1.00 86.38 688 HIS A CA 1
ATOM 5536 C C . HIS A 1 688 ? -18.993 18.214 11.577 1.00 86.38 688 HIS A C 1
ATOM 5538 O O . HIS A 1 688 ? -18.054 19.007 11.540 1.00 86.38 688 HIS A O 1
ATOM 5544 N N . ALA A 1 689 ? -19.106 17.311 12.554 1.00 82.31 689 ALA A N 1
ATOM 5545 C CA . ALA A 1 689 ? -18.131 17.179 13.637 1.00 82.31 689 ALA A CA 1
ATOM 5546 C C . ALA A 1 689 ? -16.742 16.723 13.145 1.00 82.31 689 ALA A C 1
ATOM 5548 O O . ALA A 1 689 ? -15.728 17.162 13.691 1.00 82.31 689 ALA A O 1
ATOM 5549 N N . VAL A 1 690 ? -16.691 15.871 12.113 1.00 77.44 690 VAL A N 1
ATOM 5550 C CA . VAL A 1 690 ? -15.442 15.418 11.472 1.00 77.44 690 VAL A CA 1
ATOM 5551 C C . VAL A 1 690 ? -14.794 16.529 10.635 1.00 77.44 690 VAL A C 1
ATOM 5553 O O . VAL A 1 690 ? -13.573 16.675 10.647 1.00 77.44 690 VAL A O 1
ATOM 5556 N N . GLU A 1 691 ? -15.586 17.333 9.923 1.00 75.94 691 GLU A N 1
ATOM 5557 C CA . GLU A 1 691 ? -15.082 18.437 9.089 1.00 75.94 691 GLU A CA 1
ATOM 5558 C C . GLU A 1 691 ? -14.664 19.675 9.891 1.00 75.94 691 GLU A C 1
ATOM 5560 O O . GLU A 1 691 ? -13.777 20.420 9.465 1.00 75.94 691 GLU A O 1
ATOM 5565 N N . HIS A 1 692 ? -15.272 19.886 11.061 1.00 73.69 692 HIS A N 1
ATOM 5566 C CA . HIS A 1 692 ? -15.030 21.045 11.916 1.00 73.69 692 HIS A CA 1
ATOM 5567 C C . HIS A 1 692 ? -14.642 20.631 13.348 1.00 73.69 692 HIS A C 1
ATOM 5569 O O . HIS A 1 692 ? -15.428 20.826 14.283 1.00 73.69 692 HIS A O 1
ATOM 5575 N N . PRO A 1 693 ? -13.421 20.094 13.569 1.00 64.69 693 PRO A N 1
ATOM 5576 C CA . PRO A 1 693 ? -12.941 19.781 14.912 1.00 64.69 693 PRO A CA 1
ATOM 5577 C C . PRO A 1 693 ? -12.946 21.036 15.800 1.00 64.69 693 PRO A C 1
ATOM 5579 O O . PRO A 1 693 ? -12.449 22.091 15.400 1.00 64.69 693 PRO A O 1
ATOM 5582 N N . LEU A 1 694 ? -13.487 20.939 17.021 1.00 55.41 694 LEU A N 1
ATOM 5583 C CA . LEU A 1 694 ? -13.577 22.070 17.955 1.00 55.41 694 LEU A CA 1
ATOM 5584 C C . LEU A 1 694 ? -12.193 22.707 18.199 1.00 55.41 694 LEU A C 1
ATOM 5586 O O . LEU A 1 694 ? -11.283 22.083 18.753 1.00 55.41 694 LEU A O 1
ATOM 5590 N N . ALA A 1 695 ? -12.064 23.993 17.854 1.00 47.25 695 ALA A N 1
ATOM 5591 C CA . ALA A 1 695 ? -10.829 24.785 17.927 1.00 47.25 695 ALA A CA 1
ATOM 5592 C C . ALA A 1 695 ? -10.161 24.824 19.322 1.00 47.25 695 ALA A C 1
ATOM 5594 O O . ALA A 1 695 ? -8.971 25.125 19.436 1.00 47.25 695 ALA A O 1
ATOM 5595 N N . GLN A 1 696 ? -10.882 24.466 20.391 1.00 46.81 696 GLN A N 1
ATOM 5596 C CA . GLN A 1 696 ? -10.340 24.361 21.752 1.00 46.81 696 GLN A CA 1
ATOM 5597 C C . GLN A 1 696 ? -9.208 23.319 21.883 1.00 46.81 696 GLN A C 1
ATOM 5599 O O . GLN A 1 696 ? -8.349 23.456 22.755 1.00 46.81 696 GLN A O 1
ATOM 5604 N N . MET A 1 697 ? -9.129 22.321 20.994 1.00 44.00 697 MET A N 1
ATOM 5605 C CA . MET A 1 697 ? -8.066 21.304 21.021 1.00 44.00 697 MET A CA 1
ATOM 5606 C C . MET A 1 697 ? -6.751 21.750 20.360 1.00 44.00 697 MET A C 1
ATOM 5608 O O . MET A 1 697 ? -5.694 21.218 20.711 1.00 44.00 697 MET A O 1
ATOM 5612 N N . ALA A 1 698 ? -6.767 22.769 19.491 1.00 40.91 698 ALA A N 1
ATOM 5613 C CA . ALA A 1 698 ? -5.565 23.272 18.815 1.00 40.91 698 ALA A CA 1
ATOM 5614 C C . ALA A 1 698 ? -4.540 23.873 19.802 1.00 40.91 698 ALA A C 1
ATOM 5616 O O . ALA A 1 698 ? -3.328 23.752 19.613 1.00 40.91 698 ALA A O 1
ATOM 5617 N N . ASN A 1 699 ? -5.008 24.444 20.917 1.00 39.44 699 ASN A N 1
ATOM 5618 C CA . ASN A 1 699 ? -4.146 25.043 21.943 1.00 39.44 699 ASN A CA 1
ATOM 5619 C C . ASN A 1 699 ? -3.544 24.026 22.927 1.00 39.44 699 ASN A C 1
ATOM 5621 O O . ASN A 1 699 ? -2.521 24.313 23.553 1.00 39.44 699 ASN A O 1
ATOM 5625 N N . ALA A 1 700 ? -4.104 22.816 23.034 1.00 46.28 700 ALA A N 1
ATOM 5626 C CA . ALA A 1 700 ? -3.561 21.775 23.908 1.00 46.28 700 ALA A CA 1
ATOM 5627 C C . ALA A 1 700 ? -2.184 21.271 23.431 1.00 46.28 700 ALA A C 1
ATOM 5629 O O . ALA A 1 700 ? -1.355 20.859 24.240 1.00 46.28 700 ALA A O 1
ATOM 5630 N N . TRP A 1 701 ? -1.899 21.370 22.129 1.00 36.25 701 TRP A N 1
ATOM 5631 C CA . TRP A 1 701 ? -0.631 20.959 21.521 1.00 36.25 701 TRP A CA 1
ATOM 5632 C C . TRP A 1 701 ? 0.584 21.758 22.007 1.00 36.25 701 TRP A C 1
ATOM 5634 O O . TRP A 1 701 ? 1.701 21.237 22.006 1.00 36.25 701 TRP A O 1
ATOM 5644 N N . ARG A 1 702 ? 0.397 23.001 22.475 1.00 45.31 702 ARG A N 1
ATOM 5645 C CA . ARG A 1 702 ? 1.510 23.819 22.985 1.00 45.31 702 ARG A CA 1
ATOM 5646 C C . ARG A 1 702 ? 1.965 23.424 24.397 1.00 45.31 702 ARG A C 1
ATOM 5648 O O . ARG A 1 702 ? 3.053 23.839 24.784 1.00 45.31 702 ARG A O 1
ATOM 5655 N N . LYS A 1 703 ? 1.205 22.595 25.131 1.00 46.91 703 LYS A N 1
ATOM 5656 C CA . LYS A 1 703 ? 1.491 22.223 26.535 1.00 46.91 703 LYS A CA 1
ATOM 5657 C C . LYS A 1 703 ? 2.049 20.803 26.762 1.00 46.91 703 LYS A C 1
ATOM 5659 O O . LYS A 1 703 ? 2.430 20.508 27.883 1.00 46.91 703 LYS A O 1
ATOM 5664 N N . VAL A 1 704 ? 2.146 19.934 25.746 1.00 51.62 704 VAL A N 1
ATOM 5665 C CA . VAL A 1 704 ? 2.476 18.493 25.950 1.00 51.62 704 VAL A CA 1
ATOM 5666 C C . VAL A 1 704 ? 3.981 18.197 26.082 1.00 51.62 704 VAL A C 1
ATOM 5668 O O . VAL A 1 704 ? 4.376 17.138 26.555 1.00 51.62 704 VAL A O 1
ATOM 5671 N N . LEU A 1 705 ? 4.856 19.115 25.669 1.00 50.38 705 LEU A N 1
ATOM 5672 C CA . LEU A 1 705 ? 6.308 18.917 25.727 1.00 50.38 705 LEU A CA 1
ATOM 5673 C C . LEU A 1 705 ? 6.971 20.134 26.361 1.00 50.38 705 LEU A C 1
ATOM 5675 O O . LEU A 1 705 ? 7.015 21.203 25.740 1.00 50.38 705 LEU A O 1
ATOM 5679 N N . SER A 1 706 ? 7.517 19.946 27.565 1.00 58.72 706 SER A N 1
ATOM 5680 C CA . SER A 1 706 ? 8.352 20.946 28.227 1.00 58.72 706 SER A CA 1
ATOM 5681 C C . SER A 1 706 ? 9.534 21.333 27.328 1.00 58.72 706 SER A C 1
ATOM 5683 O O . SER A 1 706 ? 10.016 20.550 26.499 1.00 58.72 706 SER A O 1
ATOM 5685 N N . VAL A 1 707 ? 10.006 22.574 27.458 1.00 59.78 707 VAL A N 1
ATOM 5686 C CA . VAL A 1 707 ? 11.130 23.090 26.657 1.00 59.78 707 VAL A CA 1
ATOM 5687 C C . VAL A 1 707 ? 12.393 22.246 26.872 1.00 59.78 707 VAL A C 1
ATOM 5689 O O . VAL A 1 707 ? 13.126 21.994 25.915 1.00 59.78 707 VAL A O 1
ATOM 5692 N N . GLN A 1 708 ? 12.620 21.750 28.091 1.00 61.34 708 GLN A N 1
ATOM 5693 C CA . GLN A 1 708 ? 13.741 20.859 28.407 1.00 61.34 708 GLN A CA 1
ATOM 5694 C C . GLN A 1 708 ? 13.598 19.498 27.722 1.00 61.34 708 GLN A C 1
ATOM 5696 O O . GLN A 1 708 ? 14.551 19.045 27.093 1.00 61.34 708 GLN A O 1
ATOM 5701 N N . ARG A 1 709 ? 12.398 18.904 27.698 1.00 63.34 709 ARG A N 1
ATOM 5702 C CA . ARG A 1 709 ? 12.163 17.628 27.006 1.00 63.34 709 ARG A CA 1
ATOM 5703 C C . ARG A 1 709 ? 12.354 17.745 25.492 1.00 63.34 709 ARG A C 1
ATOM 5705 O O . ARG A 1 709 ? 12.912 16.847 24.868 1.00 63.34 709 ARG A O 1
ATOM 5712 N N . LYS A 1 710 ? 11.992 18.887 24.893 1.00 67.50 710 LYS A N 1
ATOM 5713 C CA . LYS A 1 710 ? 12.325 19.185 23.484 1.00 67.50 710 LYS A CA 1
ATOM 5714 C C . LYS A 1 710 ? 13.838 19.269 23.262 1.00 67.50 710 LYS A C 1
ATOM 5716 O O . LYS A 1 710 ? 14.328 18.728 22.275 1.00 67.50 710 LYS A O 1
ATOM 5721 N N . ARG A 1 711 ? 14.584 19.902 24.176 1.00 67.38 711 ARG A N 1
ATOM 5722 C CA . ARG A 1 711 ? 16.058 19.952 24.119 1.00 67.38 711 ARG A CA 1
ATOM 5723 C C . ARG A 1 711 ? 16.682 18.560 24.258 1.00 67.38 711 ARG A C 1
ATOM 5725 O O . ARG A 1 711 ? 17.587 18.254 23.490 1.00 67.38 711 ARG A O 1
ATOM 5732 N N . ALA A 1 712 ? 16.165 17.713 25.149 1.00 65.88 712 ALA A N 1
ATOM 5733 C CA . ALA A 1 712 ? 16.616 16.331 25.319 1.00 65.88 712 ALA A CA 1
ATOM 5734 C C . ALA A 1 712 ? 16.385 15.490 24.052 1.00 65.88 712 ALA A C 1
ATOM 5736 O O . ALA A 1 712 ? 17.309 14.845 23.570 1.00 65.88 712 ALA A O 1
ATOM 5737 N N . VAL A 1 713 ? 15.203 15.579 23.429 1.00 67.19 713 VAL A N 1
ATOM 5738 C CA . VAL A 1 713 ? 14.913 14.893 22.152 1.00 67.19 713 VAL A CA 1
ATOM 5739 C C . VAL A 1 713 ? 15.866 15.348 21.041 1.00 67.19 713 VAL A C 1
ATOM 5741 O O . VAL A 1 713 ? 16.379 14.525 20.285 1.00 67.19 713 VAL A O 1
ATOM 5744 N N . VAL A 1 714 ? 16.160 16.649 20.960 1.00 71.69 714 VAL A N 1
ATOM 5745 C CA . VAL A 1 714 ? 17.155 17.176 20.012 1.00 71.69 714 VAL A CA 1
ATOM 5746 C C . VAL A 1 714 ? 18.568 16.675 20.339 1.00 71.69 714 VAL A C 1
ATOM 5748 O O . VAL A 1 714 ? 19.333 16.396 19.418 1.00 71.69 714 VAL A O 1
ATOM 5751 N N . ALA A 1 715 ? 18.919 16.511 21.617 1.00 66.00 715 ALA A N 1
ATOM 5752 C CA . ALA A 1 715 ? 20.189 15.919 22.033 1.00 66.00 715 ALA A CA 1
ATOM 5753 C C . ALA A 1 715 ? 20.285 14.423 21.680 1.00 66.00 715 ALA A C 1
ATOM 5755 O O . ALA A 1 715 ? 21.349 13.989 21.248 1.00 66.00 715 ALA A O 1
ATOM 5756 N N . CYS A 1 716 ? 19.188 13.656 21.742 1.00 67.62 716 CYS A N 1
ATOM 5757 C CA . CYS A 1 716 ? 19.155 12.259 21.285 1.00 67.62 716 CYS A CA 1
ATOM 5758 C C . CYS A 1 716 ? 19.499 12.129 19.795 1.00 67.62 716 CYS A C 1
ATOM 5760 O O . CYS A 1 716 ? 20.218 11.214 19.410 1.00 67.62 716 CYS A O 1
ATOM 5762 N N . PHE A 1 717 ? 19.061 13.071 18.952 1.00 68.44 717 PHE A N 1
ATOM 5763 C CA . PHE A 1 717 ? 19.459 13.099 17.537 1.00 68.44 717 PHE A CA 1
ATOM 5764 C C . PHE A 1 717 ? 20.933 13.475 17.319 1.00 68.44 717 PHE A C 1
ATOM 5766 O O . PHE A 1 717 ? 21.468 13.240 16.238 1.00 68.44 717 PHE A O 1
ATOM 5773 N N . ARG A 1 718 ? 21.592 14.060 18.326 1.00 72.00 718 ARG A N 1
ATOM 5774 C CA . ARG A 1 718 ? 23.029 14.377 18.321 1.00 72.00 718 ARG A CA 1
ATOM 5775 C C . ARG A 1 718 ? 23.877 13.292 18.987 1.00 72.00 718 ARG A C 1
ATOM 5777 O O . ARG A 1 718 ? 25.097 13.437 19.018 1.00 72.00 718 ARG A O 1
ATOM 5784 N N . MET A 1 719 ? 23.264 12.239 19.534 1.00 73.25 719 MET A N 1
ATOM 5785 C CA . MET A 1 719 ? 24.017 11.146 20.135 1.00 73.25 719 MET A CA 1
ATOM 5786 C C . MET A 1 719 ? 24.821 10.418 19.063 1.00 73.25 719 MET A C 1
ATOM 5788 O O . MET A 1 719 ? 24.321 10.039 18.004 1.00 73.25 719 MET A O 1
ATOM 5792 N N . LEU A 1 720 ? 26.098 10.246 19.365 1.00 70.19 720 LEU A N 1
ATOM 5793 C CA . LEU A 1 720 ? 27.029 9.482 18.561 1.00 70.19 720 LEU A CA 1
ATOM 5794 C C . LEU A 1 720 ? 26.742 7.989 18.749 1.00 70.19 720 LEU A C 1
ATOM 5796 O O . LEU A 1 720 ? 26.470 7.516 19.850 1.00 70.19 720 LEU A O 1
ATOM 5800 N N . SER A 1 721 ? 26.818 7.237 17.661 1.00 77.62 721 SER A N 1
ATOM 5801 C CA . SER A 1 721 ? 26.714 5.780 17.677 1.00 77.62 721 SER A CA 1
ATOM 5802 C C . SER A 1 721 ? 27.839 5.133 18.494 1.00 77.62 721 SER A C 1
ATOM 5804 O O . SER A 1 721 ? 28.976 5.603 18.448 1.00 77.62 721 SER A O 1
ATOM 5806 N N . ILE A 1 722 ? 27.574 3.999 19.150 1.00 73.06 722 ILE A N 1
ATOM 5807 C CA . ILE A 1 722 ? 28.565 3.284 19.984 1.00 73.06 722 ILE A CA 1
ATOM 5808 C C . ILE A 1 722 ? 29.860 2.977 19.209 1.00 73.06 722 ILE A C 1
ATOM 5810 O O . ILE A 1 722 ? 30.952 3.129 19.743 1.00 73.06 722 ILE A O 1
ATOM 5814 N N . TYR A 1 723 ? 29.771 2.643 17.917 1.00 80.56 723 TYR A N 1
ATOM 5815 C CA . TYR A 1 723 ? 30.950 2.369 17.080 1.00 80.56 723 TYR A CA 1
ATOM 5816 C C . TYR A 1 723 ? 31.838 3.598 16.804 1.00 80.56 723 TYR A C 1
ATOM 5818 O O . TYR A 1 723 ? 32.934 3.451 16.274 1.00 80.56 723 TYR A O 1
ATOM 5826 N N . SER A 1 724 ? 31.369 4.808 17.124 1.00 83.50 724 SER A N 1
ATOM 5827 C CA . SER A 1 724 ? 32.123 6.061 16.965 1.00 83.50 724 SER A CA 1
ATOM 5828 C C . SER A 1 724 ? 32.778 6.550 18.261 1.00 83.50 724 SER A C 1
ATOM 5830 O O . SER A 1 724 ? 33.462 7.572 18.255 1.00 83.50 724 SER A O 1
ATOM 5832 N N . PHE A 1 725 ? 32.583 5.839 19.375 1.00 80.56 725 PHE A N 1
ATOM 5833 C CA . PHE A 1 725 ? 33.221 6.173 20.642 1.00 80.56 725 PHE A CA 1
ATOM 5834 C C . PHE A 1 725 ? 34.688 5.719 20.680 1.00 80.56 725 PHE A C 1
ATOM 5836 O O . PHE A 1 725 ? 35.034 4.665 20.140 1.00 80.56 725 PHE A O 1
ATOM 5843 N N . PRO A 1 726 ? 35.567 6.475 21.365 1.00 89.25 726 PRO A N 1
ATOM 5844 C CA . PRO A 1 726 ? 36.902 6.001 21.696 1.00 89.25 726 PRO A CA 1
ATOM 5845 C C . PRO A 1 726 ? 36.839 4.688 22.481 1.00 89.25 726 PRO A C 1
ATOM 5847 O O . PRO A 1 726 ? 36.024 4.539 23.393 1.00 89.25 726 PRO A O 1
ATOM 5850 N N . LYS A 1 727 ? 37.751 3.760 22.174 1.00 85.62 727 LYS A N 1
ATOM 5851 C CA . LYS A 1 727 ? 37.775 2.406 22.752 1.00 85.62 727 LYS A CA 1
ATOM 5852 C C . LYS A 1 727 ? 37.694 2.395 24.286 1.00 85.62 727 LYS A C 1
ATOM 5854 O O . LYS A 1 727 ? 36.929 1.614 24.836 1.00 85.62 727 LYS A O 1
ATOM 5859 N N . HIS A 1 728 ? 38.424 3.280 24.970 1.00 88.75 728 HIS A N 1
ATOM 5860 C CA . HIS A 1 728 ? 38.416 3.363 26.438 1.00 88.75 728 HIS A CA 1
ATOM 5861 C C . HIS A 1 728 ? 37.035 3.731 27.005 1.00 88.75 728 HIS A C 1
ATOM 5863 O O . HIS A 1 728 ? 36.629 3.196 28.028 1.00 88.75 728 HIS A O 1
ATOM 5869 N N . ARG A 1 729 ? 36.270 4.589 26.317 1.00 85.06 729 ARG A N 1
ATOM 5870 C CA . ARG A 1 729 ? 34.935 5.002 26.763 1.00 85.06 729 ARG A CA 1
ATOM 5871 C C . ARG A 1 729 ? 33.917 3.877 26.602 1.00 85.06 729 ARG A C 1
ATOM 5873 O O . ARG A 1 729 ? 33.078 3.697 27.476 1.00 85.06 729 ARG A O 1
ATOM 5880 N N . CYS A 1 730 ? 34.020 3.102 25.520 1.00 86.38 730 CYS A N 1
ATOM 5881 C CA . CYS A 1 730 ? 33.223 1.886 25.353 1.00 86.38 730 CYS A CA 1
ATOM 5882 C C . CYS A 1 730 ? 33.525 0.859 26.443 1.00 86.38 730 CYS A C 1
ATOM 5884 O O . CYS A 1 730 ? 32.600 0.241 26.950 1.00 86.38 730 CYS A O 1
ATOM 5886 N N . ILE A 1 731 ? 34.803 0.689 26.799 1.00 88.19 731 ILE A N 1
ATOM 5887 C CA . ILE A 1 731 ? 35.214 -0.237 27.859 1.00 88.19 731 ILE A CA 1
ATOM 5888 C C . ILE A 1 731 ? 34.633 0.204 29.204 1.00 88.19 731 ILE A C 1
ATOM 5890 O O . ILE A 1 731 ? 34.062 -0.630 29.887 1.00 88.19 731 ILE A O 1
ATOM 5894 N N . ASN A 1 732 ? 34.689 1.490 29.554 1.00 89.12 732 ASN A N 1
ATOM 5895 C CA . ASN A 1 732 ? 34.129 1.969 30.823 1.00 89.12 732 ASN A CA 1
ATOM 5896 C C . ASN A 1 732 ? 32.610 1.739 30.911 1.00 89.12 732 ASN A C 1
ATOM 5898 O O . ASN A 1 732 ? 32.145 1.179 31.896 1.00 89.12 732 ASN A O 1
ATOM 5902 N N . LEU A 1 733 ? 31.862 2.083 29.853 1.00 85.50 733 LEU A N 1
ATOM 5903 C CA . LEU A 1 733 ? 30.413 1.831 29.784 1.00 85.50 733 LEU A CA 1
ATOM 5904 C C . LEU A 1 733 ? 30.083 0.333 29.833 1.00 85.50 733 LEU A C 1
ATOM 5906 O O . LEU A 1 733 ? 29.067 -0.071 30.391 1.00 85.50 733 LEU A O 1
ATOM 5910 N N . PHE A 1 734 ? 30.933 -0.495 29.225 1.00 88.88 734 PHE A N 1
ATOM 5911 C CA . PHE A 1 734 ? 30.791 -1.943 29.278 1.00 88.88 734 PHE A CA 1
ATOM 5912 C C . PHE A 1 734 ? 31.064 -2.488 30.683 1.00 88.88 734 PHE A C 1
ATOM 5914 O O . PHE A 1 734 ? 30.295 -3.319 31.142 1.00 88.88 734 PHE A O 1
ATOM 5921 N N . MET A 1 735 ? 32.120 -2.028 31.362 1.00 90.19 735 MET A N 1
ATOM 5922 C CA . MET A 1 735 ? 32.484 -2.491 32.705 1.00 90.19 735 MET A CA 1
ATOM 5923 C C . MET A 1 735 ? 31.384 -2.194 33.723 1.00 90.19 735 MET A C 1
ATOM 5925 O O . MET A 1 735 ? 31.040 -3.074 34.502 1.00 90.19 735 MET A O 1
ATOM 5929 N N . GLU A 1 736 ? 30.795 -1.000 33.667 1.00 84.19 736 GLU A N 1
ATOM 5930 C CA . GLU A 1 736 ? 29.687 -0.600 34.540 1.00 84.19 736 GLU A CA 1
ATOM 5931 C C . GLU A 1 736 ? 28.448 -1.479 34.309 1.00 84.19 736 GLU A C 1
ATOM 5933 O O . GLU A 1 736 ? 27.954 -2.122 35.234 1.00 84.19 736 GLU A O 1
ATOM 5938 N N . GLY A 1 737 ? 28.025 -1.634 33.048 1.00 82.62 737 GLY A N 1
ATOM 5939 C CA . GLY A 1 737 ? 26.893 -2.501 32.710 1.00 82.62 737 GLY A CA 1
ATOM 5940 C C . GLY A 1 737 ? 27.154 -3.994 32.953 1.00 82.62 737 GLY A C 1
ATOM 5941 O O . GLY A 1 737 ? 26.214 -4.743 33.213 1.00 82.62 737 GLY A O 1
ATOM 5942 N N . TYR A 1 738 ? 28.408 -4.447 32.865 1.00 87.56 738 TYR A N 1
ATOM 5943 C CA . TYR A 1 738 ? 28.802 -5.820 33.187 1.00 87.56 738 TYR A CA 1
ATOM 5944 C C . TYR A 1 738 ? 28.781 -6.062 34.700 1.00 87.56 738 TYR A C 1
ATOM 5946 O O . TYR A 1 738 ? 28.273 -7.085 35.149 1.00 87.56 738 TYR A O 1
ATOM 5954 N N . GLN A 1 739 ? 29.260 -5.108 35.499 1.00 85.00 739 GLN A N 1
ATOM 5955 C CA . GLN A 1 739 ? 29.220 -5.203 36.954 1.00 85.00 739 GLN A CA 1
ATOM 5956 C C . GLN A 1 739 ? 27.780 -5.289 37.478 1.00 85.00 739 GLN A C 1
ATOM 5958 O O . GLN A 1 739 ? 27.472 -6.195 38.247 1.00 85.00 739 GLN A O 1
ATOM 5963 N N . GLU A 1 740 ? 26.899 -4.398 37.025 1.00 80.19 740 GLU A N 1
ATOM 5964 C CA . GLU A 1 740 ? 25.502 -4.339 37.475 1.00 80.19 740 GLU A CA 1
ATOM 5965 C C . GLU A 1 740 ? 24.677 -5.545 36.994 1.00 80.19 740 GLU A C 1
ATOM 5967 O O . GLU A 1 740 ? 23.936 -6.147 37.761 1.00 80.19 740 GLU A O 1
ATOM 5972 N N . LYS A 1 741 ? 24.811 -5.943 35.720 1.00 78.88 741 LYS A N 1
ATOM 5973 C CA . LYS A 1 741 ? 23.927 -6.971 35.135 1.00 78.88 741 LYS A CA 1
ATOM 5974 C C . LYS A 1 741 ? 24.448 -8.395 35.199 1.00 78.88 741 LYS A C 1
ATOM 5976 O O . LYS A 1 741 ? 23.656 -9.303 34.978 1.00 78.88 741 LYS A O 1
ATOM 5981 N N . TRP A 1 742 ? 25.754 -8.585 35.381 1.00 81.25 742 TRP A N 1
ATOM 5982 C CA . TRP A 1 742 ? 26.370 -9.913 35.360 1.00 81.25 742 TRP A CA 1
ATOM 5983 C C . TRP A 1 742 ? 27.004 -10.265 36.700 1.00 81.25 742 TRP A C 1
ATOM 5985 O O . TRP A 1 742 ? 26.673 -11.313 37.243 1.00 81.25 742 TRP A O 1
ATOM 5995 N N . LEU A 1 743 ? 27.857 -9.397 37.260 1.00 81.31 743 LEU A N 1
ATOM 5996 C CA . LEU A 1 743 ? 28.560 -9.713 38.512 1.00 81.31 743 LEU A CA 1
ATOM 5997 C C . LEU A 1 743 ? 27.643 -9.652 39.743 1.00 81.31 743 LEU A C 1
ATOM 5999 O O . LEU A 1 743 ? 27.761 -10.498 40.621 1.00 81.31 743 LEU A O 1
ATOM 6003 N N . GLN A 1 744 ? 26.722 -8.685 39.822 1.00 76.44 744 GLN A N 1
ATOM 6004 C CA . GLN A 1 744 ? 25.795 -8.588 40.962 1.00 76.44 744 GLN A CA 1
ATOM 6005 C C . GLN A 1 744 ? 24.757 -9.721 40.996 1.00 76.44 744 GLN A C 1
ATOM 6007 O O . GLN A 1 744 ? 24.322 -10.110 42.075 1.00 76.44 744 GLN A O 1
ATOM 6012 N N . SER A 1 745 ? 24.380 -10.270 39.836 1.00 69.62 745 SER A N 1
ATOM 6013 C CA . SER A 1 745 ? 23.443 -11.399 39.729 1.00 69.62 745 SER A CA 1
ATOM 6014 C C . SER A 1 745 ? 24.097 -12.775 39.899 1.00 69.62 745 SER A C 1
ATOM 6016 O O . SER A 1 745 ? 23.396 -13.785 39.927 1.00 69.62 745 SER A O 1
ATOM 6018 N N . GLU A 1 746 ? 25.429 -12.843 39.933 1.00 76.50 746 GLU A N 1
ATOM 6019 C CA . GLU A 1 746 ? 26.155 -14.107 40.027 1.00 76.50 746 GLU A CA 1
ATOM 6020 C C . GLU A 1 746 ? 26.063 -14.663 41.454 1.00 76.50 746 GLU A C 1
ATOM 6022 O O . GLU A 1 746 ? 26.446 -14.007 42.425 1.00 76.50 746 GLU A O 1
ATOM 6027 N N . ASN A 1 747 ? 25.542 -15.887 41.592 1.00 67.12 747 ASN A N 1
ATOM 6028 C CA . ASN A 1 747 ? 25.501 -16.559 42.885 1.00 67.12 747 ASN A CA 1
ATOM 6029 C C . ASN A 1 747 ? 26.925 -16.989 43.273 1.00 67.12 747 ASN A C 1
ATOM 6031 O O . ASN A 1 747 ? 27.452 -17.966 42.745 1.00 67.12 747 ASN A O 1
ATOM 6035 N N . THR A 1 748 ? 27.545 -16.267 44.207 1.00 66.62 748 THR A N 1
ATOM 6036 C CA . THR A 1 748 ? 28.900 -16.565 44.694 1.00 66.62 748 THR A CA 1
ATOM 6037 C C . THR A 1 748 ? 28.938 -17.669 45.760 1.00 66.62 748 THR A C 1
ATOM 6039 O O . THR A 1 748 ? 29.970 -17.835 46.404 1.00 66.62 748 THR A O 1
ATOM 6042 N N . GLY A 1 749 ? 27.837 -18.396 45.993 1.00 63.44 749 GLY A N 1
ATOM 6043 C CA . GLY A 1 749 ? 27.775 -19.499 46.958 1.00 63.44 749 GLY A CA 1
ATOM 6044 C C . GLY A 1 749 ? 27.893 -19.055 48.421 1.00 63.44 749 GLY A C 1
ATOM 6045 O O . GLY A 1 749 ? 28.455 -19.785 49.237 1.00 63.44 749 GLY A O 1
ATOM 6046 N N . ARG A 1 750 ? 27.434 -17.834 48.751 1.00 67.38 750 ARG A N 1
ATOM 6047 C CA . ARG A 1 750 ? 27.524 -17.262 50.115 1.00 67.38 750 ARG A CA 1
ATOM 6048 C C . ARG A 1 750 ? 26.768 -18.096 51.152 1.00 67.38 750 ARG A C 1
ATOM 6050 O O . ARG A 1 750 ? 27.188 -18.161 52.298 1.00 67.38 750 ARG A O 1
ATOM 6057 N N . ASP A 1 751 ? 25.699 -18.744 50.718 1.00 65.19 751 ASP A N 1
ATOM 6058 C CA . ASP A 1 751 ? 24.827 -19.662 51.450 1.00 65.19 751 ASP A CA 1
ATOM 6059 C C . ASP A 1 751 ? 25.531 -20.934 51.956 1.00 65.19 751 ASP A C 1
ATOM 6061 O O . ASP A 1 751 ? 25.085 -21.537 52.928 1.00 65.19 751 ASP A O 1
ATOM 6065 N N . ARG A 1 752 ? 26.657 -21.335 51.348 1.00 68.44 752 ARG A N 1
ATOM 6066 C CA . ARG A 1 752 ? 27.425 -22.519 51.780 1.00 68.44 752 ARG A CA 1
ATOM 6067 C C . ARG A 1 752 ? 28.425 -22.235 52.893 1.00 68.44 752 ARG A C 1
ATOM 6069 O O . ARG A 1 752 ? 28.777 -23.148 53.630 1.00 68.44 752 ARG A O 1
ATOM 6076 N N . LEU A 1 753 ? 28.859 -20.981 53.049 1.00 75.94 753 LEU A N 1
ATOM 6077 C CA . LEU A 1 753 ? 29.942 -20.626 53.970 1.00 75.94 753 LEU A CA 1
ATOM 6078 C C . LEU A 1 753 ? 29.606 -20.975 55.425 1.00 75.94 753 LEU A C 1
ATOM 6080 O O . LEU A 1 753 ? 30.462 -21.477 56.144 1.00 75.94 753 LEU A O 1
ATOM 6084 N N . ILE A 1 754 ? 28.371 -20.719 55.862 1.00 73.62 754 ILE A N 1
ATOM 6085 C CA . ILE A 1 754 ? 27.955 -21.010 57.240 1.00 73.62 754 ILE A CA 1
ATOM 6086 C C . ILE A 1 754 ? 27.868 -22.520 57.478 1.00 73.62 754 ILE A C 1
ATOM 6088 O O . ILE A 1 754 ? 28.356 -22.987 58.502 1.00 73.62 754 ILE A O 1
ATOM 6092 N N . SER A 1 755 ? 27.336 -23.280 56.514 1.00 67.81 755 SER A N 1
ATOM 6093 C CA . SER A 1 755 ? 27.298 -24.748 56.581 1.00 67.81 755 SER A CA 1
ATOM 6094 C C . SER A 1 755 ? 28.706 -25.346 56.631 1.00 67.81 755 SER A C 1
ATOM 6096 O O . SER A 1 755 ? 28.978 -26.202 57.467 1.00 67.81 755 SER A O 1
ATOM 6098 N N . ASP A 1 756 ? 29.632 -24.840 55.813 1.00 70.94 756 ASP A N 1
ATOM 6099 C CA . ASP A 1 756 ? 31.020 -25.298 55.815 1.00 70.94 756 ASP A CA 1
ATOM 6100 C C . ASP A 1 756 ? 31.713 -24.987 57.150 1.00 70.94 756 ASP A C 1
ATOM 6102 O O . ASP A 1 756 ? 32.421 -25.840 57.672 1.00 70.94 756 ASP A O 1
ATOM 6106 N N . VAL A 1 757 ? 31.501 -23.803 57.740 1.00 71.00 757 VAL A N 1
ATOM 6107 C CA . VAL A 1 757 ? 32.104 -23.422 59.034 1.00 71.00 757 VAL A CA 1
ATOM 6108 C C . VAL A 1 757 ? 31.505 -24.212 60.204 1.00 71.00 757 VAL A C 1
ATOM 6110 O O . VAL A 1 757 ? 32.252 -24.582 61.112 1.00 71.00 757 VAL A O 1
ATOM 6113 N N . ALA A 1 758 ? 30.201 -24.507 60.170 1.00 65.75 758 ALA A N 1
ATOM 6114 C CA . ALA A 1 758 ? 29.540 -25.372 61.148 1.00 65.75 758 ALA A CA 1
ATOM 6115 C C . ALA A 1 758 ? 30.071 -26.814 61.057 1.00 65.75 758 ALA A C 1
ATOM 6117 O O . ALA A 1 758 ? 30.521 -27.373 62.054 1.00 65.75 758 ALA A O 1
ATOM 6118 N N . ASN A 1 759 ? 30.133 -27.377 59.845 1.00 61.59 759 ASN A N 1
ATOM 6119 C CA . ASN A 1 759 ? 30.573 -28.755 59.597 1.00 61.59 759 ASN A CA 1
ATOM 6120 C C . ASN A 1 759 ? 32.091 -28.953 59.764 1.00 61.59 759 ASN A C 1
ATOM 6122 O O . ASN A 1 759 ? 32.545 -30.049 60.098 1.00 61.59 759 ASN A O 1
ATOM 6126 N N . PHE A 1 760 ? 32.898 -27.894 59.599 1.00 58.34 760 PHE A N 1
ATOM 6127 C CA . PHE A 1 760 ? 34.348 -27.913 59.850 1.00 58.34 760 PHE A CA 1
ATOM 6128 C C . PHE A 1 760 ? 34.692 -28.298 61.301 1.00 58.34 760 PHE A C 1
ATOM 6130 O O . PHE A 1 760 ? 35.811 -28.744 61.572 1.00 58.34 760 PHE A O 1
ATOM 6137 N N . SER A 1 761 ? 33.737 -28.144 62.229 1.00 56.56 761 SER A N 1
ATOM 6138 C CA . SER A 1 761 ? 33.827 -28.584 63.624 1.00 56.56 761 SER A CA 1
ATOM 6139 C C . SER A 1 761 ? 34.083 -30.086 63.749 1.00 56.56 761 SER A C 1
ATOM 6141 O O . SER A 1 761 ? 34.932 -30.483 64.545 1.00 56.56 761 SER A O 1
ATOM 6143 N N . ASP A 1 762 ? 33.396 -30.932 62.985 1.00 56.19 762 ASP A N 1
ATOM 6144 C CA . ASP A 1 762 ? 33.260 -32.339 63.376 1.00 56.19 762 ASP A CA 1
ATOM 6145 C C . ASP A 1 762 ? 34.353 -33.236 62.784 1.00 56.19 762 ASP A C 1
ATOM 6147 O O . ASP A 1 762 ? 34.929 -34.065 63.495 1.00 56.19 762 ASP A O 1
ATOM 6151 N N . GLU A 1 763 ? 34.755 -33.006 61.531 1.00 53.97 763 GLU A N 1
ATOM 6152 C CA . GLU A 1 763 ? 35.826 -33.783 60.889 1.00 53.97 763 GLU A CA 1
ATOM 6153 C C . GLU A 1 763 ? 37.230 -33.419 61.415 1.00 53.97 763 GLU A C 1
ATOM 6155 O O . GLU A 1 763 ? 38.084 -34.293 61.594 1.00 53.97 763 GLU A O 1
ATOM 6160 N N . ASN A 1 764 ? 37.484 -32.143 61.736 1.00 55.84 764 ASN A N 1
ATOM 6161 C CA . ASN A 1 764 ? 38.783 -31.701 62.256 1.00 55.84 764 ASN A CA 1
ATOM 6162 C C . ASN A 1 764 ? 38.921 -31.830 63.780 1.00 55.84 764 ASN A C 1
ATOM 6164 O O . ASN A 1 764 ? 40.054 -31.911 64.253 1.00 55.84 764 ASN A O 1
ATOM 6168 N N . ARG A 1 765 ? 37.831 -31.930 64.560 1.00 56.41 765 ARG A N 1
ATOM 6169 C CA . ARG A 1 765 ? 37.908 -32.341 65.981 1.00 56.41 765 ARG A CA 1
ATOM 6170 C C . ARG A 1 765 ? 38.592 -33.699 66.124 1.00 56.41 765 ARG A C 1
ATOM 6172 O O . ARG A 1 765 ? 39.456 -33.854 66.982 1.00 56.41 765 ARG A O 1
ATOM 6179 N N . LEU A 1 766 ? 38.270 -34.640 65.232 1.00 56.31 766 LEU A N 1
ATOM 6180 C CA . LEU A 1 766 ? 38.890 -35.967 65.167 1.00 56.31 766 LEU A CA 1
ATOM 6181 C C . LEU A 1 766 ? 40.352 -35.904 64.686 1.00 56.31 766 LEU A C 1
ATOM 6183 O O . LEU A 1 766 ? 41.208 -36.609 65.217 1.00 56.31 766 LEU A O 1
ATOM 6187 N N . ALA A 1 767 ? 40.672 -35.026 63.729 1.00 55.81 767 ALA A N 1
ATOM 6188 C CA . ALA A 1 767 ? 42.030 -34.883 63.190 1.00 55.81 767 ALA A CA 1
ATOM 6189 C C . ALA A 1 767 ? 43.000 -34.093 64.098 1.00 55.81 767 ALA A C 1
ATOM 6191 O O . ALA A 1 767 ? 44.199 -34.376 64.107 1.00 55.81 767 ALA A O 1
ATOM 6192 N N . ILE A 1 768 ? 42.508 -33.111 64.862 1.00 57.31 768 ILE A N 1
ATOM 6193 C CA . ILE A 1 768 ? 43.289 -32.333 65.840 1.00 57.31 768 ILE A CA 1
ATOM 6194 C C . ILE A 1 768 ? 43.529 -33.171 67.100 1.00 57.31 768 ILE A C 1
ATOM 6196 O O . ILE A 1 768 ? 44.664 -33.216 67.571 1.00 57.31 768 ILE A O 1
ATOM 6200 N N . ALA A 1 769 ? 42.521 -33.922 67.566 1.00 55.47 769 ALA A N 1
ATOM 6201 C CA . ALA A 1 769 ? 42.689 -34.910 68.634 1.00 55.47 769 ALA A CA 1
ATOM 6202 C C . ALA A 1 769 ? 43.715 -36.003 68.271 1.00 55.47 769 ALA A C 1
ATOM 6204 O O . ALA A 1 769 ? 44.447 -36.470 69.136 1.00 55.47 769 ALA A O 1
ATOM 6205 N N . ALA A 1 770 ? 43.829 -36.369 66.987 1.00 54.22 770 ALA A N 1
ATOM 6206 C CA . ALA A 1 770 ? 44.809 -37.345 66.505 1.00 54.22 770 ALA A CA 1
ATOM 6207 C C . ALA A 1 770 ? 46.241 -36.791 66.315 1.00 54.22 770 ALA A C 1
ATOM 6209 O O . ALA A 1 770 ? 47.165 -37.574 66.104 1.00 54.22 770 ALA A O 1
ATOM 6210 N N . ARG A 1 771 ? 46.452 -35.464 66.349 1.00 55.41 771 ARG A N 1
ATOM 6211 C CA . ARG A 1 771 ? 47.771 -34.827 66.128 1.00 55.41 771 ARG A CA 1
ATOM 6212 C C . ARG A 1 771 ? 48.449 -34.307 67.397 1.00 55.41 771 ARG A C 1
ATOM 6214 O O . ARG A 1 771 ? 49.637 -33.997 67.341 1.00 55.41 771 ARG A O 1
ATOM 6221 N N . SER A 1 772 ? 47.738 -34.200 68.516 1.00 54.34 772 SER A N 1
ATOM 6222 C CA . SER A 1 772 ? 48.316 -33.812 69.805 1.00 54.34 772 SER A CA 1
ATOM 6223 C C . SER A 1 772 ? 48.550 -35.046 70.678 1.00 54.34 772 SER A C 1
ATOM 6225 O O . SER A 1 772 ? 47.636 -35.517 71.349 1.00 54.34 772 SER A O 1
ATOM 6227 N N . GLU A 1 773 ? 49.775 -35.572 70.692 1.00 50.38 773 GLU A N 1
ATOM 6228 C CA . GLU A 1 773 ? 50.205 -36.488 71.753 1.00 50.38 773 GLU A CA 1
ATOM 6229 C C . GLU A 1 773 ? 50.355 -35.687 73.060 1.00 50.38 773 GLU A C 1
ATOM 6231 O O . GLU A 1 773 ? 51.302 -34.918 73.222 1.00 50.38 773 GLU A O 1
ATOM 6236 N N . GLY A 1 774 ? 49.393 -35.821 73.978 1.00 46.66 774 GLY A N 1
ATOM 6237 C CA . GLY A 1 774 ? 49.449 -35.225 75.316 1.00 46.66 774 GLY A CA 1
ATOM 6238 C C . GLY A 1 774 ? 48.132 -35.372 76.085 1.00 46.66 774 GLY A C 1
ATOM 6239 O O . GLY A 1 774 ? 47.105 -34.855 75.656 1.00 46.66 774 GLY A O 1
ATOM 6240 N N . GLU A 1 775 ? 48.174 -36.066 77.225 1.00 48.66 775 GLU A N 1
ATOM 6241 C CA . GLU A 1 775 ? 47.051 -36.505 78.082 1.00 48.66 775 GLU A CA 1
ATOM 6242 C C . GLU A 1 775 ? 46.260 -35.386 78.815 1.00 48.66 775 GLU A C 1
ATOM 6244 O O . GLU A 1 775 ? 45.684 -35.622 79.872 1.00 48.66 775 GLU A O 1
ATOM 6249 N N . GLU A 1 776 ? 46.146 -34.173 78.267 1.00 50.62 776 GLU A N 1
ATOM 6250 C CA . GLU A 1 776 ? 45.311 -33.098 78.844 1.00 50.62 776 GLU A CA 1
ATOM 6251 C C . GLU A 1 776 ? 44.272 -32.552 77.847 1.00 50.62 776 GLU A C 1
ATOM 6253 O O . GLU A 1 776 ? 44.192 -31.348 77.612 1.00 50.62 776 GLU A O 1
ATOM 6258 N N . LEU A 1 777 ? 43.446 -33.417 77.242 1.00 48.31 777 LEU A N 1
ATOM 6259 C CA . LEU A 1 777 ? 42.399 -32.968 76.303 1.00 48.31 777 LEU A CA 1
ATOM 6260 C C . LEU A 1 777 ? 40.966 -33.445 76.575 1.00 48.31 777 LEU A C 1
ATOM 6262 O O . LEU A 1 777 ? 40.062 -32.992 75.878 1.00 48.31 777 LEU A O 1
ATOM 6266 N N . GLU A 1 778 ? 40.693 -34.240 77.614 1.00 47.75 778 GLU A N 1
ATOM 6267 C CA . GLU A 1 778 ? 39.302 -34.627 77.932 1.00 47.75 778 GLU A CA 1
ATOM 6268 C C . GLU A 1 778 ? 38.433 -33.460 78.455 1.00 47.75 778 GLU A C 1
ATOM 6270 O O . GLU A 1 778 ? 37.210 -33.565 78.468 1.00 47.75 778 GLU A O 1
ATOM 6275 N N . ASN A 1 779 ? 39.029 -32.311 78.812 1.00 49.12 779 ASN A N 1
ATOM 6276 C CA . ASN A 1 779 ? 38.306 -31.129 79.313 1.00 49.12 779 ASN A CA 1
ATOM 6277 C C . ASN A 1 779 ? 38.416 -29.864 78.437 1.00 49.12 779 ASN A C 1
ATOM 6279 O O . ASN A 1 779 ? 37.884 -28.815 78.809 1.00 49.12 779 ASN A O 1
ATOM 6283 N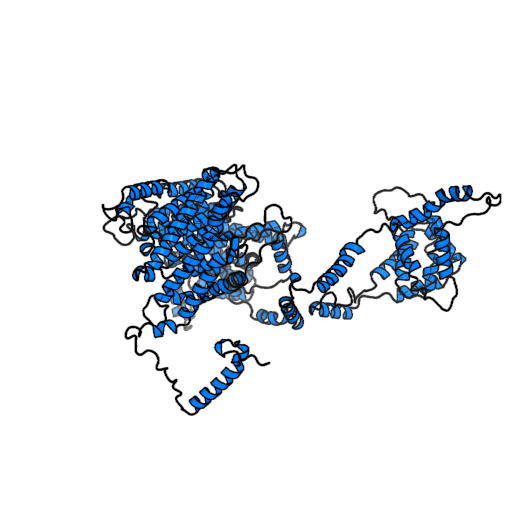 N . LEU A 1 780 ? 39.052 -29.925 77.262 1.00 50.62 780 LEU A N 1
ATOM 6284 C CA . LEU A 1 780 ? 39.126 -28.782 76.345 1.00 50.62 780 LEU A CA 1
ATOM 6285 C C . LEU A 1 780 ? 37.979 -28.842 75.329 1.00 50.62 780 LEU A C 1
ATOM 6287 O O . LEU A 1 780 ? 38.117 -29.374 74.230 1.00 50.62 780 LEU A O 1
ATOM 6291 N N . LYS A 1 781 ? 36.828 -28.254 75.684 1.00 57.69 781 LYS A N 1
ATOM 6292 C CA . LYS A 1 781 ? 35.779 -27.934 74.703 1.00 57.69 781 LYS A CA 1
ATOM 6293 C C . LYS A 1 781 ? 36.341 -26.912 73.712 1.00 57.69 781 LYS A C 1
ATOM 6295 O O . LYS A 1 781 ? 36.386 -25.725 74.026 1.00 57.69 781 LYS A O 1
ATOM 6300 N N . ILE A 1 782 ? 36.772 -27.363 72.532 1.00 59.25 782 ILE A N 1
ATOM 6301 C CA . ILE A 1 782 ? 37.091 -26.469 71.412 1.00 59.25 782 ILE A CA 1
ATOM 6302 C C . ILE A 1 782 ? 35.799 -25.699 71.094 1.00 59.25 782 ILE A C 1
ATOM 6304 O O . ILE A 1 782 ? 34.796 -26.338 70.765 1.00 59.25 782 ILE A O 1
ATOM 6308 N N . PRO A 1 783 ? 35.764 -24.364 71.253 1.00 63.75 783 PRO A N 1
ATOM 6309 C CA . PRO A 1 783 ? 34.540 -23.614 71.021 1.00 63.75 783 PRO A CA 1
ATOM 6310 C C . PRO A 1 783 ? 34.207 -23.626 69.527 1.00 63.75 783 PRO A C 1
ATOM 6312 O O . PRO A 1 783 ? 35.104 -23.444 68.702 1.00 63.75 783 PRO A O 1
ATOM 6315 N N . ASP A 1 784 ? 32.936 -23.814 69.186 1.00 70.25 784 ASP A N 1
ATOM 6316 C CA . ASP A 1 784 ? 32.439 -23.745 67.807 1.00 70.25 784 ASP A CA 1
ATOM 6317 C C . ASP A 1 784 ? 32.856 -22.401 67.158 1.00 70.25 784 ASP A C 1
ATOM 6319 O O . ASP A 1 784 ? 32.626 -21.346 67.761 1.00 70.25 784 ASP A O 1
ATOM 6323 N N . PRO A 1 785 ? 33.503 -22.400 65.973 1.00 75.44 785 PRO A N 1
ATOM 6324 C CA . PRO A 1 785 ? 33.902 -21.179 65.274 1.00 75.44 785 PRO A CA 1
ATOM 6325 C C . PRO A 1 785 ? 32.761 -20.174 65.056 1.00 75.44 785 PRO A C 1
ATOM 6327 O O . PRO A 1 785 ? 33.000 -18.967 65.145 1.00 75.44 785 PRO A O 1
ATOM 6330 N N . ILE A 1 786 ? 31.525 -20.642 64.831 1.00 77.44 786 ILE A N 1
ATOM 6331 C CA . ILE A 1 786 ? 30.344 -19.775 64.708 1.00 77.44 786 ILE A CA 1
ATOM 6332 C C . ILE A 1 786 ? 30.038 -19.127 66.056 1.00 77.44 786 ILE A C 1
ATOM 6334 O O . ILE A 1 786 ? 29.873 -17.911 66.129 1.00 77.44 786 ILE A O 1
ATOM 6338 N N . VAL A 1 787 ? 30.058 -19.900 67.143 1.00 77.19 787 VAL A N 1
ATOM 6339 C CA . VAL A 1 787 ? 29.862 -19.388 68.510 1.00 77.19 787 VAL A CA 1
ATOM 6340 C C . VAL A 1 787 ? 30.956 -18.388 68.896 1.00 77.19 787 VAL A C 1
ATOM 6342 O O . VAL A 1 787 ? 30.672 -17.373 69.532 1.00 77.19 787 VAL A O 1
ATOM 6345 N N . GLN A 1 788 ? 32.207 -18.609 68.479 1.00 81.06 788 GLN A N 1
ATOM 6346 C CA . GLN A 1 788 ? 33.299 -17.651 68.693 1.00 81.06 788 GLN A CA 1
ATOM 6347 C C . GLN A 1 788 ? 33.068 -16.335 67.943 1.00 81.06 788 GLN A C 1
ATOM 6349 O O . GLN A 1 788 ? 33.282 -15.260 68.510 1.00 81.06 788 GLN A O 1
ATOM 6354 N N . LEU A 1 789 ? 32.618 -16.413 66.689 1.00 82.12 789 LEU A N 1
ATOM 6355 C CA . LEU A 1 789 ? 32.291 -15.253 65.862 1.00 82.12 789 LEU A CA 1
ATOM 6356 C C . LEU A 1 789 ? 31.116 -14.463 66.456 1.00 82.12 789 LEU A C 1
ATOM 6358 O O . LEU A 1 789 ? 31.201 -13.249 66.639 1.00 82.12 789 LEU A O 1
ATOM 6362 N N . VAL A 1 790 ? 30.059 -15.172 66.848 1.00 80.38 790 VAL A N 1
ATOM 6363 C CA . VAL A 1 790 ? 28.886 -14.638 67.542 1.00 80.38 790 VAL A CA 1
ATOM 6364 C C . VAL A 1 790 ? 29.296 -13.934 68.840 1.00 80.38 790 VAL A C 1
ATOM 6366 O O . VAL A 1 790 ? 28.965 -12.765 69.038 1.00 80.38 790 VAL A O 1
ATOM 6369 N N . HIS A 1 791 ? 30.104 -14.576 69.690 1.00 78.88 791 HIS A N 1
ATOM 6370 C CA . HIS A 1 791 ? 30.633 -13.958 70.909 1.00 78.88 791 HIS A CA 1
ATOM 6371 C C . HIS A 1 791 ? 31.528 -12.742 70.632 1.00 78.88 791 HIS A C 1
ATOM 6373 O O . HIS A 1 791 ? 31.559 -11.811 71.441 1.00 78.88 791 HIS A O 1
ATOM 6379 N N . CYS A 1 792 ? 32.257 -12.720 69.513 1.00 80.75 792 CYS A N 1
ATOM 6380 C CA . CYS A 1 792 ? 33.042 -11.561 69.097 1.00 80.75 792 CYS A CA 1
ATOM 6381 C C . CYS A 1 792 ? 32.133 -10.355 68.819 1.00 80.75 792 CYS A C 1
ATOM 6383 O O . CYS A 1 792 ? 32.355 -9.284 69.391 1.00 80.75 792 CYS A O 1
ATOM 6385 N N . PHE A 1 793 ? 31.060 -10.549 68.044 1.00 81.12 793 PHE A N 1
ATOM 6386 C CA . PHE A 1 793 ? 30.072 -9.502 67.767 1.00 81.12 793 PHE A CA 1
ATOM 6387 C C . PHE A 1 793 ? 29.317 -9.063 69.026 1.00 81.12 793 PHE A C 1
ATOM 6389 O O . PHE A 1 793 ? 29.140 -7.868 69.251 1.00 81.12 793 PHE A O 1
ATOM 6396 N N . GLN A 1 794 ? 28.969 -9.992 69.920 1.00 76.06 794 GLN A N 1
ATOM 6397 C CA . GLN A 1 794 ? 28.362 -9.644 71.207 1.00 76.06 794 GLN A CA 1
ATOM 6398 C C . GLN A 1 794 ? 29.276 -8.788 72.085 1.00 76.06 794 GLN A C 1
ATOM 6400 O O . GLN A 1 794 ? 28.827 -7.819 72.701 1.00 76.06 794 GLN A O 1
ATOM 6405 N N . ARG A 1 795 ? 30.564 -9.144 72.177 1.00 75.06 795 ARG A N 1
ATOM 6406 C CA . ARG A 1 795 ? 31.560 -8.366 72.926 1.00 75.06 795 ARG A CA 1
ATOM 6407 C C . ARG A 1 795 ? 31.752 -6.987 72.309 1.00 75.06 795 ARG A C 1
ATOM 6409 O O . ARG A 1 795 ? 31.908 -6.024 73.050 1.00 75.06 795 ARG A O 1
ATOM 6416 N N . ALA A 1 796 ? 31.713 -6.884 70.982 1.00 72.44 796 ALA A N 1
ATOM 6417 C CA . ALA A 1 796 ? 31.758 -5.603 70.287 1.00 72.44 796 ALA A CA 1
ATOM 6418 C C . ALA A 1 796 ? 30.520 -4.742 70.595 1.00 72.44 796 ALA A C 1
ATOM 6420 O O . ALA A 1 796 ? 30.670 -3.558 70.883 1.00 72.44 796 ALA A O 1
ATOM 6421 N N . ALA A 1 797 ? 29.323 -5.337 70.623 1.00 71.25 797 ALA A N 1
ATOM 6422 C CA . ALA A 1 797 ? 28.070 -4.637 70.910 1.00 71.25 797 ALA A CA 1
ATOM 6423 C C . ALA A 1 797 ? 27.928 -4.192 72.380 1.00 71.25 797 ALA A C 1
ATOM 6425 O O . ALA A 1 797 ? 27.287 -3.179 72.654 1.00 71.25 797 ALA A O 1
ATOM 6426 N N . THR A 1 798 ? 28.540 -4.932 73.317 1.00 67.38 798 THR A N 1
ATOM 6427 C CA . THR A 1 798 ? 28.477 -4.677 74.773 1.00 67.38 798 THR A CA 1
ATOM 6428 C C . THR A 1 798 ? 29.674 -3.911 75.333 1.00 67.38 798 THR A C 1
ATOM 6430 O O . THR A 1 798 ? 29.642 -3.478 76.486 1.00 67.38 798 THR A O 1
ATOM 6433 N N . ALA A 1 799 ? 30.747 -3.731 74.558 1.00 63.16 799 ALA A N 1
ATOM 6434 C CA . ALA A 1 799 ? 31.900 -2.961 75.000 1.00 63.16 799 ALA A CA 1
ATOM 6435 C C . ALA A 1 799 ? 31.527 -1.476 75.134 1.00 63.16 799 ALA A C 1
ATOM 6437 O O . ALA A 1 799 ? 31.359 -0.776 74.138 1.00 63.16 799 ALA A O 1
ATOM 6438 N N . GLU A 1 800 ? 31.490 -0.961 76.366 1.00 55.22 800 GLU A N 1
ATOM 6439 C CA . GLU A 1 800 ? 31.477 0.480 76.649 1.00 55.22 800 GLU A CA 1
ATOM 6440 C C . GLU A 1 800 ? 32.809 1.116 76.194 1.00 55.22 800 GLU A C 1
ATOM 6442 O O . GLU A 1 800 ? 33.691 1.421 76.997 1.00 55.22 800 GLU A O 1
ATOM 6447 N N . ARG A 1 801 ? 33.024 1.284 74.884 1.00 48.59 801 ARG A N 1
ATOM 6448 C CA . ARG A 1 801 ? 34.241 1.908 74.349 1.00 48.59 801 ARG A CA 1
ATOM 6449 C C . ARG A 1 801 ? 33.933 3.153 73.538 1.00 48.59 801 ARG A C 1
ATOM 6451 O O . ARG A 1 801 ? 33.575 3.121 72.366 1.00 48.59 801 ARG A O 1
ATOM 6458 N N . LYS A 1 802 ? 34.208 4.283 74.189 1.00 48.34 802 LYS A N 1
ATOM 6459 C CA . LYS A 1 802 ? 34.629 5.524 73.540 1.00 48.34 802 LYS A CA 1
ATOM 6460 C C . LYS A 1 802 ? 35.846 5.231 72.639 1.00 48.34 802 LYS A C 1
ATOM 6462 O O . LYS A 1 802 ? 36.817 4.653 73.111 1.00 48.34 802 LYS A O 1
ATOM 6467 N N . GLN A 1 803 ? 35.781 5.712 71.394 1.00 50.28 803 GLN A N 1
ATOM 6468 C CA . GLN A 1 803 ? 36.886 5.914 70.437 1.00 50.28 803 GLN A CA 1
ATOM 6469 C C . GLN A 1 803 ? 37.572 4.663 69.852 1.00 50.28 803 GLN A C 1
ATOM 6471 O O . GLN A 1 803 ? 38.512 4.138 70.435 1.00 50.28 803 GLN A O 1
ATOM 6476 N N . LEU A 1 804 ? 37.173 4.279 68.627 1.00 48.69 804 LEU A N 1
ATOM 6477 C CA . LEU A 1 804 ? 38.050 4.280 67.428 1.00 48.69 804 LEU A CA 1
ATOM 6478 C C . LEU A 1 804 ? 37.343 3.778 66.148 1.00 48.69 804 LEU A C 1
ATOM 6480 O O . LEU A 1 804 ? 37.765 4.152 65.060 1.00 48.69 804 LEU A O 1
ATOM 6484 N N . VAL A 1 805 ? 36.231 3.036 66.247 1.00 50.94 805 VAL A N 1
ATOM 6485 C CA . VAL A 1 805 ? 35.376 2.658 65.100 1.00 50.94 805 VAL A CA 1
ATOM 6486 C C . VAL A 1 805 ? 33.913 2.883 65.482 1.00 50.94 805 VAL A C 1
ATOM 6488 O O . VAL A 1 805 ? 33.483 2.460 66.551 1.00 50.94 805 VAL A O 1
ATOM 6491 N N . SER A 1 806 ? 33.153 3.598 64.648 1.00 55.59 806 SER A N 1
ATOM 6492 C CA . SER A 1 806 ? 31.707 3.746 64.842 1.00 55.59 806 SER A CA 1
ATOM 6493 C C . SER A 1 806 ? 31.039 2.393 64.594 1.00 55.59 806 SER A C 1
ATOM 6495 O O . SER A 1 806 ? 31.170 1.865 63.485 1.00 55.59 806 SER A O 1
ATOM 6497 N N . ILE A 1 807 ? 30.333 1.851 65.598 1.00 57.94 807 ILE A N 1
ATOM 6498 C CA . ILE A 1 807 ? 29.571 0.588 65.506 1.00 57.94 807 ILE A CA 1
ATOM 6499 C C . ILE A 1 807 ? 28.713 0.562 64.234 1.00 57.94 807 ILE A C 1
ATOM 6501 O O . ILE A 1 807 ? 28.729 -0.424 63.509 1.00 57.94 807 ILE A O 1
ATOM 6505 N N . ASN A 1 808 ? 28.123 1.704 63.864 1.00 57.97 808 ASN A N 1
ATOM 6506 C CA . ASN A 1 808 ? 27.261 1.902 62.691 1.00 57.97 808 ASN A CA 1
ATOM 6507 C C . ASN A 1 808 ? 27.928 1.545 61.333 1.00 57.97 808 ASN A C 1
ATOM 6509 O O . ASN A 1 808 ? 27.267 1.522 60.287 1.00 57.97 808 ASN A O 1
ATOM 6513 N N . SER A 1 809 ? 29.242 1.290 61.317 1.00 62.41 809 SER A N 1
ATOM 6514 C CA . SER A 1 809 ? 30.046 0.995 60.125 1.00 62.41 809 SER A CA 1
ATOM 6515 C C . SER A 1 809 ? 30.911 -0.268 60.229 1.00 62.41 809 SER A C 1
ATOM 6517 O O . SER A 1 809 ? 31.874 -0.384 59.477 1.00 62.41 809 SER A O 1
ATOM 6519 N N . ASP A 1 810 ? 30.596 -1.213 61.121 1.00 79.62 810 ASP A N 1
ATOM 6520 C CA . ASP A 1 810 ? 31.301 -2.501 61.131 1.00 79.62 810 ASP A CA 1
ATOM 6521 C C . ASP A 1 810 ? 30.970 -3.303 59.859 1.00 79.62 810 ASP A C 1
ATOM 6523 O O . ASP A 1 810 ? 29.914 -3.927 59.743 1.00 79.62 810 ASP A O 1
ATOM 6527 N N . GLN A 1 811 ? 31.867 -3.235 58.871 1.00 79.88 811 GLN A N 1
ATOM 6528 C CA . GLN A 1 811 ? 31.706 -3.922 57.592 1.00 79.88 811 GLN A CA 1
ATOM 6529 C C . GLN A 1 811 ? 31.745 -5.444 57.757 1.00 79.88 811 GLN A C 1
ATOM 6531 O O . GLN A 1 811 ? 31.028 -6.143 57.051 1.00 79.88 811 GLN A O 1
ATOM 6536 N N . LEU A 1 812 ? 32.529 -5.949 58.717 1.00 84.25 812 LEU A N 1
ATOM 6537 C CA . LEU A 1 812 ? 32.639 -7.381 58.970 1.00 84.25 812 LEU A CA 1
ATOM 6538 C C . LEU A 1 812 ? 31.315 -7.925 59.505 1.00 84.25 812 LEU A C 1
ATOM 6540 O O . LEU A 1 812 ? 30.837 -8.951 59.029 1.00 84.25 812 LEU A O 1
ATOM 6544 N N . TYR A 1 813 ? 30.697 -7.210 60.447 1.00 83.44 813 TYR A N 1
ATOM 6545 C CA . TYR A 1 813 ? 29.369 -7.561 60.940 1.00 83.44 813 TYR A CA 1
ATOM 6546 C C . TYR A 1 813 ? 28.313 -7.506 59.830 1.00 83.44 813 TYR A C 1
ATOM 6548 O O . TYR A 1 813 ? 27.533 -8.444 59.714 1.00 83.44 813 TYR A O 1
ATOM 6556 N N . LYS A 1 814 ? 28.299 -6.460 58.988 1.00 82.62 814 LYS A N 1
ATOM 6557 C CA . LYS A 1 814 ? 27.336 -6.343 57.872 1.00 82.62 814 LYS A CA 1
ATOM 6558 C C . LYS A 1 814 ? 27.448 -7.507 56.892 1.00 82.62 814 LYS A C 1
ATOM 6560 O O . LYS A 1 814 ? 26.445 -8.139 56.571 1.00 82.62 814 LYS A O 1
ATOM 6565 N N . ASP A 1 815 ? 28.669 -7.833 56.475 1.00 84.94 815 ASP A N 1
ATOM 6566 C CA . ASP A 1 815 ? 28.910 -8.927 55.535 1.00 84.94 815 ASP A CA 1
ATOM 6567 C C . ASP A 1 815 ? 28.476 -10.275 56.139 1.00 84.94 815 ASP A C 1
ATOM 6569 O O . ASP A 1 815 ? 27.773 -11.046 55.484 1.00 84.94 815 ASP A O 1
ATOM 6573 N N . TYR A 1 816 ? 28.819 -10.547 57.406 1.00 84.31 816 TYR A N 1
ATOM 6574 C CA . TYR A 1 816 ? 28.398 -11.780 58.079 1.00 84.31 816 TYR A CA 1
ATOM 6575 C C . TYR A 1 816 ? 26.899 -11.821 58.383 1.00 84.31 816 TYR A C 1
ATOM 6577 O O . TYR A 1 816 ? 26.314 -12.891 58.265 1.00 84.31 816 TYR A O 1
ATOM 6585 N N . ALA A 1 817 ? 26.252 -10.700 58.708 1.00 83.62 817 ALA A N 1
ATOM 6586 C CA . ALA A 1 817 ? 24.809 -10.644 58.929 1.00 83.62 817 ALA A CA 1
ATOM 6587 C C . ALA A 1 817 ? 24.034 -11.002 57.652 1.00 83.62 817 ALA A C 1
ATOM 6589 O O . ALA A 1 817 ? 23.118 -11.822 57.702 1.00 83.62 817 ALA A O 1
ATOM 6590 N N . VAL A 1 818 ? 24.457 -10.472 56.497 1.00 81.81 818 VAL A N 1
ATOM 6591 C CA . VAL A 1 818 ? 23.871 -10.809 55.188 1.00 81.81 818 VAL A CA 1
ATOM 6592 C C . VAL A 1 818 ? 24.113 -12.278 54.831 1.00 81.81 818 VAL A C 1
ATOM 6594 O O . VAL A 1 818 ? 23.197 -12.963 54.372 1.00 81.81 818 VAL A O 1
ATOM 6597 N N . VAL A 1 819 ? 25.330 -12.785 55.054 1.00 82.12 819 VAL A N 1
ATOM 6598 C CA . VAL A 1 819 ? 25.678 -14.190 54.784 1.00 82.12 819 VAL A CA 1
ATOM 6599 C C . VAL A 1 819 ? 24.884 -15.143 55.683 1.00 82.12 819 VAL A C 1
ATOM 6601 O O . VAL A 1 819 ? 24.326 -16.119 55.186 1.00 82.12 819 VAL A O 1
ATOM 6604 N N . MET A 1 820 ? 24.782 -14.849 56.980 1.00 80.75 820 MET A N 1
ATOM 6605 C CA . MET A 1 820 ? 24.011 -15.636 57.945 1.00 80.75 820 MET A CA 1
ATOM 6606 C C . MET A 1 820 ? 22.517 -15.629 57.612 1.00 80.75 820 MET A C 1
ATOM 6608 O O . MET A 1 820 ? 21.912 -16.695 57.576 1.00 80.75 820 MET A O 1
ATOM 6612 N N . ALA A 1 821 ? 21.943 -14.468 57.279 1.00 78.19 821 ALA A N 1
ATOM 6613 C CA . ALA A 1 821 ? 20.544 -14.362 56.865 1.00 78.19 821 ALA A CA 1
ATOM 6614 C C . ALA A 1 821 ? 20.261 -15.177 55.590 1.00 78.19 821 ALA A C 1
ATOM 6616 O O . ALA A 1 821 ? 19.278 -15.909 55.527 1.00 78.19 821 ALA A O 1
ATOM 6617 N N . SER A 1 822 ? 21.165 -15.117 54.604 1.00 74.56 822 SER A N 1
ATOM 6618 C CA . SER A 1 822 ? 21.037 -15.854 53.335 1.00 74.56 822 SER A CA 1
ATOM 6619 C C . SER A 1 822 ? 21.229 -17.370 53.485 1.00 74.56 822 SER A C 1
ATOM 6621 O O . SER A 1 822 ? 20.706 -18.137 52.679 1.00 74.56 822 SER A O 1
ATOM 6623 N N . SER A 1 823 ? 21.995 -17.808 54.489 1.00 73.12 823 SER A N 1
ATOM 6624 C CA . SER A 1 823 ? 22.271 -19.232 54.745 1.00 73.12 823 SER A CA 1
ATOM 6625 C C . SER A 1 823 ? 21.099 -19.942 55.430 1.00 73.12 823 SER A C 1
ATOM 6627 O O . SER A 1 823 ? 20.982 -21.161 55.342 1.00 73.12 823 SER A O 1
ATOM 6629 N N . ILE A 1 824 ? 20.198 -19.192 56.072 1.00 71.00 824 ILE A N 1
ATOM 6630 C CA . ILE A 1 824 ? 18.948 -19.719 56.623 1.00 71.00 824 ILE A CA 1
ATOM 6631 C C . ILE A 1 824 ? 17.975 -19.909 55.451 1.00 71.00 824 ILE A C 1
ATOM 6633 O O . ILE A 1 824 ? 17.335 -18.961 54.991 1.00 71.00 824 ILE A O 1
ATOM 6637 N N . HIS A 1 825 ? 17.902 -21.133 54.921 1.00 56.91 825 HIS A N 1
ATOM 6638 C CA . HIS A 1 825 ? 17.020 -21.468 53.803 1.00 56.91 825 HIS A CA 1
ATOM 6639 C C . HIS A 1 825 ? 15.547 -21.245 54.170 1.00 56.91 825 HIS A C 1
ATOM 6641 O O . HIS A 1 825 ? 14.956 -21.995 54.944 1.00 56.91 825 HIS A O 1
ATOM 6647 N N . ILE A 1 826 ? 14.931 -20.239 53.548 1.00 48.19 826 ILE A N 1
ATOM 6648 C CA . ILE A 1 826 ? 13.477 -20.114 53.480 1.00 48.19 826 ILE A CA 1
ATOM 6649 C C . ILE A 1 826 ? 13.017 -21.125 52.429 1.00 48.19 826 ILE A C 1
ATOM 6651 O O . ILE A 1 826 ? 13.104 -20.854 51.233 1.00 48.19 826 ILE A O 1
ATOM 6655 N N . LYS A 1 827 ? 12.563 -22.311 52.847 1.00 41.09 827 LYS A N 1
ATOM 6656 C CA . LYS A 1 827 ? 11.727 -23.122 51.957 1.00 41.09 827 LYS A CA 1
ATOM 6657 C C . LYS A 1 827 ? 10.435 -22.329 51.753 1.00 41.09 827 LYS A C 1
ATOM 6659 O O . LYS A 1 827 ? 9.679 -22.142 52.705 1.00 41.09 827 LYS A O 1
ATOM 6664 N N . GLU A 1 828 ? 10.243 -21.784 50.551 1.00 34.34 828 GLU A N 1
ATOM 6665 C CA . GLU A 1 828 ? 8.937 -21.274 50.130 1.00 34.34 828 GLU A CA 1
ATOM 6666 C C . GLU A 1 828 ? 7.911 -22.396 50.330 1.00 34.34 828 GLU A C 1
ATOM 6668 O O . GLU A 1 828 ? 8.204 -23.562 50.068 1.00 34.34 828 GLU A O 1
ATOM 6673 N N . GLU A 1 829 ? 6.763 -22.033 50.897 1.00 39.28 829 GLU A N 1
ATOM 6674 C CA . GLU A 1 829 ? 5.683 -22.923 51.318 1.00 39.28 829 GLU A CA 1
ATOM 6675 C C . GLU A 1 829 ? 5.307 -23.940 50.229 1.00 39.28 829 GLU A C 1
ATOM 6677 O O . GLU A 1 829 ? 4.601 -23.603 49.288 1.00 39.28 829 GLU A O 1
ATOM 6682 N N . ASP A 1 830 ? 5.798 -25.171 50.368 1.00 33.72 830 ASP A N 1
ATOM 6683 C CA . ASP A 1 830 ? 5.172 -26.425 49.935 1.00 33.72 830 ASP A CA 1
ATOM 6684 C C . ASP A 1 830 ? 6.112 -27.569 50.345 1.00 33.72 830 ASP A C 1
ATOM 6686 O O . ASP A 1 830 ? 6.917 -28.048 49.556 1.00 33.72 830 ASP A O 1
ATOM 6690 N N . ASP A 1 831 ? 6.108 -27.905 51.638 1.00 31.38 831 ASP A N 1
ATOM 6691 C CA . ASP A 1 831 ? 6.214 -29.278 52.156 1.00 31.38 831 ASP A CA 1
ATOM 6692 C C . ASP A 1 831 ? 6.360 -29.234 53.687 1.00 31.38 831 ASP A C 1
ATOM 6694 O O . ASP A 1 831 ? 7.311 -28.685 54.248 1.00 31.38 831 ASP A O 1
ATOM 6698 N N . ASN A 1 832 ? 5.369 -29.811 54.371 1.00 38.62 832 ASN A N 1
ATOM 6699 C CA . ASN A 1 832 ? 5.356 -30.024 55.816 1.00 38.62 832 ASN A CA 1
ATOM 6700 C C . ASN A 1 832 ? 6.398 -31.082 56.203 1.00 38.62 832 ASN A C 1
ATOM 6702 O O . ASN A 1 832 ? 6.042 -32.239 56.414 1.00 38.62 832 ASN A O 1
ATOM 6706 N N . GLU A 1 833 ? 7.659 -30.694 56.357 1.00 31.97 833 GLU A N 1
ATOM 6707 C CA . GLU A 1 833 ? 8.637 -31.493 57.098 1.00 31.97 833 GLU A CA 1
ATOM 6708 C C . GLU A 1 833 ? 9.432 -30.587 58.041 1.00 31.97 833 GLU A C 1
ATOM 6710 O O . GLU A 1 833 ? 10.139 -29.670 57.619 1.00 31.97 833 GLU A O 1
ATOM 6715 N N . ALA A 1 834 ? 9.252 -30.831 59.342 1.00 34.47 834 ALA A N 1
ATOM 6716 C CA . ALA A 1 834 ? 9.991 -30.192 60.419 1.00 34.47 834 ALA A CA 1
ATOM 6717 C C . ALA A 1 834 ? 11.494 -30.442 60.221 1.00 34.47 834 ALA A C 1
ATOM 6719 O O . ALA A 1 834 ? 11.930 -31.590 60.219 1.00 34.47 834 ALA A O 1
ATOM 6720 N N . ALA A 1 835 ? 12.264 -29.370 60.028 1.00 30.45 835 ALA A N 1
ATOM 6721 C CA . ALA A 1 835 ? 13.718 -29.426 60.074 1.00 30.45 835 ALA A CA 1
ATOM 6722 C C . ALA A 1 835 ? 14.171 -29.463 61.541 1.00 30.45 835 ALA A C 1
ATOM 6724 O O . ALA A 1 835 ? 13.644 -28.716 62.368 1.00 30.45 835 ALA A O 1
ATOM 6725 N N . ASP A 1 836 ? 15.110 -30.359 61.830 1.00 35.19 836 ASP A N 1
ATOM 6726 C CA . ASP A 1 836 ? 15.586 -30.732 63.160 1.00 35.19 836 ASP A CA 1
ATOM 6727 C C . ASP A 1 836 ? 15.965 -29.534 64.057 1.00 35.19 836 ASP A C 1
ATOM 6729 O O . ASP A 1 836 ? 16.650 -28.593 63.656 1.00 35.19 836 ASP A O 1
ATOM 6733 N N . GLU A 1 837 ? 15.501 -29.591 65.308 1.00 39.62 837 GLU A N 1
ATOM 6734 C CA . GLU A 1 837 ? 15.487 -28.504 66.299 1.00 39.62 837 GLU A CA 1
ATOM 6735 C C . GLU A 1 837 ? 16.857 -28.180 66.945 1.00 39.62 837 GLU A C 1
ATOM 6737 O O . GLU A 1 837 ? 16.920 -27.320 67.824 1.00 39.62 837 GLU A O 1
ATOM 6742 N N . GLU A 1 838 ? 17.965 -28.815 66.544 1.00 38.16 838 GLU A N 1
ATOM 6743 C CA . GLU A 1 838 ? 19.240 -28.728 67.288 1.00 38.16 838 GLU A CA 1
ATOM 6744 C C . GLU A 1 838 ? 20.298 -27.760 66.714 1.00 38.16 838 GLU A C 1
ATOM 6746 O O . GLU A 1 838 ? 21.139 -27.280 67.476 1.00 38.16 838 GLU A O 1
ATOM 6751 N N . GLU A 1 839 ? 20.249 -27.357 65.436 1.00 39.44 839 GLU A N 1
ATOM 6752 C CA . GLU A 1 839 ? 21.262 -26.434 64.869 1.00 39.44 839 GLU A CA 1
ATOM 6753 C C . GLU A 1 839 ? 20.942 -24.940 65.071 1.00 39.44 839 GLU A C 1
ATOM 6755 O O . GLU A 1 839 ? 21.848 -24.103 65.113 1.00 39.44 839 GLU A O 1
ATOM 6760 N N . ALA A 1 840 ? 19.671 -24.578 65.282 1.00 39.34 840 ALA A N 1
ATOM 6761 C CA . ALA A 1 840 ? 19.257 -23.185 65.502 1.00 39.34 840 ALA A CA 1
ATOM 6762 C C . ALA A 1 840 ? 19.698 -22.623 66.872 1.00 39.34 840 ALA A C 1
ATOM 6764 O O . ALA A 1 840 ? 19.771 -21.407 67.056 1.00 39.34 840 ALA A O 1
ATOM 6765 N N . VAL A 1 841 ? 20.020 -23.503 67.827 1.00 38.88 841 VAL A N 1
ATOM 6766 C CA . VAL A 1 841 ? 20.351 -23.149 69.217 1.00 38.88 841 VAL A CA 1
ATOM 6767 C C . VAL A 1 841 ? 21.783 -22.603 69.347 1.00 38.88 841 VAL A C 1
ATOM 6769 O O . VAL A 1 841 ? 22.047 -21.751 70.186 1.00 38.88 841 VAL A O 1
ATOM 6772 N N . SER A 1 842 ? 22.726 -22.982 68.475 1.00 40.59 842 SER A N 1
ATOM 6773 C CA . SER A 1 842 ? 24.119 -22.484 68.565 1.00 40.59 842 SER A CA 1
ATOM 6774 C C . SER A 1 842 ? 24.278 -21.029 68.073 1.00 40.59 842 SER A C 1
ATOM 6776 O O . SER A 1 842 ? 25.243 -20.336 68.400 1.00 40.59 842 SER A O 1
ATOM 6778 N N . MET A 1 843 ? 23.289 -20.514 67.334 1.00 38.97 843 MET A N 1
ATOM 6779 C CA . MET A 1 843 ? 23.232 -19.130 66.842 1.00 38.97 843 MET A CA 1
ATOM 6780 C C . MET A 1 843 ? 22.539 -18.167 67.831 1.00 38.97 843 MET A C 1
ATOM 6782 O O . MET A 1 843 ? 22.313 -16.998 67.505 1.00 38.97 843 MET A O 1
ATOM 6786 N N . GLU A 1 844 ? 22.211 -18.645 69.044 1.00 45.78 844 GLU A N 1
ATOM 6787 C CA . GLU A 1 844 ? 21.308 -17.997 70.011 1.00 45.78 844 GLU A CA 1
ATOM 6788 C C . GLU A 1 844 ? 21.747 -16.616 70.500 1.00 45.78 844 GLU A C 1
ATOM 6790 O O . GLU A 1 844 ? 20.900 -15.864 70.957 1.00 45.78 844 GLU A O 1
ATOM 6795 N N . VAL A 1 845 ? 23.021 -16.230 70.411 1.00 42.78 845 VAL A N 1
ATOM 6796 C CA . VAL A 1 845 ? 23.507 -15.136 71.272 1.00 42.78 845 VAL A CA 1
ATOM 6797 C C . VAL A 1 845 ? 23.903 -13.845 70.519 1.00 42.78 845 VAL A C 1
ATOM 6799 O O . VAL A 1 845 ? 24.036 -12.784 71.120 1.00 42.78 845 VAL A O 1
ATOM 6802 N N . GLY A 1 846 ? 24.047 -13.838 69.192 1.00 41.94 846 GLY A N 1
ATOM 6803 C CA . GLY A 1 846 ? 24.720 -12.730 68.467 1.00 41.94 846 GLY A CA 1
ATOM 6804 C C . GLY A 1 846 ? 23.905 -11.482 68.154 1.00 41.94 846 GLY A C 1
ATOM 6805 O O . GLY A 1 846 ? 24.438 -10.374 68.153 1.00 41.94 846 GLY A O 1
ATOM 6806 N N . TRP A 1 847 ? 22.622 -11.663 67.876 1.00 43.53 847 TRP A N 1
ATOM 6807 C CA . TRP A 1 847 ? 21.716 -10.620 67.388 1.00 43.53 847 TRP A CA 1
ATOM 6808 C C . TRP A 1 847 ? 21.107 -9.794 68.537 1.00 43.53 847 TRP A C 1
ATOM 6810 O O . TRP A 1 847 ? 20.652 -8.669 68.328 1.00 43.53 847 TRP A O 1
ATOM 6820 N N . GLU A 1 848 ? 21.166 -10.315 69.766 1.00 46.88 848 GLU A N 1
ATOM 6821 C CA . GLU A 1 848 ? 20.466 -9.786 70.944 1.00 46.88 848 GLU A CA 1
ATOM 6822 C C . GLU A 1 848 ? 21.001 -8.436 71.451 1.00 46.88 848 GLU A C 1
ATOM 6824 O O . GLU A 1 848 ? 20.256 -7.690 72.079 1.00 46.88 848 GLU A O 1
ATOM 6829 N N . ASN A 1 849 ? 22.251 -8.069 71.134 1.00 45.00 849 ASN A N 1
ATOM 6830 C CA . ASN A 1 849 ? 22.858 -6.807 71.589 1.00 45.00 849 ASN A CA 1
ATOM 6831 C C . ASN A 1 849 ? 23.099 -5.769 70.485 1.00 45.00 849 ASN A C 1
ATOM 6833 O O . ASN A 1 849 ? 23.376 -4.617 70.802 1.00 45.00 849 ASN A O 1
ATOM 6837 N N . ALA A 1 850 ? 22.976 -6.120 69.202 1.00 36.00 850 ALA A N 1
ATOM 6838 C CA . ALA A 1 850 ? 23.230 -5.168 68.116 1.00 36.00 850 ALA A CA 1
ATOM 6839 C C . ALA A 1 850 ? 22.138 -4.080 68.005 1.00 36.00 850 ALA A C 1
ATOM 6841 O O . ALA A 1 850 ? 22.435 -2.943 67.639 1.00 36.00 850 ALA A O 1
ATOM 6842 N N . ASN A 1 851 ? 20.892 -4.393 68.388 1.00 44.44 851 ASN A N 1
ATOM 6843 C CA . ASN A 1 851 ? 19.770 -3.441 68.364 1.00 44.44 851 ASN A CA 1
ATOM 6844 C C . ASN A 1 851 ? 19.699 -2.505 69.586 1.00 44.44 851 ASN A C 1
ATOM 6846 O O . ASN A 1 851 ? 19.026 -1.479 69.515 1.00 44.44 851 ASN A O 1
ATOM 6850 N N . ALA A 1 852 ? 20.370 -2.820 70.698 1.00 45.72 852 ALA A N 1
ATOM 6851 C CA . ALA A 1 852 ? 20.386 -1.954 71.882 1.00 45.72 852 ALA A CA 1
ATOM 6852 C C . ALA A 1 852 ? 21.361 -0.769 71.727 1.00 45.72 852 ALA A C 1
ATOM 6854 O O . ALA A 1 852 ? 21.127 0.309 72.270 1.00 45.72 852 ALA A O 1
ATOM 6855 N N . THR A 1 853 ? 22.423 -0.933 70.929 1.00 50.81 853 THR A N 1
ATOM 6856 C CA . THR A 1 853 ? 23.537 0.028 70.830 1.00 50.81 853 THR A CA 1
ATOM 6857 C C . THR A 1 853 ? 23.334 1.120 69.766 1.00 50.81 853 THR A C 1
ATOM 6859 O O . THR A 1 853 ? 24.147 2.040 69.663 1.00 50.81 853 THR A O 1
ATOM 6862 N N . CYS A 1 854 ? 22.259 1.066 68.966 1.00 59.03 854 CYS A N 1
ATOM 6863 C CA . CYS A 1 854 ? 22.044 1.984 67.837 1.00 59.03 854 CYS A CA 1
ATOM 6864 C C . CYS A 1 854 ? 21.320 3.299 68.194 1.00 59.03 854 CYS A C 1
ATOM 6866 O O . CYS A 1 854 ? 21.109 4.128 67.307 1.00 59.03 854 CYS A O 1
ATOM 6868 N N . ASN A 1 855 ? 20.943 3.512 69.465 1.00 64.12 855 ASN A N 1
ATOM 6869 C CA . ASN A 1 855 ? 20.314 4.741 69.985 1.00 64.12 855 ASN A CA 1
ATOM 6870 C C . ASN A 1 855 ? 19.146 5.277 69.122 1.00 64.12 855 ASN A C 1
ATOM 6872 O O . ASN A 1 855 ? 18.914 6.486 69.042 1.00 64.12 855 ASN A O 1
ATOM 6876 N N . GLY A 1 856 ? 18.416 4.387 68.444 1.00 69.06 856 GLY A N 1
ATOM 6877 C CA . GLY A 1 856 ? 17.292 4.757 67.583 1.00 69.06 856 GLY A CA 1
ATOM 6878 C C . GLY A 1 856 ? 17.660 5.517 66.300 1.00 69.06 856 GLY A C 1
ATOM 6879 O O . GLY A 1 856 ? 16.869 6.338 65.835 1.00 69.06 856 GLY A O 1
ATOM 6880 N N . GLU A 1 857 ? 18.849 5.310 65.723 1.00 77.62 857 GLU A N 1
ATOM 6881 C CA . GLU A 1 857 ? 19.209 5.852 64.402 1.00 77.62 857 GLU A CA 1
ATOM 6882 C C . GLU A 1 857 ? 19.078 4.795 63.291 1.00 77.62 857 GLU A C 1
ATOM 6884 O O . GLU A 1 857 ? 19.705 3.736 63.390 1.00 77.62 857 GLU A O 1
ATOM 6889 N N . PRO A 1 858 ? 18.308 5.057 62.214 1.00 77.19 858 PRO A N 1
ATOM 6890 C CA . PRO A 1 858 ? 18.258 4.149 61.076 1.00 77.19 858 PRO A CA 1
ATOM 6891 C C . PRO A 1 858 ? 19.629 4.119 60.391 1.00 77.19 858 PRO A C 1
ATOM 6893 O O . PRO A 1 858 ? 20.214 5.154 60.072 1.00 77.19 858 PRO A O 1
ATOM 6896 N N . SER A 1 859 ? 20.161 2.920 60.174 1.00 81.56 859 SER A N 1
ATOM 6897 C CA . SER A 1 859 ? 21.439 2.712 59.494 1.00 81.56 859 SER A CA 1
ATOM 6898 C C . SER A 1 859 ? 21.430 1.386 58.740 1.00 81.56 859 SER A C 1
ATOM 6900 O O . SER A 1 859 ? 20.630 0.500 59.041 1.00 81.56 859 SER A O 1
ATOM 6902 N N . THR A 1 860 ? 22.349 1.224 57.784 1.00 80.38 860 THR A N 1
ATOM 6903 C CA . THR A 1 860 ? 22.493 -0.039 57.038 1.00 80.38 860 THR A CA 1
ATOM 6904 C C . THR A 1 860 ? 22.784 -1.220 57.962 1.00 80.38 860 THR A C 1
ATOM 6906 O O . THR A 1 860 ? 22.221 -2.285 57.774 1.00 80.38 860 THR A O 1
ATOM 6909 N N . MET A 1 861 ? 23.539 -1.005 59.044 1.00 82.19 861 MET A N 1
ATOM 6910 C CA . MET A 1 861 ? 23.793 -2.039 60.053 1.00 82.19 861 MET A CA 1
ATOM 6911 C C . MET A 1 861 ? 22.509 -2.522 60.743 1.00 82.19 861 MET A C 1
ATOM 6913 O O . MET A 1 861 ? 22.330 -3.721 60.947 1.00 82.19 861 MET A O 1
ATOM 6917 N N . VAL A 1 862 ? 21.615 -1.596 61.107 1.00 82.75 862 VAL A N 1
ATOM 6918 C CA . VAL A 1 862 ? 20.324 -1.935 61.728 1.00 82.75 862 VAL A CA 1
ATOM 6919 C C . VAL A 1 862 ? 19.434 -2.655 60.718 1.00 82.75 862 VAL A C 1
ATOM 6921 O O . VAL A 1 862 ? 18.774 -3.619 61.082 1.00 82.75 862 VAL A O 1
ATOM 6924 N N . SER A 1 863 ? 19.462 -2.247 59.446 1.00 84.12 863 SER A N 1
ATOM 6925 C CA . SER A 1 863 ? 18.749 -2.941 58.369 1.00 84.12 863 SER A CA 1
ATOM 6926 C C . SER A 1 863 ? 19.196 -4.401 58.237 1.00 84.12 863 SER A C 1
ATOM 6928 O O . SER A 1 863 ? 18.360 -5.299 58.285 1.00 84.12 863 SER A O 1
ATOM 6930 N N . ASP A 1 864 ? 20.506 -4.647 58.153 1.00 83.88 864 ASP A N 1
ATOM 6931 C CA . ASP A 1 864 ? 21.065 -6.001 58.025 1.00 83.88 864 ASP A CA 1
ATOM 6932 C C . ASP A 1 864 ? 20.798 -6.845 59.288 1.00 83.88 864 ASP A C 1
ATOM 6934 O O . ASP A 1 864 ? 20.506 -8.037 59.204 1.00 83.88 864 ASP A O 1
ATOM 6938 N N . THR A 1 865 ? 20.812 -6.214 60.469 1.00 84.62 865 THR A N 1
ATOM 6939 C CA . THR A 1 865 ? 20.462 -6.858 61.750 1.00 84.62 865 THR A CA 1
ATOM 6940 C C . THR A 1 865 ? 18.988 -7.256 61.807 1.00 84.62 865 THR A C 1
ATOM 6942 O O . THR A 1 865 ? 18.665 -8.360 62.245 1.00 84.62 865 THR A O 1
ATOM 6945 N N . LEU A 1 866 ? 18.083 -6.376 61.362 1.00 85.44 866 LEU A N 1
ATOM 6946 C CA . LEU A 1 866 ? 16.651 -6.669 61.286 1.00 85.44 866 LEU A CA 1
ATOM 6947 C C . LEU A 1 866 ? 16.386 -7.820 60.316 1.00 85.44 866 LEU A C 1
ATOM 6949 O O . LEU A 1 866 ? 15.605 -8.705 60.647 1.00 85.44 866 LEU A O 1
ATOM 6953 N N . GLN A 1 867 ? 17.067 -7.848 59.168 1.00 84.81 867 GLN A N 1
ATOM 6954 C CA . GLN A 1 867 ? 16.969 -8.948 58.209 1.00 84.81 867 GLN A CA 1
ATOM 6955 C C . GLN A 1 867 ? 17.419 -10.277 58.824 1.00 84.81 867 GLN A C 1
ATOM 6957 O O . GLN A 1 867 ? 16.657 -11.240 58.806 1.00 84.81 867 GLN A O 1
ATOM 6962 N N . LEU A 1 868 ? 18.586 -10.322 59.474 1.00 84.50 868 LEU A N 1
ATOM 6963 C CA . LEU A 1 868 ? 19.028 -11.524 60.187 1.00 84.50 868 LEU A CA 1
ATOM 6964 C C . LEU A 1 868 ? 18.006 -11.975 61.248 1.00 84.50 868 LEU A C 1
ATOM 6966 O O . LEU A 1 868 ? 17.655 -13.152 61.306 1.00 84.50 868 LEU A O 1
ATOM 6970 N N . GLY A 1 869 ? 17.469 -11.042 62.039 1.00 83.50 869 GLY A N 1
ATOM 6971 C CA . GLY A 1 869 ? 16.439 -11.335 63.038 1.00 83.50 869 GLY A CA 1
ATOM 6972 C C . GLY A 1 869 ? 15.136 -11.878 62.439 1.00 83.50 869 GLY A C 1
ATOM 6973 O O . GLY A 1 869 ? 14.545 -12.797 63.000 1.00 83.50 869 GLY A O 1
ATOM 6974 N N . ILE A 1 870 ? 14.699 -11.353 61.290 1.00 82.81 870 ILE A N 1
ATOM 6975 C CA . ILE A 1 870 ? 13.524 -11.845 60.551 1.00 82.81 870 ILE A CA 1
ATOM 6976 C C . ILE A 1 870 ? 13.750 -13.279 60.071 1.00 82.81 870 ILE A C 1
ATOM 6978 O O . ILE A 1 870 ? 12.862 -14.110 60.234 1.00 82.81 870 ILE A O 1
ATOM 6982 N N . HIS A 1 871 ? 14.925 -13.577 59.512 1.00 80.44 871 HIS A N 1
ATOM 6983 C CA . HIS A 1 871 ? 15.255 -14.915 59.023 1.00 80.44 871 HIS A CA 1
ATOM 6984 C C . HIS A 1 871 ? 15.316 -15.951 60.157 1.00 80.44 871 HIS A C 1
ATOM 6986 O O . HIS A 1 871 ? 14.793 -17.050 59.995 1.00 80.44 871 HIS A O 1
ATOM 6992 N N . ILE A 1 872 ? 15.870 -15.596 61.323 1.00 81.38 872 ILE A N 1
ATOM 6993 C CA . ILE A 1 872 ? 15.915 -16.482 62.503 1.00 81.38 872 ILE A CA 1
ATOM 6994 C C . ILE A 1 872 ? 14.511 -16.706 63.095 1.00 81.38 872 ILE A C 1
ATOM 6996 O O . ILE A 1 872 ? 14.177 -17.813 63.518 1.00 81.38 872 ILE A O 1
ATOM 7000 N N . LEU A 1 873 ? 13.675 -15.664 63.135 1.00 76.88 873 LEU A N 1
ATOM 7001 C CA . LEU A 1 873 ? 12.311 -15.735 63.675 1.00 76.88 873 LEU A CA 1
ATOM 7002 C C . LEU A 1 873 ? 11.272 -16.230 62.660 1.00 76.88 873 LEU A C 1
ATOM 7004 O O . LEU A 1 873 ? 10.080 -16.273 62.982 1.00 76.88 873 LEU A O 1
ATOM 7008 N N . ASN A 1 874 ? 11.693 -16.571 61.442 1.00 73.19 874 ASN A N 1
ATOM 7009 C CA . ASN A 1 874 ? 10.781 -16.937 60.372 1.00 73.19 874 ASN A CA 1
ATOM 7010 C C . ASN A 1 874 ? 9.931 -18.159 60.769 1.00 73.19 874 ASN A C 1
ATOM 7012 O O . ASN A 1 874 ? 10.415 -19.087 61.414 1.00 73.19 874 ASN A O 1
ATOM 7016 N N . GLY A 1 875 ? 8.639 -18.133 60.438 1.00 68.12 875 GLY A N 1
ATOM 7017 C CA . GLY A 1 875 ? 7.674 -19.153 60.872 1.00 68.12 875 GLY A CA 1
ATOM 7018 C C . GLY A 1 875 ? 7.261 -19.085 62.353 1.00 68.12 875 GLY A C 1
ATOM 7019 O O . GLY A 1 875 ? 6.545 -19.969 62.821 1.00 68.12 875 GLY A O 1
ATOM 7020 N N . GLY A 1 876 ? 7.680 -18.059 63.106 1.00 69.50 876 GLY A N 1
ATOM 7021 C CA . GLY A 1 876 ? 7.278 -17.866 64.503 1.00 69.50 876 GLY A CA 1
ATOM 7022 C C . GLY A 1 876 ? 7.931 -18.860 65.468 1.00 69.50 876 GLY A C 1
ATOM 7023 O O . GLY A 1 876 ? 7.250 -19.455 66.308 1.00 69.50 876 GLY A O 1
ATOM 7024 N N . ASN A 1 877 ? 9.248 -19.061 65.345 1.00 76.06 877 ASN A N 1
ATOM 7025 C CA . ASN A 1 877 ? 10.005 -20.015 66.159 1.00 76.06 877 ASN A CA 1
ATOM 7026 C C . ASN A 1 877 ? 9.890 -19.716 67.673 1.00 76.06 877 ASN A C 1
ATOM 7028 O O . ASN A 1 877 ? 10.461 -18.752 68.192 1.00 76.06 877 ASN A O 1
ATOM 7032 N N . LYS A 1 878 ? 9.174 -20.584 68.402 1.00 75.69 878 LYS A N 1
ATOM 7033 C CA . LYS A 1 878 ? 8.871 -20.416 69.835 1.00 75.69 878 LYS A CA 1
ATOM 7034 C C . LYS A 1 878 ? 10.098 -20.510 70.741 1.00 75.69 878 LYS A C 1
ATOM 7036 O O . LYS A 1 878 ? 10.094 -19.880 71.799 1.00 75.69 878 LYS A O 1
ATOM 7041 N N . ALA A 1 879 ? 11.121 -21.277 70.357 1.00 74.56 879 ALA A N 1
ATOM 7042 C CA . ALA A 1 879 ? 12.346 -21.418 71.142 1.00 74.56 879 ALA A CA 1
ATOM 7043 C C . ALA A 1 879 ? 13.122 -20.093 71.160 1.00 74.56 879 ALA A C 1
ATOM 7045 O O . ALA A 1 879 ? 13.404 -19.558 72.232 1.00 74.56 879 ALA A O 1
ATOM 7046 N N . VAL A 1 880 ? 13.322 -19.496 69.981 1.00 76.50 880 VAL A N 1
ATOM 7047 C CA . VAL A 1 880 ? 13.987 -18.191 69.828 1.00 76.50 880 VAL A CA 1
ATOM 7048 C C . VAL A 1 880 ? 13.189 -17.082 70.519 1.00 76.50 880 VAL A C 1
ATOM 7050 O O . VAL A 1 880 ? 13.749 -16.285 71.268 1.00 76.50 880 VAL A O 1
ATOM 7053 N N . GLN A 1 881 ? 11.862 -17.048 70.345 1.00 77.50 881 GLN A N 1
ATOM 7054 C CA . GLN A 1 881 ? 11.001 -16.070 71.025 1.00 77.50 881 GLN A CA 1
ATOM 7055 C C . GLN A 1 881 ? 11.068 -16.189 72.564 1.00 77.50 881 GLN A C 1
ATOM 7057 O O . GLN A 1 881 ? 10.988 -15.182 73.273 1.00 77.50 881 GLN A O 1
ATOM 7062 N N . ALA A 1 882 ? 11.198 -17.405 73.106 1.00 76.56 882 ALA A N 1
ATOM 7063 C CA . ALA A 1 882 ? 11.352 -17.628 74.543 1.00 76.56 882 ALA A CA 1
ATOM 7064 C C . ALA A 1 882 ? 12.748 -17.222 75.048 1.00 76.56 882 ALA A C 1
ATOM 7066 O O . ALA A 1 882 ? 12.843 -16.633 76.130 1.00 76.56 882 ALA A O 1
ATOM 7067 N N . ALA A 1 883 ? 13.802 -17.485 74.268 1.00 76.00 883 ALA A N 1
ATOM 7068 C CA . ALA A 1 883 ? 15.171 -17.054 74.552 1.00 76.00 883 ALA A CA 1
ATOM 7069 C C . ALA A 1 883 ? 15.283 -15.518 74.578 1.00 76.00 883 ALA A C 1
ATOM 7071 O O . ALA A 1 883 ? 15.674 -14.968 75.609 1.00 76.00 883 ALA A O 1
ATOM 7072 N N . MET A 1 884 ? 14.771 -14.835 73.541 1.00 77.25 884 MET A N 1
ATOM 7073 C CA . MET A 1 884 ? 14.616 -13.370 73.469 1.00 77.25 884 MET A CA 1
ATOM 7074 C C . MET A 1 884 ? 14.013 -12.788 74.747 1.00 77.25 884 MET A C 1
ATOM 7076 O O . MET A 1 884 ? 14.520 -11.834 75.342 1.00 77.25 884 MET A O 1
ATOM 7080 N N . LEU A 1 885 ? 12.874 -13.353 75.158 1.00 77.44 885 LEU A N 1
ATOM 7081 C CA . LEU A 1 885 ? 12.130 -12.869 76.309 1.00 77.44 885 LEU A CA 1
ATOM 7082 C C . LEU A 1 885 ? 12.918 -13.071 77.601 1.00 77.44 885 LEU A C 1
ATOM 7084 O O . LEU A 1 885 ? 12.946 -12.174 78.444 1.00 77.44 885 LEU A O 1
ATOM 7088 N N . ARG A 1 886 ? 13.527 -14.249 77.769 1.00 78.06 886 ARG A N 1
ATOM 7089 C CA . ARG A 1 886 ? 14.333 -14.574 78.945 1.00 78.06 886 ARG A CA 1
ATOM 7090 C C . ARG A 1 886 ? 15.534 -13.640 79.045 1.00 78.06 886 ARG A C 1
ATOM 7092 O O . ARG A 1 886 ? 15.762 -13.082 80.112 1.00 78.06 886 ARG A O 1
ATOM 7099 N N . TYR A 1 887 ? 16.217 -13.386 77.931 1.00 75.12 887 TYR A N 1
ATOM 7100 C CA . TYR A 1 887 ? 17.339 -12.456 77.860 1.00 75.12 887 TYR A CA 1
ATOM 7101 C C . TYR A 1 887 ? 16.941 -11.038 78.291 1.00 75.12 887 TYR A C 1
ATOM 7103 O O . TYR A 1 887 ? 17.560 -10.460 79.188 1.00 75.12 887 TYR A O 1
ATOM 7111 N N . LEU A 1 888 ? 15.859 -10.494 77.723 1.00 77.00 888 LEU A N 1
ATOM 7112 C CA . LEU A 1 888 ? 15.371 -9.152 78.062 1.00 77.00 888 LEU A CA 1
ATOM 7113 C C . LEU A 1 888 ? 14.897 -9.050 79.524 1.00 77.00 888 LEU A C 1
ATOM 7115 O O . LEU A 1 888 ? 15.101 -8.016 80.163 1.00 77.00 888 LEU A O 1
ATOM 7119 N N . GLN A 1 889 ? 14.313 -10.117 80.085 1.00 76.44 889 GLN A N 1
ATOM 7120 C CA . GLN A 1 889 ? 13.922 -10.179 81.500 1.00 76.44 889 GLN A CA 1
ATOM 7121 C C . GLN A 1 889 ? 15.130 -10.255 82.446 1.00 76.44 889 GLN A C 1
ATOM 7123 O O . GLN A 1 889 ? 15.139 -9.564 83.470 1.00 76.44 889 GLN A O 1
ATOM 7128 N N . ASP A 1 890 ? 16.143 -11.051 82.097 1.00 77.44 890 ASP A N 1
ATOM 7129 C CA . ASP A 1 890 ? 17.348 -11.257 82.904 1.00 77.44 890 ASP A CA 1
ATOM 7130 C C . ASP A 1 890 ? 18.260 -10.018 82.881 1.00 77.44 890 ASP A C 1
ATOM 7132 O O . ASP A 1 890 ? 18.814 -9.631 83.913 1.00 77.44 890 ASP A O 1
ATOM 7136 N N . LYS A 1 891 ? 18.393 -9.355 81.723 1.00 74.56 891 LYS A N 1
ATOM 7137 C CA . LYS A 1 891 ? 19.235 -8.158 81.548 1.00 74.56 891 LYS A CA 1
ATOM 7138 C C . LYS A 1 891 ? 18.540 -6.841 81.882 1.00 74.56 891 LYS A C 1
ATOM 7140 O O . LYS A 1 891 ? 19.234 -5.869 82.167 1.00 74.56 891 LYS A O 1
ATOM 7145 N N . ARG A 1 892 ? 17.200 -6.803 81.877 1.00 75.38 892 ARG A N 1
ATOM 7146 C CA . ARG A 1 892 ? 16.385 -5.583 82.064 1.00 75.38 892 ARG A CA 1
ATOM 7147 C C . ARG A 1 892 ? 16.824 -4.430 81.154 1.00 75.38 892 ARG A C 1
ATOM 7149 O O . ARG A 1 892 ? 16.959 -3.291 81.603 1.00 75.38 892 ARG A O 1
ATOM 7156 N N . ASP A 1 893 ? 17.071 -4.736 79.885 1.00 68.69 893 ASP A N 1
ATOM 7157 C CA . ASP A 1 893 ? 17.620 -3.767 78.942 1.00 68.69 893 ASP A CA 1
ATOM 7158 C C . ASP A 1 893 ? 16.552 -2.776 78.446 1.00 68.69 893 ASP A C 1
ATOM 7160 O O . ASP A 1 893 ? 15.715 -3.079 77.594 1.00 68.69 893 ASP A O 1
ATOM 7164 N N . VAL A 1 894 ? 16.586 -1.561 78.996 1.00 71.06 894 VAL A N 1
ATOM 7165 C CA . VAL A 1 894 ? 15.701 -0.452 78.602 1.00 71.06 894 VAL A CA 1
ATOM 7166 C C . VAL A 1 894 ? 16.115 0.142 77.245 1.00 71.06 894 VAL A C 1
ATOM 7168 O O . VAL A 1 894 ? 15.285 0.740 76.557 1.00 71.06 894 VAL A O 1
ATOM 7171 N N . GLN A 1 895 ? 17.380 -0.027 76.834 1.00 72.12 895 GLN A N 1
ATOM 7172 C CA . GLN A 1 895 ? 17.924 0.577 75.612 1.00 72.12 895 GLN A CA 1
ATOM 7173 C C . GLN A 1 895 ? 17.385 -0.081 74.341 1.00 72.12 895 GLN A C 1
ATOM 7175 O O . GLN A 1 895 ? 17.238 0.583 73.314 1.00 72.12 895 GLN A O 1
ATOM 7180 N N . PHE A 1 896 ? 17.010 -1.359 74.416 1.00 78.50 896 PHE A N 1
ATOM 7181 C CA . PHE A 1 896 ? 16.339 -2.057 73.323 1.00 78.50 896 PHE A CA 1
ATOM 7182 C C . PHE A 1 896 ? 15.009 -1.378 72.943 1.00 78.50 896 PHE A C 1
ATOM 7184 O O . PHE A 1 896 ? 14.792 -1.004 71.789 1.00 78.50 896 PHE A O 1
ATOM 7191 N N . PHE A 1 897 ? 14.128 -1.139 73.920 1.00 80.62 897 PHE A N 1
ATOM 7192 C CA . PHE A 1 897 ? 12.816 -0.529 73.671 1.00 80.62 897 PHE A CA 1
ATOM 7193 C C . PHE A 1 897 ? 12.903 0.954 73.310 1.00 80.62 897 PHE A C 1
ATOM 7195 O O . PHE A 1 897 ? 12.137 1.427 72.464 1.00 80.62 897 PHE A O 1
ATOM 7202 N N . SER A 1 898 ? 13.844 1.694 73.904 1.00 78.12 898 SER A N 1
ATOM 7203 C CA . SER A 1 898 ? 14.077 3.089 73.523 1.00 78.12 898 SER A CA 1
ATOM 7204 C C . SER A 1 898 ? 14.638 3.203 72.101 1.00 78.12 898 SER A C 1
ATOM 7206 O O . SER A 1 898 ? 14.226 4.101 71.366 1.00 78.12 898 SER A O 1
ATOM 7208 N N . SER A 1 899 ? 15.479 2.258 71.666 1.00 80.81 899 SER A N 1
ATOM 7209 C CA . SER A 1 899 ? 15.991 2.196 70.293 1.00 80.81 899 SER A CA 1
ATOM 7210 C C . SER A 1 899 ? 14.894 1.868 69.281 1.00 80.81 899 SER A C 1
ATOM 7212 O O . SER A 1 899 ? 14.764 2.590 68.294 1.00 80.81 899 SER A O 1
ATOM 7214 N N . ILE A 1 900 ? 14.031 0.877 69.543 1.00 83.00 900 ILE A N 1
ATOM 7215 C CA . ILE A 1 900 ? 12.863 0.583 68.686 1.00 83.00 900 ILE A CA 1
ATOM 7216 C C . ILE A 1 900 ? 11.927 1.795 68.593 1.00 83.00 900 ILE A C 1
ATOM 7218 O O . ILE A 1 900 ? 11.486 2.159 67.503 1.00 83.00 900 ILE A O 1
ATOM 7222 N N . THR A 1 901 ? 11.668 2.468 69.716 1.00 81.06 901 THR A N 1
ATOM 7223 C CA . THR A 1 901 ? 10.845 3.688 69.742 1.00 81.06 901 THR A CA 1
ATOM 7224 C C . THR A 1 901 ? 11.485 4.810 68.918 1.00 81.06 901 THR A C 1
ATOM 7226 O O . THR A 1 901 ? 10.803 5.476 68.139 1.00 81.06 901 THR A O 1
ATOM 7229 N N . GLY A 1 902 ? 12.803 4.994 69.038 1.00 82.81 902 GLY A N 1
ATOM 7230 C CA . GLY A 1 902 ? 13.560 5.955 68.240 1.00 82.81 902 GLY A CA 1
ATOM 7231 C C . GLY A 1 902 ? 13.499 5.662 66.738 1.00 82.81 902 GLY A C 1
ATOM 7232 O O . GLY A 1 902 ? 13.247 6.581 65.958 1.00 82.81 902 GLY A O 1
ATOM 7233 N N . LEU A 1 903 ? 13.625 4.394 66.333 1.00 85.25 903 LEU A N 1
ATOM 7234 C CA . LEU A 1 903 ? 13.497 3.973 64.933 1.00 85.25 903 LEU A CA 1
ATOM 7235 C C . LEU A 1 903 ? 12.089 4.233 64.382 1.00 85.25 903 LEU A C 1
ATOM 7237 O O . LEU A 1 903 ? 11.957 4.829 63.314 1.00 85.25 903 LEU A O 1
ATOM 7241 N N . LEU A 1 904 ? 11.043 3.875 65.135 1.00 84.38 904 LEU A N 1
ATOM 7242 C CA . LEU A 1 904 ? 9.649 4.133 64.752 1.00 84.38 904 LEU A CA 1
ATOM 7243 C C . LEU A 1 904 ? 9.363 5.633 64.592 1.00 84.38 904 LEU A C 1
ATOM 7245 O O . LEU A 1 904 ? 8.659 6.030 63.668 1.00 84.38 904 LEU A O 1
ATOM 7249 N N . SER A 1 905 ? 9.944 6.480 65.449 1.00 82.12 905 SER A N 1
ATOM 7250 C CA . SER A 1 905 ? 9.769 7.939 65.371 1.00 82.12 905 SER A CA 1
ATOM 7251 C C . SER A 1 905 ? 10.432 8.591 64.149 1.00 82.12 905 SER A C 1
ATOM 7253 O O . SER A 1 905 ? 10.035 9.686 63.755 1.00 82.12 905 SER A O 1
ATOM 7255 N N . LYS A 1 906 ? 11.438 7.933 63.555 1.00 82.81 906 LYS A N 1
ATOM 7256 C CA . LYS A 1 906 ? 12.221 8.441 62.417 1.00 82.81 906 LYS A CA 1
ATOM 7257 C C . LYS A 1 906 ? 11.793 7.861 61.064 1.00 82.81 906 LYS A C 1
ATOM 7259 O O . LYS A 1 906 ? 12.369 8.254 60.055 1.00 82.81 906 LYS A O 1
ATOM 7264 N N . CYS A 1 907 ? 10.808 6.962 61.039 1.00 84.50 907 CYS A N 1
ATOM 7265 C CA . CYS A 1 907 ? 10.261 6.392 59.808 1.00 84.50 907 CYS A CA 1
ATOM 7266 C C . CYS A 1 907 ? 9.653 7.492 58.926 1.00 84.50 907 CYS A C 1
ATOM 7268 O O . CYS A 1 907 ? 8.875 8.323 59.409 1.00 84.50 907 CYS A O 1
ATOM 7270 N N . SER A 1 908 ? 9.992 7.506 57.637 1.00 81.31 908 SER A N 1
ATOM 7271 C CA . SER A 1 908 ? 9.423 8.477 56.708 1.00 81.31 908 SER A CA 1
ATOM 7272 C C . SER A 1 908 ? 7.945 8.187 56.414 1.00 81.31 908 SER A C 1
ATOM 7274 O O . SER A 1 908 ? 7.449 7.066 56.533 1.00 81.31 908 SER A O 1
ATOM 7276 N N . VAL A 1 909 ? 7.212 9.240 56.049 1.00 81.25 909 VAL A N 1
ATOM 7277 C CA . VAL A 1 909 ? 5.786 9.178 55.708 1.00 81.25 909 VAL A CA 1
ATOM 7278 C C . VAL A 1 909 ? 5.595 9.812 54.338 1.00 81.25 909 VAL A C 1
ATOM 7280 O O . VAL A 1 909 ? 6.347 10.706 53.944 1.00 81.25 909 VAL A O 1
ATOM 7283 N N . LEU A 1 910 ? 4.566 9.366 53.619 1.00 78.94 910 LEU A N 1
ATOM 7284 C CA . LEU A 1 910 ? 4.200 9.897 52.313 1.00 78.94 910 LEU A CA 1
ATOM 7285 C C . LEU A 1 910 ? 4.086 11.433 52.345 1.00 78.94 910 LEU A C 1
ATOM 7287 O O . LEU A 1 910 ? 3.216 11.988 53.018 1.00 78.94 910 LEU A O 1
ATOM 7291 N N . ASN A 1 911 ? 4.927 12.114 51.565 1.00 78.06 911 ASN A N 1
ATOM 7292 C CA . ASN A 1 911 ? 4.924 13.567 51.446 1.00 78.06 911 ASN A CA 1
ATOM 7293 C C . ASN A 1 911 ? 4.497 13.989 50.031 1.00 78.06 911 ASN A C 1
ATOM 7295 O O . ASN A 1 911 ? 5.240 13.816 49.061 1.00 78.06 911 ASN A O 1
ATOM 7299 N N . LEU A 1 912 ? 3.297 14.574 49.917 1.00 74.94 912 LEU A N 1
ATOM 7300 C CA . LEU A 1 912 ? 2.744 15.023 48.635 1.00 74.94 912 LEU A CA 1
ATOM 7301 C C . LEU A 1 912 ? 3.611 16.082 47.939 1.00 74.94 912 LEU A C 1
ATOM 7303 O O . LEU A 1 912 ? 3.710 16.063 46.716 1.00 74.94 912 LEU A O 1
ATOM 7307 N N . GLU A 1 913 ? 4.276 16.973 48.676 1.00 74.19 913 GLU A N 1
ATOM 7308 C CA . GLU A 1 913 ? 5.118 18.004 48.056 1.00 74.19 913 GLU A CA 1
ATOM 7309 C C . GLU A 1 913 ? 6.378 17.409 47.419 1.00 74.19 913 GLU A C 1
ATOM 7311 O O . GLU A 1 913 ? 6.812 17.853 46.353 1.00 74.19 913 GLU A O 1
ATOM 7316 N N . ILE A 1 914 ? 6.971 16.397 48.058 1.00 74.44 914 ILE A N 1
ATOM 7317 C CA . ILE A 1 914 ? 8.129 15.674 47.514 1.00 74.44 914 ILE A CA 1
ATOM 7318 C C . ILE A 1 914 ? 7.696 14.865 46.287 1.00 74.44 914 ILE A C 1
ATOM 7320 O O . ILE A 1 914 ? 8.374 14.901 45.260 1.00 74.44 914 ILE A O 1
ATOM 7324 N N . PHE A 1 915 ? 6.523 14.230 46.350 1.00 69.19 915 PHE A N 1
ATOM 7325 C CA . PHE A 1 915 ? 5.926 13.505 45.229 1.00 69.19 915 PHE A CA 1
ATOM 7326 C C . PHE A 1 915 ? 5.664 14.400 44.007 1.00 69.19 915 PHE A C 1
ATOM 7328 O O . PHE A 1 915 ? 6.055 14.063 42.890 1.00 69.19 915 PHE A O 1
ATOM 7335 N N . GLU A 1 916 ? 5.066 15.578 44.199 1.00 72.00 916 GLU A N 1
ATOM 7336 C CA . GLU A 1 916 ? 4.816 16.525 43.105 1.00 72.00 916 GLU A CA 1
ATOM 7337 C C . GLU A 1 916 ? 6.115 17.065 42.495 1.00 72.00 916 GLU A C 1
ATOM 7339 O O . GLU A 1 916 ? 6.226 17.215 41.272 1.00 72.00 916 GLU A O 1
ATOM 7344 N N . ARG A 1 917 ? 7.131 17.336 43.326 1.00 73.81 917 ARG A N 1
ATOM 7345 C CA . ARG A 1 917 ? 8.463 17.738 42.849 1.00 73.81 917 ARG A CA 1
ATOM 7346 C C . ARG A 1 917 ? 9.130 16.624 42.044 1.00 73.81 917 ARG A C 1
ATOM 7348 O O . ARG A 1 917 ? 9.738 16.928 41.016 1.00 73.81 917 ARG A O 1
ATOM 7355 N N . GLN A 1 918 ? 8.977 15.369 42.464 1.00 67.31 918 GLN A N 1
ATOM 7356 C CA . GLN A 1 918 ? 9.494 14.201 41.756 1.00 67.31 918 GLN A CA 1
ATOM 7357 C C . GLN A 1 918 ? 8.825 14.032 40.384 1.00 67.31 918 GLN A C 1
ATOM 7359 O O . GLN A 1 918 ? 9.532 13.993 39.377 1.00 67.31 918 GLN A O 1
ATOM 7364 N N . ILE A 1 919 ? 7.488 14.060 40.310 1.00 67.81 919 ILE A N 1
ATOM 7365 C CA . ILE A 1 919 ? 6.750 13.999 39.032 1.00 67.81 919 ILE A CA 1
ATOM 7366 C C . ILE A 1 919 ? 7.231 15.101 38.085 1.00 67.81 919 ILE A C 1
ATOM 7368 O O . ILE A 1 919 ? 7.528 14.860 36.914 1.00 67.81 919 ILE A O 1
ATOM 7372 N N . LYS A 1 920 ? 7.377 16.324 38.600 1.00 69.56 920 LYS A N 1
ATOM 7373 C CA . LYS A 1 920 ? 7.840 17.461 37.804 1.00 69.56 920 LYS A CA 1
ATOM 7374 C C . LYS A 1 920 ? 9.279 17.285 37.309 1.00 69.56 920 LYS A C 1
ATOM 7376 O O . LYS A 1 920 ? 9.593 17.723 36.203 1.00 69.56 920 LYS A O 1
ATOM 7381 N N . ALA A 1 921 ? 10.156 16.662 38.095 1.00 64.94 921 ALA A N 1
ATOM 7382 C CA . ALA A 1 921 ? 11.526 16.348 37.691 1.00 64.94 921 ALA A CA 1
ATOM 7383 C C . ALA A 1 921 ? 11.575 15.263 36.600 1.00 64.94 921 ALA A C 1
ATOM 7385 O O . ALA A 1 921 ? 12.256 15.452 35.586 1.00 64.94 921 ALA A O 1
ATOM 7386 N N . GLU A 1 922 ? 10.795 14.190 36.750 1.00 62.78 922 GLU A N 1
ATOM 7387 C CA . GLU A 1 922 ? 10.648 13.115 35.759 1.00 62.78 922 GLU A CA 1
ATOM 7388 C C . GLU A 1 922 ? 10.094 13.649 34.422 1.00 62.78 922 GLU A C 1
ATOM 7390 O O . GLU A 1 922 ? 10.590 13.324 33.336 1.00 62.78 922 GLU A O 1
ATOM 7395 N N . GLU A 1 923 ? 9.121 14.564 34.475 1.00 59.50 923 GLU A N 1
ATOM 7396 C CA . GLU A 1 923 ? 8.539 15.211 33.294 1.00 59.50 923 GLU A CA 1
ATOM 7397 C C . GLU A 1 923 ? 9.532 16.088 32.504 1.00 59.50 923 GLU A C 1
ATOM 7399 O O . GLU A 1 923 ? 9.355 16.304 31.293 1.00 59.50 923 GLU A O 1
ATOM 7404 N N . MET A 1 924 ? 10.592 16.587 33.150 1.00 60.59 924 MET A N 1
ATOM 7405 C CA . MET A 1 924 ? 11.639 17.396 32.512 1.00 60.59 924 MET A CA 1
ATOM 7406 C C . MET A 1 924 ? 12.657 16.561 31.718 1.00 60.59 924 MET A C 1
ATOM 7408 O O . MET A 1 924 ? 13.415 17.135 30.930 1.00 60.59 924 MET A O 1
ATOM 7412 N N . GLY A 1 925 ? 12.631 15.226 31.828 1.00 55.81 925 GLY A N 1
ATOM 7413 C CA . GLY A 1 925 ? 13.473 14.326 31.033 1.00 55.81 925 GLY A CA 1
ATOM 7414 C C . GLY A 1 925 ? 14.962 14.398 31.378 1.00 55.81 925 GLY A C 1
ATOM 7415 O O . GLY A 1 925 ? 15.799 14.178 30.500 1.00 55.81 925 GLY A O 1
ATOM 7416 N N . MET A 1 926 ? 15.292 14.736 32.627 1.00 56.06 926 MET A N 1
ATOM 7417 C CA . MET A 1 926 ? 16.624 14.466 33.167 1.00 56.06 926 MET A CA 1
ATOM 7418 C C . MET A 1 926 ? 16.801 12.940 33.176 1.00 56.06 926 MET A C 1
ATOM 7420 O O . MET A 1 926 ? 15.864 12.224 33.516 1.00 56.06 926 MET A O 1
ATOM 7424 N N . GLY A 1 927 ? 17.925 12.434 32.660 1.00 48.59 927 GLY A N 1
ATOM 7425 C CA . GLY A 1 927 ? 18.152 10.988 32.553 1.00 48.59 927 GLY A CA 1
ATOM 7426 C C . GLY A 1 927 ? 18.026 10.302 33.915 1.00 48.59 927 GLY A C 1
ATOM 7427 O O . GLY A 1 927 ? 18.297 10.942 34.928 1.00 48.59 927 GLY A O 1
ATOM 7428 N N . ALA A 1 928 ? 17.648 9.020 33.916 1.00 41.41 928 ALA A N 1
ATOM 7429 C CA . ALA A 1 928 ? 17.453 8.217 35.129 1.00 41.41 928 ALA A CA 1
ATOM 7430 C C . ALA A 1 928 ? 18.653 8.275 36.103 1.00 41.41 928 ALA A C 1
ATOM 7432 O O . ALA A 1 928 ? 18.472 8.192 37.308 1.00 41.41 928 ALA A O 1
ATOM 7433 N N . GLU A 1 929 ? 19.862 8.516 35.586 1.00 42.91 929 GLU A N 1
ATOM 7434 C CA . GLU A 1 929 ? 21.106 8.621 36.364 1.00 42.91 929 GLU A CA 1
ATOM 7435 C C . GLU A 1 929 ? 21.343 10.002 37.019 1.00 42.91 929 GLU A C 1
ATOM 7437 O O . GLU A 1 929 ? 22.160 10.117 37.926 1.00 42.91 929 GLU A O 1
ATOM 7442 N N . LEU A 1 930 ? 20.659 11.072 36.579 1.00 39.97 930 LEU A N 1
ATOM 7443 C CA . LEU A 1 930 ? 20.752 12.416 37.190 1.00 39.97 930 LEU A CA 1
ATOM 7444 C C . LEU A 1 930 ? 19.561 12.745 38.099 1.00 39.97 930 LEU A C 1
ATOM 7446 O O . LEU A 1 930 ? 19.620 13.710 38.864 1.00 39.97 930 LEU A O 1
ATOM 7450 N N . SER A 1 931 ? 18.492 11.951 38.045 1.00 45.31 931 SER A N 1
ATOM 7451 C CA . SER A 1 931 ? 17.528 11.836 39.137 1.00 45.31 931 SER A CA 1
ATOM 7452 C C . SER A 1 931 ? 18.200 11.097 40.292 1.00 45.31 931 SER A C 1
ATOM 7454 O O . SER A 1 931 ? 18.024 9.900 40.470 1.00 45.31 931 SER A O 1
ATOM 7456 N N . VAL A 1 932 ? 19.022 11.816 41.056 1.00 40.66 932 VAL A N 1
ATOM 7457 C CA . VAL A 1 932 ? 19.554 11.325 42.329 1.00 40.66 932 VAL A CA 1
ATOM 7458 C C . VAL A 1 932 ? 18.362 11.091 43.264 1.00 40.66 932 VAL A C 1
ATOM 7460 O O . VAL A 1 932 ? 17.817 12.031 43.852 1.00 40.66 932 VAL A O 1
ATOM 7463 N N . GLY A 1 933 ? 17.932 9.833 43.324 1.00 43.81 933 GLY A N 1
ATOM 7464 C CA . GLY A 1 933 ? 16.842 9.335 44.150 1.00 43.81 933 GLY A CA 1
ATOM 7465 C C . GLY A 1 933 ? 15.753 8.669 43.319 1.00 43.81 933 GLY A C 1
ATOM 7466 O O . GLY A 1 933 ? 14.700 9.268 43.097 1.00 43.81 933 GLY A O 1
ATOM 7467 N N . GLU A 1 934 ? 15.957 7.406 42.934 1.00 45.62 934 GLU A N 1
ATOM 7468 C CA . GLU A 1 934 ? 14.828 6.477 43.015 1.00 45.62 934 GLU A CA 1
ATOM 7469 C C . GLU A 1 934 ? 14.233 6.660 44.423 1.00 45.62 934 GLU A C 1
ATOM 7471 O O . GLU A 1 934 ? 14.949 6.574 45.418 1.00 45.62 934 GLU A O 1
ATOM 7476 N N . HIS A 1 935 ? 12.958 7.044 44.495 1.00 51.97 935 HIS A N 1
ATOM 7477 C CA . HIS A 1 935 ? 12.206 7.175 45.748 1.00 51.97 935 HIS A CA 1
ATOM 7478 C C . HIS A 1 935 ? 12.685 8.271 46.718 1.00 51.97 935 HIS A C 1
ATOM 7480 O O . HIS A 1 935 ? 12.930 7.998 47.884 1.00 51.97 935 HIS A O 1
ATOM 7486 N N . GLN A 1 936 ? 12.738 9.551 46.316 1.00 59.09 936 GLN A N 1
ATOM 7487 C CA . GLN A 1 936 ? 12.832 10.624 47.332 1.00 59.09 936 GLN A CA 1
ATOM 7488 C C . GLN A 1 936 ? 11.626 10.627 48.287 1.00 59.09 936 GLN A C 1
ATOM 7490 O O . GLN A 1 936 ? 11.735 11.060 49.431 1.00 59.09 936 GLN A O 1
ATOM 7495 N N . ASN A 1 937 ? 10.474 10.154 47.812 1.00 61.38 937 ASN A N 1
ATOM 7496 C CA . ASN A 1 937 ? 9.307 9.892 48.640 1.00 61.38 937 ASN A CA 1
ATOM 7497 C C . ASN A 1 937 ? 9.346 8.422 49.102 1.00 61.38 937 ASN A C 1
ATOM 7499 O O . ASN A 1 937 ? 9.355 7.541 48.243 1.00 61.38 937 ASN A O 1
ATOM 7503 N N . LEU A 1 938 ? 9.343 8.177 50.420 1.00 71.31 938 LEU A N 1
ATOM 7504 C CA . LEU A 1 938 ? 9.454 6.844 51.043 1.00 71.31 938 LEU A CA 1
ATOM 7505 C C . LEU A 1 938 ? 10.773 6.098 50.734 1.00 71.31 938 LEU A C 1
ATOM 7507 O O . LEU A 1 938 ? 10.761 4.921 50.384 1.00 71.31 938 LEU A O 1
ATOM 7511 N N . ASN A 1 939 ? 11.919 6.770 50.871 1.00 71.62 939 ASN A N 1
ATOM 7512 C CA . ASN A 1 939 ? 13.249 6.183 50.629 1.00 71.62 939 ASN A CA 1
ATOM 7513 C C . ASN A 1 939 ? 13.642 5.049 51.600 1.00 71.62 939 ASN A C 1
ATOM 7515 O O . ASN A 1 939 ? 14.596 4.323 51.339 1.00 71.62 939 ASN A O 1
ATOM 7519 N N . ASP A 1 940 ? 12.946 4.920 52.724 1.00 78.56 940 ASP A N 1
ATOM 7520 C CA . ASP A 1 940 ? 13.175 3.942 53.790 1.00 78.56 940 ASP A CA 1
ATOM 7521 C C . ASP A 1 940 ? 12.044 2.900 53.893 1.00 78.56 940 ASP A C 1
ATOM 7523 O O . ASP A 1 940 ? 11.953 2.193 54.894 1.00 78.56 940 ASP A O 1
ATOM 7527 N N . ALA A 1 941 ? 11.190 2.768 52.869 1.00 81.44 941 ALA A N 1
ATOM 7528 C CA . ALA A 1 941 ? 10.046 1.850 52.889 1.00 81.44 941 ALA A CA 1
ATOM 7529 C C . ALA A 1 941 ? 10.435 0.403 53.255 1.00 81.44 941 ALA A C 1
ATOM 7531 O O . ALA A 1 941 ? 9.814 -0.190 54.137 1.00 81.44 941 ALA A O 1
ATOM 7532 N N . ASP A 1 942 ? 11.498 -0.137 52.651 1.00 81.69 942 ASP A N 1
ATOM 7533 C CA . ASP A 1 942 ? 11.979 -1.499 52.932 1.00 81.69 942 ASP A CA 1
ATOM 7534 C C . ASP A 1 942 ? 12.468 -1.655 54.379 1.00 81.69 942 ASP A C 1
ATOM 7536 O O . ASP A 1 942 ? 12.240 -2.684 55.023 1.00 81.69 942 ASP A O 1
ATOM 7540 N N . PHE A 1 943 ? 13.089 -0.608 54.928 1.00 85.62 943 PHE A N 1
ATOM 7541 C CA . PHE A 1 943 ? 13.522 -0.567 56.323 1.00 85.62 943 PHE A CA 1
ATOM 7542 C C . PHE A 1 943 ? 12.320 -0.568 57.277 1.00 85.62 943 PHE A C 1
ATOM 7544 O O . PHE A 1 943 ? 12.295 -1.340 58.237 1.00 85.62 943 PHE A O 1
ATOM 7551 N N . ILE A 1 944 ? 11.293 0.238 56.984 1.00 86.19 944 ILE A N 1
ATOM 7552 C CA . ILE A 1 944 ? 10.042 0.297 57.754 1.00 86.19 944 ILE A CA 1
ATOM 7553 C C . ILE A 1 944 ? 9.340 -1.067 57.734 1.00 86.19 944 ILE A C 1
ATOM 7555 O O . ILE A 1 944 ? 8.954 -1.584 58.785 1.00 86.19 944 ILE A O 1
ATOM 7559 N N . CYS A 1 945 ? 9.210 -1.682 56.555 1.00 86.94 945 CYS A N 1
ATOM 7560 C CA . CYS A 1 945 ? 8.621 -3.012 56.403 1.00 86.94 945 CYS A CA 1
ATOM 7561 C C . CYS A 1 945 ? 9.391 -4.069 57.202 1.00 86.94 945 CYS A C 1
ATOM 7563 O O . CYS A 1 945 ? 8.771 -4.861 57.912 1.00 86.94 945 CYS A O 1
ATOM 7565 N N . SER A 1 946 ? 10.724 -4.045 57.148 1.00 86.50 946 SER A N 1
ATOM 7566 C CA . SER A 1 946 ? 11.581 -4.957 57.915 1.00 86.50 946 SER A CA 1
ATOM 7567 C C . SER A 1 946 ? 11.391 -4.775 59.425 1.00 86.50 946 SER A C 1
ATOM 7569 O O . SER A 1 946 ? 11.205 -5.748 60.152 1.00 86.50 946 SER A O 1
ATOM 7571 N N . LEU A 1 947 ? 11.349 -3.530 59.909 1.00 86.50 947 LEU A N 1
ATOM 7572 C CA . LEU A 1 947 ? 11.136 -3.223 61.325 1.00 86.50 947 LEU A CA 1
ATOM 7573 C C . LEU A 1 947 ? 9.788 -3.757 61.834 1.00 86.50 947 LEU A C 1
ATOM 7575 O O . LEU A 1 947 ? 9.734 -4.415 62.875 1.00 86.50 947 LEU A O 1
ATOM 7579 N N . PHE A 1 948 ? 8.701 -3.524 61.093 1.00 87.56 948 PHE A N 1
ATOM 7580 C CA . PHE A 1 948 ? 7.384 -4.041 61.469 1.00 87.56 948 PHE A CA 1
ATOM 7581 C C . PHE A 1 948 ? 7.283 -5.562 61.331 1.00 87.56 948 PHE A C 1
ATOM 7583 O O . PHE A 1 948 ? 6.671 -6.196 62.191 1.00 87.56 948 PHE A O 1
ATOM 7590 N N . ARG A 1 949 ? 7.907 -6.165 60.309 1.00 86.00 949 ARG A N 1
ATOM 7591 C CA . ARG A 1 949 ? 7.937 -7.625 60.145 1.00 86.00 949 ARG A CA 1
ATOM 7592 C C . ARG A 1 949 ? 8.680 -8.292 61.297 1.00 86.00 949 ARG A C 1
ATOM 7594 O O . ARG A 1 949 ? 8.170 -9.260 61.849 1.00 86.00 949 ARG A O 1
ATOM 7601 N N . PHE A 1 950 ? 9.822 -7.749 61.713 1.00 85.56 950 PHE A N 1
ATOM 7602 C CA . PHE A 1 950 ? 10.549 -8.227 62.888 1.00 85.56 950 PHE A CA 1
ATOM 7603 C C . PHE A 1 950 ? 9.668 -8.182 64.145 1.00 85.56 950 PHE A C 1
ATOM 7605 O O . PHE A 1 950 ? 9.501 -9.197 64.820 1.00 85.56 950 PHE A O 1
ATOM 7612 N N . LEU A 1 951 ? 9.023 -7.041 64.422 1.00 84.44 951 LEU A N 1
ATOM 7613 C CA . LEU A 1 951 ? 8.113 -6.901 65.565 1.00 84.44 951 LEU A CA 1
ATOM 7614 C C . LEU A 1 951 ? 6.932 -7.881 65.496 1.00 84.44 951 LEU A C 1
ATOM 7616 O O . LEU A 1 951 ? 6.593 -8.491 66.509 1.00 84.44 951 LEU A O 1
ATOM 7620 N N . GLN A 1 952 ? 6.341 -8.085 64.317 1.00 83.62 952 GLN A N 1
ATOM 7621 C CA . GLN A 1 952 ? 5.287 -9.080 64.108 1.00 83.62 952 GLN A CA 1
ATOM 7622 C C . GLN A 1 952 ? 5.776 -10.490 64.460 1.00 83.62 952 GLN A C 1
ATOM 7624 O O . GLN A 1 952 ? 5.104 -11.193 65.214 1.00 83.62 952 GLN A O 1
ATOM 7629 N N . LEU A 1 953 ? 6.945 -10.889 63.950 1.00 81.56 953 LEU A N 1
ATOM 7630 C CA . LEU A 1 953 ? 7.510 -12.226 64.141 1.00 81.56 953 LEU A CA 1
ATOM 7631 C C . LEU A 1 953 ? 7.809 -12.546 65.610 1.00 81.56 953 LEU A C 1
ATOM 7633 O O . LEU A 1 953 ? 7.678 -13.696 66.016 1.00 81.56 953 LEU A O 1
ATOM 7637 N N . THR A 1 954 ? 8.108 -11.549 66.451 1.00 77.81 954 THR A N 1
ATOM 7638 C CA . THR A 1 954 ? 8.245 -11.769 67.908 1.00 77.81 954 THR A CA 1
ATOM 7639 C C . THR A 1 954 ? 6.939 -12.196 68.598 1.00 77.81 954 THR A C 1
ATOM 7641 O O . THR A 1 954 ? 6.963 -12.731 69.707 1.00 77.81 954 THR A O 1
ATOM 7644 N N . CYS A 1 955 ? 5.790 -11.961 67.957 1.00 73.81 955 CYS A N 1
ATOM 7645 C CA . CYS A 1 955 ? 4.455 -12.237 68.492 1.00 73.81 955 CYS A CA 1
ATOM 7646 C C . CYS A 1 955 ? 3.652 -13.257 67.659 1.00 73.81 955 CYS A C 1
ATOM 7648 O O . CYS A 1 955 ? 2.519 -13.579 68.026 1.00 73.81 955 CYS A O 1
ATOM 7650 N N . GLU A 1 956 ? 4.214 -13.760 66.559 1.00 76.19 956 GLU A N 1
ATOM 7651 C CA . GLU A 1 956 ? 3.578 -14.731 65.663 1.00 76.19 956 GLU A CA 1
ATOM 7652 C C . GLU A 1 956 ? 3.439 -16.111 66.344 1.00 76.19 956 GLU A C 1
ATOM 7654 O O . GLU A 1 956 ? 4.277 -16.494 67.161 1.00 76.19 956 GLU A O 1
ATOM 7659 N N . GLY A 1 957 ? 2.354 -16.846 66.054 1.00 69.50 957 GLY A N 1
ATOM 7660 C CA . GLY A 1 957 ? 2.095 -18.185 66.618 1.00 69.50 957 GLY A CA 1
ATOM 7661 C C . GLY A 1 957 ? 1.164 -18.252 67.843 1.00 69.50 957 GLY A C 1
ATOM 7662 O O . GLY A 1 957 ? 1.104 -19.292 68.500 1.00 69.50 957 GLY A O 1
ATOM 7663 N N . HIS A 1 958 ? 0.420 -17.176 68.149 1.00 62.31 958 HIS A N 1
ATOM 7664 C CA . HIS A 1 958 ? -0.523 -17.087 69.281 1.00 62.31 958 HIS A CA 1
ATOM 7665 C C . HIS A 1 958 ? 0.075 -17.580 70.610 1.00 62.31 958 HIS A C 1
ATOM 7667 O O . HIS A 1 958 ? -0.488 -18.451 71.280 1.00 62.31 958 HIS A O 1
ATOM 7673 N N . ASN A 1 959 ? 1.205 -16.999 71.023 1.00 56.94 959 ASN A N 1
ATOM 7674 C CA . ASN A 1 959 ? 1.801 -17.219 72.345 1.00 56.94 959 ASN A CA 1
ATOM 7675 C C . ASN A 1 959 ? 0.936 -16.595 73.458 1.00 56.94 959 ASN A C 1
ATOM 7677 O O . ASN A 1 959 ? 1.333 -15.647 74.142 1.00 56.94 959 ASN A O 1
ATOM 7681 N N . ASN A 1 960 ? -0.277 -17.118 73.633 1.00 46.94 960 ASN A N 1
ATOM 7682 C CA . ASN A 1 960 ? -1.226 -16.700 74.648 1.00 46.94 960 ASN A CA 1
ATOM 7683 C C . ASN A 1 960 ? -0.596 -16.855 76.041 1.00 46.94 960 ASN A C 1
ATOM 7685 O O . ASN A 1 960 ? -0.438 -17.955 76.565 1.00 46.94 960 ASN A O 1
ATOM 7689 N N . GLY A 1 961 ? -0.254 -15.719 76.651 1.00 49.06 961 GLY A N 1
ATOM 7690 C CA . GLY A 1 961 ? -0.147 -15.582 78.103 1.00 49.06 961 GLY A CA 1
ATOM 7691 C C . GLY A 1 961 ? 1.248 -15.534 78.731 1.00 49.06 961 GLY A C 1
ATOM 7692 O O . GLY A 1 961 ? 1.313 -15.257 79.928 1.00 49.06 961 GLY A O 1
ATOM 7693 N N . LYS A 1 962 ? 2.359 -15.736 78.002 1.00 48.56 962 LYS A N 1
ATOM 7694 C CA . LYS A 1 962 ? 3.710 -15.605 78.605 1.00 48.56 962 LYS A CA 1
ATOM 7695 C C . LYS A 1 962 ? 4.692 -14.666 77.891 1.00 48.56 962 LYS A C 1
ATOM 7697 O O . LYS A 1 962 ? 5.451 -14.017 78.605 1.00 48.56 962 LYS A O 1
ATOM 7702 N N . CYS A 1 963 ? 4.633 -14.496 76.565 1.00 48.62 963 CYS A N 1
ATOM 7703 C CA . CYS A 1 963 ? 5.621 -13.670 75.843 1.00 48.62 963 CYS A CA 1
ATOM 7704 C C . CYS A 1 963 ? 5.116 -12.279 75.415 1.00 48.62 963 CYS A C 1
ATOM 7706 O O . CYS A 1 963 ? 5.790 -11.283 75.660 1.00 48.62 963 CYS A O 1
ATOM 7708 N N . SER A 1 964 ? 3.917 -12.163 74.842 1.00 45.53 964 SER A N 1
ATOM 7709 C CA . SER A 1 964 ? 3.575 -10.980 74.026 1.00 45.53 964 SER A CA 1
ATOM 7710 C C . SER A 1 964 ? 3.157 -9.712 74.790 1.00 45.53 964 SER A C 1
ATOM 7712 O O . SER A 1 964 ? 3.220 -8.620 74.240 1.00 45.53 964 SER A O 1
ATOM 7714 N N . LEU A 1 965 ? 2.738 -9.809 76.059 1.00 44.62 965 LEU A N 1
ATOM 7715 C CA . LEU A 1 965 ? 2.156 -8.673 76.806 1.00 44.62 965 LEU A CA 1
ATOM 7716 C C . LEU A 1 965 ? 3.035 -8.117 77.938 1.00 44.62 965 LEU A C 1
ATOM 7718 O O . LEU A 1 965 ? 2.656 -7.123 78.554 1.00 44.62 965 LEU A O 1
ATOM 7722 N N . ARG A 1 966 ? 4.197 -8.727 78.219 1.00 48.59 966 ARG A N 1
ATOM 7723 C CA . ARG A 1 966 ? 5.154 -8.230 79.230 1.00 48.59 966 ARG A CA 1
ATOM 7724 C C . ARG A 1 966 ? 6.351 -7.474 78.651 1.00 48.59 966 ARG A C 1
ATOM 7726 O O . ARG A 1 966 ? 6.956 -6.719 79.395 1.00 48.59 966 ARG A O 1
ATOM 7733 N N . LEU A 1 967 ? 6.667 -7.629 77.362 1.00 48.62 967 LEU A N 1
ATOM 7734 C CA . LEU A 1 967 ? 7.769 -6.894 76.718 1.00 48.62 967 LEU A CA 1
ATOM 7735 C C . LEU A 1 967 ? 7.457 -5.394 76.562 1.00 48.62 967 LEU A C 1
ATOM 7737 O O . LEU A 1 967 ? 8.325 -4.572 76.799 1.00 48.62 967 LEU A O 1
ATOM 7741 N N . PHE A 1 968 ? 6.210 -5.024 76.249 1.00 48.97 968 PHE A N 1
ATOM 7742 C CA . PHE A 1 968 ? 5.821 -3.627 75.974 1.00 48.97 968 PHE A CA 1
ATOM 7743 C C . PHE A 1 968 ? 4.999 -2.949 77.091 1.00 48.97 968 PHE A C 1
ATOM 7745 O O . PHE A 1 968 ? 4.519 -1.831 76.914 1.00 48.97 968 PHE A O 1
ATOM 7752 N N . ARG A 1 969 ? 4.805 -3.614 78.240 1.00 40.28 969 ARG A N 1
ATOM 7753 C CA . ARG A 1 969 ? 4.246 -3.012 79.468 1.00 40.28 969 ARG A CA 1
ATOM 7754 C C . ARG A 1 969 ? 5.353 -2.916 80.521 1.00 40.28 969 ARG A C 1
ATOM 7756 O O . ARG A 1 969 ? 5.397 -3.719 81.452 1.00 40.28 969 ARG A O 1
ATOM 7763 N N . GLY A 1 970 ? 6.238 -1.947 80.332 1.00 35.00 970 GLY A N 1
ATOM 7764 C CA . GLY A 1 970 ? 7.206 -1.459 81.311 1.00 35.00 970 GLY A CA 1
ATOM 7765 C C . GLY A 1 970 ? 7.252 0.049 81.212 1.00 35.00 970 GLY A C 1
ATOM 7766 O O . GLY A 1 970 ? 7.634 0.512 80.117 1.00 35.00 970 GLY A O 1
#

Sequence (970 aa):
MATLVPWDLLTDFERRKYRFRALEILKFLHYNGYRVVGVENRRDEHSTNSEDHSSMEKRFACNLLEKFLTYMDNVALKVQPVKPSKAFCRRSDYVDTSHDVKFFSKILLPLLVAYFRSHSGYFLASGTGSAGATNKEKEMVAGLFARLAMLLRRKLNAFGCESHTSVRCLQVLVRNIDVRTLVKINSDTVRTSLLIFFNGAADDLILAVRDIRNQGCYVSLRGKTLKSWSSLTYVCQVLLPLLTALFAHLNSTNAGQDLLIDEIQIATYKIVDSLYALSLSTTAVQDRKSIKYEIEKHRSAIGQCLRAFASCFPVAFLEPDFNTNNRFSFLNKFHDQSVLAREMLHTYSSNIPLLDDVLQKIEDVANVGGKYDDDPNIFDVHLPMLCSYMTYWRQFGEDGTPSETKVTNINSEYINKLFVAALKVVADHTGSKNAIWLFRFTPSLQPMIPYVTIDPLNDYLLPIAAKIRRSAEQAFKEEERLRTHPETTDENAVIEENSILVRDIYSFYPLLIKFTDLHKAHWLKKPSLETNCLYENVAVVFKIWSESQFEDDVGPSIEVKTGKAAVAVRKKKRRVSKRRDQSGNSIVVACLKRLLPVGLNLFGGSELDILQKVKEKFIARDNEEQIRSFIQSSLNVPKEQDRNQKNQWQKELYQKIGKAQMLRIEPMTQEKVVDKISKMGDVLSALHAVEHPLAQMANAWRKVLSVQRKRAVVACFRMLSIYSFPKHRCINLFMEGYQEKWLQSENTGRDRLISDVANFSDENRLAIAARSEGEELENLKIPDPIVQLVHCFQRAATAERKQLVSINSDQLYKDYAVVMASSIHIKEEDDNEAADEEEAVSMEVGWENANATCNGEPSTMVSDTLQLGIHILNGGNKAVQAAMLRYLQDKRDVQFFSSITGLLSKCSVLNLEIFERQIKAEEMGMGAELSVGEHQNLNDADFICSLFRFLQLTCEGHNNGKCSLRLFRG

Secondary structure (DSSP, 8-state):
------GGGS-HHHHHHHHHHHHHHHHHHHHTT------------S-TT-TTHHHHTT-HHHHHHHHHHHHHHHHHHH----PPP-TT-SS--PPPPPHHHHHIIIIIHHHHHHHHHHTHHHHH--SSSTTS--HHHHHHHHHHHHHHHHHHHHHHHHHGGGHHHHHHHHHHHHTT--HHHHHHTT-HHHHHHHHHHHHHHHHHHHHHHHHHHTT-S-TT-TTS--HHHHHHHHIIIIIHHHHHHHHHHHHHTT-HHHHSSHHHHHHHHHHHHHHHHHHHTTGGGTT-HHHHHHHHHHHHHHHHHHHHHHTT-SS-TT-GGGTTT-TTSTTTS-S-S-HHHHHHHHHHHHHSPPHHHHHHHHHHHHHHT--TTT-HHIIIIIHHHHHHHHHHHGGGSTTSS--SS------HHHHHHHHHHHHHHHHHHTT-TT-TTHHHHGGGTTTTGGGS-STHIIIIIHHHHHHHHHHHHHHHHHHHHHHH-GGGS-HHHHHHHHHHHHHHHHHHHHHHHHHHHHHHHHHHHS--HHHHHHHHHHHHHHHHHHHSSGGGG--S------SHHHHHHHHHHTT-----TTGGG-HHHHHHHHHHHHHHTTS-HHHHHHHHHHHHHHHTT--HHHHHHHHHHHHH------TT-TTHHHHHHHHHH---SSSSS----HHHHHHHHHHHHHHHHHHHHHHS--GGGTTGGGSSS-HHHHHHHHHHTTPPPGGGS-HHHHHHHHHHHHIIIIITTS---TTHHHHHHHHHHHHHHHHHHTT---S--TT--PPPHHHHHHHHHHHHHH----SSS-GGG-HHHHHHHHHHHHHS----S----PPPTTSTTTTTTSSTTTTTTTTT---HHHHHHHHHHHHHTTT--HHHHHHHHHHHHHHT-HHHHHHHHHHHHH-----HHHHHHHHHHHHTT--TTTS--TTSSSTTHHHHHHHHHHHHHTTTT--TTTTTTTSS--

pLDDT: mean 75.27, std 18.26, range [26.25, 97.19]

Radius of gyration: 43.14 Å; chains: 1; bounding box: 104×92×130 Å

Organism: NCBI:txid241478

Foldseek 3Di:
DDPPDPPVPDDPVVCVVVVVVVVVVVVVCVVVVHDDDDDDDPDDPPDVPCPPPVVQCPDPLSVVLVVLLVLLVVCLVQQDAFDQPDPDDPDRPGPPRDPSLVCCLVPVLVVLLVVLVVCLCQLQDPDPDPRHDDPSSLVSLLVSLLSLLVSCLVHVNSCPPSSLSSLSSNLSSLLRRNLVSNLVVVPVVSLVSVLCNLLSLLVLLVVLLCCLQVVQPPPPDPDDDRPNVVSLCCCQRHVLSNLLSNLLSCLVNLCLLSRCADSNVLSVLSNLLSLLSLLPSLVVCVVPVVSNVSSVVRSLSSQSSLLSNLQRHQALLLAVVLLCVRPRRPNVPDDDDDPVSVVSSVVSSVSDHHLVVLLVVLLVCLVVVPDCVVPVCNLSHSLSNNLNNLLRCQCQAPVHPDDPGGRDPRYLVSLQSSLLSVLSNLLSCQQPLPVLSLLVRLVSNLSSLLSYDPVCLQVGLLSLLQSLLVLLVVLLVLVVCCVVPVPPHDPVVSLSSLVSSVSSLSNRLSSLLSNLVNCVVVCLVPPAPSLQSSLVSLLSSLVSVLVDPSVPNDDPDPPPPDDPVVVVVVVVVVVDPDDLPPLLPDSSLSSNVSSVSSLVSQDALQLVVLLVVLLVCVLVVPDLVVNLVSLVVSVPDPPPCPPDDPCVVVVVCSVVVPPHPGPPHDPDDPSVSSVSSNSSSNSSNSSVCSNDPPPVVVVVVVPQADPLNVVVVVVVVVDDDLVPDDPVVNVVVVVVCCCVPPVVPDCPVLLCPVVCQQVVVPP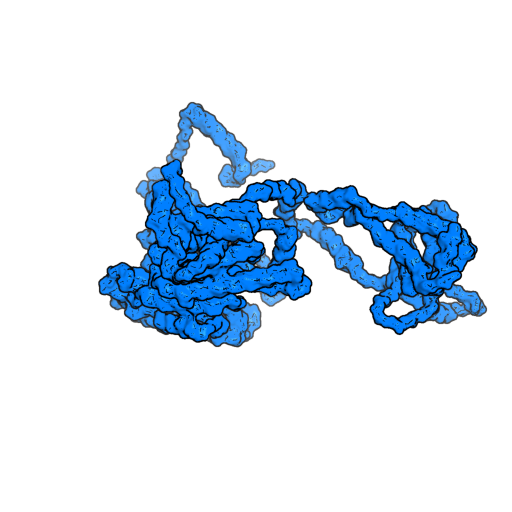VVVVVVVPDPDDPDPPDPPDRPLLVVLVVLVCVLPDPDDDDDDLLPPPVLLSVLQSLLSNLDDPDDDDPDDDDPPPLVSNQRRLLRSQLRPQQDDGSSVLSSLSSLLSSLPPLDPVSLVSSQVVCVVVVRPSNVSNLVSVVVPQADFDVVVVVVLVVVVSSPDDPVVPPDPPPGRNCVSVVVSSVSSLVSSCPPPPPDDGDPPVPPD